Protein 2LLK (pdb70)

InterPro domains:
  IPR001005 SANT/Myb domain [PF00249] (225-265)
  IPR001005 SANT/Myb domain [PF00249] (274-329)
  IPR001005 SANT/Myb domain [PS50090] (268-329)
  IPR001005 SANT/Myb domain [SM00717] (223-270)
  IPR001005 SANT/Myb domain [SM00717] (272-331)
  IPR001005 SANT/Myb domain [SM00717] (335-390)
  IPR001005 SANT/Myb domain [cd00167] (226-268)
  IPR001005 SANT/Myb domain [cd00167] (275-329)
  IPR001005 SANT/Myb domain [cd00167] (338-388)
  IPR009057 Homedomain-like superfamily [SSF46689] (210-272)
  IPR009057 Homedomain-like superfamily [SSF46689] (271-332)
  IPR009057 Homedomain-like superfamily [SSF46689] (309-395)
  IPR017930 Myb domain [PS51294] (268-333)
  IPR046775 Cyclin-D-binding Myb-like transcription factor 1, N-terminal [PF20588] (78-156)
  IPR051651 DMTF1 DNA-binding transcriptional regulators [PTHR46380] (2-474)

CATH classification: 1.10.10.60

Solvent-accessible surface area: 4841 Å² total; per-residue (Å²): 180,210,133,154,97,53,158,42,50,91,137,27,62,122,102,1,92,86,26,78,139,144,78,47,123,69,34,70,66,0,0,82,76,26,59,89,72,34,87,46,0,99,87,75,24,201,92,148,145,87,131,105,116,157,131

Secondary structure (DSSP, 8-state):
------SS-HHHHHHHHHHHHHHSS-HHHHHHHHTS-HHHHHHHHHH-S---S--

Nearest PDB structures (foldseek):
  2llk-assembly1_A  TM=7.486E-01  e=3.250E-07  Homo sapiens
  5eyb-assembly2_B  TM=7.150E-01  e=3.867E-02  Schizosaccharomyces pombe 972h-
  8ro0-assembly1_L  TM=8.677E-01  e=7.070E-01  Caenorhabditis elegans
  7b9v-assembly1_O  TM=7.993E-01  e=5.155E-01  Saccharomyces cerevisiae
  2din-assembly1_A  TM=6.099E-01  e=1.876E-01  Homo sapiens

Structure (mmCIF, N/CA/C/O backbone):
data_2LLK
#
_entry.id   2LLK
#
loop_
_atom_site.group_PDB
_atom_site.id
_atom_site.type_symbol
_atom_site.label_atom_id
_atom_site.label_alt_id
_atom_site.label_comp_id
_atom_site.label_asym_id
_atom_site.label_entity_id
_atom_site.label_seq_id
_atom_site.pdbx_PDB_ins_code
_atom_site.Cartn_x
_atom_site.Cartn_y
_atom_site.Cartn_z
_atom_site.occupancy
_atom_site.B_iso_or_equiv
_atom_site.auth_seq_id
_atom_site.auth_comp_id
_atom_site.auth_asym_id
_atom_site.auth_atom_id
_atom_site.pdbx_PDB_model_num
ATOM 1 N N . ASP A 1 19 ? 4.461 0.404 -0.387 1.00 0.00 220 ASP A N 1
ATOM 2 C CA . ASP A 1 19 ? 4.114 -0.662 -1.364 1.00 0.00 220 ASP A CA 1
ATOM 3 C C . ASP A 1 19 ? 4.296 -2.059 -0.734 1.00 0.00 220 ASP A C 1
ATOM 4 O O . ASP A 1 19 ? 5.364 -2.367 -0.197 1.00 0.00 220 ASP A O 1
ATOM 13 N N . ARG A 1 20 ? 3.234 -2.893 -0.801 1.00 0.00 221 ARG A N 1
ATOM 14 C CA . ARG A 1 20 ? 3.241 -4.294 -0.318 1.00 0.00 221 ARG A CA 1
ATOM 15 C C . ARG A 1 20 ? 2.655 -5.237 -1.392 1.00 0.00 221 ARG A C 1
ATOM 16 O O . ARG A 1 20 ? 2.276 -6.377 -1.079 1.00 0.00 221 ARG A O 1
ATOM 37 N N . ASN A 1 21 ? 2.631 -4.769 -2.652 1.00 0.00 222 ASN A N 1
ATOM 38 C CA . ASN A 1 21 ? 2.017 -5.502 -3.771 1.00 0.00 222 ASN A CA 1
ATOM 39 C C . ASN A 1 21 ? 2.882 -6.728 -4.169 1.00 0.00 222 ASN A C 1
ATOM 40 O O . ASN A 1 21 ? 3.859 -6.591 -4.912 1.00 0.00 222 ASN A O 1
ATOM 51 N N . HIS A 1 22 ? 2.535 -7.905 -3.602 1.00 0.00 223 HIS A N 1
ATOM 52 C CA . HIS A 1 22 ? 3.195 -9.207 -3.889 1.00 0.00 223 HIS A CA 1
ATOM 53 C C . HIS A 1 22 ? 2.382 -10.356 -3.240 1.00 0.00 223 HIS A C 1
ATOM 54 O O . HIS A 1 22 ? 2.943 -11.267 -2.610 1.00 0.00 223 HIS A O 1
ATOM 69 N N . VAL A 1 23 ? 1.045 -10.304 -3.433 1.00 0.00 224 VAL A N 1
ATOM 70 C CA . VAL A 1 23 ? 0.087 -11.252 -2.813 1.00 0.00 224 VAL A CA 1
ATOM 71 C C . VAL A 1 23 ? 0.338 -12.722 -3.250 1.00 0.00 224 VAL A C 1
ATOM 72 O O . VAL A 1 23 ? 0.571 -13.002 -4.434 1.00 0.00 224 VAL A O 1
ATOM 85 N N . GLY A 1 24 ? 0.316 -13.635 -2.265 1.00 0.00 225 GLY A N 1
ATOM 86 C CA . GLY A 1 24 ? 0.384 -15.078 -2.501 1.00 0.00 225 GLY A CA 1
ATOM 87 C C . GLY A 1 24 ? -0.959 -15.735 -2.200 1.00 0.00 225 GLY A C 1
ATOM 88 O O . GLY A 1 24 ? -1.980 -15.356 -2.777 1.00 0.00 225 GLY A O 1
ATOM 92 N N . LYS A 1 25 ? -0.965 -16.706 -1.281 1.00 0.00 226 LYS A N 1
ATOM 93 C CA . LYS A 1 25 ? -2.202 -17.356 -0.808 1.00 0.00 226 LYS A CA 1
ATOM 94 C C . LYS A 1 25 ? -2.893 -16.454 0.220 1.00 0.00 226 LYS A C 1
ATOM 95 O O . LYS A 1 25 ? -4.120 -16.434 0.316 1.00 0.00 226 LYS A O 1
ATOM 114 N N . TYR A 1 26 ? -2.073 -15.711 0.980 1.00 0.00 227 TYR A N 1
ATOM 115 C CA . TYR A 1 26 ? -2.533 -14.772 2.004 1.00 0.00 227 TYR A CA 1
ATOM 116 C C . TYR A 1 26 ? -2.615 -13.356 1.407 1.00 0.00 227 TYR A C 1
ATOM 117 O O . TYR A 1 26 ? -1.602 -12.799 0.965 1.00 0.00 227 TYR A O 1
ATOM 135 N N . THR A 1 27 ? -3.840 -12.808 1.354 1.00 0.00 228 THR A N 1
ATOM 136 C CA . THR A 1 27 ? -4.090 -11.421 0.938 1.00 0.00 228 THR A CA 1
ATOM 137 C C . THR A 1 27 ? -3.804 -10.466 2.121 1.00 0.00 228 THR A C 1
ATOM 138 O O . THR A 1 27 ? -3.894 -10.899 3.273 1.00 0.00 228 THR A O 1
ATOM 149 N N . PRO A 1 28 ? -3.445 -9.152 1.872 1.00 0.00 229 PRO A N 1
ATOM 150 C CA . PRO A 1 28 ? -3.227 -8.155 2.959 1.00 0.00 229 PRO A CA 1
ATOM 151 C C . PRO A 1 28 ? -4.452 -8.013 3.900 1.00 0.00 229 PRO A C 1
ATOM 152 O O . PRO A 1 28 ? -4.295 -7.639 5.063 1.00 0.00 229 PRO A O 1
ATOM 163 N N . GLU A 1 29 ? -5.663 -8.328 3.376 1.00 0.00 230 GLU A N 1
ATOM 164 C CA . GLU A 1 29 ? -6.901 -8.383 4.180 1.00 0.00 230 GLU A CA 1
ATOM 165 C C . GLU A 1 29 ? -6.868 -9.577 5.154 1.00 0.00 230 GLU A C 1
ATOM 166 O O . GLU A 1 29 ? -7.204 -9.420 6.321 1.00 0.00 230 GLU A O 1
ATOM 178 N N . GLU A 1 30 ? -6.472 -10.768 4.649 1.00 0.00 231 GLU A N 1
ATOM 179 C CA . GLU A 1 30 ? -6.355 -12.008 5.463 1.00 0.00 231 GLU A CA 1
ATOM 180 C C . GLU A 1 30 ? -5.313 -11.876 6.579 1.00 0.00 231 GLU A C 1
ATOM 181 O O . GLU A 1 30 ? -5.502 -12.398 7.680 1.00 0.00 231 GLU A O 1
ATOM 193 N N . ILE A 1 31 ? -4.201 -11.207 6.263 1.00 0.00 232 ILE A N 1
ATOM 194 C CA . ILE A 1 31 ? -3.096 -11.009 7.207 1.00 0.00 232 ILE A CA 1
ATOM 195 C C . ILE A 1 31 ? -3.499 -9.998 8.293 1.00 0.00 232 ILE A C 1
ATOM 196 O O . ILE A 1 31 ? -3.280 -10.234 9.486 1.00 0.00 232 ILE A O 1
ATOM 212 N N . GLU A 1 32 ? -4.135 -8.892 7.864 1.00 0.00 233 GLU A N 1
ATOM 213 C CA . GLU A 1 32 ? -4.700 -7.890 8.790 1.00 0.00 233 GLU A CA 1
ATOM 214 C C . GLU A 1 32 ? -5.793 -8.528 9.674 1.00 0.00 233 GLU A C 1
ATOM 215 O O . GLU A 1 32 ? -5.932 -8.182 10.845 1.00 0.00 233 GLU A O 1
ATOM 227 N N . LYS A 1 33 ? -6.548 -9.471 9.074 1.00 0.00 234 LYS A N 1
ATOM 228 C CA . LYS A 1 33 ? -7.665 -10.165 9.731 1.00 0.00 234 LYS A CA 1
ATOM 229 C C . LYS A 1 33 ? -7.150 -11.160 10.780 1.00 0.00 234 LYS A C 1
ATOM 230 O O . LYS A 1 33 ? -7.770 -11.326 11.822 1.00 0.00 234 LYS A O 1
ATOM 249 N N . LEU A 1 34 ? -6.012 -11.827 10.486 1.00 0.00 235 LEU A N 1
ATOM 250 C CA . LEU A 1 34 ? -5.410 -12.800 11.417 1.00 0.00 235 LEU A CA 1
ATOM 251 C C . LEU A 1 34 ? -4.855 -12.050 12.633 1.00 0.00 235 LEU A C 1
ATOM 252 O O . LEU A 1 34 ? -4.944 -12.536 13.754 1.00 0.00 235 LEU A O 1
ATOM 268 N N . LYS A 1 35 ? -4.295 -10.857 12.373 1.00 0.00 236 LYS A N 1
ATOM 269 C CA . LYS A 1 35 ? -3.759 -9.940 13.400 1.00 0.00 236 LYS A CA 1
ATOM 270 C C . LYS A 1 35 ? -4.885 -9.271 14.226 1.00 0.00 236 LYS A C 1
ATOM 271 O O . LYS A 1 35 ? -4.706 -8.974 15.416 1.00 0.00 236 LYS A O 1
ATOM 290 N N . GLU A 1 36 ? -6.035 -9.041 13.566 1.00 0.00 237 GLU A N 1
ATOM 291 C CA . GLU A 1 36 ? -7.266 -8.503 14.191 1.00 0.00 237 GLU A CA 1
ATOM 292 C C . GLU A 1 36 ? -7.821 -9.528 15.198 1.00 0.00 237 GLU A C 1
ATOM 293 O O . GLU A 1 36 ? -8.015 -9.229 16.376 1.00 0.00 237 GLU A O 1
ATOM 305 N N . LEU A 1 37 ? -8.028 -10.748 14.688 1.00 0.00 238 LEU A N 1
ATOM 306 C CA . LEU A 1 37 ? -8.521 -11.901 15.456 1.00 0.00 238 LEU A CA 1
ATOM 307 C C . LEU A 1 37 ? -7.505 -12.350 16.515 1.00 0.00 238 LEU A C 1
ATOM 308 O O . LEU A 1 37 ? -7.884 -12.964 17.508 1.00 0.00 238 LEU A O 1
ATOM 324 N N . ARG A 1 38 ? -6.216 -12.075 16.265 1.00 0.00 239 ARG A N 1
ATOM 325 C CA . ARG A 1 38 ? -5.111 -12.417 17.183 1.00 0.00 239 ARG A CA 1
ATOM 326 C C . ARG A 1 38 ? -5.286 -11.726 18.542 1.00 0.00 239 ARG A C 1
ATOM 327 O O . ARG A 1 38 ? -5.152 -12.352 19.587 1.00 0.00 239 ARG A O 1
ATOM 348 N N . ILE A 1 39 ? -5.572 -10.421 18.493 1.00 0.00 240 ILE A N 1
ATOM 349 C CA . ILE A 1 39 ? -5.768 -9.601 19.701 1.00 0.00 240 ILE A CA 1
ATOM 350 C C . ILE A 1 39 ? -7.169 -9.870 20.301 1.00 0.00 240 ILE A C 1
ATOM 351 O O . ILE A 1 39 ? -7.333 -9.977 21.523 1.00 0.00 240 ILE A O 1
ATOM 367 N N . LYS A 1 40 ? -8.163 -10.008 19.400 1.00 0.00 241 LYS A N 1
ATOM 368 C CA . LYS A 1 40 ? -9.590 -10.161 19.755 1.00 0.00 241 LYS A CA 1
ATOM 369 C C . LYS A 1 40 ? -9.874 -11.506 20.473 1.00 0.00 241 LYS A C 1
ATOM 370 O O . LYS A 1 40 ? -10.727 -11.577 21.367 1.00 0.00 241 LYS A O 1
ATOM 389 N N . HIS A 1 41 ? -9.150 -12.562 20.072 1.00 0.00 242 HIS A N 1
ATOM 390 C CA . HIS A 1 41 ? -9.265 -13.913 20.671 1.00 0.00 242 HIS A CA 1
ATOM 391 C C . HIS A 1 41 ? -8.168 -14.124 21.723 1.00 0.00 242 HIS A C 1
ATOM 392 O O . HIS A 1 41 ? -8.441 -14.569 22.837 1.00 0.00 242 HIS A O 1
ATOM 407 N N . GLY A 1 42 ? -6.916 -13.806 21.346 1.00 0.00 243 GLY A N 1
ATOM 408 C CA . GLY A 1 42 ? -5.756 -13.941 22.237 1.00 0.00 243 GLY A CA 1
ATOM 409 C C . GLY A 1 42 ? -4.789 -15.016 21.761 1.00 0.00 243 GLY A C 1
ATOM 410 O O . GLY A 1 42 ? -3.681 -14.707 21.308 1.00 0.00 243 GLY A O 1
ATOM 414 N N . ASN A 1 43 ? -5.226 -16.288 21.838 1.00 0.00 244 ASN A N 1
ATOM 415 C CA . ASN A 1 43 ? -4.367 -17.470 21.568 1.00 0.00 244 ASN A CA 1
ATOM 416 C C . ASN A 1 43 ? -5.100 -18.509 20.680 1.00 0.00 244 ASN A C 1
ATOM 417 O O . ASN A 1 43 ? -4.555 -19.579 20.375 1.00 0.00 244 ASN A O 1
ATOM 428 N N . ASP A 1 44 ? -6.322 -18.172 20.223 1.00 0.00 245 ASP A N 1
ATOM 429 C CA . ASP A 1 44 ? -7.190 -19.092 19.447 1.00 0.00 245 ASP A CA 1
ATOM 430 C C . ASP A 1 44 ? -6.829 -19.059 17.944 1.00 0.00 245 ASP A C 1
ATOM 431 O O . ASP A 1 44 ? -7.650 -18.670 17.103 1.00 0.00 245 ASP A O 1
ATOM 440 N N . TRP A 1 45 ? -5.593 -19.487 17.626 1.00 0.00 246 TRP A N 1
ATOM 441 C CA . TRP A 1 45 ? -5.067 -19.540 16.249 1.00 0.00 246 TRP A CA 1
ATOM 442 C C . TRP A 1 45 ? -5.847 -20.537 15.380 1.00 0.00 246 TRP A C 1
ATOM 443 O O . TRP A 1 45 ? -5.910 -20.384 14.159 1.00 0.00 246 TRP A O 1
ATOM 464 N N . ALA A 1 46 ? -6.394 -21.569 16.039 1.00 0.00 247 ALA A N 1
ATOM 465 C CA . ALA A 1 46 ? -7.247 -22.588 15.409 1.00 0.00 247 ALA A CA 1
ATOM 466 C C . ALA A 1 46 ? -8.510 -21.957 14.816 1.00 0.00 247 ALA A C 1
ATOM 467 O O . ALA A 1 46 ? -8.879 -22.248 13.679 1.00 0.00 247 ALA A O 1
ATOM 474 N N . THR A 1 47 ? -9.121 -21.056 15.597 1.00 0.00 248 THR A N 1
ATOM 475 C CA . THR A 1 47 ? -10.345 -20.335 15.211 1.00 0.00 248 THR A CA 1
ATOM 476 C C . THR A 1 47 ? -10.039 -19.260 14.139 1.00 0.00 248 THR A C 1
ATOM 477 O O . THR A 1 47 ? -10.850 -19.031 13.224 1.00 0.00 248 THR A O 1
ATOM 488 N N . ILE A 1 48 ? -8.854 -18.616 14.265 1.00 0.00 249 ILE A N 1
ATOM 489 C CA . ILE A 1 48 ? -8.357 -17.612 13.297 1.00 0.00 249 ILE A CA 1
ATOM 490 C C . ILE A 1 48 ? -8.217 -18.255 11.893 1.00 0.00 249 ILE A C 1
ATOM 491 O O . ILE A 1 48 ? -8.833 -17.794 10.924 1.00 0.00 249 ILE A O 1
ATOM 507 N N . GLY A 1 49 ? -7.437 -19.354 11.827 1.00 0.00 250 GLY A N 1
ATOM 508 C CA . GLY A 1 49 ? -7.212 -20.101 10.587 1.00 0.00 250 GLY A CA 1
ATOM 509 C C . GLY A 1 49 ? -8.496 -20.713 10.031 1.00 0.00 250 GLY A C 1
ATOM 510 O O . GLY A 1 49 ? -8.695 -20.731 8.814 1.00 0.00 250 GLY A O 1
ATOM 514 N N . ALA A 1 50 ? -9.379 -21.184 10.937 1.00 0.00 251 ALA A N 1
ATOM 515 C CA . ALA A 1 50 ? -10.687 -21.784 10.575 1.00 0.00 251 ALA A CA 1
ATOM 516 C C . ALA A 1 50 ? -11.600 -20.770 9.866 1.00 0.00 251 ALA A C 1
ATOM 517 O O . ALA A 1 50 ? -12.375 -21.140 8.978 1.00 0.00 251 ALA A O 1
ATOM 524 N N . ALA A 1 51 ? -11.507 -19.497 10.284 1.00 0.00 252 ALA A N 1
ATOM 525 C CA . ALA A 1 51 ? -12.241 -18.384 9.650 1.00 0.00 252 ALA A CA 1
ATOM 526 C C . ALA A 1 51 ? -11.635 -18.043 8.270 1.00 0.00 252 ALA A C 1
ATOM 527 O O . ALA A 1 51 ? -12.360 -17.837 7.291 1.00 0.00 252 ALA A O 1
ATOM 534 N N . LEU A 1 52 ? -10.291 -18.015 8.214 1.00 0.00 253 LEU A N 1
ATOM 535 C CA . LEU A 1 52 ? -9.527 -17.614 7.011 1.00 0.00 253 LEU A CA 1
ATOM 536 C C . LEU A 1 52 ? -9.490 -18.707 5.922 1.00 0.00 253 LEU A C 1
ATOM 537 O O . LEU A 1 52 ? -9.161 -18.406 4.769 1.00 0.00 253 LEU A O 1
ATOM 553 N N . GLY A 1 53 ? -9.799 -19.966 6.294 1.00 0.00 254 GLY A N 1
ATOM 554 C CA . GLY A 1 53 ? -9.638 -21.111 5.379 1.00 0.00 254 GLY A CA 1
ATOM 555 C C . GLY A 1 53 ? -8.170 -21.464 5.155 1.00 0.00 254 GLY A C 1
ATOM 556 O O . GLY A 1 53 ? -7.769 -21.849 4.054 1.00 0.00 254 GLY A O 1
ATOM 560 N N . ARG A 1 54 ? -7.378 -21.300 6.219 1.00 0.00 255 ARG A N 1
ATOM 561 C CA . ARG A 1 54 ? -5.919 -21.528 6.245 1.00 0.00 255 ARG A CA 1
ATOM 562 C C . ARG A 1 54 ? -5.574 -22.476 7.399 1.00 0.00 255 ARG A C 1
ATOM 563 O O . ARG A 1 54 ? -6.431 -22.769 8.247 1.00 0.00 255 ARG A O 1
ATOM 584 N N . SER A 1 55 ? -4.321 -22.953 7.420 1.00 0.00 256 SER A N 1
ATOM 585 C CA . SER A 1 55 ? -3.797 -23.756 8.528 1.00 0.00 256 SER A CA 1
ATOM 586 C C . SER A 1 55 ? -3.532 -22.850 9.750 1.00 0.00 256 SER A C 1
ATOM 587 O O . SER A 1 55 ? -2.919 -21.780 9.610 1.00 0.00 256 SER A O 1
ATOM 595 N N . ALA A 1 56 ? -4.024 -23.282 10.924 1.00 0.00 257 ALA A N 1
ATOM 596 C CA . ALA A 1 56 ? -3.817 -22.592 12.210 1.00 0.00 257 ALA A CA 1
ATOM 597 C C . ALA A 1 56 ? -2.318 -22.413 12.506 1.00 0.00 257 ALA A C 1
ATOM 598 O O . ALA A 1 56 ? -1.873 -21.344 12.947 1.00 0.00 257 ALA A O 1
ATOM 605 N N . SER A 1 57 ? -1.563 -23.486 12.227 1.00 0.00 258 SER A N 1
ATOM 606 C CA . SER A 1 57 ? -0.105 -23.535 12.394 1.00 0.00 258 SER A CA 1
ATOM 607 C C . SER A 1 57 ? 0.599 -22.490 11.504 1.00 0.00 258 SER A C 1
ATOM 608 O O . SER A 1 57 ? 1.572 -21.861 11.923 1.00 0.00 258 SER A O 1
ATOM 616 N N . SER A 1 58 ? 0.069 -22.307 10.275 1.00 0.00 259 SER A N 1
ATOM 617 C CA . SER A 1 58 ? 0.685 -21.451 9.249 1.00 0.00 259 SER A CA 1
ATOM 618 C C . SER A 1 58 ? 0.414 -19.954 9.517 1.00 0.00 259 SER A C 1
ATOM 619 O O . SER A 1 58 ? 1.299 -19.134 9.297 1.00 0.00 259 SER A O 1
ATOM 627 N N . VAL A 1 59 ? -0.812 -19.597 9.981 1.00 0.00 260 VAL A N 1
ATOM 628 C CA . VAL A 1 59 ? -1.140 -18.190 10.354 1.00 0.00 260 VAL A CA 1
ATOM 629 C C . VAL A 1 59 ? -0.355 -17.778 11.615 1.00 0.00 260 VAL A C 1
ATOM 630 O O . VAL A 1 59 ? 0.091 -16.622 11.743 1.00 0.00 260 VAL A O 1
ATOM 643 N N . LYS A 1 60 ? -0.164 -18.758 12.522 1.00 0.00 261 LYS A N 1
ATOM 644 C CA . LYS A 1 60 ? 0.605 -18.583 13.758 1.00 0.00 261 LYS A CA 1
ATOM 645 C C . LYS A 1 60 ? 2.097 -18.354 13.452 1.00 0.00 261 LYS A C 1
ATOM 646 O O . LYS A 1 60 ? 2.721 -17.456 14.022 1.00 0.00 261 LYS A O 1
ATOM 665 N N . ASP A 1 61 ? 2.636 -19.171 12.533 1.00 0.00 262 ASP A N 1
ATOM 666 C CA . ASP A 1 61 ? 4.057 -19.124 12.117 1.00 0.00 262 ASP A CA 1
ATOM 667 C C . ASP A 1 61 ? 4.358 -17.855 11.302 1.00 0.00 262 ASP A C 1
ATOM 668 O O . ASP A 1 61 ? 5.433 -17.272 11.427 1.00 0.00 262 ASP A O 1
ATOM 677 N N . ARG A 1 62 ? 3.388 -17.449 10.463 1.00 0.00 263 ARG A N 1
ATOM 678 C CA . ARG A 1 62 ? 3.491 -16.250 9.596 1.00 0.00 263 ARG A CA 1
ATOM 679 C C . ARG A 1 62 ? 3.575 -14.976 10.452 1.00 0.00 263 ARG A C 1
ATOM 680 O O . ARG A 1 62 ? 4.412 -14.092 10.204 1.00 0.00 263 ARG A O 1
ATOM 701 N N . CYS A 1 63 ? 2.700 -14.917 11.475 1.00 0.00 264 CYS A N 1
ATOM 702 C CA . CYS A 1 63 ? 2.636 -13.793 12.429 1.00 0.00 264 CYS A CA 1
ATOM 703 C C . CYS A 1 63 ? 3.842 -13.784 13.387 1.00 0.00 264 CYS A C 1
ATOM 704 O O . CYS A 1 63 ? 4.329 -12.709 13.776 1.00 0.00 264 CYS A O 1
ATOM 712 N N . ARG A 1 64 ? 4.298 -14.995 13.779 1.00 0.00 265 ARG A N 1
ATOM 713 C CA . ARG A 1 64 ? 5.454 -15.165 14.682 1.00 0.00 265 ARG A CA 1
ATOM 714 C C . ARG A 1 64 ? 6.735 -14.666 13.999 1.00 0.00 265 ARG A C 1
ATOM 715 O O . ARG A 1 64 ? 7.537 -13.966 14.620 1.00 0.00 265 ARG A O 1
ATOM 736 N N . LEU A 1 65 ? 6.902 -15.038 12.712 1.00 0.00 266 LEU A N 1
ATOM 737 C CA . LEU A 1 65 ? 8.042 -14.611 11.890 1.00 0.00 266 LEU A CA 1
ATOM 738 C C . LEU A 1 65 ? 7.997 -13.075 11.767 1.00 0.00 266 LEU A C 1
ATOM 739 O O . LEU A 1 65 ? 9.019 -12.411 11.976 1.00 0.00 266 LEU A O 1
ATOM 755 N N . MET A 1 66 ? 6.764 -12.554 11.463 1.00 0.00 267 MET A N 1
ATOM 756 C CA . MET A 1 66 ? 6.438 -11.104 11.373 1.00 0.00 267 MET A CA 1
ATOM 757 C C . MET A 1 66 ? 7.054 -10.468 10.104 1.00 0.00 267 MET A C 1
ATOM 758 O O . MET A 1 66 ? 6.338 -9.936 9.246 1.00 0.00 267 MET A O 1
ATOM 772 N N . LYS A 1 67 ? 8.392 -10.497 10.034 1.00 0.00 268 LYS A N 1
ATOM 773 C CA . LYS A 1 67 ? 9.166 -10.147 8.834 1.00 0.00 268 LYS A CA 1
ATOM 774 C C . LYS A 1 67 ? 9.163 -11.326 7.839 1.00 0.00 268 LYS A C 1
ATOM 775 O O . LYS A 1 67 ? 8.535 -12.367 8.090 1.00 0.00 268 LYS A O 1
ATOM 794 N N . ASP A 1 68 ? 9.879 -11.158 6.717 1.00 0.00 269 ASP A N 1
ATOM 795 C CA . ASP A 1 68 ? 10.075 -12.228 5.725 1.00 0.00 269 ASP A CA 1
ATOM 796 C C . ASP A 1 68 ? 11.383 -11.969 4.958 1.00 0.00 269 ASP A C 1
ATOM 797 O O . ASP A 1 68 ? 11.494 -10.971 4.232 1.00 0.00 269 ASP A O 1
ATOM 806 N N . THR A 1 69 ? 12.381 -12.853 5.149 1.00 0.00 270 THR A N 1
ATOM 807 C CA . THR A 1 69 ? 13.648 -12.800 4.402 1.00 0.00 270 THR A CA 1
ATOM 808 C C . THR A 1 69 ? 13.428 -13.383 2.989 1.00 0.00 270 THR A C 1
ATOM 809 O O . THR A 1 69 ? 13.621 -14.581 2.745 1.00 0.00 270 THR A O 1
ATOM 820 N N . CYS A 1 70 ? 12.933 -12.517 2.089 1.00 0.00 271 CYS A N 1
ATOM 821 C CA . CYS A 1 70 ? 12.626 -12.864 0.692 1.00 0.00 271 CYS A CA 1
ATOM 822 C C . CYS A 1 70 ? 13.920 -13.033 -0.132 1.00 0.00 271 CYS A C 1
ATOM 823 O O . CYS A 1 70 ? 13.973 -13.845 -1.059 1.00 0.00 271 CYS A O 1
ATOM 831 N N . ASN A 1 71 ? 14.955 -12.244 0.220 1.00 0.00 272 ASN A N 1
ATOM 832 C CA . ASN A 1 71 ? 16.277 -12.286 -0.436 1.00 0.00 272 ASN A CA 1
ATOM 833 C C . ASN A 1 71 ? 17.191 -13.284 0.281 1.00 0.00 272 ASN A C 1
ATOM 834 O O . ASN A 1 71 ? 17.116 -13.443 1.508 1.00 0.00 272 ASN A O 1
ATOM 845 N N . THR A 1 72 ? 18.040 -13.952 -0.506 1.00 0.00 273 THR A N 1
ATOM 846 C CA . THR A 1 72 ? 19.079 -14.858 0.006 1.00 0.00 273 THR A CA 1
ATOM 847 C C . THR A 1 72 ? 20.227 -14.036 0.648 1.00 0.00 273 THR A C 1
ATOM 848 O O . THR A 1 72 ? 20.729 -14.374 1.727 1.00 0.00 273 THR A O 1
ATOM 859 N N . GLY A 1 73 ? 20.619 -12.949 -0.043 1.00 0.00 274 GLY A N 1
ATOM 860 C CA . GLY A 1 73 ? 21.659 -12.030 0.433 1.00 0.00 274 GLY A CA 1
ATOM 861 C C . GLY A 1 73 ? 22.480 -11.477 -0.732 1.00 0.00 274 GLY A C 1
ATOM 862 O O . GLY A 1 73 ? 23.518 -12.076 -1.081 1.00 0.00 274 GLY A O 1
ATOM 867 N N . ASP A 1 19 ? -15.150 -18.471 -13.990 1.00 0.00 220 ASP A N 2
ATOM 868 C CA . ASP A 1 19 ? -13.752 -18.948 -14.005 1.00 0.00 220 ASP A CA 2
ATOM 869 C C . ASP A 1 19 ? -12.910 -18.185 -12.959 1.00 0.00 220 ASP A C 2
ATOM 870 O O . ASP A 1 19 ? -12.728 -16.963 -13.043 1.00 0.00 220 ASP A O 2
ATOM 879 N N . ARG A 1 20 ? -12.440 -18.928 -11.941 1.00 0.00 221 ARG A N 2
ATOM 880 C CA . ARG A 1 20 ? -11.567 -18.418 -10.864 1.00 0.00 221 ARG A CA 2
ATOM 881 C C . ARG A 1 20 ? -10.431 -19.432 -10.641 1.00 0.00 221 ARG A C 2
ATOM 882 O O . ARG A 1 20 ? -10.529 -20.330 -9.793 1.00 0.00 221 ARG A O 2
ATOM 903 N N . ASN A 1 21 ? -9.381 -19.314 -11.463 1.00 0.00 222 ASN A N 2
ATOM 904 C CA . ASN A 1 21 ? -8.196 -20.180 -11.401 1.00 0.00 222 ASN A CA 2
ATOM 905 C C . ASN A 1 21 ? -6.975 -19.358 -10.953 1.00 0.00 222 ASN A C 2
ATOM 906 O O . ASN A 1 21 ? -6.261 -18.788 -11.788 1.00 0.00 222 ASN A O 2
ATOM 917 N N . HIS A 1 22 ? -6.795 -19.239 -9.625 1.00 0.00 223 HIS A N 2
ATOM 918 C CA . HIS A 1 22 ? -5.586 -18.656 -9.019 1.00 0.00 223 HIS A CA 2
ATOM 919 C C . HIS A 1 22 ? -5.608 -18.912 -7.501 1.00 0.00 223 HIS A C 2
ATOM 920 O O . HIS A 1 22 ? -6.162 -18.117 -6.730 1.00 0.00 223 HIS A O 2
ATOM 935 N N . VAL A 1 23 ? -5.042 -20.053 -7.096 1.00 0.00 224 VAL A N 2
ATOM 936 C CA . VAL A 1 23 ? -4.898 -20.445 -5.688 1.00 0.00 224 VAL A CA 2
ATOM 937 C C . VAL A 1 23 ? -3.398 -20.583 -5.373 1.00 0.00 224 VAL A C 2
ATOM 938 O O . VAL A 1 23 ? -2.738 -21.532 -5.820 1.00 0.00 224 VAL A O 2
ATOM 951 N N . GLY A 1 24 ? -2.862 -19.587 -4.655 1.00 0.00 225 GLY A N 2
ATOM 952 C CA . GLY A 1 24 ? -1.464 -19.575 -4.243 1.00 0.00 225 GLY A CA 2
ATOM 953 C C . GLY A 1 24 ? -1.290 -18.784 -2.959 1.00 0.00 225 GLY A C 2
ATOM 954 O O . GLY A 1 24 ? -1.556 -19.304 -1.872 1.00 0.00 225 GLY A O 2
ATOM 958 N N . LYS A 1 25 ? -0.893 -17.512 -3.085 1.00 0.00 226 LYS A N 2
ATOM 959 C CA . LYS A 1 25 ? -0.605 -16.632 -1.932 1.00 0.00 226 LYS A CA 2
ATOM 960 C C . LYS A 1 25 ? -1.900 -16.026 -1.353 1.00 0.00 226 LYS A C 2
ATOM 961 O O . LYS A 1 25 ? -2.989 -16.174 -1.930 1.00 0.00 226 LYS A O 2
ATOM 980 N N . TYR A 1 26 ? -1.759 -15.322 -0.219 1.00 0.00 227 TYR A N 2
ATOM 981 C CA . TYR A 1 26 ? -2.889 -14.719 0.514 1.00 0.00 227 TYR A CA 2
ATOM 982 C C . TYR A 1 26 ? -3.237 -13.338 -0.062 1.00 0.00 227 TYR A C 2
ATOM 983 O O . TYR A 1 26 ? -2.410 -12.703 -0.731 1.00 0.00 227 TYR A O 2
ATOM 1001 N N . THR A 1 27 ? -4.467 -12.883 0.210 1.00 0.00 228 THR A N 2
ATOM 1002 C CA . THR A 1 27 ? -4.844 -11.477 0.029 1.00 0.00 228 THR A CA 2
ATOM 1003 C C . THR A 1 27 ? -4.369 -10.698 1.278 1.00 0.00 228 THR A C 2
ATOM 1004 O O . THR A 1 27 ? -4.486 -11.233 2.393 1.00 0.00 228 THR A O 2
ATOM 1015 N N . PRO A 1 28 ? -3.786 -9.456 1.121 1.00 0.00 229 PRO A N 2
ATOM 1016 C CA . PRO A 1 28 ? -3.227 -8.664 2.257 1.00 0.00 229 PRO A CA 2
ATOM 1017 C C . PRO A 1 28 ? -4.200 -8.497 3.456 1.00 0.00 229 PRO A C 2
ATOM 1018 O O . PRO A 1 28 ? -3.752 -8.427 4.613 1.00 0.00 229 PRO A O 2
ATOM 1029 N N . GLU A 1 29 ? -5.524 -8.484 3.179 1.00 0.00 230 GLU A N 2
ATOM 1030 C CA . GLU A 1 29 ? -6.553 -8.279 4.220 1.00 0.00 230 GLU A CA 2
ATOM 1031 C C . GLU A 1 29 ? -6.593 -9.461 5.221 1.00 0.00 230 GLU A C 2
ATOM 1032 O O . GLU A 1 29 ? -6.921 -9.263 6.384 1.00 0.00 230 GLU A O 2
ATOM 1044 N N . GLU A 1 30 ? -6.239 -10.688 4.749 1.00 0.00 231 GLU A N 2
ATOM 1045 C CA . GLU A 1 30 ? -6.237 -11.917 5.592 1.00 0.00 231 GLU A CA 2
ATOM 1046 C C . GLU A 1 30 ? -5.176 -11.852 6.700 1.00 0.00 231 GLU A C 2
ATOM 1047 O O . GLU A 1 30 ? -5.361 -12.433 7.777 1.00 0.00 231 GLU A O 2
ATOM 1059 N N . ILE A 1 31 ? -4.066 -11.148 6.426 1.00 0.00 232 ILE A N 2
ATOM 1060 C CA . ILE A 1 31 ? -2.982 -10.969 7.405 1.00 0.00 232 ILE A CA 2
ATOM 1061 C C . ILE A 1 31 ? -3.458 -9.990 8.494 1.00 0.00 232 ILE A C 2
ATOM 1062 O O . ILE A 1 31 ? -3.400 -10.293 9.691 1.00 0.00 232 ILE A O 2
ATOM 1078 N N . GLU A 1 32 ? -4.001 -8.841 8.052 1.00 0.00 233 GLU A N 2
ATOM 1079 C CA . GLU A 1 32 ? -4.603 -7.836 8.943 1.00 0.00 233 GLU A CA 2
ATOM 1080 C C . GLU A 1 32 ? -5.737 -8.468 9.770 1.00 0.00 233 GLU A C 2
ATOM 1081 O O . GLU A 1 32 ? -5.877 -8.189 10.963 1.00 0.00 233 GLU A O 2
ATOM 1093 N N . LYS A 1 33 ? -6.473 -9.386 9.122 1.00 0.00 234 LYS A N 2
ATOM 1094 C CA . LYS A 1 33 ? -7.626 -10.073 9.713 1.00 0.00 234 LYS A CA 2
ATOM 1095 C C . LYS A 1 33 ? -7.174 -11.001 10.844 1.00 0.00 234 LYS A C 2
ATOM 1096 O O . LYS A 1 33 ? -7.754 -10.989 11.928 1.00 0.00 234 LYS A O 2
ATOM 1115 N N . LEU A 1 34 ? -6.106 -11.792 10.574 1.00 0.00 235 LEU A N 2
ATOM 1116 C CA . LEU A 1 34 ? -5.558 -12.765 11.540 1.00 0.00 235 LEU A CA 2
ATOM 1117 C C . LEU A 1 34 ? -5.090 -12.029 12.805 1.00 0.00 235 LEU A C 2
ATOM 1118 O O . LEU A 1 34 ? -5.247 -12.531 13.918 1.00 0.00 235 LEU A O 2
ATOM 1134 N N . LYS A 1 35 ? -4.519 -10.834 12.585 1.00 0.00 236 LYS A N 2
ATOM 1135 C CA . LYS A 1 35 ? -4.060 -9.929 13.643 1.00 0.00 236 LYS A CA 2
ATOM 1136 C C . LYS A 1 35 ? -5.232 -9.430 14.516 1.00 0.00 236 LYS A C 2
ATOM 1137 O O . LYS A 1 35 ? -5.115 -9.377 15.746 1.00 0.00 236 LYS A O 2
ATOM 1156 N N . GLU A 1 36 ? -6.350 -9.054 13.862 1.00 0.00 237 GLU A N 2
ATOM 1157 C CA . GLU A 1 36 ? -7.568 -8.575 14.554 1.00 0.00 237 GLU A CA 2
ATOM 1158 C C . GLU A 1 36 ? -8.160 -9.693 15.431 1.00 0.00 237 GLU A C 2
ATOM 1159 O O . GLU A 1 36 ? -8.450 -9.482 16.615 1.00 0.00 237 GLU A O 2
ATOM 1171 N N . LEU A 1 37 ? -8.300 -10.890 14.834 1.00 0.00 238 LEU A N 2
ATOM 1172 C CA . LEU A 1 37 ? -8.781 -12.098 15.532 1.00 0.00 238 LEU A CA 2
ATOM 1173 C C . LEU A 1 37 ? -7.805 -12.523 16.651 1.00 0.00 238 LEU A C 2
ATOM 1174 O O . LEU A 1 37 ? -8.231 -13.095 17.651 1.00 0.00 238 LEU A O 2
ATOM 1190 N N . ARG A 1 38 ? -6.503 -12.242 16.476 1.00 0.00 239 ARG A N 2
ATOM 1191 C CA . ARG A 1 38 ? -5.470 -12.594 17.470 1.00 0.00 239 ARG A CA 2
ATOM 1192 C C . ARG A 1 38 ? -5.638 -11.767 18.751 1.00 0.00 239 ARG A C 2
ATOM 1193 O O . ARG A 1 38 ? -5.624 -12.308 19.846 1.00 0.00 239 ARG A O 2
ATOM 1214 N N . ILE A 1 39 ? -5.798 -10.446 18.589 1.00 0.00 240 ILE A N 2
ATOM 1215 C CA . ILE A 1 39 ? -5.933 -9.515 19.729 1.00 0.00 240 ILE A CA 2
ATOM 1216 C C . ILE A 1 39 ? -7.310 -9.685 20.415 1.00 0.00 240 ILE A C 2
ATOM 1217 O O . ILE A 1 39 ? -7.430 -9.569 21.645 1.00 0.00 240 ILE A O 2
ATOM 1233 N N . LYS A 1 40 ? -8.330 -10.005 19.606 1.00 0.00 241 LYS A N 2
ATOM 1234 C CA . LYS A 1 40 ? -9.723 -10.140 20.072 1.00 0.00 241 LYS A CA 2
ATOM 1235 C C . LYS A 1 40 ? -9.950 -11.468 20.826 1.00 0.00 241 LYS A C 2
ATOM 1236 O O . LYS A 1 40 ? -10.704 -11.512 21.808 1.00 0.00 241 LYS A O 2
ATOM 1255 N N . HIS A 1 41 ? -9.283 -12.545 20.371 1.00 0.00 242 HIS A N 2
ATOM 1256 C CA . HIS A 1 41 ? -9.437 -13.894 20.967 1.00 0.00 242 HIS A CA 2
ATOM 1257 C C . HIS A 1 41 ? -8.314 -14.179 21.985 1.00 0.00 242 HIS A C 2
ATOM 1258 O O . HIS A 1 41 ? -8.589 -14.588 23.119 1.00 0.00 242 HIS A O 2
ATOM 1273 N N . GLY A 1 42 ? -7.060 -13.969 21.564 1.00 0.00 243 GLY A N 2
ATOM 1274 C CA . GLY A 1 42 ? -5.885 -14.182 22.419 1.00 0.00 243 GLY A CA 2
ATOM 1275 C C . GLY A 1 42 ? -4.752 -14.857 21.659 1.00 0.00 243 GLY A C 2
ATOM 1276 O O . GLY A 1 42 ? -3.768 -14.210 21.288 1.00 0.00 243 GLY A O 2
ATOM 1280 N N . ASN A 1 43 ? -4.920 -16.164 21.400 1.00 0.00 244 ASN A N 2
ATOM 1281 C CA . ASN A 1 43 ? -3.909 -17.000 20.705 1.00 0.00 244 ASN A CA 2
ATOM 1282 C C . ASN A 1 43 ? -4.602 -18.203 20.037 1.00 0.00 244 ASN A C 2
ATOM 1283 O O . ASN A 1 43 ? -4.008 -19.269 19.853 1.00 0.00 244 ASN A O 2
ATOM 1294 N N . ASP A 1 44 ? -5.866 -17.993 19.650 1.00 0.00 245 ASP A N 2
ATOM 1295 C CA . ASP A 1 44 ? -6.752 -19.046 19.123 1.00 0.00 245 ASP A CA 2
ATOM 1296 C C . ASP A 1 44 ? -6.503 -19.249 17.623 1.00 0.00 245 ASP A C 2
ATOM 1297 O O . ASP A 1 44 ? -7.372 -18.953 16.801 1.00 0.00 245 ASP A O 2
ATOM 1306 N N . TRP A 1 45 ? -5.305 -19.766 17.287 1.00 0.00 246 TRP A N 2
ATOM 1307 C CA . TRP A 1 45 ? -4.851 -19.951 15.888 1.00 0.00 246 TRP A CA 2
ATOM 1308 C C . TRP A 1 45 ? -5.772 -20.922 15.131 1.00 0.00 246 TRP A C 2
ATOM 1309 O O . TRP A 1 45 ? -5.906 -20.832 13.906 1.00 0.00 246 TRP A O 2
ATOM 1330 N N . ALA A 1 46 ? -6.391 -21.851 15.892 1.00 0.00 247 ALA A N 2
ATOM 1331 C CA . ALA A 1 46 ? -7.397 -22.787 15.376 1.00 0.00 247 ALA A CA 2
ATOM 1332 C C . ALA A 1 46 ? -8.597 -22.029 14.793 1.00 0.00 247 ALA A C 2
ATOM 1333 O O . ALA A 1 46 ? -8.996 -22.270 13.653 1.00 0.00 247 ALA A O 2
ATOM 1340 N N . THR A 1 47 ? -9.116 -21.068 15.582 1.00 0.00 248 THR A N 2
ATOM 1341 C CA . THR A 1 47 ? -10.284 -20.245 15.217 1.00 0.00 248 THR A CA 2
ATOM 1342 C C . THR A 1 47 ? -9.946 -19.284 14.066 1.00 0.00 248 THR A C 2
ATOM 1343 O O . THR A 1 47 ? -10.737 -19.109 13.132 1.00 0.00 248 THR A O 2
ATOM 1354 N N . ILE A 1 48 ? -8.746 -18.689 14.156 1.00 0.00 249 ILE A N 2
ATOM 1355 C CA . ILE A 1 48 ? -8.252 -17.691 13.200 1.00 0.00 249 ILE A CA 2
ATOM 1356 C C . ILE A 1 48 ? -8.119 -18.312 11.795 1.00 0.00 249 ILE A C 2
ATOM 1357 O O . ILE A 1 48 ? -8.748 -17.844 10.835 1.00 0.00 249 ILE A O 2
ATOM 1373 N N . GLY A 1 49 ? -7.333 -19.400 11.718 1.00 0.00 250 GLY A N 2
ATOM 1374 C CA . GLY A 1 49 ? -7.111 -20.125 10.472 1.00 0.00 250 GLY A CA 2
ATOM 1375 C C . GLY A 1 49 ? -8.392 -20.719 9.888 1.00 0.00 250 GLY A C 2
ATOM 1376 O O . GLY A 1 49 ? -8.610 -20.649 8.682 1.00 0.00 250 GLY A O 2
ATOM 1380 N N . ALA A 1 50 ? -9.244 -21.291 10.766 1.00 0.00 251 ALA A N 2
ATOM 1381 C CA . ALA A 1 50 ? -10.531 -21.906 10.359 1.00 0.00 251 ALA A CA 2
ATOM 1382 C C . ALA A 1 50 ? -11.489 -20.878 9.727 1.00 0.00 251 ALA A C 2
ATOM 1383 O O . ALA A 1 50 ? -12.196 -21.186 8.755 1.00 0.00 251 ALA A O 2
ATOM 1390 N N . ALA A 1 51 ? -11.496 -19.659 10.288 1.00 0.00 252 ALA A N 2
ATOM 1391 C CA . ALA A 1 51 ? -12.322 -18.544 9.793 1.00 0.00 252 ALA A CA 2
ATOM 1392 C C . ALA A 1 51 ? -11.838 -18.079 8.411 1.00 0.00 252 ALA A C 2
ATOM 1393 O O . ALA A 1 51 ? -12.634 -17.892 7.486 1.00 0.00 252 ALA A O 2
ATOM 1400 N N . LEU A 1 52 ? -10.514 -17.924 8.289 1.00 0.00 253 LEU A N 2
ATOM 1401 C CA . LEU A 1 52 ? -9.841 -17.461 7.060 1.00 0.00 253 LEU A CA 2
ATOM 1402 C C . LEU A 1 52 ? -9.789 -18.546 5.962 1.00 0.00 253 LEU A C 2
ATOM 1403 O O . LEU A 1 52 ? -9.575 -18.228 4.784 1.00 0.00 253 LEU A O 2
ATOM 1419 N N . GLY A 1 53 ? -9.961 -19.823 6.367 1.00 0.00 254 GLY A N 2
ATOM 1420 C CA . GLY A 1 53 ? -9.768 -20.969 5.468 1.00 0.00 254 GLY A CA 2
ATOM 1421 C C . GLY A 1 53 ? -8.290 -21.305 5.252 1.00 0.00 254 GLY A C 2
ATOM 1422 O O . GLY A 1 53 ? -7.938 -22.020 4.310 1.00 0.00 254 GLY A O 2
ATOM 1426 N N . ARG A 1 54 ? -7.426 -20.751 6.125 1.00 0.00 255 ARG A N 2
ATOM 1427 C CA . ARG A 1 54 ? -5.963 -20.940 6.096 1.00 0.00 255 ARG A CA 2
ATOM 1428 C C . ARG A 1 54 ? -5.555 -21.965 7.177 1.00 0.00 255 ARG A C 2
ATOM 1429 O O . ARG A 1 54 ? -6.422 -22.527 7.871 1.00 0.00 255 ARG A O 2
ATOM 1450 N N . SER A 1 55 ? -4.242 -22.219 7.294 1.00 0.00 256 SER A N 2
ATOM 1451 C CA . SER A 1 55 ? -3.677 -23.088 8.346 1.00 0.00 256 SER A CA 2
ATOM 1452 C C . SER A 1 55 ? -3.448 -22.279 9.633 1.00 0.00 256 SER A C 2
ATOM 1453 O O . SER A 1 55 ? -3.123 -21.083 9.570 1.00 0.00 256 SER A O 2
ATOM 1461 N N . ALA A 1 56 ? -3.607 -22.956 10.784 1.00 0.00 257 ALA A N 2
ATOM 1462 C CA . ALA A 1 56 ? -3.318 -22.385 12.110 1.00 0.00 257 ALA A CA 2
ATOM 1463 C C . ALA A 1 56 ? -1.819 -22.064 12.249 1.00 0.00 257 ALA A C 2
ATOM 1464 O O . ALA A 1 56 ? -1.434 -21.025 12.813 1.00 0.00 257 ALA A O 2
ATOM 1471 N N . SER A 1 57 ? -0.992 -22.958 11.684 1.00 0.00 258 SER A N 2
ATOM 1472 C CA . SER A 1 57 ? 0.471 -22.832 11.696 1.00 0.00 258 SER A CA 2
ATOM 1473 C C . SER A 1 57 ? 0.921 -21.643 10.834 1.00 0.00 258 SER A C 2
ATOM 1474 O O . SER A 1 57 ? 1.843 -20.917 11.210 1.00 0.00 258 SER A O 2
ATOM 1482 N N . SER A 1 58 ? 0.237 -21.447 9.688 1.00 0.00 259 SER A N 2
ATOM 1483 C CA . SER A 1 58 ? 0.552 -20.379 8.729 1.00 0.00 259 SER A CA 2
ATOM 1484 C C . SER A 1 58 ? 0.238 -18.982 9.298 1.00 0.00 259 SER A C 2
ATOM 1485 O O . SER A 1 58 ? 1.058 -18.067 9.175 1.00 0.00 259 SER A O 2
ATOM 1493 N N . VAL A 1 59 ? -0.947 -18.826 9.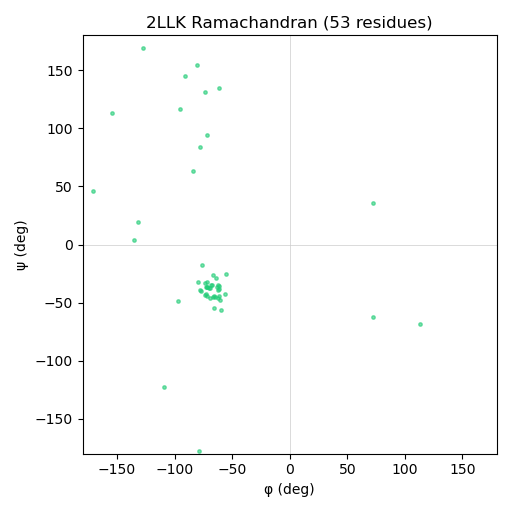929 1.00 0.00 260 VAL A N 2
ATOM 1494 C CA . VAL A 1 59 ? -1.370 -17.528 10.498 1.00 0.00 260 VAL A CA 2
ATOM 1495 C C . VAL A 1 59 ? -0.523 -17.164 11.737 1.00 0.00 260 VAL A C 2
ATOM 1496 O O . VAL A 1 59 ? -0.198 -15.986 11.952 1.00 0.00 260 VAL A O 2
ATOM 1509 N N . LYS A 1 60 ? -0.137 -18.196 12.515 1.00 0.00 261 LYS A N 2
ATOM 1510 C CA . LYS A 1 60 ? 0.752 -18.034 13.682 1.00 0.00 261 LYS A CA 2
ATOM 1511 C C . LYS A 1 60 ? 2.138 -17.540 13.238 1.00 0.00 261 LYS A C 2
ATOM 1512 O O . LYS A 1 60 ? 2.678 -16.575 13.789 1.00 0.00 261 LYS A O 2
ATOM 1531 N N . ASP A 1 61 ? 2.675 -18.215 12.213 1.00 0.00 262 ASP A N 2
ATOM 1532 C CA . ASP A 1 61 ? 3.984 -17.904 11.610 1.00 0.00 262 ASP A CA 2
ATOM 1533 C C . ASP A 1 61 ? 3.993 -16.498 10.991 1.00 0.00 262 ASP A C 2
ATOM 1534 O O . ASP A 1 61 ? 4.988 -15.763 11.096 1.00 0.00 262 ASP A O 2
ATOM 1543 N N . ARG A 1 62 ? 2.855 -16.136 10.365 1.00 0.00 263 ARG A N 2
ATOM 1544 C CA . ARG A 1 62 ? 2.702 -14.866 9.638 1.00 0.00 263 ARG A CA 2
ATOM 1545 C C . ARG A 1 62 ? 2.716 -13.685 10.623 1.00 0.00 263 ARG A C 2
ATOM 1546 O O . ARG A 1 62 ? 3.337 -12.658 10.355 1.00 0.00 263 ARG A O 2
ATOM 1567 N N . CYS A 1 63 ? 2.032 -13.850 11.774 1.00 0.00 264 CYS A N 2
ATOM 1568 C CA . CYS A 1 63 ? 2.020 -12.835 12.844 1.00 0.00 264 CYS A CA 2
ATOM 1569 C C . CYS A 1 63 ? 3.383 -12.758 13.551 1.00 0.00 264 CYS A C 2
ATOM 1570 O O . CYS A 1 63 ? 3.814 -11.681 13.951 1.00 0.00 264 CYS A O 2
ATOM 1578 N N . ARG A 1 64 ? 4.042 -13.922 13.696 1.00 0.00 265 ARG A N 2
ATOM 1579 C CA . ARG A 1 64 ? 5.361 -14.028 14.351 1.00 0.00 265 ARG A CA 2
ATOM 1580 C C . ARG A 1 64 ? 6.460 -13.362 13.482 1.00 0.00 265 ARG A C 2
ATOM 1581 O O . ARG A 1 64 ? 7.472 -12.874 14.004 1.00 0.00 265 ARG A O 2
ATOM 1602 N N . LEU A 1 65 ? 6.228 -13.336 12.154 1.00 0.00 266 LEU A N 2
ATOM 1603 C CA . LEU A 1 65 ? 7.159 -12.724 11.179 1.00 0.00 266 LEU A CA 2
ATOM 1604 C C . LEU A 1 65 ? 6.895 -11.202 11.038 1.00 0.00 266 LEU A C 2
ATOM 1605 O O . LEU A 1 65 ? 7.824 -10.393 11.180 1.00 0.00 266 LEU A O 2
ATOM 1621 N N . MET A 1 66 ? 5.623 -10.829 10.755 1.00 0.00 267 MET A N 2
ATOM 1622 C CA . MET A 1 66 ? 5.184 -9.409 10.640 1.00 0.00 267 MET A CA 2
ATOM 1623 C C . MET A 1 66 ? 5.421 -8.644 11.962 1.00 0.00 267 MET A C 2
ATOM 1624 O O . MET A 1 66 ? 6.127 -7.626 11.997 1.00 0.00 267 MET A O 2
ATOM 1638 N N . LYS A 1 67 ? 4.801 -9.143 13.038 1.00 0.00 268 LYS A N 2
ATOM 1639 C CA . LYS A 1 67 ? 4.947 -8.598 14.392 1.00 0.00 268 LYS A CA 2
ATOM 1640 C C . LYS A 1 67 ? 6.009 -9.424 15.135 1.00 0.00 268 LYS A C 2
ATOM 1641 O O . LYS A 1 67 ? 5.681 -10.379 15.858 1.00 0.00 268 LYS A O 2
ATOM 1660 N N . ASP A 1 68 ? 7.285 -9.102 14.891 1.00 0.00 269 ASP A N 2
ATOM 1661 C CA . ASP A 1 68 ? 8.406 -9.790 15.547 1.00 0.00 269 ASP A CA 2
ATOM 1662 C C . ASP A 1 68 ? 8.590 -9.227 16.968 1.00 0.00 269 ASP A C 2
ATOM 1663 O O . ASP A 1 68 ? 8.548 -8.009 17.178 1.00 0.00 269 ASP A O 2
ATOM 1672 N N . THR A 1 69 ? 8.755 -10.127 17.946 1.00 0.00 270 THR A N 2
ATOM 1673 C CA . THR A 1 69 ? 9.077 -9.764 19.339 1.00 0.00 270 THR A CA 2
ATOM 1674 C C . THR A 1 69 ? 10.607 -9.629 19.515 1.00 0.00 270 THR A C 2
ATOM 1675 O O . THR A 1 69 ? 11.090 -9.205 20.573 1.00 0.00 270 THR A O 2
ATOM 1686 N N . CYS A 1 70 ? 11.357 -9.983 18.447 1.00 0.00 271 CYS A N 2
ATOM 1687 C CA . CYS A 1 70 ? 12.824 -10.003 18.438 1.00 0.00 271 CYS A CA 2
ATOM 1688 C C . CYS A 1 70 ? 13.321 -10.094 16.978 1.00 0.00 271 CYS A C 2
ATOM 1689 O O . CYS A 1 70 ? 13.020 -11.068 16.278 1.00 0.00 271 CYS A O 2
ATOM 1697 N N . ASN A 1 71 ? 14.044 -9.046 16.528 1.00 0.00 272 ASN A N 2
ATOM 1698 C CA . ASN A 1 71 ? 14.615 -8.974 15.166 1.00 0.00 272 ASN A CA 2
ATOM 1699 C C . ASN A 1 71 ? 15.735 -10.011 15.012 1.00 0.00 272 ASN A C 2
ATOM 1700 O O . ASN A 1 71 ? 16.608 -10.115 15.883 1.00 0.00 272 ASN A O 2
ATOM 1711 N N . THR A 1 72 ? 15.705 -10.754 13.892 1.00 0.00 273 THR A N 2
ATOM 1712 C CA . THR A 1 72 ? 16.676 -11.824 13.601 1.00 0.00 273 THR A CA 2
ATOM 1713 C C . THR A 1 72 ? 18.092 -11.249 13.376 1.00 0.00 273 THR A C 2
ATOM 1714 O O . THR A 1 72 ? 19.087 -11.807 13.857 1.00 0.00 273 THR A O 2
ATOM 1725 N N . GLY A 1 73 ? 18.155 -10.112 12.664 1.00 0.00 274 GLY A N 2
ATOM 1726 C CA . GLY A 1 73 ? 19.416 -9.445 12.368 1.00 0.00 274 GLY A CA 2
ATOM 1727 C C . GLY A 1 73 ? 19.182 -8.178 11.553 1.00 0.00 274 GLY A C 2
ATOM 1728 O O . GLY A 1 73 ? 19.015 -7.095 12.149 1.00 0.00 274 GLY A O 2
ATOM 1733 N N . ASP A 1 19 ? 4.500 -8.350 -10.925 1.00 0.00 220 ASP A N 3
ATOM 1734 C CA . ASP A 1 19 ? 3.213 -8.091 -10.229 1.00 0.00 220 ASP A CA 3
ATOM 1735 C C . ASP A 1 19 ? 2.223 -9.247 -10.469 1.00 0.00 220 ASP A C 3
ATOM 1736 O O . ASP A 1 19 ? 1.038 -9.028 -10.744 1.00 0.00 220 ASP A O 3
ATOM 1745 N N . ARG A 1 20 ? 2.723 -10.489 -10.328 1.00 0.00 221 ARG A N 3
ATOM 1746 C CA . ARG A 1 20 ? 1.915 -11.717 -10.485 1.00 0.00 221 ARG A CA 3
ATOM 1747 C C . ARG A 1 20 ? 1.775 -12.453 -9.125 1.00 0.00 221 ARG A C 3
ATOM 1748 O O . ARG A 1 20 ? 1.358 -13.613 -9.073 1.00 0.00 221 ARG A O 3
ATOM 1769 N N . ASN A 1 21 ? 2.066 -11.719 -8.029 1.00 0.00 222 ASN A N 3
ATOM 1770 C CA . ASN A 1 21 ? 2.125 -12.254 -6.647 1.00 0.00 222 ASN A CA 3
ATOM 1771 C C . ASN A 1 21 ? 0.726 -12.482 -6.028 1.00 0.00 222 ASN A C 3
ATOM 1772 O O . ASN A 1 21 ? 0.625 -12.855 -4.860 1.00 0.00 222 ASN A O 3
ATOM 1783 N N . HIS A 1 22 ? -0.345 -12.248 -6.806 1.00 0.00 223 HIS A N 3
ATOM 1784 C CA . HIS A 1 22 ? -1.732 -12.404 -6.326 1.00 0.00 223 HIS A CA 3
ATOM 1785 C C . HIS A 1 22 ? -2.162 -13.887 -6.325 1.00 0.00 223 HIS A C 3
ATOM 1786 O O . HIS A 1 22 ? -3.012 -14.286 -5.518 1.00 0.00 223 HIS A O 3
ATOM 1801 N N . VAL A 1 23 ? -1.563 -14.688 -7.230 1.00 0.00 224 VAL A N 3
ATOM 1802 C CA . VAL A 1 23 ? -1.850 -16.128 -7.358 1.00 0.00 224 VAL A CA 3
ATOM 1803 C C . VAL A 1 23 ? -0.840 -16.934 -6.519 1.00 0.00 224 VAL A C 3
ATOM 1804 O O . VAL A 1 23 ? 0.372 -16.766 -6.686 1.00 0.00 224 VAL A O 3
ATOM 1817 N N . GLY A 1 24 ? -1.350 -17.799 -5.623 1.00 0.00 225 GLY A N 3
ATOM 1818 C CA . GLY A 1 24 ? -0.512 -18.650 -4.764 1.00 0.00 225 GLY A CA 3
ATOM 1819 C C . GLY A 1 24 ? -0.061 -17.966 -3.474 1.00 0.00 225 GLY A C 3
ATOM 1820 O O . GLY A 1 24 ? 0.772 -18.512 -2.751 1.00 0.00 225 GLY A O 3
ATOM 1824 N N . LYS A 1 25 ? -0.616 -16.765 -3.189 1.00 0.00 226 LYS A N 3
ATOM 1825 C CA . LYS A 1 25 ? -0.285 -15.967 -1.983 1.00 0.00 226 LYS A CA 3
ATOM 1826 C C . LYS A 1 25 ? -1.553 -15.364 -1.369 1.00 0.00 226 LYS A C 3
ATOM 1827 O O . LYS A 1 25 ? -2.590 -15.238 -2.034 1.00 0.00 226 LYS A O 3
ATOM 1846 N N . TYR A 1 26 ? -1.431 -14.979 -0.091 1.00 0.00 227 TYR A N 3
ATOM 1847 C CA . TYR A 1 26 ? -2.482 -14.277 0.664 1.00 0.00 227 TYR A CA 3
ATOM 1848 C C . TYR A 1 26 ? -2.578 -12.808 0.197 1.00 0.00 227 TYR A C 3
ATOM 1849 O O . TYR A 1 26 ? -1.588 -12.237 -0.290 1.00 0.00 227 TYR A O 3
ATOM 1867 N N . THR A 1 27 ? -3.765 -12.209 0.355 1.00 0.00 228 THR A N 3
ATOM 1868 C CA . THR A 1 27 ? -3.938 -10.751 0.236 1.00 0.00 228 THR A CA 3
ATOM 1869 C C . THR A 1 27 ? -3.579 -10.105 1.596 1.00 0.00 228 THR A C 3
ATOM 1870 O O . THR A 1 27 ? -3.743 -10.765 2.632 1.00 0.00 228 THR A O 3
ATOM 1881 N N . PRO A 1 28 ? -3.062 -8.823 1.628 1.00 0.00 229 PRO A N 3
ATOM 1882 C CA . PRO A 1 28 ? -2.724 -8.120 2.899 1.00 0.00 229 PRO A CA 3
ATOM 1883 C C . PRO A 1 28 ? -3.927 -8.007 3.872 1.00 0.00 229 PRO A C 3
ATOM 1884 O O . PRO A 1 28 ? -3.734 -7.821 5.083 1.00 0.00 229 PRO A O 3
ATOM 1895 N N . GLU A 1 29 ? -5.156 -8.153 3.326 1.00 0.00 230 GLU A N 3
ATOM 1896 C CA . GLU A 1 29 ? -6.402 -8.204 4.110 1.00 0.00 230 GLU A CA 3
ATOM 1897 C C . GLU A 1 29 ? -6.403 -9.412 5.060 1.00 0.00 230 GLU A C 3
ATOM 1898 O O . GLU A 1 29 ? -6.765 -9.265 6.210 1.00 0.00 230 GLU A O 3
ATOM 1910 N N . GLU A 1 30 ? -5.959 -10.582 4.556 1.00 0.00 231 GLU A N 3
ATOM 1911 C CA . GLU A 1 30 ? -6.010 -11.878 5.286 1.00 0.00 231 GLU A CA 3
ATOM 1912 C C . GLU A 1 30 ? -5.098 -11.903 6.521 1.00 0.00 231 GLU A C 3
ATOM 1913 O O . GLU A 1 30 ? -5.466 -12.478 7.555 1.00 0.00 231 GLU A O 3
ATOM 1925 N N . ILE A 1 31 ? -3.911 -11.279 6.408 1.00 0.00 232 ILE A N 3
ATOM 1926 C CA . ILE A 1 31 ? -2.949 -11.197 7.528 1.00 0.00 232 ILE A CA 3
ATOM 1927 C C . ILE A 1 31 ? -3.505 -10.238 8.596 1.00 0.00 232 ILE A C 3
ATOM 1928 O O . ILE A 1 31 ? -3.482 -10.537 9.793 1.00 0.00 232 ILE A O 3
ATOM 1944 N N . GLU A 1 32 ? -4.055 -9.110 8.134 1.00 0.00 233 GLU A N 3
ATOM 1945 C CA . GLU A 1 32 ? -4.618 -8.066 9.014 1.00 0.00 233 GLU A CA 3
ATOM 1946 C C . GLU A 1 32 ? -5.951 -8.533 9.659 1.00 0.00 233 GLU A C 3
ATOM 1947 O O . GLU A 1 32 ? -6.302 -8.103 10.763 1.00 0.00 233 GLU A O 3
ATOM 1959 N N . LYS A 1 33 ? -6.654 -9.440 8.958 1.00 0.00 234 LYS A N 3
ATOM 1960 C CA . LYS A 1 33 ? -7.902 -10.068 9.432 1.00 0.00 234 LYS A CA 3
ATOM 1961 C C . LYS A 1 33 ? -7.563 -11.135 10.489 1.00 0.00 234 LYS A C 3
ATOM 1962 O O . LYS A 1 33 ? -8.271 -11.288 11.478 1.00 0.00 234 LYS A O 3
ATOM 1981 N N . LEU A 1 34 ? -6.442 -11.838 10.263 1.00 0.00 235 LEU A N 3
ATOM 1982 C CA . LEU A 1 34 ? -5.883 -12.822 11.212 1.00 0.00 235 LEU A CA 3
ATOM 1983 C C . LEU A 1 34 ? -5.505 -12.117 12.526 1.00 0.00 235 LEU A C 3
ATOM 1984 O O . LEU A 1 34 ? -5.751 -12.642 13.609 1.00 0.00 235 LEU A O 3
ATOM 2000 N N . LYS A 1 35 ? -4.918 -10.919 12.390 1.00 0.00 236 LYS A N 3
ATOM 2001 C CA . LYS A 1 35 ? -4.488 -10.068 13.514 1.00 0.00 236 LYS A CA 3
ATOM 2002 C C . LYS A 1 35 ? -5.685 -9.413 14.224 1.00 0.00 236 LYS A C 3
ATOM 2003 O O . LYS A 1 35 ? -5.621 -9.161 15.428 1.00 0.00 236 LYS A O 3
ATOM 2022 N N . GLU A 1 36 ? -6.767 -9.152 13.465 1.00 0.00 237 GLU A N 3
ATOM 2023 C CA . GLU A 1 36 ? -8.046 -8.653 14.019 1.00 0.00 237 GLU A CA 3
ATOM 2024 C C . GLU A 1 36 ? -8.649 -9.713 14.967 1.00 0.00 237 GLU A C 3
ATOM 2025 O O . GLU A 1 36 ? -9.062 -9.411 16.098 1.00 0.00 237 GLU A O 3
ATOM 2037 N N . LEU A 1 37 ? -8.653 -10.964 14.485 1.00 0.00 238 LEU A N 3
ATOM 2038 C CA . LEU A 1 37 ? -9.121 -12.139 15.240 1.00 0.00 238 LEU A CA 3
ATOM 2039 C C . LEU A 1 37 ? -8.115 -12.523 16.344 1.00 0.00 238 LEU A C 3
ATOM 2040 O O . LEU A 1 37 ? -8.508 -13.102 17.346 1.00 0.00 238 LEU A O 3
ATOM 2056 N N . ARG A 1 38 ? -6.826 -12.203 16.142 1.00 0.00 239 ARG A N 3
ATOM 2057 C CA . ARG A 1 38 ? -5.756 -12.489 17.122 1.00 0.00 239 ARG A CA 3
ATOM 2058 C C . ARG A 1 38 ? -5.938 -11.641 18.383 1.00 0.00 239 ARG A C 3
ATOM 2059 O O . ARG A 1 38 ? -5.821 -12.144 19.492 1.00 0.00 239 ARG A O 3
ATOM 2080 N N . ILE A 1 39 ? -6.250 -10.356 18.195 1.00 0.00 240 ILE A N 3
ATOM 2081 C CA . ILE A 1 39 ? -6.534 -9.427 19.305 1.00 0.00 240 ILE A CA 3
ATOM 2082 C C . ILE A 1 39 ? -7.806 -9.882 20.071 1.00 0.00 240 ILE A C 3
ATOM 2083 O O . ILE A 1 39 ? -7.884 -9.767 21.301 1.00 0.00 240 ILE A O 3
ATOM 2099 N N . LYS A 1 40 ? -8.766 -10.448 19.327 1.00 0.00 241 LYS A N 3
ATOM 2100 C CA . LYS A 1 40 ? -10.057 -10.896 19.876 1.00 0.00 241 LYS A CA 3
ATOM 2101 C C . LYS A 1 40 ? -9.926 -12.261 20.610 1.00 0.00 241 LYS A C 3
ATOM 2102 O O . LYS A 1 40 ? -10.608 -12.509 21.609 1.00 0.00 241 LYS A O 3
ATOM 2121 N N . HIS A 1 41 ? -9.027 -13.133 20.100 1.00 0.00 242 HIS A N 3
ATOM 2122 C CA . HIS A 1 41 ? -8.889 -14.541 20.565 1.00 0.00 242 HIS A CA 3
ATOM 2123 C C . HIS A 1 41 ? -7.563 -14.777 21.314 1.00 0.00 242 HIS A C 3
ATOM 2124 O O . HIS A 1 41 ? -7.277 -15.910 21.719 1.00 0.00 242 HIS A O 3
ATOM 2139 N N . GLY A 1 42 ? -6.776 -13.705 21.517 1.00 0.00 243 GLY A N 3
ATOM 2140 C CA . GLY A 1 42 ? -5.501 -13.784 22.242 1.00 0.00 243 GLY A CA 3
ATOM 2141 C C . GLY A 1 42 ? -4.429 -14.573 21.484 1.00 0.00 243 GLY A C 3
ATOM 2142 O O . GLY A 1 42 ? -3.730 -14.019 20.627 1.00 0.00 243 GLY A O 3
ATOM 2146 N N . ASN A 1 43 ? -4.328 -15.878 21.790 1.00 0.00 244 ASN A N 3
ATOM 2147 C CA . ASN A 1 43 ? -3.330 -16.793 21.187 1.00 0.00 244 ASN A CA 3
ATOM 2148 C C . ASN A 1 43 ? -4.034 -17.949 20.434 1.00 0.00 244 ASN A C 3
ATOM 2149 O O . ASN A 1 43 ? -3.372 -18.786 19.831 1.00 0.00 244 ASN A O 3
ATOM 2160 N N . ASP A 1 44 ? -5.380 -17.979 20.472 1.00 0.00 245 ASP A N 3
ATOM 2161 C CA . ASP A 1 44 ? -6.192 -19.033 19.822 1.00 0.00 245 ASP A CA 3
ATOM 2162 C C . ASP A 1 44 ? -6.137 -18.894 18.287 1.00 0.00 245 ASP A C 3
ATOM 2163 O O . ASP A 1 44 ? -6.901 -18.135 17.688 1.00 0.00 245 ASP A O 3
ATOM 2172 N N . TRP A 1 45 ? -5.171 -19.609 17.685 1.00 0.00 246 TRP A N 3
ATOM 2173 C CA . TRP A 1 45 ? -4.948 -19.660 16.227 1.00 0.00 246 TRP A CA 3
ATOM 2174 C C . TRP A 1 45 ? -6.004 -20.524 15.521 1.00 0.00 246 TRP A C 3
ATOM 2175 O O . TRP A 1 45 ? -6.197 -20.389 14.310 1.00 0.00 246 TRP A O 3
ATOM 2196 N N . ALA A 1 46 ? -6.652 -21.433 16.280 1.00 0.00 247 ALA A N 3
ATOM 2197 C CA . ALA A 1 46 ? -7.572 -22.449 15.729 1.00 0.00 247 ALA A CA 3
ATOM 2198 C C . ALA A 1 46 ? -8.780 -21.808 15.032 1.00 0.00 247 ALA A C 3
ATOM 2199 O O . ALA A 1 46 ? -9.079 -22.138 13.881 1.00 0.00 247 ALA A O 3
ATOM 2206 N N . THR A 1 47 ? -9.430 -20.857 15.725 1.00 0.00 248 THR A N 3
ATOM 2207 C CA . THR A 1 47 ? -10.632 -20.169 15.210 1.00 0.00 248 THR A CA 3
ATOM 2208 C C . THR A 1 47 ? -10.242 -19.081 14.187 1.00 0.00 248 THR A C 3
ATOM 2209 O O . THR A 1 47 ? -11.027 -18.763 13.285 1.00 0.00 248 THR A O 3
ATOM 2220 N N . ILE A 1 48 ? -9.018 -18.522 14.335 1.00 0.00 249 ILE A N 3
ATOM 2221 C CA . ILE A 1 48 ? -8.454 -17.562 13.363 1.00 0.00 249 ILE A CA 3
ATOM 2222 C C . ILE A 1 48 ? -8.343 -18.238 11.979 1.00 0.00 249 ILE A C 3
ATOM 2223 O O . ILE A 1 48 ? -9.013 -17.829 11.025 1.00 0.00 249 ILE A O 3
ATOM 2239 N N . GLY A 1 49 ? -7.537 -19.317 11.930 1.00 0.00 250 GLY A N 3
ATOM 2240 C CA . GLY A 1 49 ? -7.299 -20.083 10.712 1.00 0.00 250 GLY A CA 3
ATOM 2241 C C . GLY A 1 49 ? -8.570 -20.698 10.153 1.00 0.00 250 GLY A C 3
ATOM 2242 O O . GLY A 1 49 ? -8.761 -20.734 8.944 1.00 0.00 250 GLY A O 3
ATOM 2246 N N . ALA A 1 50 ? -9.463 -21.158 11.052 1.00 0.00 251 ALA A N 3
ATOM 2247 C CA . ALA A 1 50 ? -10.772 -21.732 10.669 1.00 0.00 251 ALA A CA 3
ATOM 2248 C C . ALA A 1 50 ? -11.631 -20.706 9.907 1.00 0.00 251 ALA A C 3
ATOM 2249 O O . ALA A 1 50 ? -12.232 -21.039 8.881 1.00 0.00 251 ALA A O 3
ATOM 2256 N N . ALA A 1 51 ? -11.650 -19.456 10.405 1.00 0.00 252 ALA A N 3
ATOM 2257 C CA . ALA A 1 51 ? -12.460 -18.366 9.821 1.00 0.00 252 ALA A CA 3
ATOM 2258 C C . ALA A 1 51 ? -11.838 -17.822 8.518 1.00 0.00 252 ALA A C 3
ATOM 2259 O O . ALA A 1 51 ? -12.553 -17.294 7.656 1.00 0.00 252 ALA A O 3
ATOM 2266 N N . LEU A 1 52 ? -10.503 -17.929 8.396 1.00 0.00 253 LEU A N 3
ATOM 2267 C CA . LEU A 1 52 ? -9.767 -17.542 7.168 1.00 0.00 253 LEU A CA 3
ATOM 2268 C C . LEU A 1 52 ? -9.830 -18.653 6.104 1.00 0.00 253 LEU A C 3
ATOM 2269 O O . LEU A 1 52 ? -9.605 -18.388 4.922 1.00 0.00 253 LEU A O 3
ATOM 2285 N N . GLY A 1 53 ? -10.114 -19.895 6.539 1.00 0.00 254 GLY A N 3
ATOM 2286 C CA . GLY A 1 53 ? -10.056 -21.074 5.661 1.00 0.00 254 GLY A CA 3
ATOM 2287 C C . GLY A 1 53 ? -8.619 -21.547 5.421 1.00 0.00 254 GLY A C 3
ATOM 2288 O O . GLY A 1 53 ? -8.326 -22.196 4.416 1.00 0.00 254 GLY A O 3
ATOM 2292 N N . ARG A 1 54 ? -7.722 -21.182 6.350 1.00 0.00 255 ARG A N 3
ATOM 2293 C CA . ARG A 1 54 ? -6.276 -21.470 6.292 1.00 0.00 255 ARG A CA 3
ATOM 2294 C C . ARG A 1 54 ? -5.852 -22.365 7.459 1.00 0.00 255 ARG A C 3
ATOM 2295 O O . ARG A 1 54 ? -6.655 -22.683 8.345 1.00 0.00 255 ARG A O 3
ATOM 2316 N N . SER A 1 55 ? -4.575 -22.781 7.444 1.00 0.00 256 SER A N 3
ATOM 2317 C CA . SER A 1 55 ? -3.983 -23.578 8.522 1.00 0.00 256 SER A CA 3
ATOM 2318 C C . SER A 1 55 ? -3.686 -22.688 9.745 1.00 0.00 256 SER A C 3
ATOM 2319 O O . SER A 1 55 ? -3.160 -21.569 9.601 1.00 0.00 256 SER A O 3
ATOM 2327 N N . ALA A 1 56 ? -4.039 -23.194 10.938 1.00 0.00 257 ALA A N 3
ATOM 2328 C CA . ALA A 1 56 ? -3.781 -22.516 12.216 1.00 0.00 257 ALA A CA 3
ATOM 2329 C C . ALA A 1 56 ? -2.266 -22.363 12.458 1.00 0.00 257 ALA A C 3
ATOM 2330 O O . ALA A 1 56 ? -1.822 -21.349 12.993 1.00 0.00 257 ALA A O 3
ATOM 2337 N N . SER A 1 57 ? -1.492 -23.375 12.014 1.00 0.00 258 SER A N 3
ATOM 2338 C CA . SER A 1 57 ? -0.018 -23.402 12.108 1.00 0.00 258 SER A CA 3
ATOM 2339 C C . SER A 1 57 ? 0.629 -22.345 11.181 1.00 0.00 258 SER A C 3
ATOM 2340 O O . SER A 1 57 ? 1.668 -21.761 11.524 1.00 0.00 258 SER A O 3
ATOM 2348 N N . SER A 1 58 ? -0.011 -22.119 10.011 1.00 0.00 259 SER A N 3
ATOM 2349 C CA . SER A 1 58 ? 0.457 -21.144 9.007 1.00 0.00 259 SER A CA 3
ATOM 2350 C C . SER A 1 58 ? 0.378 -19.722 9.581 1.00 0.00 259 SER A C 3
ATOM 2351 O O . SER A 1 58 ? 1.386 -19.024 9.650 1.00 0.00 259 SER A O 3
ATOM 2359 N N . VAL A 1 59 ? -0.825 -19.337 10.048 1.00 0.00 260 VAL A N 3
ATOM 2360 C CA . VAL A 1 59 ? -1.087 -17.990 10.596 1.00 0.00 260 VAL A CA 3
ATOM 2361 C C . VAL A 1 59 ? -0.318 -17.761 11.923 1.00 0.00 260 VAL A C 3
ATOM 2362 O O . VAL A 1 59 ? 0.087 -16.626 12.237 1.00 0.00 260 VAL A O 3
ATOM 2375 N N . LYS A 1 60 ? -0.104 -18.873 12.661 1.00 0.00 261 LYS A N 3
ATOM 2376 C CA . LYS A 1 60 ? 0.698 -18.908 13.896 1.00 0.00 261 LYS A CA 3
ATOM 2377 C C . LYS A 1 60 ? 2.140 -18.457 13.621 1.00 0.00 261 LYS A C 3
ATOM 2378 O O . LYS A 1 60 ? 2.646 -17.539 14.272 1.00 0.00 261 LYS A O 3
ATOM 2397 N N . ASP A 1 61 ? 2.768 -19.106 12.619 1.00 0.00 262 ASP A N 3
ATOM 2398 C CA . ASP A 1 61 ? 4.177 -18.865 12.249 1.00 0.00 262 ASP A CA 3
ATOM 2399 C C . ASP A 1 61 ? 4.344 -17.517 11.512 1.00 0.00 262 ASP A C 3
ATOM 2400 O O . ASP A 1 61 ? 5.400 -16.875 11.611 1.00 0.00 262 ASP A O 3
ATOM 2409 N N . ARG A 1 62 ? 3.291 -17.098 10.779 1.00 0.00 263 ARG A N 3
ATOM 2410 C CA . ARG A 1 62 ? 3.279 -15.816 10.043 1.00 0.00 263 ARG A CA 3
ATOM 2411 C C . ARG A 1 62 ? 3.321 -14.620 11.010 1.00 0.00 263 ARG A C 3
ATOM 2412 O O . ARG A 1 62 ? 4.021 -13.650 10.744 1.00 0.00 263 ARG A O 3
ATOM 2433 N N . CYS A 1 63 ? 2.569 -14.693 12.121 1.00 0.00 264 CYS A N 3
ATOM 2434 C CA . CYS A 1 63 ? 2.604 -13.647 13.174 1.00 0.00 264 CYS A CA 3
ATOM 2435 C C . CYS A 1 63 ? 3.803 -13.820 14.135 1.00 0.00 264 CYS A C 3
ATOM 2436 O O . CYS A 1 63 ? 4.280 -12.834 14.714 1.00 0.00 264 CYS A O 3
ATOM 2444 N N . ARG A 1 64 ? 4.259 -15.082 14.301 1.00 0.00 265 ARG A N 3
ATOM 2445 C CA . ARG A 1 64 ? 5.441 -15.436 15.129 1.00 0.00 265 ARG A CA 3
ATOM 2446 C C . ARG A 1 64 ? 6.696 -14.702 14.625 1.00 0.00 265 ARG A C 3
ATOM 2447 O O . ARG A 1 64 ? 7.367 -13.979 15.381 1.00 0.00 265 ARG A O 3
ATOM 2468 N N . LEU A 1 65 ? 6.996 -14.910 13.335 1.00 0.00 266 LEU A N 3
ATOM 2469 C CA . LEU A 1 65 ? 8.134 -14.285 12.662 1.00 0.00 266 LEU A CA 3
ATOM 2470 C C . LEU A 1 65 ? 7.778 -12.835 12.292 1.00 0.00 266 LEU A C 3
ATOM 2471 O O . LEU A 1 65 ? 8.603 -11.924 12.462 1.00 0.00 266 LEU A O 3
ATOM 2487 N N . MET A 1 66 ? 6.524 -12.649 11.796 1.00 0.00 267 MET A N 3
ATOM 2488 C CA . MET A 1 66 ? 5.984 -11.347 11.312 1.00 0.00 267 MET A CA 3
ATOM 2489 C C . MET A 1 66 ? 6.793 -10.854 10.081 1.00 0.00 267 MET A C 3
ATOM 2490 O O . MET A 1 66 ? 6.756 -9.677 9.703 1.00 0.00 267 MET A O 3
ATOM 2504 N N . LYS A 1 67 ? 7.474 -11.812 9.427 1.00 0.00 268 LYS A N 3
ATOM 2505 C CA . LYS A 1 67 ? 8.432 -11.540 8.348 1.00 0.00 268 LYS A CA 3
ATOM 2506 C C . LYS A 1 67 ? 8.702 -12.820 7.535 1.00 0.00 268 LYS A C 3
ATOM 2507 O O . LYS A 1 67 ? 8.315 -13.931 7.941 1.00 0.00 268 LYS A O 3
ATOM 2526 N N . ASP A 1 68 ? 9.384 -12.623 6.401 1.00 0.00 269 ASP A N 3
ATOM 2527 C CA . ASP A 1 68 ? 9.837 -13.687 5.495 1.00 0.00 269 ASP A CA 3
ATOM 2528 C C . ASP A 1 68 ? 10.835 -13.063 4.495 1.00 0.00 269 ASP A C 3
ATOM 2529 O O . ASP A 1 68 ? 10.637 -11.924 4.041 1.00 0.00 269 ASP A O 3
ATOM 2538 N N . THR A 1 69 ? 11.928 -13.788 4.190 1.00 0.00 270 THR A N 3
ATOM 2539 C CA . THR A 1 69 ? 13.007 -13.271 3.332 1.00 0.00 270 THR A CA 3
ATOM 2540 C C . THR A 1 69 ? 12.548 -13.169 1.859 1.00 0.00 270 THR A C 3
ATOM 2541 O O . THR A 1 69 ? 12.173 -14.164 1.230 1.00 0.00 270 THR A O 3
ATOM 2552 N N . CYS A 1 70 ? 12.538 -11.934 1.337 1.00 0.00 271 CYS A N 3
ATOM 2553 C CA . CYS A 1 70 ? 12.238 -11.650 -0.080 1.00 0.00 271 CYS A CA 3
ATOM 2554 C C . CYS A 1 70 ? 13.505 -11.800 -0.957 1.00 0.00 271 CYS A C 3
ATOM 2555 O O . CYS A 1 70 ? 13.426 -11.708 -2.187 1.00 0.00 271 CYS A O 3
ATOM 2563 N N . ASN A 1 71 ? 14.674 -12.039 -0.303 1.00 0.00 272 ASN A N 3
ATOM 2564 C CA . ASN A 1 71 ? 15.973 -12.263 -0.976 1.00 0.00 272 ASN A CA 3
ATOM 2565 C C . ASN A 1 71 ? 16.075 -13.730 -1.443 1.00 0.00 272 ASN A C 3
ATOM 2566 O O . ASN A 1 71 ? 16.872 -14.522 -0.925 1.00 0.00 272 ASN A O 3
ATOM 2577 N N . THR A 1 72 ? 15.222 -14.075 -2.415 1.00 0.00 273 THR A N 3
ATOM 2578 C CA . THR A 1 72 ? 15.149 -15.421 -3.015 1.00 0.00 273 THR A CA 3
ATOM 2579 C C . THR A 1 72 ? 15.855 -15.434 -4.388 1.00 0.00 273 THR A C 3
ATOM 2580 O O . THR A 1 72 ? 15.551 -16.253 -5.262 1.00 0.00 273 THR A O 3
ATOM 2591 N N . GLY A 1 73 ? 16.833 -14.525 -4.538 1.00 0.00 274 GLY A N 3
ATOM 2592 C CA . GLY A 1 73 ? 17.655 -14.410 -5.741 1.00 0.00 274 GLY A CA 3
ATOM 2593 C C . GLY A 1 73 ? 18.907 -13.566 -5.482 1.00 0.00 274 GLY A C 3
ATOM 2594 O O . GLY A 1 73 ? 19.952 -13.806 -6.121 1.00 0.00 274 GLY A O 3
ATOM 2599 N N . ASP A 1 19 ? -9.299 -23.878 -18.132 1.00 0.00 220 ASP A N 4
ATOM 2600 C CA . ASP A 1 19 ? -9.071 -22.688 -17.278 1.00 0.00 220 ASP A CA 4
ATOM 2601 C C . ASP A 1 19 ? -9.347 -23.042 -15.803 1.00 0.00 220 ASP A C 4
ATOM 2602 O O . ASP A 1 19 ? -10.509 -23.184 -15.403 1.00 0.00 220 ASP A O 4
ATOM 2611 N N . ARG A 1 20 ? -8.267 -23.222 -15.010 1.00 0.00 221 ARG A N 4
ATOM 2612 C CA . ARG A 1 20 ? -8.336 -23.533 -13.564 1.00 0.00 221 ARG A CA 4
ATOM 2613 C C . ARG A 1 20 ? -7.349 -22.624 -12.801 1.00 0.00 221 ARG A C 4
ATOM 2614 O O . ARG A 1 20 ? -6.147 -22.914 -12.731 1.00 0.00 221 ARG A O 4
ATOM 2635 N N . ASN A 1 21 ? -7.866 -21.500 -12.275 1.00 0.00 222 ASN A N 4
ATOM 2636 C CA . ASN A 1 21 ? -7.078 -20.521 -11.505 1.00 0.00 222 ASN A CA 4
ATOM 2637 C C . ASN A 1 21 ? -6.770 -21.076 -10.108 1.00 0.00 222 ASN A C 4
ATOM 2638 O O . ASN A 1 21 ? -7.637 -21.685 -9.471 1.00 0.00 222 ASN A O 4
ATOM 2649 N N . HIS A 1 22 ? -5.528 -20.873 -9.651 1.00 0.00 223 HIS A N 4
ATOM 2650 C CA . HIS A 1 22 ? -5.054 -21.349 -8.345 1.00 0.00 223 HIS A CA 4
ATOM 2651 C C . HIS A 1 22 ? -4.446 -20.184 -7.565 1.00 0.00 223 HIS A C 4
ATOM 2652 O O . HIS A 1 22 ? -3.422 -19.618 -7.981 1.00 0.00 223 HIS A O 4
ATOM 2667 N N . VAL A 1 23 ? -5.090 -19.817 -6.443 1.00 0.00 224 VAL A N 4
ATOM 2668 C CA . VAL A 1 23 ? -4.588 -18.769 -5.547 1.00 0.00 224 VAL A CA 4
ATOM 2669 C C . VAL A 1 23 ? -3.531 -19.397 -4.613 1.00 0.00 224 VAL A C 4
ATOM 2670 O O . VAL A 1 23 ? -3.834 -19.822 -3.487 1.00 0.00 224 VAL A O 4
ATOM 2683 N N . GLY A 1 24 ? -2.297 -19.507 -5.137 1.00 0.00 225 GLY A N 4
ATOM 2684 C CA . GLY A 1 24 ? -1.164 -20.082 -4.406 1.00 0.00 225 GLY A CA 4
ATOM 2685 C C . GLY A 1 24 ? -0.430 -19.053 -3.561 1.00 0.00 225 GLY A C 4
ATOM 2686 O O . GLY A 1 24 ? 0.808 -19.054 -3.501 1.00 0.00 225 GLY A O 4
ATOM 2690 N N . LYS A 1 25 ? -1.204 -18.180 -2.903 1.00 0.00 226 LYS A N 4
ATOM 2691 C CA . LYS A 1 25 ? -0.692 -17.103 -2.058 1.00 0.00 226 LYS A CA 4
ATOM 2692 C C . LYS A 1 25 ? -1.822 -16.544 -1.185 1.00 0.00 226 LYS A C 4
ATOM 2693 O O . LYS A 1 25 ? -3.001 -16.857 -1.394 1.00 0.00 226 LYS A O 4
ATOM 2712 N N . TYR A 1 26 ? -1.437 -15.749 -0.186 1.00 0.00 227 TYR A N 4
ATOM 2713 C CA . TYR A 1 26 ? -2.365 -14.926 0.604 1.00 0.00 227 TYR A CA 4
ATOM 2714 C C . TYR A 1 26 ? -2.502 -13.536 -0.041 1.00 0.00 227 TYR A C 4
ATOM 2715 O O . TYR A 1 26 ? -1.854 -13.226 -1.050 1.00 0.00 227 TYR A O 4
ATOM 2733 N N . THR A 1 27 ? -3.362 -12.718 0.558 1.00 0.00 228 THR A N 4
ATOM 2734 C CA . THR A 1 27 ? -3.454 -11.267 0.304 1.00 0.00 228 THR A CA 4
ATOM 2735 C C . THR A 1 27 ? -3.323 -10.546 1.668 1.00 0.00 228 THR A C 4
ATOM 2736 O O . THR A 1 27 ? -3.509 -11.201 2.710 1.00 0.00 228 THR A O 4
ATOM 2747 N N . PRO A 1 28 ? -2.999 -9.201 1.710 1.00 0.00 229 PRO A N 4
ATOM 2748 C CA . PRO A 1 28 ? -2.905 -8.420 2.991 1.00 0.00 229 PRO A CA 4
ATOM 2749 C C . PRO A 1 28 ? -4.177 -8.522 3.871 1.00 0.00 229 PRO A C 4
ATOM 2750 O O . PRO A 1 28 ? -4.115 -8.274 5.078 1.00 0.00 229 PRO A O 4
ATOM 2761 N N . GLU A 1 29 ? -5.307 -8.906 3.245 1.00 0.00 230 GLU A N 4
ATOM 2762 C CA . GLU A 1 29 ? -6.608 -9.001 3.905 1.00 0.00 230 GLU A CA 4
ATOM 2763 C C . GLU A 1 29 ? -6.615 -10.078 5.010 1.00 0.00 230 GLU A C 4
ATOM 2764 O O . GLU A 1 29 ? -7.000 -9.778 6.137 1.00 0.00 230 GLU A O 4
ATOM 2776 N N . GLU A 1 30 ? -6.178 -11.320 4.674 1.00 0.00 231 GLU A N 4
ATOM 2777 C CA . GLU A 1 30 ? -6.162 -12.462 5.629 1.00 0.00 231 GLU A CA 4
ATOM 2778 C C . GLU A 1 30 ? -5.246 -12.183 6.827 1.00 0.00 231 GLU A C 4
ATOM 2779 O O . GLU A 1 30 ? -5.576 -12.547 7.951 1.00 0.00 231 GLU A O 4
ATOM 2791 N N . ILE A 1 31 ? -4.094 -11.538 6.566 1.00 0.00 232 ILE A N 4
ATOM 2792 C CA . ILE A 1 31 ? -3.068 -11.302 7.598 1.00 0.00 232 ILE A CA 4
ATOM 2793 C C . ILE A 1 31 ? -3.542 -10.220 8.582 1.00 0.00 232 ILE A C 4
ATOM 2794 O O . ILE A 1 31 ? -3.452 -10.395 9.798 1.00 0.00 232 ILE A O 4
ATOM 2810 N N . GLU A 1 32 ? -4.079 -9.116 8.047 1.00 0.00 233 GLU A N 4
ATOM 2811 C CA . GLU A 1 32 ? -4.597 -8.002 8.864 1.00 0.00 233 GLU A CA 4
ATOM 2812 C C . GLU A 1 32 ? -5.840 -8.457 9.664 1.00 0.00 233 GLU A C 4
ATOM 2813 O O . GLU A 1 32 ? -6.051 -8.045 10.812 1.00 0.00 233 GLU A O 4
ATOM 2825 N N . LYS A 1 33 ? -6.632 -9.344 9.038 1.00 0.00 234 LYS A N 4
ATOM 2826 C CA . LYS A 1 33 ? -7.837 -9.926 9.637 1.00 0.00 234 LYS A CA 4
ATOM 2827 C C . LYS A 1 33 ? -7.471 -10.927 10.745 1.00 0.00 234 LYS A C 4
ATOM 2828 O O . LYS A 1 33 ? -8.188 -11.023 11.733 1.00 0.00 234 LYS A O 4
ATOM 2847 N N . LEU A 1 34 ? -6.350 -11.665 10.575 1.00 0.00 235 LEU A N 4
ATOM 2848 C CA . LEU A 1 34 ? -5.893 -12.662 11.573 1.00 0.00 235 LEU A CA 4
ATOM 2849 C C . LEU A 1 34 ? -5.404 -11.933 12.818 1.00 0.00 235 LEU A C 4
ATOM 2850 O O . LEU A 1 34 ? -5.617 -12.386 13.941 1.00 0.00 235 LEU A O 4
ATOM 2866 N N . LYS A 1 35 ? -4.713 -10.807 12.583 1.00 0.00 236 LYS A N 4
ATOM 2867 C CA . LYS A 1 35 ? -4.210 -9.926 13.637 1.00 0.00 236 LYS A CA 4
ATOM 2868 C C . LYS A 1 35 ? -5.375 -9.270 14.392 1.00 0.00 236 LYS A C 4
ATOM 2869 O O . LYS A 1 35 ? -5.292 -9.075 15.601 1.00 0.00 236 LYS A O 4
ATOM 2888 N N . GLU A 1 36 ? -6.465 -8.975 13.658 1.00 0.00 237 GLU A N 4
ATOM 2889 C CA . GLU A 1 36 ? -7.719 -8.464 14.237 1.00 0.00 237 GLU A CA 4
ATOM 2890 C C . GLU A 1 36 ? -8.361 -9.539 15.147 1.00 0.00 237 GLU A C 4
ATOM 2891 O O . GLU A 1 36 ? -8.755 -9.259 16.276 1.00 0.00 237 GLU A O 4
ATOM 2903 N N . LEU A 1 37 ? -8.413 -10.776 14.621 1.00 0.00 238 LEU A N 4
ATOM 2904 C CA . LEU A 1 37 ? -8.911 -11.970 15.333 1.00 0.00 238 LEU A CA 4
ATOM 2905 C C . LEU A 1 37 ? -8.016 -12.320 16.537 1.00 0.00 238 LEU A C 4
ATOM 2906 O O . LEU A 1 37 ? -8.468 -12.979 17.474 1.00 0.00 238 LEU A O 4
ATOM 2922 N N . ARG A 1 38 ? -6.736 -11.918 16.461 1.00 0.00 239 ARG A N 4
ATOM 2923 C CA . ARG A 1 38 ? -5.744 -12.119 17.535 1.00 0.00 239 ARG A CA 4
ATOM 2924 C C . ARG A 1 38 ? -5.943 -11.077 18.661 1.00 0.00 239 ARG A C 4
ATOM 2925 O O . ARG A 1 38 ? -5.627 -11.343 19.822 1.00 0.00 239 ARG A O 4
ATOM 2946 N N . ILE A 1 39 ? -6.470 -9.888 18.312 1.00 0.00 240 ILE A N 4
ATOM 2947 C CA . ILE A 1 39 ? -6.892 -8.887 19.323 1.00 0.00 240 ILE A CA 4
ATOM 2948 C C . ILE A 1 39 ? -8.125 -9.427 20.091 1.00 0.00 240 ILE A C 4
ATOM 2949 O O . ILE A 1 39 ? -8.258 -9.232 21.304 1.00 0.00 240 ILE A O 4
ATOM 2965 N N . LYS A 1 40 ? -8.998 -10.147 19.360 1.00 0.00 241 LYS A N 4
ATOM 2966 C CA . LYS A 1 40 ? -10.249 -10.713 19.901 1.00 0.00 241 LYS A CA 4
ATOM 2967 C C . LYS A 1 40 ? -9.989 -11.972 20.760 1.00 0.00 241 LYS A C 4
ATOM 2968 O O . LYS A 1 40 ? -10.476 -12.074 21.891 1.00 0.00 241 LYS A O 4
ATOM 2987 N N . HIS A 1 41 ? -9.206 -12.918 20.211 1.00 0.00 242 HIS A N 4
ATOM 2988 C CA . HIS A 1 41 ? -9.000 -14.265 20.802 1.00 0.00 242 HIS A CA 4
ATOM 2989 C C . HIS A 1 41 ? -7.552 -14.456 21.288 1.00 0.00 242 HIS A C 4
ATOM 2990 O O . HIS A 1 41 ? -7.332 -14.866 22.429 1.00 0.00 242 HIS A O 4
ATOM 3005 N N . GLY A 1 42 ? -6.577 -14.162 20.409 1.00 0.00 243 GLY A N 4
ATOM 3006 C CA . GLY A 1 42 ? -5.150 -14.239 20.757 1.00 0.00 243 GLY A CA 4
ATOM 3007 C C . GLY A 1 42 ? -4.516 -15.574 20.409 1.00 0.00 243 GLY A C 4
ATOM 3008 O O . GLY A 1 42 ? -4.158 -15.809 19.251 1.00 0.00 243 GLY A O 4
ATOM 3012 N N . ASN A 1 43 ? -4.427 -16.465 21.414 1.00 0.00 244 ASN A N 4
ATOM 3013 C CA . ASN A 1 43 ? -3.734 -17.774 21.300 1.00 0.00 244 ASN A CA 4
ATOM 3014 C C . ASN A 1 43 ? -4.564 -18.827 20.534 1.00 0.00 244 ASN A C 4
ATOM 3015 O O . ASN A 1 43 ? -4.107 -19.964 20.343 1.00 0.00 244 ASN A O 4
ATOM 3026 N N . ASP A 1 44 ? -5.777 -18.445 20.111 1.00 0.00 245 ASP A N 4
ATOM 3027 C CA . ASP A 1 44 ? -6.713 -19.322 19.390 1.00 0.00 245 ASP A CA 4
ATOM 3028 C C . ASP A 1 44 ? -6.439 -19.300 17.876 1.00 0.00 245 ASP A C 4
ATOM 3029 O O . ASP A 1 44 ? -7.341 -19.032 17.084 1.00 0.00 245 ASP A O 4
ATOM 3038 N N . TRP A 1 45 ? -5.191 -19.632 17.489 1.00 0.00 246 TRP A N 4
ATOM 3039 C CA . TRP A 1 45 ? -4.737 -19.619 16.080 1.00 0.00 246 TRP A CA 4
ATOM 3040 C C . TRP A 1 45 ? -5.508 -20.644 15.219 1.00 0.00 246 TRP A C 4
ATOM 3041 O O . TRP A 1 45 ? -5.573 -20.497 13.997 1.00 0.00 246 TRP A O 4
ATOM 3062 N N . ALA A 1 46 ? -6.060 -21.680 15.878 1.00 0.00 247 ALA A N 4
ATOM 3063 C CA . ALA A 1 46 ? -6.922 -22.690 15.239 1.00 0.00 247 ALA A CA 4
ATOM 3064 C C . ALA A 1 46 ? -8.249 -22.059 14.784 1.00 0.00 247 ALA A C 4
ATOM 3065 O O . ALA A 1 46 ? -8.698 -22.269 13.648 1.00 0.00 247 ALA A O 4
ATOM 3072 N N . THR A 1 47 ? -8.841 -21.257 15.687 1.00 0.00 248 THR A N 4
ATOM 3073 C CA . THR A 1 47 ? -10.092 -20.520 15.430 1.00 0.00 248 THR A CA 4
ATOM 3074 C C . THR A 1 47 ? -9.861 -19.423 14.372 1.00 0.00 248 THR A C 4
ATOM 3075 O O . THR A 1 47 ? -10.680 -19.231 13.466 1.00 0.00 248 THR A O 4
ATOM 3086 N N . ILE A 1 48 ? -8.720 -18.727 14.508 1.00 0.00 249 ILE A N 4
ATOM 3087 C CA . ILE A 1 48 ? -8.300 -17.638 13.613 1.00 0.00 249 ILE A CA 4
ATOM 3088 C C . ILE A 1 48 ? -8.115 -18.163 12.171 1.00 0.00 249 ILE A C 4
ATOM 3089 O O . ILE A 1 48 ? -8.765 -17.673 11.241 1.00 0.00 249 ILE A O 4
ATOM 3105 N N . GLY A 1 49 ? -7.250 -19.192 12.031 1.00 0.00 250 GLY A N 4
ATOM 3106 C CA . GLY A 1 49 ? -6.920 -19.802 10.738 1.00 0.00 250 GLY A CA 4
ATOM 3107 C C . GLY A 1 49 ? -8.149 -20.358 10.027 1.00 0.00 250 GLY A C 4
ATOM 3108 O O . GLY A 1 49 ? -8.327 -20.137 8.824 1.00 0.00 250 GLY A O 4
ATOM 3112 N N . ALA A 1 50 ? -9.015 -21.046 10.796 1.00 0.00 251 ALA A N 4
ATOM 3113 C CA . ALA A 1 50 ? -10.277 -21.611 10.280 1.00 0.00 251 ALA A CA 4
ATOM 3114 C C . ALA A 1 50 ? -11.247 -20.499 9.824 1.00 0.00 251 ALA A C 4
ATOM 3115 O O . ALA A 1 50 ? -11.963 -20.670 8.835 1.00 0.00 251 ALA A O 4
ATOM 3122 N N . ALA A 1 51 ? -11.242 -19.351 10.536 1.00 0.00 252 ALA A N 4
ATOM 3123 C CA . ALA A 1 51 ? -12.107 -18.188 10.206 1.00 0.00 252 ALA A CA 4
ATOM 3124 C C . ALA A 1 51 ? -11.603 -17.459 8.943 1.00 0.00 252 ALA A C 4
ATOM 3125 O O . ALA A 1 51 ? -12.368 -16.759 8.275 1.00 0.00 252 ALA A O 4
ATOM 3132 N N . LEU A 1 52 ? -10.300 -17.614 8.645 1.00 0.00 253 LEU A N 4
ATOM 3133 C CA . LEU A 1 52 ? -9.685 -17.100 7.399 1.00 0.00 253 LEU A CA 4
ATOM 3134 C C . LEU A 1 52 ? -9.944 -18.051 6.216 1.00 0.00 253 LEU A C 4
ATOM 3135 O O . LEU A 1 52 ? -9.871 -17.642 5.052 1.00 0.00 253 LEU A O 4
ATOM 3151 N N . GLY A 1 53 ? -10.225 -19.328 6.532 1.00 0.00 254 GLY A N 4
ATOM 3152 C CA . GLY A 1 53 ? -10.283 -20.394 5.524 1.00 0.00 254 GLY A CA 4
ATOM 3153 C C . GLY A 1 53 ? -8.895 -20.904 5.151 1.00 0.00 254 GLY A C 4
ATOM 3154 O O . GLY A 1 53 ? -8.722 -21.566 4.129 1.00 0.00 254 GLY A O 4
ATOM 3158 N N . ARG A 1 54 ? -7.908 -20.574 5.996 1.00 0.00 255 ARG A N 4
ATOM 3159 C CA . ARG A 1 54 ? -6.497 -20.955 5.827 1.00 0.00 255 ARG A CA 4
ATOM 3160 C C . ARG A 1 54 ? -6.124 -22.046 6.846 1.00 0.00 255 ARG A C 4
ATOM 3161 O O . ARG A 1 54 ? -6.983 -22.526 7.600 1.00 0.00 255 ARG A O 4
ATOM 3182 N N . SER A 1 55 ? -4.844 -22.446 6.834 1.00 0.00 256 SER A N 4
ATOM 3183 C CA . SER A 1 55 ? -4.279 -23.386 7.816 1.00 0.00 256 SER A CA 4
ATOM 3184 C C . SER A 1 55 ? -3.748 -22.604 9.032 1.00 0.00 256 SER A C 4
ATOM 3185 O O . SER A 1 55 ? -3.007 -21.626 8.870 1.00 0.00 256 SER A O 4
ATOM 3193 N N . ALA A 1 56 ? -4.157 -23.043 10.239 1.00 0.00 257 ALA A N 4
ATOM 3194 C CA . ALA A 1 56 ? -3.756 -22.449 11.530 1.00 0.00 257 ALA A CA 4
ATOM 3195 C C . ALA A 1 56 ? -2.229 -22.399 11.689 1.00 0.00 257 ALA A C 4
ATOM 3196 O O . ALA A 1 56 ? -1.673 -21.381 12.112 1.00 0.00 257 ALA A O 4
ATOM 3203 N N . SER A 1 57 ? -1.579 -23.519 11.321 1.00 0.00 258 SER A N 4
ATOM 3204 C CA . SER A 1 57 ? -0.119 -23.672 11.371 1.00 0.00 258 SER A CA 4
ATOM 3205 C C . SER A 1 57 ? 0.589 -22.619 10.495 1.00 0.00 258 SER A C 4
ATOM 3206 O O . SER A 1 57 ? 1.579 -22.030 10.915 1.00 0.00 258 SER A O 4
ATOM 3214 N N . SER A 1 58 ? 0.030 -22.373 9.296 1.00 0.00 259 SER A N 4
ATOM 3215 C CA . SER A 1 58 ? 0.642 -21.514 8.267 1.00 0.00 259 SER A CA 4
ATOM 3216 C C . SER A 1 58 ? 0.520 -20.017 8.603 1.00 0.00 259 SER A C 4
ATOM 3217 O O . SER A 1 58 ? 1.464 -19.252 8.373 1.00 0.00 259 SER A O 4
ATOM 3225 N N . VAL A 1 59 ? -0.650 -19.603 9.133 1.00 0.00 260 VAL A N 4
ATOM 3226 C CA . VAL A 1 59 ? -0.903 -18.191 9.502 1.00 0.00 260 VAL A CA 4
ATOM 3227 C C . VAL A 1 59 ? -0.145 -17.811 10.796 1.00 0.00 260 VAL A C 4
ATOM 3228 O O . VAL A 1 59 ? 0.349 -16.675 10.938 1.00 0.00 260 VAL A O 4
ATOM 3241 N N . LYS A 1 60 ? -0.039 -18.791 11.712 1.00 0.00 261 LYS A N 4
ATOM 3242 C CA . LYS A 1 60 ? 0.738 -18.662 12.952 1.00 0.00 261 LYS A CA 4
ATOM 3243 C C . LYS A 1 60 ? 2.233 -18.569 12.627 1.00 0.00 261 LYS A C 4
ATOM 3244 O O . LYS A 1 60 ? 2.953 -17.768 13.218 1.00 0.00 261 LYS A O 4
ATOM 3263 N N . ASP A 1 61 ? 2.665 -19.388 11.646 1.00 0.00 262 ASP A N 4
ATOM 3264 C CA . ASP A 1 61 ? 4.058 -19.437 11.165 1.00 0.00 262 ASP A CA 4
ATOM 3265 C C . ASP A 1 61 ? 4.451 -18.099 10.512 1.00 0.00 262 ASP A C 4
ATOM 3266 O O . ASP A 1 61 ? 5.573 -17.599 10.722 1.00 0.00 262 ASP A O 4
ATOM 3275 N N . ARG A 1 62 ? 3.507 -17.543 9.727 1.00 0.00 263 ARG A N 4
ATOM 3276 C CA . ARG A 1 62 ? 3.691 -16.277 9.002 1.00 0.00 263 ARG A CA 4
ATOM 3277 C C . ARG A 1 62 ? 3.935 -15.139 10.004 1.00 0.00 263 ARG A C 4
ATOM 3278 O O . ARG A 1 62 ? 4.924 -14.413 9.898 1.00 0.00 263 ARG A O 4
ATOM 3299 N N . CYS A 1 63 ? 3.023 -15.019 10.978 1.00 0.00 264 CYS A N 4
ATOM 3300 C CA . CYS A 1 63 ? 3.052 -13.938 11.973 1.00 0.00 264 CYS A CA 4
ATOM 3301 C C . CYS A 1 63 ? 4.173 -14.122 12.995 1.00 0.00 264 CYS A C 4
ATOM 3302 O O . CYS A 1 63 ? 4.603 -13.148 13.586 1.00 0.00 264 CYS A O 4
ATOM 3310 N N . ARG A 1 64 ? 4.619 -15.373 13.203 1.00 0.00 265 ARG A N 4
ATOM 3311 C CA . ARG A 1 64 ? 5.760 -15.678 14.092 1.00 0.00 265 ARG A CA 4
ATOM 3312 C C . ARG A 1 64 ? 7.062 -15.133 13.480 1.00 0.00 265 ARG A C 4
ATOM 3313 O O . ARG A 1 64 ? 7.848 -14.447 14.148 1.00 0.00 265 ARG A O 4
ATOM 3334 N N . LEU A 1 65 ? 7.253 -15.434 12.189 1.00 0.00 266 LEU A N 4
ATOM 3335 C CA . LEU A 1 65 ? 8.449 -15.027 11.430 1.00 0.00 266 LEU A CA 4
ATOM 3336 C C . LEU A 1 65 ? 8.428 -13.507 11.151 1.00 0.00 266 LEU A C 4
ATOM 3337 O O . LEU A 1 65 ? 9.481 -12.863 11.067 1.00 0.00 266 LEU A O 4
ATOM 3353 N N . MET A 1 66 ? 7.211 -12.947 11.023 1.00 0.00 267 MET A N 4
ATOM 3354 C CA . MET A 1 66 ? 6.997 -11.504 10.798 1.00 0.00 267 MET A CA 4
ATOM 3355 C C . MET A 1 66 ? 7.202 -10.725 12.119 1.00 0.00 267 MET A C 4
ATOM 3356 O O . MET A 1 66 ? 7.689 -9.595 12.100 1.00 0.00 267 MET A O 4
ATOM 3370 N N . LYS A 1 67 ? 6.846 -11.364 13.263 1.00 0.00 268 LYS A N 4
ATOM 3371 C CA . LYS A 1 67 ? 6.985 -10.758 14.611 1.00 0.00 268 LYS A CA 4
ATOM 3372 C C . LYS A 1 67 ? 8.482 -10.550 14.907 1.00 0.00 268 LYS A C 4
ATOM 3373 O O . LYS A 1 67 ? 8.927 -9.433 15.180 1.00 0.00 268 LYS A O 4
ATOM 3392 N N . ASP A 1 68 ? 9.234 -11.658 14.838 1.00 0.00 269 ASP A N 4
ATOM 3393 C CA . ASP A 1 68 ? 10.705 -11.668 14.879 1.00 0.00 269 ASP A CA 4
ATOM 3394 C C . ASP A 1 68 ? 11.203 -12.842 14.032 1.00 0.00 269 ASP A C 4
ATOM 3395 O O . ASP A 1 68 ? 10.892 -14.003 14.335 1.00 0.00 269 ASP A O 4
ATOM 3404 N N . THR A 1 69 ? 11.947 -12.535 12.960 1.00 0.00 270 THR A N 4
ATOM 3405 C CA . THR A 1 69 ? 12.624 -13.550 12.140 1.00 0.00 270 THR A CA 4
ATOM 3406 C C . THR A 1 69 ? 13.953 -13.950 12.826 1.00 0.00 270 THR A C 4
ATOM 3407 O O . THR A 1 69 ? 15.029 -13.422 12.529 1.00 0.00 270 THR A O 4
ATOM 3418 N N . CYS A 1 70 ? 13.827 -14.848 13.821 1.00 0.00 271 CYS A N 4
ATOM 3419 C CA . CYS A 1 70 ? 14.946 -15.305 14.659 1.00 0.00 271 CYS A CA 4
ATOM 3420 C C . CYS A 1 70 ? 15.704 -16.464 13.983 1.00 0.00 271 CYS A C 4
ATOM 3421 O O . CYS A 1 70 ? 15.120 -17.523 13.730 1.00 0.00 271 CYS A O 4
ATOM 3429 N N . ASN A 1 71 ? 16.999 -16.245 13.691 1.00 0.00 272 ASN A N 4
ATOM 3430 C CA . ASN A 1 71 ? 17.899 -17.267 13.123 1.00 0.00 272 ASN A CA 4
ATOM 3431 C C . ASN A 1 71 ? 18.423 -18.173 14.256 1.00 0.00 272 ASN A C 4
ATOM 3432 O O . ASN A 1 71 ? 18.840 -17.677 15.312 1.00 0.00 272 ASN A O 4
ATOM 3443 N N . THR A 1 72 ? 18.381 -19.498 14.041 1.00 0.00 273 THR A N 4
ATOM 3444 C CA . THR A 1 72 ? 18.892 -20.508 14.997 1.00 0.00 273 THR A CA 4
ATOM 3445 C C . THR A 1 72 ? 20.071 -21.278 14.366 1.00 0.00 273 THR A C 4
ATOM 3446 O O . THR A 1 72 ? 20.319 -22.443 14.697 1.00 0.00 273 THR A O 4
ATOM 3457 N N . GLY A 1 73 ? 20.816 -20.587 13.491 1.00 0.00 274 GLY A N 4
ATOM 3458 C CA . GLY A 1 73 ? 21.916 -21.175 12.733 1.00 0.00 274 GLY A CA 4
ATOM 3459 C C . GLY A 1 73 ? 21.422 -21.677 11.381 1.00 0.00 274 GLY A C 4
ATOM 3460 O O . GLY A 1 73 ? 21.380 -20.882 10.416 1.00 0.00 274 GLY A O 4
ATOM 3465 N N . ASP A 1 19 ? -10.118 -9.801 -9.141 1.00 0.00 220 ASP A N 5
ATOM 3466 C CA . ASP A 1 19 ? -9.316 -10.833 -8.430 1.00 0.00 220 ASP A CA 5
ATOM 3467 C C . ASP A 1 19 ? -7.908 -10.945 -9.056 1.00 0.00 220 ASP A C 5
ATOM 3468 O O . ASP A 1 19 ? -7.775 -11.038 -10.281 1.00 0.00 220 ASP A O 5
ATOM 3477 N N . ARG A 1 20 ? -6.861 -10.916 -8.199 1.00 0.00 221 ARG A N 5
ATOM 3478 C CA . ARG A 1 20 ? -5.454 -11.141 -8.612 1.00 0.00 221 ARG A CA 5
ATOM 3479 C C . ARG A 1 20 ? -4.885 -12.373 -7.864 1.00 0.00 221 ARG A C 5
ATOM 3480 O O . ARG A 1 20 ? -3.667 -12.563 -7.788 1.00 0.00 221 ARG A O 5
ATOM 3501 N N . ASN A 1 21 ? -5.790 -13.225 -7.341 1.00 0.00 222 ASN A N 5
ATOM 3502 C CA . ASN A 1 21 ? -5.429 -14.381 -6.486 1.00 0.00 222 ASN A CA 5
ATOM 3503 C C . ASN A 1 21 ? -5.430 -15.687 -7.292 1.00 0.00 222 ASN A C 5
ATOM 3504 O O . ASN A 1 21 ? -5.548 -16.779 -6.727 1.00 0.00 222 ASN A O 5
ATOM 3515 N N . HIS A 1 22 ? -5.256 -15.561 -8.619 1.00 0.00 223 HIS A N 5
ATOM 3516 C CA . HIS A 1 22 ? -5.056 -16.717 -9.515 1.00 0.00 223 HIS A CA 5
ATOM 3517 C C . HIS A 1 22 ? -3.623 -17.269 -9.341 1.00 0.00 223 HIS A C 5
ATOM 3518 O O . HIS A 1 22 ? -3.350 -18.430 -9.661 1.00 0.00 223 HIS A O 5
ATOM 3533 N N . VAL A 1 23 ? -2.725 -16.394 -8.834 1.00 0.00 224 VAL A N 5
ATOM 3534 C CA . VAL A 1 23 ? -1.386 -16.776 -8.344 1.00 0.00 224 VAL A CA 5
ATOM 3535 C C . VAL A 1 23 ? -1.525 -17.576 -7.023 1.00 0.00 224 VAL A C 5
ATOM 3536 O O . VAL A 1 23 ? -0.751 -18.507 -6.754 1.00 0.00 224 VAL A O 5
ATOM 3549 N N . GLY A 1 24 ? -2.540 -17.199 -6.222 1.00 0.00 225 GLY A N 5
ATOM 3550 C CA . GLY A 1 24 ? -2.875 -17.900 -4.981 1.00 0.00 225 GLY A CA 5
ATOM 3551 C C . GLY A 1 24 ? -1.953 -17.533 -3.833 1.00 0.00 225 GLY A C 5
ATOM 3552 O O . GLY A 1 24 ? -1.217 -18.376 -3.317 1.00 0.00 225 GLY A O 5
ATOM 3556 N N . LYS A 1 25 ? -1.989 -16.258 -3.433 1.00 0.00 226 LYS A N 5
ATOM 3557 C CA . LYS A 1 25 ? -1.111 -15.723 -2.381 1.00 0.00 226 LYS A CA 5
ATOM 3558 C C . LYS A 1 25 ? -1.937 -15.042 -1.273 1.00 0.00 226 LYS A C 5
ATOM 3559 O O . LYS A 1 25 ? -3.086 -14.631 -1.503 1.00 0.00 226 LYS A O 5
ATOM 3578 N N . TYR A 1 26 ? -1.335 -14.957 -0.069 1.00 0.00 227 TYR A N 5
ATOM 3579 C CA . TYR A 1 26 ? -1.863 -14.164 1.051 1.00 0.00 227 TYR A CA 5
ATOM 3580 C C . TYR A 1 26 ? -2.072 -12.686 0.632 1.00 0.00 227 TYR A C 5
ATOM 3581 O O . TYR A 1 26 ? -1.110 -11.990 0.288 1.00 0.00 227 TYR A O 5
ATOM 3599 N N . THR A 1 27 ? -3.341 -12.252 0.636 1.00 0.00 228 THR A N 5
ATOM 3600 C CA . THR A 1 27 ? -3.728 -10.848 0.421 1.00 0.00 228 THR A CA 5
ATOM 3601 C C . THR A 1 27 ? -3.525 -10.029 1.723 1.00 0.00 228 THR A C 5
ATOM 3602 O O . THR A 1 27 ? -3.343 -10.625 2.794 1.00 0.00 228 THR A O 5
ATOM 3613 N N . PRO A 1 28 ? -3.559 -8.651 1.666 1.00 0.00 229 PRO A N 5
ATOM 3614 C CA . PRO A 1 28 ? -3.584 -7.800 2.886 1.00 0.00 229 PRO A CA 5
ATOM 3615 C C . PRO A 1 28 ? -4.761 -8.145 3.833 1.00 0.00 229 PRO A C 5
ATOM 3616 O O . PRO A 1 28 ? -4.683 -7.876 5.030 1.00 0.00 229 PRO A O 5
ATOM 3627 N N . GLU A 1 29 ? -5.822 -8.760 3.269 1.00 0.00 230 GLU A N 5
ATOM 3628 C CA . GLU A 1 29 ? -7.021 -9.181 4.014 1.00 0.00 230 GLU A CA 5
ATOM 3629 C C . GLU A 1 29 ? -6.684 -10.312 4.999 1.00 0.00 230 GLU A C 5
ATOM 3630 O O . GLU A 1 29 ? -7.170 -10.322 6.130 1.00 0.00 230 GLU A O 5
ATOM 3642 N N . GLU A 1 30 ? -5.836 -11.251 4.536 1.00 0.00 231 GLU A N 5
ATOM 3643 C CA . GLU A 1 30 ? -5.471 -12.465 5.284 1.00 0.00 231 GLU A CA 5
ATOM 3644 C C . GLU A 1 30 ? -4.766 -12.114 6.601 1.00 0.00 231 GLU A C 5
ATOM 3645 O O . GLU A 1 30 ? -5.227 -12.481 7.688 1.00 0.00 231 GLU A O 5
ATOM 3657 N N . ILE A 1 31 ? -3.671 -11.352 6.476 1.00 0.00 232 ILE A N 5
ATOM 3658 C CA . ILE A 1 31 ? -2.791 -11.014 7.604 1.00 0.00 232 ILE A CA 5
ATOM 3659 C C . ILE A 1 31 ? -3.500 -10.044 8.585 1.00 0.00 232 ILE A C 5
ATOM 3660 O O . ILE A 1 31 ? -3.315 -10.132 9.806 1.00 0.00 232 ILE A O 5
ATOM 3676 N N . GLU A 1 32 ? -4.332 -9.151 8.035 1.00 0.00 233 GLU A N 5
ATOM 3677 C CA . GLU A 1 32 ? -5.089 -8.155 8.816 1.00 0.00 233 GLU A CA 5
ATOM 3678 C C . GLU A 1 32 ? -6.153 -8.835 9.700 1.00 0.00 233 GLU A C 5
ATOM 3679 O O . GLU A 1 32 ? -6.201 -8.584 10.899 1.00 0.00 233 GLU A O 5
ATOM 3691 N N . LYS A 1 33 ? -6.988 -9.698 9.085 1.00 0.00 234 LYS A N 5
ATOM 3692 C CA . LYS A 1 33 ? -8.048 -10.474 9.786 1.00 0.00 234 LYS A CA 5
ATOM 3693 C C . LYS A 1 33 ? -7.423 -11.440 10.820 1.00 0.00 234 LYS A C 5
ATOM 3694 O O . LYS A 1 33 ? -7.997 -11.685 11.888 1.00 0.00 234 LYS A O 5
ATOM 3713 N N . LEU A 1 34 ? -6.231 -11.955 10.476 1.00 0.00 235 LEU A N 5
ATOM 3714 C CA . LEU A 1 34 ? -5.402 -12.800 11.360 1.00 0.00 235 LEU A CA 5
ATOM 3715 C C . LEU A 1 34 ? -5.050 -12.053 12.661 1.00 0.00 235 LEU A C 5
ATOM 3716 O O . LEU A 1 34 ? -5.335 -12.533 13.766 1.00 0.00 235 LEU A O 5
ATOM 3732 N N . LYS A 1 35 ? -4.476 -10.865 12.503 1.00 0.00 236 LYS A N 5
ATOM 3733 C CA . LYS A 1 35 ? -3.980 -10.035 13.611 1.00 0.00 236 LYS A CA 5
ATOM 3734 C C . LYS A 1 35 ? -5.128 -9.306 14.342 1.00 0.00 236 LYS A C 5
ATOM 3735 O O . LYS A 1 35 ? -4.985 -8.917 15.503 1.00 0.00 236 LYS A O 5
ATOM 3754 N N . GLU A 1 36 ? -6.260 -9.152 13.651 1.00 0.00 237 GLU A N 5
ATOM 3755 C CA . GLU A 1 36 ? -7.496 -8.569 14.212 1.00 0.00 237 GLU A CA 5
ATOM 3756 C C . GLU A 1 36 ? -8.109 -9.535 15.236 1.00 0.00 237 GLU A C 5
ATOM 3757 O O . GLU A 1 36 ? -8.428 -9.154 16.370 1.00 0.00 237 GLU A O 5
ATOM 3769 N N . LEU A 1 37 ? -8.239 -10.802 14.815 1.00 0.00 238 LEU A N 5
ATOM 3770 C CA . LEU A 1 37 ? -8.721 -11.901 15.670 1.00 0.00 238 LEU A CA 5
ATOM 3771 C C . LEU A 1 37 ? -7.675 -12.284 16.725 1.00 0.00 238 LEU A C 5
ATOM 3772 O O . LEU A 1 37 ? -8.033 -12.802 17.771 1.00 0.00 238 LEU A O 5
ATOM 3788 N N . ARG A 1 38 ? -6.383 -12.042 16.435 1.00 0.00 239 ARG A N 5
ATOM 3789 C CA . ARG A 1 38 ? -5.292 -12.338 17.382 1.00 0.00 239 ARG A CA 5
ATOM 3790 C C . ARG A 1 38 ? -5.396 -11.449 18.642 1.00 0.00 239 ARG A C 5
ATOM 3791 O O . ARG A 1 38 ? -5.061 -11.887 19.741 1.00 0.00 239 ARG A O 5
ATOM 3812 N N . ILE A 1 39 ? -5.861 -10.198 18.472 1.00 0.00 240 ILE A N 5
ATOM 3813 C CA . ILE A 1 39 ? -6.149 -9.301 19.612 1.00 0.00 240 ILE A CA 5
ATOM 3814 C C . ILE A 1 39 ? -7.450 -9.756 20.310 1.00 0.00 240 ILE A C 5
ATOM 3815 O O . ILE A 1 39 ? -7.488 -9.969 21.527 1.00 0.00 240 ILE A O 5
ATOM 3831 N N . LYS A 1 40 ? -8.490 -9.935 19.488 1.00 0.00 241 LYS A N 5
ATOM 3832 C CA . LYS A 1 40 ? -9.876 -10.169 19.933 1.00 0.00 241 LYS A CA 5
ATOM 3833 C C . LYS A 1 40 ? -10.090 -11.591 20.520 1.00 0.00 241 LYS A C 5
ATOM 3834 O O . LYS A 1 40 ? -11.081 -11.840 21.213 1.00 0.00 241 LYS A O 5
ATOM 3853 N N . HIS A 1 41 ? -9.148 -12.511 20.265 1.00 0.00 242 HIS A N 5
ATOM 3854 C CA . HIS A 1 41 ? -9.198 -13.892 20.810 1.00 0.00 242 HIS A CA 5
ATOM 3855 C C . HIS A 1 41 ? -7.964 -14.161 21.689 1.00 0.00 242 HIS A C 5
ATOM 3856 O O . HIS A 1 41 ? -8.102 -14.568 22.844 1.00 0.00 242 HIS A O 5
ATOM 3871 N N . GLY A 1 42 ? -6.766 -13.899 21.137 1.00 0.00 243 GLY A N 5
ATOM 3872 C CA . GLY A 1 42 ? -5.500 -14.166 21.832 1.00 0.00 243 GLY A CA 5
ATOM 3873 C C . GLY A 1 42 ? -4.753 -15.366 21.255 1.00 0.00 243 GLY A C 5
ATOM 3874 O O . GLY A 1 42 ? -4.044 -15.243 20.249 1.00 0.00 243 GLY A O 5
ATOM 3878 N N . ASN A 1 43 ? -4.959 -16.543 21.874 1.00 0.00 244 ASN A N 5
ATOM 3879 C CA . ASN A 1 43 ? -4.190 -17.782 21.580 1.00 0.00 244 ASN A CA 5
ATOM 3880 C C . ASN A 1 43 ? -4.908 -18.671 20.549 1.00 0.00 244 ASN A C 5
ATOM 3881 O O . ASN A 1 43 ? -4.440 -19.775 20.239 1.00 0.00 244 ASN A O 5
ATOM 3892 N N . ASP A 1 44 ? -6.017 -18.169 20.001 1.00 0.00 245 ASP A N 5
ATOM 3893 C CA . ASP A 1 44 ? -6.919 -18.941 19.130 1.00 0.00 245 ASP A CA 5
ATOM 3894 C C . ASP A 1 44 ? -6.442 -18.898 17.662 1.00 0.00 245 ASP A C 5
ATOM 3895 O O . ASP A 1 44 ? -7.176 -18.446 16.780 1.00 0.00 245 ASP A O 5
ATOM 3904 N N . TRP A 1 45 ? -5.210 -19.390 17.414 1.00 0.00 246 TRP A N 5
ATOM 3905 C CA . TRP A 1 45 ? -4.637 -19.498 16.051 1.00 0.00 246 TRP A CA 5
ATOM 3906 C C . TRP A 1 45 ? -5.475 -20.449 15.184 1.00 0.00 246 TRP A C 5
ATOM 3907 O O . TRP A 1 45 ? -5.549 -20.291 13.962 1.00 0.00 246 TRP A O 5
ATOM 3928 N N . ALA A 1 46 ? -6.081 -21.451 15.848 1.00 0.00 247 ALA A N 5
ATOM 3929 C CA . ALA A 1 46 ? -6.990 -22.418 15.216 1.00 0.00 247 ALA A CA 5
ATOM 3930 C C . ALA A 1 46 ? -8.256 -21.721 14.691 1.00 0.00 247 ALA A C 5
ATOM 3931 O O . ALA A 1 46 ? -8.722 -22.011 13.589 1.00 0.00 247 ALA A O 5
ATOM 3938 N N . THR A 1 47 ? -8.783 -20.781 15.492 1.00 0.00 248 THR A N 5
ATOM 3939 C CA . THR A 1 47 ? -10.009 -20.033 15.167 1.00 0.00 248 THR A CA 5
ATOM 3940 C C . THR A 1 47 ? -9.725 -18.952 14.096 1.00 0.00 248 THR A C 5
ATOM 3941 O O . THR A 1 47 ? -10.601 -18.616 13.285 1.00 0.00 248 THR A O 5
ATOM 3952 N N . ILE A 1 48 ? -8.484 -18.429 14.102 1.00 0.00 249 ILE A N 5
ATOM 3953 C CA . ILE A 1 48 ? -7.994 -17.484 13.082 1.00 0.00 249 ILE A CA 5
ATOM 3954 C C . ILE A 1 48 ? -7.925 -18.193 11.710 1.00 0.00 249 ILE A C 5
ATOM 3955 O O . ILE A 1 48 ? -8.486 -17.711 10.714 1.00 0.00 249 ILE A O 5
ATOM 3971 N N . GLY A 1 49 ? -7.251 -19.360 11.698 1.00 0.00 250 GLY A N 5
ATOM 3972 C CA . GLY A 1 49 ? -7.125 -20.195 10.500 1.00 0.00 250 GLY A CA 5
ATOM 3973 C C . GLY A 1 49 ? -8.474 -20.687 9.991 1.00 0.00 250 GLY A C 5
ATOM 3974 O O . GLY A 1 49 ? -8.677 -20.829 8.789 1.00 0.00 250 GLY A O 5
ATOM 3978 N N . ALA A 1 50 ? -9.400 -20.932 10.934 1.00 0.00 251 ALA A N 5
ATOM 3979 C CA . ALA A 1 50 ? -10.784 -21.349 10.632 1.00 0.00 251 ALA A CA 5
ATOM 3980 C C . ALA A 1 50 ? -11.549 -20.236 9.889 1.00 0.00 251 ALA A C 5
ATOM 3981 O O . ALA A 1 50 ? -12.242 -20.497 8.898 1.00 0.00 251 ALA A O 5
ATOM 3988 N N . ALA A 1 51 ? -11.390 -18.993 10.375 1.00 0.00 252 ALA A N 5
ATOM 3989 C CA . ALA A 1 51 ? -12.071 -17.802 9.825 1.00 0.00 252 ALA A CA 5
ATOM 3990 C C . ALA A 1 51 ? -11.550 -17.441 8.419 1.00 0.00 252 ALA A C 5
ATOM 3991 O O . ALA A 1 51 ? -12.311 -16.990 7.554 1.00 0.00 252 ALA A O 5
ATOM 3998 N N . LEU A 1 52 ? -10.241 -17.641 8.214 1.00 0.00 253 LEU A N 5
ATOM 3999 C CA . LEU A 1 52 ? -9.554 -17.330 6.944 1.00 0.00 253 LEU A CA 5
ATOM 4000 C C . LEU A 1 52 ? -9.671 -18.478 5.927 1.00 0.00 253 LEU A C 5
ATOM 4001 O O . LEU A 1 52 ? -9.626 -18.238 4.713 1.00 0.00 253 LEU A O 5
ATOM 4017 N N . GLY A 1 53 ? -9.852 -19.712 6.427 1.00 0.00 254 GLY A N 5
ATOM 4018 C CA . GLY A 1 53 ? -9.863 -20.906 5.575 1.00 0.00 254 GLY A CA 5
ATOM 4019 C C . GLY A 1 53 ? -8.456 -21.402 5.249 1.00 0.00 254 GLY A C 5
ATOM 4020 O O . GLY A 1 53 ? -8.221 -21.981 4.185 1.00 0.00 254 GLY A O 5
ATOM 4024 N N . ARG A 1 54 ? -7.513 -21.126 6.169 1.00 0.00 255 ARG A N 5
ATOM 4025 C CA . ARG A 1 54 ? -6.110 -21.599 6.109 1.00 0.00 255 ARG A CA 5
ATOM 4026 C C . ARG A 1 54 ? -5.876 -22.563 7.295 1.00 0.00 255 ARG A C 5
ATOM 4027 O O . ARG A 1 54 ? -6.817 -22.888 8.032 1.00 0.00 255 ARG A O 5
ATOM 4048 N N . SER A 1 55 ? -4.634 -23.041 7.467 1.00 0.00 256 SER A N 5
ATOM 4049 C CA . SER A 1 55 ? -4.246 -23.829 8.655 1.00 0.00 256 SER A CA 5
ATOM 4050 C C . SER A 1 55 ? -3.896 -22.889 9.830 1.00 0.00 256 SER A C 5
ATOM 4051 O O . SER A 1 55 ? -3.548 -21.712 9.615 1.00 0.00 256 SER A O 5
ATOM 4059 N N . ALA A 1 56 ? -3.984 -23.427 11.062 1.00 0.00 257 ALA A N 5
ATOM 4060 C CA . ALA A 1 56 ? -3.608 -22.701 12.286 1.00 0.00 257 ALA A CA 5
ATOM 4061 C C . ALA A 1 56 ? -2.118 -22.355 12.252 1.00 0.00 257 ALA A C 5
ATOM 4062 O O . ALA A 1 56 ? -1.736 -21.230 12.553 1.00 0.00 257 ALA A O 5
ATOM 4069 N N . SER A 1 57 ? -1.297 -23.340 11.844 1.00 0.00 258 SER A N 5
ATOM 4070 C CA . SER A 1 57 ? 0.159 -23.177 11.727 1.00 0.00 258 SER A CA 5
ATOM 4071 C C . SER A 1 57 ? 0.527 -22.179 10.605 1.00 0.00 258 SER A C 5
ATOM 4072 O O . SER A 1 57 ? 1.501 -21.446 10.731 1.00 0.00 258 SER A O 5
ATOM 4080 N N . SER A 1 58 ? -0.271 -22.164 9.517 1.00 0.00 259 SER A N 5
ATOM 4081 C CA . SER A 1 58 ? -0.041 -21.269 8.363 1.00 0.00 259 SER A CA 5
ATOM 4082 C C . SER A 1 58 ? -0.108 -19.783 8.787 1.00 0.00 259 SER A C 5
ATOM 4083 O O . SER A 1 58 ? 0.824 -19.009 8.539 1.00 0.00 259 SER A O 5
ATOM 4091 N N . VAL A 1 59 ? -1.208 -19.417 9.470 1.00 0.00 260 VAL A N 5
ATOM 4092 C CA . VAL A 1 59 ? -1.447 -18.039 9.944 1.00 0.00 260 VAL A CA 5
ATOM 4093 C C . VAL A 1 59 ? -0.580 -17.701 11.178 1.00 0.00 260 VAL A C 5
ATOM 4094 O O . VAL A 1 59 ? -0.216 -16.533 11.389 1.00 0.00 260 VAL A O 5
ATOM 4107 N N . LYS A 1 60 ? -0.239 -18.735 11.973 1.00 0.00 261 LYS A N 5
ATOM 4108 C CA . LYS A 1 60 ? 0.599 -18.580 13.177 1.00 0.00 261 LYS A CA 5
ATOM 4109 C C . LYS A 1 60 ? 2.013 -18.142 12.784 1.00 0.00 261 LYS A C 5
ATOM 4110 O O . LYS A 1 60 ? 2.514 -17.125 13.265 1.00 0.00 261 LYS A O 5
ATOM 4129 N N . ASP A 1 61 ? 2.620 -18.913 11.874 1.00 0.00 262 ASP A N 5
ATOM 4130 C CA . ASP A 1 61 ? 3.969 -18.653 11.345 1.00 0.00 262 ASP A CA 5
ATOM 4131 C C . ASP A 1 61 ? 3.973 -17.428 10.416 1.00 0.00 262 ASP A C 5
ATOM 4132 O O . ASP A 1 61 ? 5.012 -16.791 10.252 1.00 0.00 262 ASP A O 5
ATOM 4141 N N . ARG A 1 62 ? 2.814 -17.115 9.798 1.00 0.00 263 ARG A N 5
ATOM 4142 C CA . ARG A 1 62 ? 2.637 -15.869 9.008 1.00 0.00 263 ARG A CA 5
ATOM 4143 C C . ARG A 1 62 ? 2.828 -14.627 9.910 1.00 0.00 263 ARG A C 5
ATOM 4144 O O . ARG A 1 62 ? 3.529 -13.684 9.537 1.00 0.00 263 ARG A O 5
ATOM 4165 N N . CYS A 1 63 ? 2.214 -14.662 11.107 1.00 0.00 264 CYS A N 5
ATOM 4166 C CA . CYS A 1 63 ? 2.287 -13.557 12.090 1.00 0.00 264 CYS A CA 5
ATOM 4167 C C . CYS A 1 63 ? 3.615 -13.571 12.882 1.00 0.00 264 CYS A C 5
ATOM 4168 O O . CYS A 1 63 ? 4.116 -12.511 13.281 1.00 0.00 264 CYS A O 5
ATOM 4176 N N . ARG A 1 64 ? 4.165 -14.779 13.115 1.00 0.00 265 ARG A N 5
ATOM 4177 C CA . ARG A 1 64 ? 5.397 -14.975 13.915 1.00 0.00 265 ARG A CA 5
ATOM 4178 C C . ARG A 1 64 ? 6.638 -14.523 13.132 1.00 0.00 265 ARG A C 5
ATOM 4179 O O . ARG A 1 64 ? 7.512 -13.835 13.678 1.00 0.00 265 ARG A O 5
ATOM 4200 N N . LEU A 1 65 ? 6.707 -14.942 11.857 1.00 0.00 266 LEU A N 5
ATOM 4201 C CA . LEU A 1 65 ? 7.765 -14.519 10.927 1.00 0.00 266 LEU A CA 5
ATOM 4202 C C . LEU A 1 65 ? 7.523 -13.050 10.537 1.00 0.00 266 LEU A C 5
ATOM 4203 O O . LEU A 1 65 ? 8.380 -12.185 10.779 1.00 0.00 266 LEU A O 5
ATOM 4219 N N . MET A 1 66 ? 6.324 -12.800 9.949 1.00 0.00 267 MET A N 5
ATOM 4220 C CA . MET A 1 66 ? 5.846 -11.455 9.549 1.00 0.00 267 MET A CA 5
ATOM 4221 C C . MET A 1 66 ? 6.872 -10.744 8.624 1.00 0.00 267 MET A C 5
ATOM 4222 O O . MET A 1 66 ? 7.009 -9.515 8.625 1.00 0.00 267 MET A O 5
ATOM 4236 N N . LYS A 1 67 ? 7.557 -11.553 7.801 1.00 0.00 268 LYS A N 5
ATOM 4237 C CA . LYS A 1 67 ? 8.659 -11.093 6.947 1.00 0.00 268 LYS A CA 5
ATOM 4238 C C . LYS A 1 67 ? 8.442 -11.612 5.516 1.00 0.00 268 LYS A C 5
ATOM 4239 O O . LYS A 1 67 ? 8.808 -12.747 5.188 1.00 0.00 268 LYS A O 5
ATOM 4258 N N . ASP A 1 68 ? 7.745 -10.803 4.698 1.00 0.00 269 ASP A N 5
ATOM 4259 C CA . ASP A 1 68 ? 7.550 -11.079 3.260 1.00 0.00 269 ASP A CA 5
ATOM 4260 C C . ASP A 1 68 ? 8.736 -10.537 2.455 1.00 0.00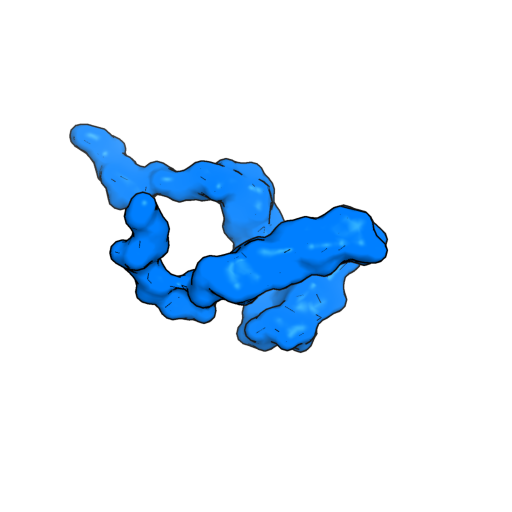 269 ASP A C 5
ATOM 4261 O O . ASP A 1 68 ? 9.454 -9.633 2.910 1.00 0.00 269 ASP A O 5
ATOM 4270 N N . THR A 1 69 ? 8.927 -11.097 1.256 1.00 0.00 270 THR A N 5
ATOM 4271 C CA . THR A 1 69 ? 9.993 -10.691 0.332 1.00 0.00 270 THR A CA 5
ATOM 4272 C C . THR A 1 69 ? 9.465 -10.750 -1.115 1.00 0.00 270 THR A C 5
ATOM 4273 O O . THR A 1 69 ? 8.657 -11.626 -1.457 1.00 0.00 270 THR A O 5
ATOM 4284 N N . CYS A 1 70 ? 9.917 -9.782 -1.943 1.00 0.00 271 CYS A N 5
ATOM 4285 C CA . CYS A 1 70 ? 9.437 -9.584 -3.331 1.00 0.00 271 CYS A CA 5
ATOM 4286 C C . CYS A 1 70 ? 9.722 -10.815 -4.218 1.00 0.00 271 CYS A C 5
ATOM 4287 O O . CYS A 1 70 ? 8.899 -11.200 -5.059 1.00 0.00 271 CYS A O 5
ATOM 4295 N N . ASN A 1 71 ? 10.904 -11.408 -4.014 1.00 0.00 272 ASN A N 5
ATOM 4296 C CA . ASN A 1 71 ? 11.331 -12.647 -4.677 1.00 0.00 272 ASN A CA 5
ATOM 4297 C C . ASN A 1 71 ? 11.596 -13.697 -3.588 1.00 0.00 272 ASN A C 5
ATOM 4298 O O . ASN A 1 71 ? 12.432 -13.489 -2.709 1.00 0.00 272 ASN A O 5
ATOM 4309 N N . THR A 1 72 ? 10.866 -14.812 -3.664 1.00 0.00 273 THR A N 5
ATOM 4310 C CA . THR A 1 72 ? 10.999 -15.952 -2.738 1.00 0.00 273 THR A CA 5
ATOM 4311 C C . THR A 1 72 ? 11.054 -17.283 -3.532 1.00 0.00 273 THR A C 5
ATOM 4312 O O . THR A 1 72 ? 11.039 -18.373 -2.942 1.00 0.00 273 THR A O 5
ATOM 4323 N N . GLY A 1 73 ? 11.160 -17.169 -4.873 1.00 0.00 274 GLY A N 5
ATOM 4324 C CA . GLY A 1 73 ? 11.090 -18.316 -5.778 1.00 0.00 274 GLY A CA 5
ATOM 4325 C C . GLY A 1 73 ? 9.638 -18.700 -6.069 1.00 0.00 274 GLY A C 5
ATOM 4326 O O . GLY A 1 73 ? 9.041 -18.141 -7.016 1.00 0.00 274 GLY A O 5
ATOM 4331 N N . ASP A 1 19 ? 3.225 -4.948 -1.052 1.00 0.00 220 ASP A N 6
ATOM 4332 C CA . ASP A 1 19 ? 2.131 -4.799 -2.054 1.00 0.00 220 ASP A CA 6
ATOM 4333 C C . ASP A 1 19 ? 2.249 -5.860 -3.169 1.00 0.00 220 ASP A C 6
ATOM 4334 O O . ASP A 1 19 ? 1.246 -6.202 -3.809 1.00 0.00 220 ASP A O 6
ATOM 4343 N N . ARG A 1 20 ? 3.486 -6.338 -3.412 1.00 0.00 221 ARG A N 6
ATOM 4344 C CA . ARG A 1 20 ? 3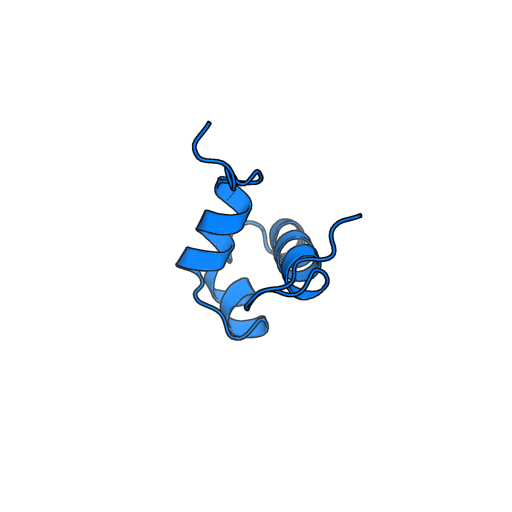.777 -7.341 -4.452 1.00 0.00 221 ARG A CA 6
ATOM 4345 C C . ARG A 1 20 ? 3.191 -8.710 -4.045 1.00 0.00 221 ARG A C 6
ATOM 4346 O O . ARG A 1 20 ? 3.777 -9.424 -3.218 1.00 0.00 221 ARG A O 6
ATOM 4367 N N . ASN A 1 21 ? 2.018 -9.053 -4.596 1.00 0.00 222 ASN A N 6
ATOM 4368 C CA . ASN A 1 21 ? 1.337 -10.325 -4.309 1.00 0.00 222 ASN A CA 6
ATOM 4369 C C . ASN A 1 21 ? 1.954 -11.440 -5.184 1.00 0.00 222 ASN A C 6
ATOM 4370 O O . ASN A 1 21 ? 1.423 -11.781 -6.252 1.00 0.00 222 ASN A O 6
ATOM 4381 N N . HIS A 1 22 ? 3.143 -11.911 -4.768 1.00 0.00 223 HIS A N 6
ATOM 4382 C CA . HIS A 1 22 ? 3.877 -13.023 -5.405 1.00 0.00 223 HIS A CA 6
ATOM 4383 C C . HIS A 1 22 ? 4.338 -13.994 -4.309 1.00 0.00 223 HIS A C 6
ATOM 4384 O O . HIS A 1 22 ? 3.872 -15.137 -4.264 1.00 0.00 223 HIS A O 6
ATOM 4399 N N . VAL A 1 23 ? 5.231 -13.516 -3.403 1.00 0.00 224 VAL A N 6
ATOM 4400 C CA . VAL A 1 23 ? 5.712 -14.318 -2.240 1.00 0.00 224 VAL A CA 6
ATOM 4401 C C . VAL A 1 23 ? 4.542 -14.676 -1.301 1.00 0.00 224 VAL A C 6
ATOM 4402 O O . VAL A 1 23 ? 4.444 -15.803 -0.808 1.00 0.00 224 VAL A O 6
ATOM 4415 N N . GLY A 1 24 ? 3.663 -13.691 -1.075 1.00 0.00 225 GLY A N 6
ATOM 4416 C CA . GLY A 1 24 ? 2.444 -13.874 -0.317 1.00 0.00 225 GLY A CA 6
ATOM 4417 C C . GLY A 1 24 ? 1.278 -14.010 -1.264 1.00 0.00 225 GLY A C 6
ATOM 4418 O O . GLY A 1 24 ? 0.830 -13.013 -1.842 1.00 0.00 225 GLY A O 6
ATOM 4422 N N . LYS A 1 25 ? 0.829 -15.261 -1.480 1.00 0.00 226 LYS A N 6
ATOM 4423 C CA . LYS A 1 25 ? -0.384 -15.564 -2.276 1.00 0.00 226 LYS A CA 6
ATOM 4424 C C . LYS A 1 25 ? -1.630 -14.950 -1.601 1.00 0.00 226 LYS A C 6
ATOM 4425 O O . LYS A 1 25 ? -2.629 -14.626 -2.257 1.00 0.00 226 LYS A O 6
ATOM 4444 N N . TYR A 1 26 ? -1.522 -14.800 -0.269 1.00 0.00 227 TYR A N 6
ATOM 4445 C CA . TYR A 1 26 ? -2.523 -14.154 0.589 1.00 0.00 227 TYR A CA 6
ATOM 4446 C C . TYR A 1 26 ? -2.636 -12.654 0.238 1.00 0.00 227 TYR A C 6
ATOM 4447 O O . TYR A 1 26 ? -1.615 -12.000 -0.028 1.00 0.00 227 TYR A O 6
ATOM 4465 N N . THR A 1 27 ? -3.863 -12.117 0.257 1.00 0.00 228 THR A N 6
ATOM 4466 C CA . THR A 1 27 ? -4.091 -10.663 0.187 1.00 0.00 228 THR A CA 6
ATOM 4467 C C . THR A 1 27 ? -3.635 -10.010 1.517 1.00 0.00 228 THR A C 6
ATOM 4468 O O . THR A 1 27 ? -3.687 -10.676 2.558 1.00 0.00 228 THR A O 6
ATOM 4479 N N . PRO A 1 28 ? -3.203 -8.698 1.528 1.00 0.00 229 PRO A N 6
ATOM 4480 C CA . PRO A 1 28 ? -2.836 -7.974 2.785 1.00 0.00 229 PRO A CA 6
ATOM 4481 C C . PRO A 1 28 ? -3.977 -7.999 3.828 1.00 0.00 229 PRO A C 6
ATOM 4482 O O . PRO A 1 28 ? -3.729 -7.872 5.030 1.00 0.00 229 PRO A O 6
ATOM 4493 N N . GLU A 1 29 ? -5.220 -8.176 3.331 1.00 0.00 230 GLU A N 6
ATOM 4494 C CA . GLU A 1 29 ? -6.416 -8.294 4.160 1.00 0.00 230 GLU A CA 6
ATOM 4495 C C . GLU A 1 29 ? -6.349 -9.552 5.048 1.00 0.00 230 GLU A C 6
ATOM 4496 O O . 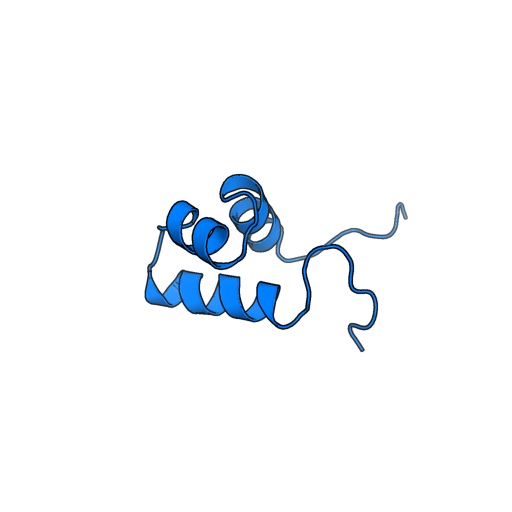GLU A 1 29 ? -6.617 -9.456 6.230 1.00 0.00 230 GLU A O 6
ATOM 4508 N N . GLU A 1 30 ? -5.963 -10.713 4.458 1.00 0.00 231 GLU A N 6
ATOM 4509 C CA . GLU A 1 30 ? -5.850 -12.017 5.177 1.00 0.00 231 GLU A CA 6
ATOM 4510 C C . GLU A 1 30 ? -4.972 -11.907 6.438 1.00 0.00 231 GLU A C 6
ATOM 4511 O O . GLU A 1 30 ? -5.305 -12.462 7.493 1.00 0.00 231 GLU A O 6
ATOM 4523 N N . ILE A 1 31 ? -3.861 -11.165 6.312 1.00 0.00 232 ILE A N 6
ATOM 4524 C CA . ILE A 1 31 ? -2.875 -11.022 7.385 1.00 0.00 232 ILE A CA 6
ATOM 4525 C C . ILE A 1 31 ? -3.378 -10.041 8.460 1.00 0.00 232 ILE A C 6
ATOM 4526 O O . ILE A 1 31 ? -3.375 -10.360 9.653 1.00 0.00 232 ILE A O 6
ATOM 4542 N N . GLU A 1 32 ? -3.847 -8.858 8.033 1.00 0.00 233 GLU A N 6
ATOM 4543 C CA . GLU A 1 32 ? -4.375 -7.832 8.959 1.00 0.00 233 GLU A CA 6
ATOM 4544 C C . GLU A 1 32 ? -5.636 -8.357 9.686 1.00 0.00 233 GLU A C 6
ATOM 4545 O O . GLU A 1 32 ? -5.911 -7.975 10.827 1.00 0.00 233 GLU A O 6
ATOM 4557 N N . LYS A 1 33 ? -6.368 -9.262 9.014 1.00 0.00 234 LYS A N 6
ATOM 4558 C CA . LYS A 1 33 ? -7.587 -9.872 9.551 1.00 0.00 234 LYS A CA 6
ATOM 4559 C C . LYS A 1 33 ? -7.245 -10.967 10.570 1.00 0.00 234 LYS A C 6
ATOM 4560 O O . LYS A 1 33 ? -7.921 -11.077 11.581 1.00 0.00 234 LYS A O 6
ATOM 4579 N N . LEU A 1 34 ? -6.194 -11.778 10.296 1.00 0.00 235 LEU A N 6
ATOM 4580 C CA . LEU A 1 34 ? -5.741 -12.828 11.244 1.00 0.00 235 LEU A CA 6
ATOM 4581 C C . LEU A 1 34 ? -5.239 -12.167 12.541 1.00 0.00 235 LEU A C 6
ATOM 4582 O O . LEU A 1 34 ? -5.404 -12.705 13.640 1.00 0.00 235 LEU A O 6
ATOM 4598 N N . LYS A 1 35 ? -4.628 -10.990 12.372 1.00 0.00 236 LYS A N 6
ATOM 4599 C CA . LYS A 1 35 ? -4.119 -10.161 13.468 1.00 0.00 236 LYS A CA 6
ATOM 4600 C C . LYS A 1 35 ? -5.265 -9.480 14.242 1.00 0.00 236 LYS A C 6
ATOM 4601 O O . LYS A 1 35 ? -5.176 -9.329 15.456 1.00 0.00 236 LYS A O 6
ATOM 4620 N N . GLU A 1 36 ? -6.334 -9.073 13.524 1.00 0.00 237 GLU A N 6
ATOM 4621 C CA . GLU A 1 36 ? -7.569 -8.527 14.134 1.00 0.00 237 GLU A CA 6
ATOM 4622 C C . GLU A 1 36 ? -8.210 -9.612 15.014 1.00 0.00 237 GLU A C 6
ATOM 4623 O O . GLU A 1 36 ? -8.559 -9.373 16.180 1.00 0.00 237 GLU A O 6
ATOM 4635 N N . LEU A 1 37 ? -8.326 -10.814 14.428 1.00 0.00 238 LEU A N 6
ATOM 4636 C CA . LEU A 1 37 ? -8.838 -12.007 15.106 1.00 0.00 238 LEU A CA 6
ATOM 4637 C C . LEU A 1 37 ? -7.930 -12.383 16.297 1.00 0.00 238 LEU A C 6
ATOM 4638 O O . LEU A 1 37 ? -8.410 -12.915 17.285 1.00 0.00 238 LEU A O 6
ATOM 4654 N N . ARG A 1 38 ? -6.617 -12.096 16.189 1.00 0.00 239 ARG A N 6
ATOM 4655 C CA . ARG A 1 38 ? -5.658 -12.312 17.300 1.00 0.00 239 ARG A CA 6
ATOM 4656 C C . ARG A 1 38 ? -5.966 -11.372 18.480 1.00 0.00 239 ARG A C 6
ATOM 4657 O O . ARG A 1 38 ? -5.906 -11.791 19.633 1.00 0.00 239 ARG A O 6
ATOM 4678 N N . ILE A 1 39 ? -6.305 -10.105 18.176 1.00 0.00 240 ILE A N 6
ATOM 4679 C CA . ILE A 1 39 ? -6.608 -9.080 19.206 1.00 0.00 240 ILE A CA 6
ATOM 4680 C C . ILE A 1 39 ? -7.791 -9.530 20.105 1.00 0.00 240 ILE A C 6
ATOM 4681 O O . ILE A 1 39 ? -7.799 -9.291 21.319 1.00 0.00 240 ILE A O 6
ATOM 4697 N N . LYS A 1 40 ? -8.763 -10.221 19.489 1.00 0.00 241 LYS A N 6
ATOM 4698 C CA . LYS A 1 40 ? -9.987 -10.668 20.169 1.00 0.00 241 LYS A CA 6
ATOM 4699 C C . LYS A 1 40 ? -9.792 -12.087 20.770 1.00 0.00 241 LYS A C 6
ATOM 4700 O O . LYS A 1 40 ? -9.933 -12.270 21.981 1.00 0.00 241 LYS A O 6
ATOM 4719 N N . HIS A 1 41 ? -9.473 -13.081 19.909 1.00 0.00 242 HIS A N 6
ATOM 4720 C CA . HIS A 1 41 ? -9.280 -14.506 20.320 1.00 0.00 242 HIS A CA 6
ATOM 4721 C C . HIS A 1 41 ? -8.075 -14.668 21.266 1.00 0.00 242 HIS A C 6
ATOM 4722 O O . HIS A 1 41 ? -8.182 -15.290 22.327 1.00 0.00 242 HIS A O 6
ATOM 4737 N N . GLY A 1 42 ? -6.937 -14.100 20.858 1.00 0.00 243 GLY A N 6
ATOM 4738 C CA . GLY A 1 42 ? -5.675 -14.235 21.586 1.00 0.00 243 GLY A CA 6
ATOM 4739 C C . GLY A 1 42 ? -4.732 -15.220 20.906 1.00 0.00 243 GLY A C 6
ATOM 4740 O O . GLY A 1 42 ? -4.519 -15.137 19.688 1.00 0.00 243 GLY A O 6
ATOM 4744 N N . ASN A 1 43 ? -4.185 -16.162 21.695 1.00 0.00 244 ASN A N 6
ATOM 4745 C CA . ASN A 1 43 ? -3.256 -17.210 21.209 1.00 0.00 244 ASN A CA 6
ATOM 4746 C C . ASN A 1 43 ? -4.014 -18.369 20.518 1.00 0.00 244 ASN A C 6
ATOM 4747 O O . ASN A 1 43 ? -3.397 -19.351 20.090 1.00 0.00 244 ASN A O 6
ATOM 4758 N N . ASP A 1 44 ? -5.352 -18.262 20.452 1.00 0.00 245 ASP A N 6
ATOM 4759 C CA . ASP A 1 44 ? -6.217 -19.221 19.754 1.00 0.00 245 ASP A CA 6
ATOM 4760 C C . ASP A 1 44 ? -6.096 -19.032 18.226 1.00 0.00 245 ASP A C 6
ATOM 4761 O O . ASP A 1 44 ? -6.903 -18.339 17.603 1.00 0.00 245 ASP A O 6
ATOM 4770 N N . TRP A 1 45 ? -5.040 -19.633 17.646 1.00 0.00 246 TRP A N 6
ATOM 4771 C CA . TRP A 1 45 ? -4.790 -19.622 16.190 1.00 0.00 246 TRP A CA 6
ATOM 4772 C C . TRP A 1 45 ? -5.745 -20.577 15.457 1.00 0.00 246 TRP A C 6
ATOM 4773 O O . TRP A 1 45 ? -5.957 -20.441 14.244 1.00 0.00 246 TRP A O 6
ATOM 4794 N N . ALA A 1 46 ? -6.293 -21.550 16.214 1.00 0.00 247 ALA A N 6
ATOM 4795 C CA . ALA A 1 46 ? -7.162 -22.606 15.680 1.00 0.00 247 ALA A CA 6
ATOM 4796 C C . ALA A 1 46 ? -8.430 -22.027 15.022 1.00 0.00 247 ALA A C 6
ATOM 4797 O O . ALA A 1 46 ? -8.741 -22.355 13.874 1.00 0.00 247 ALA A O 6
ATOM 4804 N N . THR A 1 47 ? -9.123 -21.122 15.740 1.00 0.00 248 THR A N 6
ATOM 4805 C CA . THR A 1 47 ? -10.381 -20.523 15.244 1.00 0.00 248 THR A CA 6
ATOM 4806 C C . THR A 1 47 ? -10.099 -19.352 14.278 1.00 0.00 248 THR A C 6
ATOM 4807 O O . THR A 1 47 ? -10.929 -19.047 13.422 1.00 0.00 248 THR A O 6
ATOM 4818 N N . ILE A 1 48 ? -8.923 -18.701 14.428 1.00 0.00 249 ILE A N 6
ATOM 4819 C CA . ILE A 1 48 ? -8.468 -17.639 13.502 1.00 0.00 249 ILE A CA 6
ATOM 4820 C C . ILE A 1 48 ? -8.315 -18.224 12.077 1.00 0.00 249 ILE A C 6
ATOM 4821 O O . ILE A 1 48 ? -8.977 -17.774 11.121 1.00 0.00 249 ILE A O 6
ATOM 4837 N N . GLY A 1 49 ? -7.469 -19.264 11.979 1.00 0.00 250 GLY A N 6
ATOM 4838 C CA . GLY A 1 49 ? -7.204 -19.959 10.725 1.00 0.00 250 GLY A CA 6
ATOM 4839 C C . GLY A 1 49 ? -8.453 -20.610 10.147 1.00 0.00 250 GLY A C 6
ATOM 4840 O O . GLY A 1 49 ? -8.694 -20.524 8.950 1.00 0.00 250 GLY A O 6
ATOM 4844 N N . ALA A 1 50 ? -9.254 -21.251 11.019 1.00 0.00 251 ALA A N 6
ATOM 4845 C CA . ALA A 1 50 ? -10.512 -21.928 10.627 1.00 0.00 251 ALA A CA 6
ATOM 4846 C C . ALA A 1 50 ? -11.542 -20.943 10.034 1.00 0.00 251 ALA A C 6
ATOM 4847 O O . ALA A 1 50 ? -12.244 -21.273 9.065 1.00 0.00 251 ALA A O 6
ATOM 4854 N N . ALA A 1 51 ? -11.614 -19.733 10.621 1.00 0.00 252 ALA A N 6
ATOM 4855 C CA . ALA A 1 51 ? -12.548 -18.669 10.188 1.00 0.00 252 ALA A CA 6
ATOM 4856 C C . ALA A 1 51 ? -12.161 -18.114 8.806 1.00 0.00 252 ALA A C 6
ATOM 4857 O O . ALA A 1 51 ? -13.027 -17.808 7.979 1.00 0.00 252 ALA A O 6
ATOM 4864 N N . LEU A 1 52 ? -10.848 -17.979 8.586 1.00 0.00 253 LEU A N 6
ATOM 4865 C CA . LEU A 1 52 ? -10.281 -17.522 7.300 1.00 0.00 253 LEU A CA 6
ATOM 4866 C C . LEU A 1 52 ? -10.280 -18.646 6.238 1.00 0.00 253 LEU A C 6
ATOM 4867 O O . LEU A 1 52 ? -10.362 -18.374 5.037 1.00 0.00 253 LEU A O 6
ATOM 4883 N N . GLY A 1 53 ? -10.181 -19.900 6.697 1.00 0.00 254 GLY A N 6
ATOM 4884 C CA . GLY A 1 53 ? -9.937 -21.049 5.813 1.00 0.00 254 GLY A CA 6
ATOM 4885 C C . GLY A 1 53 ? -8.444 -21.327 5.612 1.00 0.00 254 GLY A C 6
ATOM 4886 O O . GLY A 1 53 ? -8.061 -22.139 4.768 1.00 0.00 254 GLY A O 6
ATOM 4890 N N . ARG A 1 54 ? -7.601 -20.629 6.395 1.00 0.00 255 ARG A N 6
ATOM 4891 C CA . ARG A 1 54 ? -6.132 -20.781 6.374 1.00 0.00 255 ARG A CA 6
ATOM 4892 C C . ARG A 1 54 ? -5.684 -21.819 7.418 1.00 0.00 255 ARG A C 6
ATOM 4893 O O . ARG A 1 54 ? -6.505 -22.363 8.167 1.00 0.00 255 ARG A O 6
ATOM 4914 N N . SER A 1 55 ? -4.374 -22.095 7.447 1.00 0.00 256 SER A N 6
ATOM 4915 C CA . SER A 1 55 ? -3.775 -23.013 8.423 1.00 0.00 256 SER A CA 6
ATOM 4916 C C . SER A 1 55 ? -3.449 -22.258 9.726 1.00 0.00 256 SER A C 6
ATOM 4917 O O . SER A 1 55 ? -3.031 -21.090 9.682 1.00 0.00 256 SER A O 6
ATOM 4925 N N . ALA A 1 56 ? -3.655 -22.928 10.876 1.00 0.00 257 ALA A N 6
ATOM 4926 C CA . ALA A 1 56 ? -3.343 -22.372 12.206 1.00 0.00 257 ALA A CA 6
ATOM 4927 C C . ALA A 1 56 ? -1.830 -22.078 12.337 1.00 0.00 257 ALA A C 6
ATOM 4928 O O . ALA A 1 56 ? -1.427 -21.095 12.967 1.00 0.00 257 ALA A O 6
ATOM 4935 N N . SER A 1 57 ? -1.020 -22.943 11.701 1.00 0.00 258 SER A N 6
ATOM 4936 C CA . SER A 1 57 ? 0.444 -22.797 11.629 1.00 0.00 258 SER A CA 6
ATOM 4937 C C . SER A 1 57 ? 0.841 -21.564 10.792 1.00 0.00 258 SER A C 6
ATOM 4938 O O . SER A 1 57 ? 1.735 -20.806 11.183 1.00 0.00 258 SER A O 6
ATOM 4946 N N . SER A 1 58 ? 0.152 -21.375 9.644 1.00 0.00 259 SER A N 6
ATOM 4947 C CA . SER A 1 58 ? 0.414 -20.262 8.712 1.00 0.00 259 SER A CA 6
ATOM 4948 C C . SER A 1 58 ? 0.116 -18.898 9.362 1.00 0.00 259 SER A C 6
ATOM 4949 O O . SER A 1 58 ? 0.926 -17.975 9.260 1.00 0.00 259 SER A O 6
ATOM 4957 N N . VAL A 1 59 ? -1.045 -18.789 10.043 1.00 0.00 260 VAL A N 6
ATOM 4958 C CA . VAL A 1 59 ? -1.469 -17.531 10.683 1.00 0.00 260 VAL A CA 6
ATOM 4959 C C . VAL A 1 59 ? -0.590 -17.212 11.914 1.00 0.00 260 VAL A C 6
ATOM 4960 O O . VAL A 1 59 ? -0.243 -16.040 12.151 1.00 0.00 260 VAL A O 6
ATOM 4973 N N . LYS A 1 60 ? -0.193 -18.269 12.662 1.00 0.00 261 LYS A N 6
ATOM 4974 C CA . LYS A 1 60 ? 0.709 -18.131 13.822 1.00 0.00 261 LYS A CA 6
ATOM 4975 C C . LYS A 1 60 ? 2.065 -17.565 13.384 1.00 0.00 261 LYS A C 6
ATOM 4976 O O . LYS A 1 60 ? 2.538 -16.569 13.931 1.00 0.00 261 LYS A O 6
ATOM 4995 N N . ASP A 1 61 ? 2.653 -18.217 12.366 1.00 0.00 262 ASP A N 6
ATOM 4996 C CA . ASP A 1 61 ? 3.976 -17.870 11.818 1.00 0.00 262 ASP A CA 6
ATOM 4997 C C . ASP A 1 61 ? 3.975 -16.445 11.249 1.00 0.00 262 ASP A C 6
ATOM 4998 O O . ASP A 1 61 ? 4.881 -15.657 11.517 1.00 0.00 262 ASP A O 6
ATOM 5007 N N . ARG A 1 62 ? 2.917 -16.127 10.488 1.00 0.00 263 ARG A N 6
ATOM 5008 C CA . ARG A 1 62 ? 2.803 -14.848 9.773 1.00 0.00 263 ARG A CA 6
ATOM 5009 C C . ARG A 1 62 ? 2.690 -13.663 10.755 1.00 0.00 263 ARG A C 6
ATOM 5010 O O . ARG A 1 62 ? 3.230 -12.589 10.489 1.00 0.00 263 ARG A O 6
ATOM 5031 N N . CYS A 1 63 ? 1.975 -13.871 11.880 1.00 0.00 264 CYS A N 6
ATOM 5032 C CA . CYS A 1 63 ? 1.849 -12.852 12.942 1.00 0.00 264 CYS A CA 6
ATOM 5033 C C . CYS A 1 63 ? 3.070 -12.835 13.887 1.00 0.00 264 CYS A C 6
ATOM 5034 O O . CYS A 1 63 ? 3.378 -11.791 14.481 1.00 0.00 264 CYS A O 6
ATOM 5042 N N . ARG A 1 64 ? 3.753 -13.991 14.038 1.00 0.00 265 ARG A N 6
ATOM 5043 C CA . ARG A 1 64 ? 4.903 -14.119 14.966 1.00 0.00 265 ARG A CA 6
ATOM 5044 C C . ARG A 1 64 ? 6.112 -13.367 14.386 1.00 0.00 265 ARG A C 6
ATOM 5045 O O . ARG A 1 64 ? 6.864 -12.715 15.116 1.00 0.00 265 ARG A O 6
ATOM 5066 N N . LEU A 1 65 ? 6.285 -13.489 13.059 1.00 0.00 266 LEU A N 6
ATOM 5067 C CA . LEU A 1 65 ? 7.208 -12.647 12.287 1.00 0.00 266 LEU A CA 6
ATOM 5068 C C . LEU A 1 65 ? 6.619 -11.226 12.191 1.00 0.00 266 LEU A C 6
ATOM 5069 O O . LEU A 1 65 ? 7.193 -10.278 12.724 1.00 0.00 266 LEU A O 6
ATOM 5085 N N . MET A 1 66 ? 5.454 -11.120 11.512 1.00 0.00 267 MET A N 6
ATOM 5086 C CA . MET A 1 66 ? 4.709 -9.848 11.296 1.00 0.00 267 MET A CA 6
ATOM 5087 C C . MET A 1 66 ? 5.485 -8.887 10.354 1.00 0.00 267 MET A C 6
ATOM 5088 O O . MET A 1 66 ? 5.130 -7.715 10.202 1.00 0.00 267 MET A O 6
ATOM 5102 N N . LYS A 1 67 ? 6.516 -9.423 9.671 1.00 0.00 268 LYS A N 6
ATOM 5103 C CA . LYS A 1 67 ? 7.410 -8.634 8.804 1.00 0.00 268 LYS A CA 6
ATOM 5104 C C . LYS A 1 67 ? 6.780 -8.450 7.407 1.00 0.00 268 LYS A C 6
ATOM 5105 O O . LYS A 1 67 ? 6.732 -7.322 6.889 1.00 0.00 268 LYS A O 6
ATOM 5124 N N . ASP A 1 68 ? 6.289 -9.579 6.839 1.00 0.00 269 ASP A N 6
ATOM 5125 C CA . ASP A 1 68 ? 5.583 -9.630 5.531 1.00 0.00 269 ASP A CA 6
ATOM 5126 C C . ASP A 1 68 ? 6.371 -8.917 4.420 1.00 0.00 269 ASP A C 6
ATOM 5127 O O . ASP A 1 68 ? 5.947 -7.879 3.887 1.00 0.00 269 ASP A O 6
ATOM 5136 N N . THR A 1 69 ? 7.545 -9.464 4.117 1.00 0.00 270 THR A N 6
ATOM 5137 C CA . THR A 1 69 ? 8.482 -8.893 3.141 1.00 0.00 270 THR A CA 6
ATOM 5138 C C . THR A 1 69 ? 8.704 -9.892 1.991 1.00 0.00 270 THR A C 6
ATOM 5139 O O . THR A 1 69 ? 8.487 -11.104 2.157 1.00 0.00 270 THR A O 6
ATOM 5150 N N . CYS A 1 70 ? 9.113 -9.380 0.814 1.00 0.00 271 CYS A N 6
ATOM 5151 C CA . CYS A 1 70 ? 9.458 -10.211 -0.343 1.00 0.00 271 CYS A CA 6
ATOM 5152 C C . CYS A 1 70 ? 10.861 -10.839 -0.154 1.00 0.00 271 CYS A C 6
ATOM 5153 O O . CYS A 1 70 ? 11.854 -10.406 -0.759 1.00 0.00 271 CYS A O 6
ATOM 5161 N N . ASN A 1 71 ? 10.922 -11.841 0.748 1.00 0.00 272 ASN A N 6
ATOM 5162 C CA . ASN A 1 71 ? 12.158 -12.575 1.077 1.00 0.00 272 ASN A CA 6
ATOM 5163 C C . ASN A 1 71 ? 12.428 -13.654 0.019 1.00 0.00 272 ASN A C 6
ATOM 5164 O O . ASN A 1 71 ? 11.498 -14.139 -0.642 1.00 0.00 272 ASN A O 6
ATOM 5175 N N . THR A 1 72 ? 13.707 -13.999 -0.159 1.00 0.00 273 THR A N 6
ATOM 5176 C CA . THR A 1 72 ? 14.142 -15.052 -1.095 1.00 0.00 273 THR A CA 6
ATOM 5177 C C . THR A 1 72 ? 15.113 -16.019 -0.382 1.00 0.00 273 THR A C 6
ATOM 5178 O O . THR A 1 72 ? 15.167 -17.214 -0.700 1.00 0.00 273 THR A O 6
ATOM 5189 N N . GLY A 1 73 ? 15.851 -15.494 0.615 1.00 0.00 274 GLY A N 6
ATOM 5190 C CA . GLY A 1 73 ? 16.783 -16.284 1.414 1.00 0.00 274 GLY A CA 6
ATOM 5191 C C . GLY A 1 73 ? 18.211 -16.118 0.912 1.00 0.00 274 GLY A C 6
ATOM 5192 O O . GLY A 1 73 ? 18.663 -16.921 0.065 1.00 0.00 274 GLY A O 6
ATOM 5197 N N . ASP A 1 19 ? 8.382 -27.172 5.747 1.00 0.00 220 ASP A N 7
ATOM 5198 C CA . ASP A 1 19 ? 7.691 -26.016 6.370 1.00 0.00 220 ASP A CA 7
ATOM 5199 C C . ASP A 1 19 ? 7.305 -24.990 5.293 1.00 0.00 220 ASP A C 7
ATOM 5200 O O . ASP A 1 19 ? 8.150 -24.586 4.491 1.00 0.00 220 ASP A O 7
ATOM 5209 N N . ARG A 1 20 ? 6.020 -24.575 5.268 1.00 0.00 221 ARG A N 7
ATOM 5210 C CA . ARG A 1 20 ? 5.557 -23.453 4.424 1.00 0.00 221 ARG A CA 7
ATOM 5211 C C . ARG A 1 20 ? 5.704 -22.136 5.208 1.00 0.00 221 ARG A C 7
ATOM 5212 O O . ARG A 1 20 ? 4.727 -21.447 5.527 1.00 0.00 221 ARG A O 7
ATOM 5233 N N . ASN A 1 21 ? 6.972 -21.834 5.534 1.00 0.00 222 ASN A N 7
ATOM 5234 C CA . ASN A 1 21 ? 7.388 -20.608 6.239 1.00 0.00 222 ASN A CA 7
ATOM 5235 C C . ASN A 1 21 ? 7.436 -19.423 5.254 1.00 0.00 222 ASN A C 7
ATOM 5236 O O . ASN A 1 21 ? 7.289 -18.255 5.639 1.00 0.00 222 ASN A O 7
ATOM 5247 N N . HIS A 1 22 ? 7.672 -19.759 3.980 1.00 0.00 223 HIS A N 7
ATOM 5248 C CA . HIS A 1 22 ? 7.661 -18.819 2.849 1.00 0.00 223 HIS A CA 7
ATOM 5249 C C . HIS A 1 22 ? 6.698 -19.351 1.775 1.00 0.00 223 HIS A C 7
ATOM 5250 O O . HIS A 1 22 ? 6.400 -20.555 1.753 1.00 0.00 223 HIS A O 7
ATOM 5265 N N . VAL A 1 23 ? 6.238 -18.447 0.889 1.00 0.00 224 VAL A N 7
ATOM 5266 C CA . VAL A 1 23 ? 5.168 -18.716 -0.099 1.00 0.00 224 VAL A CA 7
ATOM 5267 C C . VAL A 1 23 ? 3.849 -19.100 0.627 1.00 0.00 224 VAL A C 7
ATOM 5268 O O . VAL A 1 23 ? 3.501 -20.284 0.761 1.00 0.00 224 VAL A O 7
ATOM 5281 N N . GLY A 1 24 ? 3.165 -18.073 1.161 1.00 0.00 225 GLY A N 7
ATOM 5282 C CA . GLY A 1 24 ? 1.864 -18.248 1.817 1.00 0.00 225 GLY A CA 7
ATOM 5283 C C . GLY A 1 24 ? 0.714 -17.964 0.857 1.00 0.00 225 GLY A C 7
ATOM 5284 O O . GLY A 1 24 ? -0.316 -18.651 0.885 1.00 0.00 225 GLY A O 7
ATOM 5288 N N . LYS A 1 25 ? 0.934 -16.946 -0.006 1.00 0.00 226 LYS A N 7
ATOM 5289 C CA . LYS A 1 25 ? -0.034 -16.426 -0.993 1.00 0.00 226 LYS A CA 7
ATOM 5290 C C . LYS A 1 25 ? -1.411 -16.152 -0.366 1.00 0.00 226 LYS A C 7
ATOM 5291 O O . LYS A 1 25 ? -2.344 -16.964 -0.470 1.00 0.00 226 LYS A O 7
ATOM 5310 N N . TYR A 1 26 ? -1.502 -15.015 0.329 1.00 0.00 227 TYR A N 7
ATOM 5311 C CA . TYR A 1 26 ? -2.753 -14.523 0.935 1.00 0.00 227 TYR A CA 7
ATOM 5312 C C . TYR A 1 26 ? -3.075 -13.118 0.398 1.00 0.00 227 TYR A C 7
ATOM 5313 O O . TYR A 1 26 ? -2.217 -12.465 -0.214 1.00 0.00 227 TYR A O 7
ATOM 5331 N N . THR A 1 27 ? -4.319 -12.664 0.627 1.00 0.00 228 THR A N 7
ATOM 5332 C CA . THR A 1 27 ? -4.738 -11.284 0.325 1.00 0.00 228 THR A CA 7
ATOM 5333 C C . THR A 1 27 ? -4.227 -10.357 1.457 1.00 0.00 228 THR A C 7
ATOM 5334 O O . THR A 1 27 ? -4.034 -10.841 2.582 1.00 0.00 228 THR A O 7
ATOM 5345 N N . PRO A 1 28 ? -3.999 -9.020 1.211 1.00 0.00 229 PRO A N 7
ATOM 5346 C CA . PRO A 1 28 ? -3.563 -8.080 2.282 1.00 0.00 229 PRO A CA 7
ATOM 5347 C C . PRO A 1 28 ? -4.564 -8.013 3.463 1.00 0.00 229 PRO A C 7
ATOM 5348 O O . PRO A 1 28 ? -4.195 -7.581 4.564 1.00 0.00 229 PRO A O 7
ATOM 5359 N N . GLU A 1 29 ? -5.825 -8.450 3.224 1.00 0.00 230 GLU A N 7
ATOM 5360 C CA . GLU A 1 29 ? -6.842 -8.535 4.279 1.00 0.00 230 GLU A CA 7
ATOM 5361 C C . GLU A 1 29 ? -6.569 -9.717 5.220 1.00 0.00 230 GLU A C 7
ATOM 5362 O O . GLU A 1 29 ? -6.654 -9.541 6.423 1.00 0.00 230 GLU A O 7
ATOM 5374 N N . GLU A 1 30 ? -6.214 -10.904 4.655 1.00 0.00 231 GLU A N 7
ATOM 5375 C CA . GLU A 1 30 ? -5.991 -12.161 5.437 1.00 0.00 231 GLU A CA 7
ATOM 5376 C C . GLU A 1 30 ? -4.990 -11.962 6.594 1.00 0.00 231 GLU A C 7
ATOM 5377 O O . GLU A 1 30 ? -5.207 -12.464 7.703 1.00 0.00 231 GLU A O 7
ATOM 5389 N N . ILE A 1 31 ? -3.899 -11.224 6.313 1.00 0.00 232 ILE A N 7
ATOM 5390 C CA . ILE A 1 31 ? -2.834 -10.967 7.297 1.00 0.00 232 ILE A CA 7
ATOM 5391 C C . ILE A 1 31 ? -3.341 -10.010 8.401 1.00 0.00 232 ILE A C 7
ATOM 5392 O O . ILE A 1 31 ? -3.228 -10.314 9.595 1.00 0.00 232 ILE A O 7
ATOM 5408 N N . GLU A 1 32 ? -3.945 -8.882 7.991 1.00 0.00 233 GLU A N 7
ATOM 5409 C CA . GLU A 1 32 ? -4.505 -7.879 8.930 1.00 0.00 233 GLU A CA 7
ATOM 5410 C C . GLU A 1 32 ? -5.681 -8.471 9.753 1.00 0.00 233 GLU A C 7
ATOM 5411 O O . GLU A 1 32 ? -5.912 -8.079 10.904 1.00 0.00 233 GLU A O 7
ATOM 5423 N N . LYS A 1 33 ? -6.381 -9.448 9.154 1.00 0.00 234 LYS A N 7
ATOM 5424 C CA . LYS A 1 33 ? -7.552 -10.111 9.752 1.00 0.00 234 LYS A CA 7
ATOM 5425 C C . LYS A 1 33 ? -7.099 -11.108 10.815 1.00 0.00 234 LYS A C 7
ATOM 5426 O O . LYS A 1 33 ? -7.725 -11.224 11.864 1.00 0.00 234 LYS A O 7
ATOM 5445 N N . LEU A 1 34 ? -5.997 -11.826 10.523 1.00 0.00 235 LEU A N 7
ATOM 5446 C CA . LEU A 1 34 ? -5.425 -12.813 11.456 1.00 0.00 235 LEU A CA 7
ATOM 5447 C C . LEU A 1 34 ? -4.887 -12.081 12.703 1.00 0.00 235 LEU A C 7
ATOM 5448 O O . LEU A 1 34 ? -5.005 -12.574 13.826 1.00 0.00 235 LEU A O 7
ATOM 5464 N N . LYS A 1 35 ? -4.320 -10.880 12.464 1.00 0.00 236 LYS A N 7
ATOM 5465 C CA . LYS A 1 35 ? -3.837 -9.964 13.514 1.00 0.00 236 LYS A CA 7
ATOM 5466 C C . LYS A 1 35 ? -5.005 -9.401 14.353 1.00 0.00 236 LYS A C 7
ATOM 5467 O O . LYS A 1 35 ? -4.898 -9.271 15.577 1.00 0.00 236 LYS A O 7
ATOM 5486 N N . GLU A 1 36 ? -6.121 -9.077 13.674 1.00 0.00 237 GLU A N 7
ATOM 5487 C CA . GLU A 1 36 ? -7.350 -8.563 14.328 1.00 0.00 237 GLU A CA 7
ATOM 5488 C C . GLU A 1 36 ? -7.930 -9.623 15.286 1.00 0.00 237 GLU A C 7
ATOM 5489 O O . GLU A 1 36 ? -8.232 -9.333 16.445 1.00 0.00 237 GLU A O 7
ATOM 5501 N N . LEU A 1 37 ? -8.045 -10.855 14.760 1.00 0.00 238 LEU A N 7
ATOM 5502 C CA . LEU A 1 37 ? -8.553 -12.029 15.489 1.00 0.00 238 LEU A CA 7
ATOM 5503 C C . LEU A 1 37 ? -7.575 -12.471 16.595 1.00 0.00 238 LEU A C 7
ATOM 5504 O O . LEU A 1 37 ? -7.985 -13.092 17.579 1.00 0.00 238 LEU A O 7
ATOM 5520 N N . ARG A 1 38 ? -6.280 -12.172 16.399 1.00 0.00 239 ARG A N 7
ATOM 5521 C CA . ARG A 1 38 ? -5.219 -12.462 17.384 1.00 0.00 239 ARG A CA 7
ATOM 5522 C C . ARG A 1 38 ? -5.403 -11.620 18.664 1.00 0.00 239 ARG A C 7
ATOM 5523 O O . ARG A 1 38 ? -5.202 -12.113 19.771 1.00 0.00 239 ARG A O 7
ATOM 5544 N N . ILE A 1 39 ? -5.764 -10.337 18.491 1.00 0.00 240 ILE A N 7
ATOM 5545 C CA . ILE A 1 39 ? -6.098 -9.429 19.614 1.00 0.00 240 ILE A CA 7
ATOM 5546 C C . ILE A 1 39 ? -7.460 -9.825 20.224 1.00 0.00 240 ILE A C 7
ATOM 5547 O O . ILE A 1 39 ? -7.601 -9.914 21.452 1.00 0.00 240 ILE A O 7
ATOM 5563 N N . LYS A 1 40 ? -8.426 -10.098 19.332 1.00 0.00 241 LYS A N 7
ATOM 5564 C CA . LYS A 1 40 ? -9.842 -10.358 19.672 1.00 0.00 241 LYS A CA 7
ATOM 5565 C C . LYS A 1 40 ? -9.993 -11.606 20.572 1.00 0.00 241 LYS A C 7
ATOM 5566 O O . LYS A 1 40 ? -10.679 -11.573 21.598 1.00 0.00 241 LYS A O 7
ATOM 5585 N N . HIS A 1 41 ? -9.302 -12.688 20.181 1.00 0.00 242 HIS A N 7
ATOM 5586 C CA . HIS A 1 41 ? -9.336 -13.982 20.890 1.00 0.00 242 HIS A CA 7
ATOM 5587 C C . HIS A 1 41 ? -8.164 -14.106 21.871 1.00 0.00 242 HIS A C 7
ATOM 5588 O O . HIS A 1 41 ? -8.357 -14.419 23.053 1.00 0.00 242 HIS A O 7
ATOM 5603 N N . GLY A 1 42 ? -6.950 -13.845 21.369 1.00 0.00 243 GLY A N 7
ATOM 5604 C CA . GLY A 1 42 ? -5.724 -14.004 22.150 1.00 0.00 243 GLY A CA 7
ATOM 5605 C C . GLY A 1 42 ? -4.827 -15.089 21.570 1.00 0.00 243 GLY A C 7
ATOM 5606 O O . GLY A 1 42 ? -3.848 -14.790 20.871 1.00 0.00 243 GLY A O 7
ATOM 5610 N N . ASN A 1 43 ? -5.185 -16.363 21.839 1.00 0.00 244 ASN A N 7
ATOM 5611 C CA . ASN A 1 43 ? -4.338 -17.537 21.501 1.00 0.00 244 ASN A CA 7
ATOM 5612 C C . ASN A 1 43 ? -5.095 -18.563 20.624 1.00 0.00 244 ASN A C 7
ATOM 5613 O O . ASN A 1 43 ? -4.582 -19.661 20.389 1.00 0.00 244 ASN A O 7
ATOM 5624 N N . ASP A 1 44 ? -6.313 -18.207 20.145 1.00 0.00 245 ASP A N 7
ATOM 5625 C CA . ASP A 1 44 ? -7.148 -19.109 19.304 1.00 0.00 245 ASP A CA 7
ATOM 5626 C C . ASP A 1 44 ? -6.643 -19.165 17.846 1.00 0.00 245 ASP A C 7
ATOM 5627 O O . ASP A 1 44 ? -7.347 -18.737 16.932 1.00 0.00 245 ASP A O 7
ATOM 5636 N N . TRP A 1 45 ? -5.445 -19.730 17.637 1.00 0.00 246 TRP A N 7
ATOM 5637 C CA . TRP A 1 45 ? -4.840 -19.861 16.291 1.00 0.00 246 TRP A CA 7
ATOM 5638 C C . TRP A 1 45 ? -5.694 -20.774 15.398 1.00 0.00 246 TRP A C 7
ATOM 5639 O O . TRP A 1 45 ? -5.802 -20.548 14.184 1.00 0.00 246 TRP A O 7
ATOM 5660 N N . ALA A 1 46 ? -6.304 -21.792 16.035 1.00 0.00 247 ALA A N 7
ATOM 5661 C CA . ALA A 1 46 ? -7.231 -22.731 15.386 1.00 0.00 247 ALA A CA 7
ATOM 5662 C C . ALA A 1 46 ? -8.451 -21.995 14.796 1.00 0.00 247 ALA A C 7
ATOM 5663 O O . ALA A 1 46 ? -8.820 -22.218 13.637 1.00 0.00 247 ALA A O 7
ATOM 5670 N N . THR A 1 47 ? -9.030 -21.085 15.600 1.00 0.00 248 THR A N 7
ATOM 5671 C CA . THR A 1 47 ? -10.226 -20.310 15.219 1.00 0.00 248 THR A CA 7
ATOM 5672 C C . THR A 1 47 ? -9.887 -19.276 14.125 1.00 0.00 248 THR A C 7
ATOM 5673 O O . THR A 1 47 ? -10.689 -19.043 13.215 1.00 0.00 248 THR A O 7
ATOM 5684 N N . ILE A 1 48 ? -8.681 -18.682 14.236 1.00 0.00 249 ILE A N 7
ATOM 5685 C CA . ILE A 1 48 ? -8.163 -17.684 13.278 1.00 0.00 249 ILE A CA 7
ATOM 5686 C C . ILE A 1 48 ? -8.035 -18.312 11.874 1.00 0.00 249 ILE A C 7
ATOM 5687 O O . ILE A 1 48 ? -8.642 -17.824 10.908 1.00 0.00 249 ILE A O 7
ATOM 5703 N N . GLY A 1 49 ? -7.258 -19.411 11.797 1.00 0.00 250 GLY A N 7
ATOM 5704 C CA . GLY A 1 49 ? -7.017 -20.129 10.544 1.00 0.00 250 GLY A CA 7
ATOM 5705 C C . GLY A 1 49 ? -8.305 -20.656 9.916 1.00 0.00 250 GLY A C 7
ATOM 5706 O O . GLY A 1 49 ? -8.504 -20.532 8.711 1.00 0.00 250 GLY A O 7
ATOM 5710 N N . ALA A 1 50 ? -9.190 -21.212 10.761 1.00 0.00 251 ALA A N 7
ATOM 5711 C CA . ALA A 1 50 ? -10.493 -21.763 10.326 1.00 0.00 251 ALA A CA 7
ATOM 5712 C C . ALA A 1 50 ? -11.411 -20.666 9.745 1.00 0.00 251 ALA A C 7
ATOM 5713 O O . ALA A 1 50 ? -12.135 -20.909 8.777 1.00 0.00 251 ALA A O 7
ATOM 5720 N N . ALA A 1 51 ? -11.347 -19.460 10.342 1.00 0.00 252 ALA A N 7
ATOM 5721 C CA . ALA A 1 51 ? -12.134 -18.283 9.903 1.00 0.00 252 ALA A CA 7
ATOM 5722 C C . ALA A 1 51 ? -11.649 -17.772 8.534 1.00 0.00 252 ALA A C 7
ATOM 5723 O O . ALA A 1 51 ? -12.446 -17.342 7.695 1.00 0.00 252 ALA A O 7
ATOM 5730 N N . LEU A 1 52 ? -10.326 -17.827 8.344 1.00 0.00 253 LEU A N 7
ATOM 5731 C CA . LEU A 1 52 ? -9.659 -17.444 7.086 1.00 0.00 253 LEU A CA 7
ATOM 5732 C C . LEU A 1 52 ? -9.767 -18.561 6.024 1.00 0.00 253 LEU A C 7
ATOM 5733 O O . LEU A 1 52 ? -9.549 -18.320 4.832 1.00 0.00 253 LEU A O 7
ATOM 5749 N N . GLY A 1 53 ? -10.087 -19.789 6.479 1.00 0.00 254 GLY A N 7
ATOM 5750 C CA . GLY A 1 53 ? -10.096 -20.981 5.618 1.00 0.00 254 GLY A CA 7
ATOM 5751 C C . GLY A 1 53 ? -8.689 -21.524 5.349 1.00 0.00 254 GLY A C 7
ATOM 5752 O O . GLY A 1 53 ? -8.506 -22.427 4.523 1.00 0.00 254 GLY A O 7
ATOM 5756 N N . ARG A 1 54 ? -7.692 -20.950 6.052 1.00 0.00 255 ARG A N 7
ATOM 5757 C CA . ARG A 1 54 ? -6.273 -21.318 5.929 1.00 0.00 255 ARG A CA 7
ATOM 5758 C C . ARG A 1 54 ? -5.897 -22.286 7.061 1.00 0.00 255 ARG A C 7
ATOM 5759 O O . ARG A 1 54 ? -6.756 -22.707 7.854 1.00 0.00 255 ARG A O 7
ATOM 5780 N N . SER A 1 55 ? -4.617 -22.666 7.117 1.00 0.00 256 SER A N 7
ATOM 5781 C CA . SER A 1 55 ? -4.089 -23.500 8.194 1.00 0.00 256 SER A CA 7
ATOM 5782 C C . SER A 1 55 ? -3.715 -22.625 9.405 1.00 0.00 256 SER A C 7
ATOM 5783 O O . SER A 1 55 ? -3.126 -21.545 9.244 1.00 0.00 256 SER A O 7
ATOM 5791 N N . ALA A 1 56 ? -4.089 -23.099 10.604 1.00 0.00 257 ALA A N 7
ATOM 5792 C CA . ALA A 1 56 ? -3.769 -22.440 11.884 1.00 0.00 257 ALA A CA 7
ATOM 5793 C C . ALA A 1 56 ? -2.248 -22.269 12.057 1.00 0.00 257 ALA A C 7
ATOM 5794 O O . ALA A 1 56 ? -1.780 -21.229 12.521 1.00 0.00 257 ALA A O 7
ATOM 5801 N N . SER A 1 57 ? -1.507 -23.310 11.638 1.00 0.00 258 SER A N 7
ATOM 5802 C CA . SER A 1 57 ? -0.036 -23.352 11.670 1.00 0.00 258 SER A CA 7
ATOM 5803 C C . SER A 1 57 ? 0.577 -22.242 10.791 1.00 0.00 258 SER A C 7
ATOM 5804 O O . SER A 1 57 ? 1.505 -21.544 11.213 1.00 0.00 258 SER A O 7
ATOM 5812 N N . SER A 1 58 ? 0.009 -22.079 9.583 1.00 0.00 259 SER A N 7
ATOM 5813 C CA . SER A 1 58 ? 0.513 -21.141 8.565 1.00 0.00 259 SER A CA 7
ATOM 5814 C C . SER A 1 58 ? 0.335 -19.671 9.005 1.00 0.00 259 SER A C 7
ATOM 5815 O O . SER A 1 58 ? 1.276 -18.881 8.915 1.00 0.00 259 SER A O 7
ATOM 5823 N N . VAL A 1 59 ? -0.874 -19.327 9.501 1.00 0.00 260 VAL A N 7
ATOM 5824 C CA . VAL A 1 59 ? -1.212 -17.944 9.920 1.00 0.00 260 VAL A CA 7
ATOM 5825 C C . VAL A 1 59 ? -0.478 -17.556 11.224 1.00 0.00 260 VAL A C 7
ATOM 5826 O O . VAL A 1 59 ? -0.039 -16.396 11.391 1.00 0.00 260 VAL A O 7
ATOM 5839 N N . LYS A 1 60 ? -0.322 -18.551 12.122 1.00 0.00 261 LYS A N 7
ATOM 5840 C CA . LYS A 1 60 ? 0.420 -18.394 13.380 1.00 0.00 261 LYS A CA 7
ATOM 5841 C C . LYS A 1 60 ? 1.879 -18.046 13.097 1.00 0.00 261 LYS A C 7
ATOM 5842 O O . LYS A 1 60 ? 2.408 -17.084 13.642 1.00 0.00 261 LYS A O 7
ATOM 5861 N N . ASP A 1 61 ? 2.493 -18.840 12.219 1.00 0.00 262 ASP A N 7
ATOM 5862 C CA . ASP A 1 61 ? 3.909 -18.699 11.851 1.00 0.00 262 ASP A CA 7
ATOM 5863 C C . ASP A 1 61 ? 4.138 -17.418 11.017 1.00 0.00 262 ASP A C 7
ATOM 5864 O O . ASP A 1 61 ? 5.214 -16.799 11.086 1.00 0.00 262 ASP A O 7
ATOM 5873 N N . ARG A 1 62 ? 3.090 -17.025 10.257 1.00 0.00 263 ARG A N 7
ATOM 5874 C CA . ARG A 1 62 ? 3.092 -15.817 9.410 1.00 0.00 263 ARG A CA 7
ATOM 5875 C C . ARG A 1 62 ? 3.261 -14.545 10.264 1.00 0.00 263 ARG A C 7
ATOM 5876 O O . ARG A 1 62 ? 4.090 -13.683 9.942 1.00 0.00 263 ARG A O 7
ATOM 5897 N N . CYS A 1 63 ? 2.471 -14.444 11.351 1.00 0.00 264 CYS A N 7
ATOM 5898 C CA . CYS A 1 63 ? 2.519 -13.280 12.266 1.00 0.00 264 CYS A CA 7
ATOM 5899 C C . CYS A 1 63 ? 3.697 -13.371 13.254 1.00 0.00 264 CYS A C 7
ATOM 5900 O O . CYS A 1 63 ? 4.315 -12.351 13.583 1.00 0.00 264 CYS A O 7
ATOM 5908 N N . ARG A 1 64 ? 3.978 -14.596 13.733 1.00 0.00 265 ARG A N 7
ATOM 5909 C CA . ARG A 1 64 ? 5.074 -14.873 14.690 1.00 0.00 265 ARG A CA 7
ATOM 5910 C C . ARG A 1 64 ? 6.417 -14.372 14.132 1.00 0.00 265 ARG A C 7
ATOM 5911 O O . ARG A 1 64 ? 7.205 -13.725 14.839 1.00 0.00 265 ARG A O 7
ATOM 5932 N N . LEU A 1 65 ? 6.656 -14.695 12.853 1.00 0.00 266 LEU A N 7
ATOM 5933 C CA . LEU A 1 65 ? 7.841 -14.240 12.123 1.00 0.00 266 LEU A CA 7
ATOM 5934 C C . LEU A 1 65 ? 7.649 -12.771 11.682 1.00 0.00 266 LEU A C 7
ATOM 5935 O O . LEU A 1 65 ? 8.361 -11.876 12.150 1.00 0.00 266 LEU A O 7
ATOM 5951 N N . MET A 1 66 ? 6.674 -12.560 10.769 1.00 0.00 267 MET A N 7
ATOM 5952 C CA . MET A 1 66 ? 6.325 -11.240 10.162 1.00 0.00 267 MET A CA 7
ATOM 5953 C C . MET A 1 66 ? 7.486 -10.626 9.310 1.00 0.00 267 MET A C 7
ATOM 5954 O O . MET A 1 66 ? 7.345 -9.536 8.738 1.00 0.00 267 MET A O 7
ATOM 5968 N N . LYS A 1 67 ? 8.597 -11.378 9.146 1.00 0.00 268 LYS A N 7
ATOM 5969 C CA . LYS A 1 67 ? 9.805 -10.903 8.416 1.00 0.00 268 LYS A CA 7
ATOM 5970 C C . LYS A 1 67 ? 9.648 -11.122 6.882 1.00 0.00 268 LYS A C 7
ATOM 5971 O O . LYS A 1 67 ? 10.588 -10.938 6.103 1.00 0.00 268 LYS A O 7
ATOM 5990 N N . ASP A 1 68 ? 8.412 -11.468 6.460 1.00 0.00 269 ASP A N 7
ATOM 5991 C CA . ASP A 1 68 ? 7.980 -11.452 5.041 1.00 0.00 269 ASP A CA 7
ATOM 5992 C C . ASP A 1 68 ? 7.978 -10.016 4.475 1.00 0.00 269 ASP A C 7
ATOM 5993 O O . ASP A 1 68 ? 7.994 -9.830 3.262 1.00 0.00 269 ASP A O 7
ATOM 6002 N N . THR A 1 69 ? 7.931 -9.017 5.377 1.00 0.00 270 THR A N 7
ATOM 6003 C CA . THR A 1 69 ? 8.070 -7.593 5.016 1.00 0.00 270 THR A CA 7
ATOM 6004 C C . THR A 1 69 ? 9.511 -7.282 4.523 1.00 0.00 270 THR A C 7
ATOM 6005 O O . THR A 1 69 ? 9.731 -6.325 3.772 1.00 0.00 270 THR A O 7
ATOM 6016 N N . CYS A 1 70 ? 10.481 -8.114 4.963 1.00 0.00 271 CYS A N 7
ATOM 6017 C CA . CYS A 1 70 ? 11.888 -8.040 4.519 1.00 0.00 271 CYS A CA 7
ATOM 6018 C C . CYS A 1 70 ? 12.072 -8.817 3.201 1.00 0.00 271 CYS A C 7
ATOM 6019 O O . CYS A 1 70 ? 12.849 -8.407 2.325 1.00 0.00 271 CYS A O 7
ATOM 6027 N N . ASN A 1 71 ? 11.349 -9.955 3.086 1.00 0.00 272 ASN A N 7
ATOM 6028 C CA . ASN A 1 71 ? 11.288 -10.760 1.847 1.00 0.00 272 ASN A CA 7
ATOM 6029 C C . ASN A 1 71 ? 10.570 -9.966 0.743 1.00 0.00 272 ASN A C 7
ATOM 6030 O O . ASN A 1 71 ? 9.485 -9.430 0.972 1.00 0.00 272 ASN A O 7
ATOM 6041 N N . THR A 1 72 ? 11.183 -9.891 -0.447 1.00 0.00 273 THR A N 7
ATOM 6042 C CA . THR A 1 72 ? 10.606 -9.186 -1.612 1.00 0.00 273 THR A CA 7
ATOM 6043 C C . THR A 1 72 ? 9.546 -10.052 -2.340 1.00 0.00 273 THR A C 7
ATOM 6044 O O . THR A 1 72 ? 8.922 -9.599 -3.308 1.00 0.00 273 THR A O 7
ATOM 6055 N N . GLY A 1 73 ? 9.370 -11.302 -1.876 1.00 0.00 274 GLY A N 7
ATOM 6056 C CA . GLY A 1 73 ? 8.349 -12.203 -2.391 1.00 0.00 274 GLY A CA 7
ATOM 6057 C C . GLY A 1 73 ? 8.339 -13.508 -1.599 1.00 0.00 274 GLY A C 7
ATOM 6058 O O . GLY A 1 73 ? 9.046 -14.462 -1.988 1.00 0.00 274 GLY A O 7
ATOM 6063 N N . ASP A 1 19 ? -14.510 -17.472 -8.271 1.00 0.00 220 ASP A N 8
ATOM 6064 C CA . ASP A 1 19 ? -13.174 -17.187 -8.833 1.00 0.00 220 ASP A CA 8
ATOM 6065 C C . ASP A 1 19 ? -13.083 -15.706 -9.220 1.00 0.00 220 ASP A C 8
ATOM 6066 O O . ASP A 1 19 ? -13.739 -15.295 -10.166 1.00 0.00 220 ASP A O 8
ATOM 6075 N N . ARG A 1 20 ? -12.316 -14.908 -8.446 1.00 0.00 221 ARG A N 8
ATOM 6076 C CA . ARG A 1 20 ? -11.847 -13.555 -8.825 1.00 0.00 221 ARG A CA 8
ATOM 6077 C C . ARG A 1 20 ? -10.546 -13.259 -8.064 1.00 0.00 221 ARG A C 8
ATOM 6078 O O . ARG A 1 20 ? -10.537 -13.278 -6.831 1.00 0.00 221 ARG A O 8
ATOM 6099 N N . ASN A 1 21 ? -9.463 -12.993 -8.826 1.00 0.00 222 ASN A N 8
ATOM 6100 C CA . ASN A 1 21 ? -8.103 -12.732 -8.307 1.00 0.00 222 ASN A CA 8
ATOM 6101 C C . ASN A 1 21 ? -7.584 -13.910 -7.457 1.00 0.00 222 ASN A C 8
ATOM 6102 O O . ASN A 1 21 ? -7.066 -13.725 -6.344 1.00 0.00 222 ASN A O 8
ATOM 6113 N N . HIS A 1 22 ? -7.735 -15.127 -8.019 1.00 0.00 223 HIS A N 8
ATOM 6114 C CA . HIS A 1 22 ? -7.274 -16.375 -7.379 1.00 0.00 223 HIS A CA 8
ATOM 6115 C C . HIS A 1 22 ? -5.741 -16.345 -7.182 1.00 0.00 223 HIS A C 8
ATOM 6116 O O . HIS A 1 22 ? -4.998 -15.931 -8.079 1.00 0.00 223 HIS A O 8
ATOM 6131 N N . VAL A 1 23 ? -5.294 -16.763 -5.994 1.00 0.00 224 VAL A N 8
ATOM 6132 C CA . VAL A 1 23 ? -3.874 -16.757 -5.618 1.00 0.00 224 VAL A CA 8
ATOM 6133 C C . VAL A 1 23 ? -3.620 -17.815 -4.528 1.00 0.00 224 VAL A C 8
ATOM 6134 O O . VAL A 1 23 ? -4.425 -17.970 -3.597 1.00 0.00 224 VAL A O 8
ATOM 6147 N N . GLY A 1 24 ? -2.502 -18.559 -4.663 1.00 0.00 225 GLY A N 8
ATOM 6148 C CA . GLY A 1 24 ? -2.086 -19.564 -3.674 1.00 0.00 225 GLY A CA 8
ATOM 6149 C C . GLY A 1 24 ? -1.224 -18.957 -2.570 1.00 0.00 225 GLY A C 8
ATOM 6150 O O . GLY A 1 24 ? -0.198 -19.527 -2.177 1.00 0.00 225 GLY A O 8
ATOM 6154 N N . LYS A 1 25 ? -1.675 -17.804 -2.056 1.00 0.00 226 LYS A N 8
ATOM 6155 C CA . LYS A 1 25 ? -0.932 -16.981 -1.091 1.00 0.00 226 LYS A CA 8
ATOM 6156 C C . LYS A 1 25 ? -1.918 -16.057 -0.351 1.00 0.00 226 LYS A C 8
ATOM 6157 O O . LYS A 1 25 ? -3.022 -15.782 -0.846 1.00 0.00 226 LYS A O 8
ATOM 6176 N N . TYR A 1 26 ? -1.510 -15.604 0.842 1.00 0.00 227 TYR A N 8
ATOM 6177 C CA . TYR A 1 26 ? -2.265 -14.637 1.646 1.00 0.00 227 TYR A CA 8
ATOM 6178 C C . TYR A 1 26 ? -2.283 -13.254 0.956 1.00 0.00 227 TYR A C 8
ATOM 6179 O O . TYR A 1 26 ? -1.221 -12.705 0.644 1.00 0.00 227 TYR A O 8
ATOM 6197 N N . THR A 1 27 ? -3.494 -12.725 0.696 1.00 0.00 228 THR A N 8
ATOM 6198 C CA . THR A 1 27 ? -3.697 -11.313 0.305 1.00 0.00 228 THR A CA 8
ATOM 6199 C C . THR A 1 27 ? -3.462 -10.421 1.552 1.00 0.00 228 THR A C 8
ATOM 6200 O O . THR A 1 27 ? -3.619 -10.919 2.669 1.00 0.00 228 THR A O 8
ATOM 6211 N N . PRO A 1 28 ? -3.087 -9.099 1.414 1.00 0.00 229 PRO A N 8
ATOM 6212 C CA . PRO A 1 28 ? -2.768 -8.226 2.581 1.00 0.00 229 PRO A CA 8
ATOM 6213 C C . PRO A 1 28 ? -3.915 -8.142 3.622 1.00 0.00 229 PRO A C 8
ATOM 6214 O O . PRO A 1 28 ? -3.658 -7.880 4.801 1.00 0.00 229 PRO A O 8
ATOM 6225 N N . GLU A 1 29 ? -5.166 -8.403 3.177 1.00 0.00 230 GLU A N 8
ATOM 6226 C CA . GLU A 1 29 ? -6.341 -8.426 4.059 1.00 0.00 230 GLU A CA 8
ATOM 6227 C C . GLU A 1 29 ? -6.299 -9.642 5.009 1.00 0.00 230 GLU A C 8
ATOM 6228 O O . GLU A 1 29 ? -6.667 -9.512 6.172 1.00 0.00 230 GLU A O 8
ATOM 6240 N N . GLU A 1 30 ? -5.839 -10.810 4.489 1.00 0.00 231 GLU A N 8
ATOM 6241 C CA . GLU A 1 30 ? -5.719 -12.080 5.266 1.00 0.00 231 GLU A CA 8
ATOM 6242 C C . GLU A 1 30 ? -4.889 -11.886 6.547 1.00 0.00 231 GLU A C 8
ATOM 6243 O O . GLU A 1 30 ? -5.212 -12.457 7.593 1.00 0.00 231 GLU A O 8
ATOM 6255 N N . ILE A 1 31 ? -3.814 -11.072 6.443 1.00 0.00 232 ILE A N 8
ATOM 6256 C CA . ILE A 1 31 ? -2.879 -10.846 7.557 1.00 0.00 232 ILE A CA 8
ATOM 6257 C C . ILE A 1 31 ? -3.507 -9.903 8.598 1.00 0.00 232 ILE A C 8
ATOM 6258 O O . ILE A 1 31 ? -3.500 -10.194 9.791 1.00 0.00 232 ILE A O 8
ATOM 6274 N N . GLU A 1 32 ? -4.068 -8.782 8.125 1.00 0.00 233 GLU A N 8
ATOM 6275 C CA . GLU A 1 32 ? -4.787 -7.812 8.992 1.00 0.00 233 GLU A CA 8
ATOM 6276 C C . GLU A 1 32 ? -6.030 -8.460 9.646 1.00 0.00 233 GLU A C 8
ATOM 6277 O O . GLU A 1 32 ? -6.416 -8.075 10.746 1.00 0.00 233 GLU A O 8
ATOM 6289 N N . LYS A 1 33 ? -6.612 -9.464 8.979 1.00 0.00 234 LYS A N 8
ATOM 6290 C CA . LYS A 1 33 ? -7.783 -10.195 9.481 1.00 0.00 234 LYS A CA 8
ATOM 6291 C C . LYS A 1 33 ? -7.354 -11.249 10.522 1.00 0.00 234 LYS A C 8
ATOM 6292 O O . LYS A 1 33 ? -8.062 -11.470 11.512 1.00 0.00 234 LYS A O 8
ATOM 6311 N N . LEU A 1 34 ? -6.173 -11.884 10.305 1.00 0.00 235 LEU A N 8
ATOM 6312 C CA . LEU A 1 34 ? -5.632 -12.876 11.263 1.00 0.00 235 LEU A CA 8
ATOM 6313 C C . LEU A 1 34 ? -5.266 -12.162 12.571 1.00 0.00 235 LEU A C 8
ATOM 6314 O O . LEU A 1 34 ? -5.518 -12.670 13.664 1.00 0.00 235 LEU A O 8
ATOM 6330 N N . LYS A 1 35 ? -4.707 -10.952 12.422 1.00 0.00 236 LYS A N 8
ATOM 6331 C CA . LYS A 1 35 ? -4.292 -10.089 13.535 1.00 0.00 236 LYS A CA 8
ATOM 6332 C C . LYS A 1 35 ? -5.502 -9.429 14.220 1.00 0.00 236 LYS A C 8
ATOM 6333 O O . LYS A 1 35 ? -5.462 -9.180 15.421 1.00 0.00 236 LYS A O 8
ATOM 6352 N N . GLU A 1 36 ? -6.572 -9.167 13.446 1.00 0.00 237 GLU A N 8
ATOM 6353 C CA . GLU A 1 36 ? -7.848 -8.636 13.974 1.00 0.00 237 GLU A CA 8
ATOM 6354 C C . GLU A 1 36 ? -8.469 -9.634 14.970 1.00 0.00 237 GLU A C 8
ATOM 6355 O O . GLU A 1 36 ? -8.772 -9.295 16.120 1.00 0.00 237 GLU A O 8
ATOM 6367 N N . LEU A 1 37 ? -8.618 -10.875 14.503 1.00 0.00 238 LEU A N 8
ATOM 6368 C CA . LEU A 1 37 ? -9.171 -11.989 15.295 1.00 0.00 238 LEU A CA 8
ATOM 6369 C C . LEU A 1 37 ? -8.209 -12.387 16.431 1.00 0.00 238 LEU A C 8
ATOM 6370 O O . LEU A 1 37 ? -8.648 -12.921 17.447 1.00 0.00 238 LEU A O 8
ATOM 6386 N N . ARG A 1 38 ? -6.900 -12.149 16.220 1.00 0.00 239 ARG A N 8
ATOM 6387 C CA . ARG A 1 38 ? -5.841 -12.388 17.230 1.00 0.00 239 ARG A CA 8
ATOM 6388 C C . ARG A 1 38 ? -5.991 -11.430 18.431 1.00 0.00 239 ARG A C 8
ATOM 6389 O O . ARG A 1 38 ? -5.646 -11.781 19.555 1.00 0.00 239 ARG A O 8
ATOM 6410 N N . ILE A 1 39 ? -6.489 -10.207 18.172 1.00 0.00 240 ILE A N 8
ATOM 6411 C CA . ILE A 1 39 ? -6.806 -9.231 19.241 1.00 0.00 240 ILE A CA 8
ATOM 6412 C C . ILE A 1 39 ? -7.996 -9.744 20.095 1.00 0.00 240 ILE A C 8
ATOM 6413 O O . ILE A 1 39 ? -8.021 -9.567 21.316 1.00 0.00 240 ILE A O 8
ATOM 6429 N N . LYS A 1 40 ? -8.959 -10.409 19.431 1.00 0.00 241 LYS A N 8
ATOM 6430 C CA . LYS A 1 40 ? -10.198 -10.907 20.072 1.00 0.00 241 LYS A CA 8
ATOM 6431 C C . LYS A 1 40 ? -10.001 -12.274 20.771 1.00 0.00 241 LYS A C 8
ATOM 6432 O O . LYS A 1 40 ? -10.604 -12.523 21.812 1.00 0.00 241 LYS A O 8
ATOM 6451 N N . HIS A 1 41 ? -9.143 -13.146 20.208 1.00 0.00 242 HIS A N 8
ATOM 6452 C CA . HIS A 1 41 ? -9.004 -14.566 20.659 1.00 0.00 242 HIS A CA 8
ATOM 6453 C C . HIS A 1 41 ? -7.602 -14.878 21.213 1.00 0.00 242 HIS A C 8
ATOM 6454 O O . HIS A 1 41 ? -7.344 -16.014 21.638 1.00 0.00 242 HIS A O 8
ATOM 6469 N N . GLY A 1 42 ? -6.712 -13.870 21.201 1.00 0.00 243 GLY A N 8
ATOM 6470 C CA . GLY A 1 42 ? -5.350 -14.000 21.720 1.00 0.00 243 GLY A CA 8
ATOM 6471 C C . GLY A 1 42 ? -4.525 -15.042 20.965 1.00 0.00 243 GLY A C 8
ATOM 6472 O O . GLY A 1 42 ? -4.117 -14.814 19.826 1.00 0.00 243 GLY A O 8
ATOM 6476 N N . ASN A 1 43 ? -4.345 -16.209 21.599 1.00 0.00 244 ASN A N 8
ATOM 6477 C CA . ASN A 1 43 ? -3.446 -17.283 21.125 1.00 0.00 244 ASN A CA 8
ATOM 6478 C C . ASN A 1 43 ? -4.219 -18.436 20.441 1.00 0.00 244 ASN A C 8
ATOM 6479 O O . ASN A 1 43 ? -3.617 -19.456 20.112 1.00 0.00 244 ASN A O 8
ATOM 6490 N N . ASP A 1 44 ? -5.544 -18.274 20.237 1.00 0.00 245 ASP A N 8
ATOM 6491 C CA . ASP A 1 44 ? -6.385 -19.297 19.567 1.00 0.00 245 ASP A CA 8
ATOM 6492 C C . ASP A 1 44 ? -6.228 -19.227 18.037 1.00 0.00 245 ASP A C 8
ATOM 6493 O O . ASP A 1 44 ? -7.144 -18.819 17.316 1.00 0.00 245 ASP A O 8
ATOM 6502 N N . TRP A 1 45 ? -5.049 -19.661 17.558 1.00 0.00 246 TRP A N 8
ATOM 6503 C CA . TRP A 1 45 ? -4.687 -19.661 16.129 1.00 0.00 246 TRP A CA 8
ATOM 6504 C C . TRP A 1 45 ? -5.592 -20.593 15.310 1.00 0.00 246 TRP A C 8
ATOM 6505 O O . TRP A 1 45 ? -5.744 -20.401 14.103 1.00 0.00 246 TRP A O 8
ATOM 6526 N N . ALA A 1 46 ? -6.161 -21.610 15.987 1.00 0.00 247 ALA A N 8
ATOM 6527 C CA . ALA A 1 46 ? -7.130 -22.541 15.386 1.00 0.00 247 ALA A CA 8
ATOM 6528 C C . ALA A 1 46 ? -8.405 -21.792 14.960 1.00 0.00 247 ALA A C 8
ATOM 6529 O O . ALA A 1 46 ? -8.950 -22.060 13.894 1.00 0.00 247 ALA A O 8
ATOM 6536 N N . THR A 1 47 ? -8.837 -20.829 15.800 1.00 0.00 248 THR A N 8
ATOM 6537 C CA . THR A 1 47 ? -10.023 -19.980 15.520 1.00 0.00 248 THR A CA 8
ATOM 6538 C C . THR A 1 47 ? -9.741 -19.011 14.349 1.00 0.00 248 THR A C 8
ATOM 6539 O O . THR A 1 47 ? -10.563 -18.880 13.427 1.00 0.00 248 THR A O 8
ATOM 6550 N N . ILE A 1 48 ? -8.562 -18.345 14.410 1.00 0.00 249 ILE A N 8
ATOM 6551 C CA . ILE A 1 48 ? -8.091 -17.410 13.366 1.00 0.00 249 ILE A CA 8
ATOM 6552 C C . ILE A 1 48 ? -8.079 -18.123 11.983 1.00 0.00 249 ILE A C 8
ATOM 6553 O O . ILE A 1 48 ? -8.753 -17.685 11.034 1.00 0.00 249 ILE A O 8
ATOM 6569 N N . GLY A 1 49 ? -7.351 -19.259 11.923 1.00 0.00 250 GLY A N 8
ATOM 6570 C CA . GLY A 1 49 ? -7.183 -20.046 10.700 1.00 0.00 250 GLY A CA 8
ATOM 6571 C C . GLY A 1 49 ? -8.498 -20.610 10.172 1.00 0.00 250 GLY A C 8
ATOM 6572 O O . GLY A 1 49 ? -8.727 -20.610 8.964 1.00 0.00 250 GLY A O 8
ATOM 6576 N N . ALA A 1 50 ? -9.371 -21.058 11.091 1.00 0.00 251 ALA A N 8
ATOM 6577 C CA . ALA A 1 50 ? -10.694 -21.624 10.753 1.00 0.00 251 ALA A CA 8
ATOM 6578 C C . ALA A 1 50 ? -11.586 -20.589 10.043 1.00 0.00 251 ALA A C 8
ATOM 6579 O O . ALA A 1 50 ? -12.211 -20.890 9.021 1.00 0.00 251 ALA A O 8
ATOM 6586 N N . ALA A 1 51 ? -11.601 -19.359 10.583 1.00 0.00 252 ALA A N 8
ATOM 6587 C CA . ALA A 1 51 ? -12.455 -18.267 10.077 1.00 0.00 252 ALA A CA 8
ATOM 6588 C C . ALA A 1 51 ? -11.910 -17.692 8.756 1.00 0.00 252 ALA A C 8
ATOM 6589 O O . ALA A 1 51 ? -12.664 -17.133 7.956 1.00 0.00 252 ALA A O 8
ATOM 6596 N N . LEU A 1 52 ? -10.590 -17.818 8.552 1.00 0.00 253 LEU A N 8
ATOM 6597 C CA . LEU A 1 52 ? -9.923 -17.459 7.281 1.00 0.00 253 LEU A CA 8
ATOM 6598 C C . LEU A 1 52 ? -10.042 -18.587 6.231 1.00 0.00 253 LEU A C 8
ATOM 6599 O O . LEU A 1 52 ? -9.913 -18.334 5.029 1.00 0.00 253 LEU A O 8
ATOM 6615 N N . GLY A 1 53 ? -10.257 -19.830 6.700 1.00 0.00 254 GLY A N 8
ATOM 6616 C CA . GLY A 1 53 ? -10.189 -21.018 5.831 1.00 0.00 254 GLY A CA 8
ATOM 6617 C C . GLY A 1 53 ? -8.742 -21.423 5.524 1.00 0.00 254 GLY A C 8
ATOM 6618 O O . GLY A 1 53 ? -8.479 -22.184 4.586 1.00 0.00 254 GLY A O 8
ATOM 6622 N N . ARG A 1 54 ? -7.807 -20.869 6.321 1.00 0.00 255 ARG A N 8
ATOM 6623 C CA . ARG A 1 54 ? -6.363 -21.138 6.238 1.00 0.00 255 ARG A CA 8
ATOM 6624 C C . ARG A 1 54 ? -5.970 -22.182 7.302 1.00 0.00 255 ARG A C 8
ATOM 6625 O O . ARG A 1 54 ? -6.833 -22.709 8.024 1.00 0.00 255 ARG A O 8
ATOM 6646 N N . 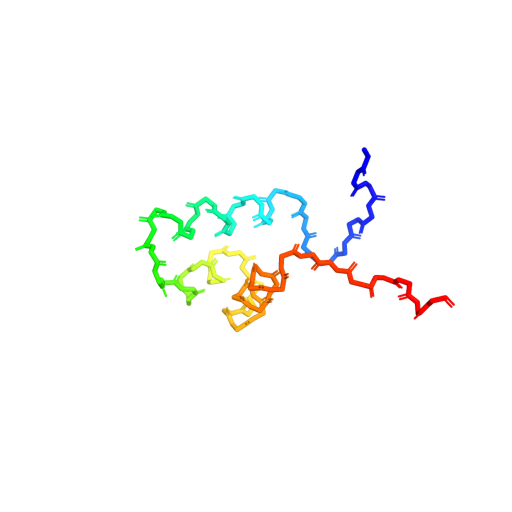SER A 1 55 ? -4.666 -22.489 7.386 1.00 0.00 256 SER A N 8
ATOM 6647 C CA . SER A 1 55 ? -4.115 -23.368 8.430 1.00 0.00 256 SER A CA 8
ATOM 6648 C C . SER A 1 55 ? -3.637 -22.528 9.639 1.00 0.00 256 SER A C 8
ATOM 6649 O O . SER A 1 55 ? -3.068 -21.446 9.461 1.00 0.00 256 SER A O 8
ATOM 6657 N N . ALA A 1 56 ? -3.889 -23.049 10.854 1.00 0.00 257 ALA A N 8
ATOM 6658 C CA . ALA A 1 56 ? -3.576 -22.379 12.135 1.00 0.00 257 ALA A CA 8
ATOM 6659 C C . ALA A 1 56 ? -2.067 -22.107 12.290 1.00 0.00 257 ALA A C 8
ATOM 6660 O O . ALA A 1 56 ? -1.643 -21.015 12.705 1.00 0.00 257 ALA A O 8
ATOM 6667 N N . SER A 1 57 ? -1.268 -23.117 11.936 1.00 0.00 258 SER A N 8
ATOM 6668 C CA . SER A 1 57 ? 0.192 -23.048 12.020 1.00 0.00 258 SER A CA 8
ATOM 6669 C C . SER A 1 57 ? 0.760 -22.116 10.933 1.00 0.00 258 SER A C 8
ATOM 6670 O O . SER A 1 57 ? 1.816 -21.523 11.130 1.00 0.00 258 SER A O 8
ATOM 6678 N N . SER A 1 58 ? 0.043 -21.997 9.792 1.00 0.00 259 SER A N 8
ATOM 6679 C CA . SER A 1 58 ? 0.467 -21.157 8.657 1.00 0.00 259 SER A CA 8
ATOM 6680 C C . SER A 1 58 ? 0.244 -19.660 8.947 1.00 0.00 259 SER A C 8
ATOM 6681 O O . SER A 1 58 ? 1.093 -18.835 8.611 1.00 0.00 259 SER A O 8
ATOM 6689 N N . VAL A 1 59 ? -0.898 -19.320 9.582 1.00 0.00 260 VAL A N 8
ATOM 6690 C CA . VAL A 1 59 ? -1.210 -17.927 9.969 1.00 0.00 260 VAL A CA 8
ATOM 6691 C C . VAL A 1 59 ? -0.317 -17.472 11.139 1.00 0.00 260 VAL A C 8
ATOM 6692 O O . VAL A 1 59 ? 0.047 -16.296 11.224 1.00 0.00 260 VAL A O 8
ATOM 6705 N N . LYS A 1 60 ? 0.040 -18.424 12.031 1.00 0.00 261 LYS A N 8
ATOM 6706 C CA . LYS A 1 60 ? 0.991 -18.172 13.134 1.00 0.00 261 LYS A CA 8
ATOM 6707 C C . LYS A 1 60 ? 2.411 -17.935 12.588 1.00 0.00 261 LYS A C 8
ATOM 6708 O O . LYS A 1 60 ? 3.111 -17.003 13.007 1.00 0.00 261 LYS A O 8
ATOM 6727 N N . ASP A 1 61 ? 2.801 -18.782 11.623 1.00 0.00 262 ASP A N 8
ATOM 6728 C CA . ASP A 1 61 ? 4.123 -18.720 10.959 1.00 0.00 262 ASP A CA 8
ATOM 6729 C C . ASP A 1 61 ? 4.258 -17.440 10.129 1.00 0.00 262 ASP A C 8
ATOM 6730 O O . ASP A 1 61 ? 5.344 -16.870 10.032 1.00 0.00 262 ASP A O 8
ATOM 6739 N N . ARG A 1 62 ? 3.138 -16.993 9.539 1.00 0.00 263 ARG A N 8
ATOM 6740 C CA . ARG A 1 62 ? 3.105 -15.788 8.693 1.00 0.00 263 ARG A CA 8
ATOM 6741 C C . ARG A 1 62 ? 3.106 -14.524 9.560 1.00 0.00 263 ARG A C 8
ATOM 6742 O O . ARG A 1 62 ? 3.704 -13.512 9.183 1.00 0.00 263 ARG A O 8
ATOM 6763 N N . CYS A 1 63 ? 2.455 -14.616 10.735 1.00 0.00 264 CYS A N 8
ATOM 6764 C CA . CYS A 1 63 ? 2.461 -13.547 11.748 1.00 0.00 264 CYS A CA 8
ATOM 6765 C C . CYS A 1 63 ? 3.885 -13.336 12.296 1.00 0.00 264 CYS A C 8
ATOM 6766 O O . CYS A 1 63 ? 4.298 -12.203 12.550 1.00 0.00 264 CYS A O 8
ATOM 6774 N N . ARG A 1 64 ? 4.629 -14.454 12.458 1.00 0.00 265 ARG A N 8
ATOM 6775 C CA . ARG A 1 64 ? 6.032 -14.428 12.913 1.00 0.00 265 ARG A CA 8
ATOM 6776 C C . ARG A 1 64 ? 6.957 -13.910 11.791 1.00 0.00 265 ARG A C 8
ATOM 6777 O O . ARG A 1 64 ? 7.840 -13.104 12.047 1.00 0.00 265 ARG A O 8
ATOM 6798 N N . LEU A 1 65 ? 6.724 -14.369 10.548 1.00 0.00 266 LEU A N 8
ATOM 6799 C CA . LEU A 1 65 ? 7.553 -13.999 9.374 1.00 0.00 266 LEU A CA 8
ATOM 6800 C C . LEU A 1 65 ? 7.472 -12.486 9.099 1.00 0.00 266 LEU A C 8
ATOM 6801 O O . LEU A 1 65 ? 8.472 -11.846 8.757 1.00 0.00 266 LEU A O 8
ATOM 6817 N N . MET A 1 66 ? 6.270 -11.924 9.283 1.00 0.00 267 MET A N 8
ATOM 6818 C CA . MET A 1 66 ? 5.998 -10.485 9.091 1.00 0.00 267 MET A CA 8
ATOM 6819 C C . MET A 1 66 ? 6.190 -9.704 10.412 1.00 0.00 267 MET A C 8
ATOM 6820 O O . MET A 1 66 ? 5.696 -8.581 10.564 1.00 0.00 267 MET A O 8
ATOM 6834 N N . LYS A 1 67 ? 6.936 -10.318 11.359 1.00 0.00 268 LYS A N 8
ATOM 6835 C CA . LYS A 1 67 ? 7.369 -9.693 12.616 1.00 0.00 268 LYS A CA 8
ATOM 6836 C C . LYS A 1 67 ? 8.912 -9.805 12.676 1.00 0.00 268 LYS A C 8
ATOM 6837 O O . LYS A 1 67 ? 9.609 -8.827 12.401 1.00 0.00 268 LYS A O 8
ATOM 6856 N N . ASP A 1 68 ? 9.443 -11.015 12.987 1.00 0.00 269 ASP A N 8
ATOM 6857 C CA . ASP A 1 68 ? 10.895 -11.303 12.927 1.00 0.00 269 ASP A CA 8
ATOM 6858 C C . ASP A 1 68 ? 11.131 -12.819 12.755 1.00 0.00 269 ASP A C 8
ATOM 6859 O O . ASP A 1 68 ? 10.283 -13.638 13.114 1.00 0.00 269 ASP A O 8
ATOM 6868 N N . THR A 1 69 ? 12.286 -13.168 12.202 1.00 0.00 270 THR A N 8
ATOM 6869 C CA . THR A 1 69 ? 12.823 -14.544 12.209 1.00 0.00 270 THR A CA 8
ATOM 6870 C C . THR A 1 69 ? 14.329 -14.447 12.596 1.00 0.00 270 THR A C 8
ATOM 6871 O O . THR A 1 69 ? 15.156 -15.296 12.263 1.00 0.00 270 THR A O 8
ATOM 6882 N N . CYS A 1 70 ? 14.635 -13.399 13.395 1.00 0.00 271 CYS A N 8
ATOM 6883 C CA . CYS A 1 70 ? 16.000 -13.005 13.798 1.00 0.00 271 CYS A CA 8
ATOM 6884 C C . CYS A 1 70 ? 16.424 -13.684 15.120 1.00 0.00 271 CYS A C 8
ATOM 6885 O O . CYS A 1 70 ? 17.430 -13.300 15.731 1.00 0.00 271 CYS A O 8
ATOM 6893 N N . ASN A 1 71 ? 15.656 -14.717 15.536 1.00 0.00 272 ASN A N 8
ATOM 6894 C CA . ASN A 1 71 ? 15.851 -15.426 16.820 1.00 0.00 272 ASN A CA 8
ATOM 6895 C C . ASN A 1 71 ? 17.214 -16.165 16.855 1.00 0.00 272 ASN A C 8
ATOM 6896 O O . ASN A 1 71 ? 17.311 -17.319 16.408 1.00 0.00 272 ASN A O 8
ATOM 6907 N N . THR A 1 72 ? 18.247 -15.449 17.363 1.00 0.00 273 THR A N 8
ATOM 6908 C CA . THR A 1 72 ? 19.651 -15.919 17.472 1.00 0.00 273 THR A CA 8
ATOM 6909 C C . THR A 1 72 ? 20.130 -16.639 16.185 1.00 0.00 273 THR A C 8
ATOM 6910 O O . THR A 1 72 ? 20.405 -17.849 16.182 1.00 0.00 273 THR A O 8
ATOM 6921 N N . GLY A 1 73 ? 20.150 -15.875 15.094 1.00 0.00 274 GLY A N 8
ATOM 6922 C CA . GLY A 1 73 ? 20.511 -16.380 13.767 1.00 0.00 274 GLY A CA 8
ATOM 6923 C C . GLY A 1 73 ? 20.206 -15.367 12.667 1.00 0.00 274 GLY A C 8
ATOM 6924 O O . GLY A 1 73 ? 19.275 -14.555 12.849 1.00 0.00 274 GLY A O 8
ATOM 6929 N N . ASP A 1 19 ? 1.906 -4.121 -3.380 1.00 0.00 220 ASP A N 9
ATOM 6930 C CA . ASP A 1 19 ? 1.321 -5.210 -4.193 1.00 0.00 220 ASP A CA 9
ATOM 6931 C C . ASP A 1 19 ? -0.192 -5.282 -3.938 1.00 0.00 220 ASP A C 9
ATOM 6932 O O . ASP A 1 19 ? -0.668 -4.877 -2.871 1.00 0.00 220 ASP A O 9
ATOM 6941 N N . ARG A 1 20 ? -0.939 -5.806 -4.930 1.00 0.00 221 ARG A N 9
ATOM 6942 C CA . ARG A 1 20 ? -2.404 -5.932 -4.869 1.00 0.00 221 ARG A CA 9
ATOM 6943 C C . ARG A 1 20 ? -2.812 -7.301 -4.288 1.00 0.00 221 ARG A C 9
ATOM 6944 O O . ARG A 1 20 ? -3.484 -7.373 -3.248 1.00 0.00 221 ARG A O 9
ATOM 6965 N N . ASN A 1 21 ? -2.370 -8.376 -4.971 1.00 0.00 222 ASN A N 9
ATOM 6966 C CA . ASN A 1 21 ? -2.877 -9.748 -4.754 1.00 0.00 222 ASN A CA 9
ATOM 6967 C C . ASN A 1 21 ? -2.043 -10.744 -5.593 1.00 0.00 222 ASN A C 9
ATOM 6968 O O . ASN A 1 21 ? -1.465 -10.371 -6.623 1.00 0.00 222 ASN A O 9
ATOM 6979 N N . HIS A 1 22 ? -1.975 -12.004 -5.132 1.00 0.00 223 HIS A N 9
ATOM 6980 C CA . HIS A 1 22 ? -1.418 -13.133 -5.906 1.00 0.00 223 HIS A CA 9
ATOM 6981 C C . HIS A 1 22 ? -2.284 -14.376 -5.657 1.00 0.00 223 HIS A C 9
ATOM 6982 O O . HIS A 1 22 ? -2.544 -14.733 -4.502 1.00 0.00 223 HIS A O 9
ATOM 6997 N N . VAL A 1 23 ? -2.740 -15.019 -6.750 1.00 0.00 224 VAL A N 9
ATOM 6998 C CA . VAL A 1 23 ? -3.500 -16.279 -6.685 1.00 0.00 224 VAL A CA 9
ATOM 6999 C C . VAL A 1 23 ? -2.542 -17.414 -6.272 1.00 0.00 224 VAL A C 9
ATOM 7000 O O . VAL A 1 23 ? -1.495 -17.608 -6.897 1.00 0.00 224 VAL A O 9
ATOM 7013 N N . GLY A 1 24 ? -2.908 -18.143 -5.212 1.00 0.00 225 GLY A N 9
ATOM 7014 C CA . GLY A 1 24 ? -2.028 -19.131 -4.588 1.00 0.00 225 GLY A CA 9
ATOM 7015 C C . GLY A 1 24 ? -1.191 -18.534 -3.463 1.00 0.00 225 GLY A C 9
ATOM 7016 O O . GLY A 1 24 ? -0.257 -19.179 -2.978 1.00 0.00 225 GLY A O 9
ATOM 7020 N N . LYS A 1 25 ? -1.523 -17.285 -3.067 1.00 0.00 226 LYS A N 9
ATOM 7021 C CA . LYS A 1 25 ? -0.955 -16.587 -1.895 1.00 0.00 226 LYS A CA 9
ATOM 7022 C C . LYS A 1 25 ? -2.096 -15.967 -1.078 1.00 0.00 226 LYS A C 9
ATOM 7023 O O . LYS A 1 25 ? -3.272 -16.077 -1.449 1.00 0.00 226 LYS A O 9
ATOM 7042 N N . TYR A 1 26 ? -1.723 -15.324 0.036 1.00 0.00 227 TYR A N 9
ATOM 7043 C CA . TYR A 1 26 ? -2.645 -14.544 0.869 1.00 0.00 227 TYR A CA 9
ATOM 7044 C C . TYR A 1 26 ? -2.916 -13.166 0.229 1.00 0.00 227 TYR A C 9
ATOM 7045 O O . TYR A 1 26 ? -2.079 -12.630 -0.508 1.00 0.00 227 TYR A O 9
ATOM 7063 N N . THR A 1 27 ? -4.099 -12.617 0.535 1.00 0.00 228 THR A N 9
ATOM 7064 C CA . THR A 1 27 ? -4.437 -11.208 0.296 1.00 0.00 228 THR A CA 9
ATOM 7065 C C . THR A 1 27 ? -4.023 -10.412 1.558 1.00 0.00 228 THR A C 9
ATOM 7066 O O . THR A 1 27 ? -4.077 -10.984 2.658 1.00 0.00 228 THR A O 9
ATOM 7077 N N . PRO A 1 28 ? -3.584 -9.109 1.441 1.00 0.00 229 PRO A N 9
ATOM 7078 C CA . PRO A 1 28 ? -3.233 -8.262 2.620 1.00 0.00 229 PRO A CA 9
ATOM 7079 C C . PRO A 1 28 ? -4.360 -8.200 3.684 1.00 0.00 229 PRO A C 9
ATOM 7080 O O . PRO A 1 28 ? -4.078 -7.999 4.871 1.00 0.00 229 PRO A O 9
ATOM 7091 N N . GLU A 1 29 ? -5.624 -8.390 3.229 1.00 0.00 230 GLU A N 9
ATOM 7092 C CA . GLU A 1 29 ? -6.810 -8.473 4.103 1.00 0.00 230 GLU A CA 9
ATOM 7093 C C . GLU A 1 29 ? -6.672 -9.617 5.131 1.00 0.00 230 GLU A C 9
ATOM 7094 O O . GLU A 1 29 ? -7.014 -9.432 6.293 1.00 0.00 230 GLU A O 9
ATOM 7106 N N . GLU A 1 30 ? -6.174 -10.789 4.676 1.00 0.00 231 GLU A N 9
ATOM 7107 C CA . GLU A 1 30 ? -6.061 -12.019 5.503 1.00 0.00 231 GLU A CA 9
ATOM 7108 C C . GLU A 1 30 ? -4.982 -11.907 6.593 1.00 0.00 231 GLU A C 9
ATOM 7109 O O . GLU A 1 30 ? -5.143 -12.489 7.672 1.00 0.00 231 GLU A O 9
ATOM 7121 N N . ILE A 1 31 ? -3.880 -11.177 6.300 1.00 0.00 232 ILE A N 9
ATOM 7122 C CA . ILE A 1 31 ? -2.818 -10.925 7.298 1.00 0.00 232 ILE A CA 9
ATOM 7123 C C . ILE A 1 31 ? -3.373 -9.989 8.384 1.00 0.00 232 ILE A C 9
ATOM 7124 O O . ILE A 1 31 ? -3.305 -10.293 9.578 1.00 0.00 232 ILE A O 9
ATOM 7140 N N . GLU A 1 32 ? -3.965 -8.879 7.933 1.00 0.00 233 GLU A N 9
ATOM 7141 C CA . GLU A 1 32 ? -4.612 -7.890 8.799 1.00 0.00 233 GLU A CA 9
ATOM 7142 C C . GLU A 1 32 ? -5.695 -8.557 9.673 1.00 0.00 233 GLU A C 9
ATOM 7143 O O . GLU A 1 32 ? -5.766 -8.301 10.872 1.00 0.00 233 GLU A O 9
ATOM 7155 N N . LYS A 1 33 ? -6.479 -9.455 9.046 1.00 0.00 234 LYS A N 9
ATOM 7156 C CA . LYS A 1 33 ? -7.597 -10.160 9.692 1.00 0.00 234 LYS A CA 9
ATOM 7157 C C . LYS A 1 33 ? -7.077 -11.103 10.784 1.00 0.00 234 LYS A C 9
ATOM 7158 O O . LYS A 1 33 ? -7.629 -11.121 11.870 1.00 0.00 234 LYS A O 9
ATOM 7177 N N . LEU A 1 34 ? -5.996 -11.868 10.487 1.00 0.00 235 LEU A N 9
ATOM 7178 C CA . LEU A 1 34 ? -5.415 -12.852 11.439 1.00 0.00 235 LEU A CA 9
ATOM 7179 C C . LEU A 1 34 ? -4.914 -12.126 12.703 1.00 0.00 235 LEU A C 9
ATOM 7180 O O . LEU A 1 34 ? -5.080 -12.616 13.832 1.00 0.00 235 LEU A O 9
ATOM 7196 N N . LYS A 1 35 ? -4.322 -10.943 12.478 1.00 0.00 236 LYS A N 9
ATOM 7197 C CA . LYS A 1 35 ? -3.816 -10.058 13.533 1.00 0.00 236 LYS A CA 9
ATOM 7198 C C . LYS A 1 35 ? -4.974 -9.488 14.388 1.00 0.00 236 LYS A C 9
ATOM 7199 O O . LYS A 1 35 ? -4.870 -9.427 15.614 1.00 0.00 236 LYS A O 9
ATOM 7218 N N . GLU A 1 36 ? -6.091 -9.120 13.729 1.00 0.00 237 GLU A N 9
ATOM 7219 C CA . GLU A 1 36 ? -7.297 -8.600 14.415 1.00 0.00 237 GLU A CA 9
ATOM 7220 C C . GLU A 1 36 ? -7.991 -9.699 15.248 1.00 0.00 237 GLU A C 9
ATOM 7221 O O . GLU A 1 36 ? -8.507 -9.433 16.337 1.00 0.00 237 GLU A O 9
ATOM 7233 N N . LEU A 1 37 ? -7.998 -10.928 14.706 1.00 0.00 238 LEU A N 9
ATOM 7234 C CA . LEU A 1 37 ? -8.568 -12.113 15.370 1.00 0.00 238 LEU A CA 9
ATOM 7235 C C . LEU A 1 37 ? -7.692 -12.545 16.555 1.00 0.00 238 LEU A C 9
ATOM 7236 O O . LEU A 1 37 ? -8.172 -13.185 17.486 1.00 0.00 238 LEU A O 9
ATOM 7252 N N . ARG A 1 38 ? -6.389 -12.226 16.478 1.00 0.00 239 ARG A N 9
ATOM 7253 C CA . ARG A 1 38 ? -5.447 -12.445 17.588 1.00 0.00 239 ARG A CA 9
ATOM 7254 C C . ARG A 1 38 ? -5.666 -11.412 18.714 1.00 0.00 239 ARG A C 9
ATOM 7255 O O . ARG A 1 38 ? -5.507 -11.735 19.894 1.00 0.00 239 ARG A O 9
ATOM 7276 N N . ILE A 1 39 ? -6.032 -10.166 18.345 1.00 0.00 240 ILE A N 9
ATOM 7277 C CA . ILE A 1 39 ? -6.399 -9.123 19.334 1.00 0.00 240 ILE A CA 9
ATOM 7278 C C . ILE A 1 39 ? -7.703 -9.531 20.068 1.00 0.00 240 ILE A C 9
ATOM 7279 O O . ILE A 1 39 ? -7.820 -9.386 21.289 1.00 0.00 240 ILE A O 9
ATOM 7295 N N . LYS A 1 40 ? -8.649 -10.091 19.300 1.00 0.00 241 LYS A N 9
ATOM 7296 C CA . LYS A 1 40 ? -9.999 -10.422 19.781 1.00 0.00 241 LYS A CA 9
ATOM 7297 C C . LYS A 1 40 ? -10.013 -11.716 20.627 1.00 0.00 241 LYS A C 9
ATOM 7298 O O . LYS A 1 40 ? -10.548 -11.734 21.739 1.00 0.00 241 LYS A O 9
ATOM 7317 N N . HIS A 1 41 ? -9.414 -12.796 20.088 1.00 0.00 242 HIS A N 9
ATOM 7318 C CA . HIS A 1 41 ? -9.449 -14.145 20.708 1.00 0.00 242 HIS A CA 9
ATOM 7319 C C . HIS A 1 41 ? -8.193 -14.376 21.564 1.00 0.00 242 HIS A C 9
ATOM 7320 O O . HIS A 1 41 ? -8.293 -14.741 22.740 1.00 0.00 242 HIS A O 9
ATOM 7335 N N . GLY A 1 42 ? -7.016 -14.129 20.963 1.00 0.00 243 GLY A N 9
ATOM 7336 C CA . GLY A 1 42 ? -5.728 -14.315 21.642 1.00 0.00 243 GLY A CA 9
ATOM 7337 C C . GLY A 1 42 ? -4.887 -15.410 21.010 1.00 0.00 243 GLY A C 9
ATOM 7338 O O . GLY A 1 42 ? -4.474 -15.289 19.849 1.00 0.00 243 GLY A O 9
ATOM 7342 N N . ASN A 1 43 ? -4.674 -16.500 21.767 1.00 0.00 244 ASN A N 9
ATOM 7343 C CA . ASN A 1 43 ? -3.798 -17.627 21.372 1.00 0.00 244 ASN A CA 9
ATOM 7344 C C . ASN A 1 43 ? -4.523 -18.628 20.447 1.00 0.00 244 ASN A C 9
ATOM 7345 O O . ASN A 1 43 ? -3.945 -19.649 20.076 1.00 0.00 244 ASN A O 9
ATOM 7356 N N . ASP A 1 44 ? -5.787 -18.329 20.088 1.00 0.00 245 ASP A N 9
ATOM 7357 C CA . ASP A 1 44 ? -6.675 -19.244 19.343 1.00 0.00 245 ASP A CA 9
ATOM 7358 C C . ASP A 1 44 ? -6.356 -19.230 17.839 1.00 0.00 245 ASP A C 9
ATOM 7359 O O . ASP A 1 44 ? -7.162 -18.771 17.028 1.00 0.00 245 ASP A O 9
ATOM 7368 N N . TRP A 1 45 ? -5.172 -19.752 17.481 1.00 0.00 246 TRP A N 9
ATOM 7369 C CA . TRP A 1 45 ? -4.683 -19.791 16.091 1.00 0.00 246 TRP A CA 9
ATOM 7370 C C . TRP A 1 45 ? -5.520 -20.736 15.222 1.00 0.00 246 TRP A C 9
ATOM 7371 O O . TRP A 1 45 ? -5.631 -20.522 14.014 1.00 0.00 246 TRP A O 9
ATOM 7392 N N . ALA A 1 46 ? -6.085 -21.783 15.851 1.00 0.00 247 ALA A N 9
ATOM 7393 C CA . ALA A 1 46 ? -6.993 -22.733 15.182 1.00 0.00 247 ALA A CA 9
ATOM 7394 C C . ALA A 1 46 ? -8.302 -22.038 14.770 1.00 0.00 247 ALA A C 9
ATOM 7395 O O . ALA A 1 46 ? -8.838 -22.305 13.691 1.00 0.00 247 ALA A O 9
ATOM 7402 N N . THR A 1 47 ? -8.771 -21.114 15.632 1.00 0.00 248 THR A N 9
ATOM 7403 C CA . THR A 1 47 ? -9.981 -20.302 15.386 1.00 0.00 248 THR A CA 9
ATOM 7404 C C . THR A 1 47 ? -9.714 -19.256 14.282 1.00 0.00 248 THR A C 9
ATOM 7405 O O . THR A 1 47 ? -10.574 -19.001 13.432 1.00 0.00 248 THR A O 9
ATOM 7416 N N . ILE A 1 48 ? -8.502 -18.668 14.326 1.00 0.00 249 ILE A N 9
ATOM 7417 C CA . ILE A 1 48 ? -8.034 -17.666 13.345 1.00 0.00 249 ILE A CA 9
ATOM 7418 C C . ILE A 1 48 ? -7.965 -18.294 11.929 1.00 0.00 249 ILE A C 9
ATOM 7419 O O . ILE A 1 48 ? -8.580 -17.781 10.980 1.00 0.00 249 ILE A O 9
ATOM 7435 N N . GLY A 1 49 ? -7.248 -19.433 11.835 1.00 0.00 250 GLY A N 9
ATOM 7436 C CA . GLY A 1 49 ? -7.074 -20.177 10.584 1.00 0.00 250 GLY A CA 9
ATOM 7437 C C . GLY A 1 49 ? -8.393 -20.714 10.040 1.00 0.00 250 GLY A C 9
ATOM 7438 O O . GLY A 1 49 ? -8.598 -20.741 8.826 1.00 0.00 250 GLY A O 9
ATOM 7442 N N . ALA A 1 50 ? -9.291 -21.125 10.960 1.00 0.00 251 ALA A N 9
ATOM 7443 C CA . ALA A 1 50 ? -10.650 -21.602 10.616 1.00 0.00 251 ALA A CA 9
ATOM 7444 C C . ALA A 1 50 ? -11.472 -20.482 9.961 1.00 0.00 251 ALA A C 9
ATOM 7445 O O . ALA A 1 50 ? -12.114 -20.697 8.931 1.00 0.00 251 ALA A O 9
ATOM 7452 N N . ALA A 1 51 ? -11.391 -19.273 10.548 1.00 0.00 252 ALA A N 9
ATOM 7453 C CA . ALA A 1 51 ? -12.151 -18.087 10.099 1.00 0.00 252 ALA A CA 9
ATOM 7454 C C . ALA A 1 51 ? -11.615 -17.545 8.755 1.00 0.00 252 ALA A C 9
ATOM 7455 O O . ALA A 1 51 ? -12.348 -16.897 8.003 1.00 0.00 252 ALA A O 9
ATOM 7462 N N . LEU A 1 52 ? -10.326 -17.803 8.485 1.00 0.00 253 LEU A N 9
ATOM 7463 C CA . LEU A 1 52 ? -9.678 -17.461 7.199 1.00 0.00 253 LEU A CA 9
ATOM 7464 C C . LEU A 1 52 ? -9.883 -18.567 6.143 1.00 0.00 253 LEU A C 9
ATOM 7465 O O . LEU A 1 52 ? -9.853 -18.297 4.943 1.00 0.00 253 LEU A O 9
ATOM 7481 N N . GLY A 1 53 ? -10.078 -19.813 6.613 1.00 0.00 254 GLY A N 9
ATOM 7482 C CA . GLY A 1 53 ? -10.095 -21.001 5.739 1.00 0.00 254 GLY A CA 9
ATOM 7483 C C . GLY A 1 53 ? -8.687 -21.514 5.411 1.00 0.00 254 GLY A C 9
ATOM 7484 O O . GLY A 1 53 ? -8.529 -22.429 4.600 1.00 0.00 254 GLY A O 9
ATOM 7488 N N . ARG A 1 54 ? -7.678 -20.906 6.059 1.00 0.00 255 ARG A N 9
ATOM 7489 C CA . ARG A 1 54 ? -6.244 -21.210 5.887 1.00 0.00 255 ARG A CA 9
ATOM 7490 C C . ARG A 1 54 ? -5.766 -22.177 6.985 1.00 0.00 255 ARG A C 9
ATOM 7491 O O . ARG A 1 54 ? -6.500 -22.461 7.935 1.00 0.00 255 ARG A O 9
ATOM 7512 N N . SER A 1 55 ? -4.537 -22.689 6.835 1.00 0.00 256 SER A N 9
ATOM 7513 C CA . SER A 1 55 ? -3.869 -23.463 7.884 1.00 0.00 256 SER A CA 9
ATOM 7514 C C . SER A 1 55 ? -3.566 -22.547 9.082 1.00 0.00 256 SER A C 9
ATOM 7515 O O . SER A 1 55 ? -2.992 -21.459 8.919 1.00 0.00 256 SER A O 9
ATOM 7523 N N . ALA A 1 56 ? -3.981 -22.997 10.273 1.00 0.00 257 ALA A N 9
ATOM 7524 C CA . ALA A 1 56 ? -3.699 -22.325 11.544 1.00 0.00 257 ALA A CA 9
ATOM 7525 C C . ALA A 1 56 ? -2.188 -22.182 11.771 1.00 0.00 257 ALA A C 9
ATOM 7526 O O . ALA A 1 56 ? -1.729 -21.169 12.303 1.00 0.00 257 ALA A O 9
ATOM 7533 N N . SER A 1 57 ? -1.426 -23.199 11.306 1.00 0.00 258 SER A N 9
ATOM 7534 C CA . SER A 1 57 ? 0.033 -23.231 11.425 1.00 0.00 258 SER A CA 9
ATOM 7535 C C . SER A 1 57 ? 0.653 -22.166 10.514 1.00 0.00 258 SER A C 9
ATOM 7536 O O . SER A 1 57 ? 1.541 -21.441 10.936 1.00 0.00 258 SER A O 9
ATOM 7544 N N . SER A 1 58 ? 0.142 -22.068 9.268 1.00 0.00 259 SER A N 9
ATOM 7545 C CA . SER A 1 58 ? 0.690 -21.153 8.255 1.00 0.00 259 SER A CA 9
ATOM 7546 C C . SER A 1 58 ? 0.514 -19.681 8.672 1.00 0.00 259 SER A C 9
ATOM 7547 O O . SER A 1 58 ? 1.452 -18.901 8.546 1.00 0.00 259 SER A O 9
ATOM 7555 N N . VAL A 1 59 ? -0.682 -19.321 9.189 1.00 0.00 260 VAL A N 9
ATOM 7556 C CA . VAL A 1 59 ? -0.977 -17.937 9.646 1.00 0.00 260 VAL A CA 9
ATOM 7557 C C . VAL A 1 59 ? -0.193 -17.602 10.936 1.00 0.00 260 VAL A C 9
ATOM 7558 O O . VAL A 1 59 ? 0.280 -16.466 11.115 1.00 0.00 260 VAL A O 9
ATOM 7571 N N . LYS A 1 60 ? -0.034 -18.622 11.805 1.00 0.00 261 LYS A N 9
ATOM 7572 C CA . LYS A 1 60 ? 0.715 -18.510 13.069 1.00 0.00 261 LYS A CA 9
ATOM 7573 C C . LYS A 1 60 ? 2.197 -18.219 12.809 1.00 0.00 261 LYS A C 9
ATOM 7574 O O . LYS A 1 60 ? 2.756 -17.294 13.387 1.00 0.00 261 LYS A O 9
ATOM 7593 N N . ASP A 1 61 ? 2.800 -19.023 11.916 1.00 0.00 262 ASP A N 9
ATOM 7594 C CA . ASP A 1 61 ? 4.234 -18.950 11.567 1.00 0.00 262 ASP A CA 9
ATOM 7595 C C . ASP A 1 61 ? 4.527 -17.752 10.667 1.00 0.00 262 ASP A C 9
ATOM 7596 O O . ASP A 1 61 ? 5.649 -17.261 10.662 1.00 0.00 262 ASP A O 9
ATOM 7605 N N . ARG A 1 62 ? 3.516 -17.305 9.900 1.00 0.00 263 ARG A N 9
ATOM 7606 C CA . ARG A 1 62 ? 3.623 -16.087 9.059 1.00 0.00 263 ARG A CA 9
ATOM 7607 C C . ARG A 1 62 ? 3.760 -14.856 9.985 1.00 0.00 263 ARG A C 9
ATOM 7608 O O . ARG A 1 62 ? 4.582 -13.968 9.737 1.00 0.00 263 ARG A O 9
ATOM 7629 N N . CYS A 1 63 ? 2.948 -14.837 11.063 1.00 0.00 264 CYS A N 9
ATOM 7630 C CA . CYS A 1 63 ? 2.956 -13.752 12.063 1.00 0.00 264 CYS A CA 9
ATOM 7631 C C . CYS A 1 63 ? 4.171 -13.857 13.022 1.00 0.00 264 CYS A C 9
ATOM 7632 O O . CYS A 1 63 ? 4.762 -12.833 13.402 1.00 0.00 264 CYS A O 9
ATOM 7640 N N . ARG A 1 64 ? 4.545 -15.102 13.384 1.00 0.00 265 ARG A N 9
ATOM 7641 C CA . ARG A 1 64 ? 5.629 -15.387 14.354 1.00 0.00 265 ARG A CA 9
ATOM 7642 C C . ARG A 1 64 ? 6.992 -15.029 13.752 1.00 0.00 265 ARG A C 9
ATOM 7643 O O . ARG A 1 64 ? 7.810 -14.358 14.389 1.00 0.00 265 ARG A O 9
ATOM 7664 N N . LEU A 1 65 ? 7.223 -15.510 12.518 1.00 0.00 266 LEU A N 9
ATOM 7665 C CA . LEU A 1 65 ? 8.457 -15.253 11.761 1.00 0.00 266 LEU A CA 9
ATOM 7666 C C . LEU A 1 65 ? 8.453 -13.783 11.304 1.00 0.00 266 LEU A C 9
ATOM 7667 O O . LEU A 1 65 ? 9.438 -13.068 11.528 1.00 0.00 266 LEU A O 9
ATOM 7683 N N . MET A 1 66 ? 7.326 -13.364 10.665 1.00 0.00 267 MET A N 9
ATOM 7684 C CA . MET A 1 66 ? 7.015 -11.955 10.275 1.00 0.00 267 MET A CA 9
ATOM 7685 C C . MET A 1 66 ? 7.832 -11.436 9.067 1.00 0.00 267 MET A C 9
ATOM 7686 O O . MET A 1 66 ? 7.280 -10.706 8.234 1.00 0.00 267 MET A O 9
ATOM 7700 N N . LYS A 1 67 ? 9.128 -11.808 8.988 1.00 0.00 268 LYS A N 9
ATOM 7701 C CA . LYS A 1 67 ? 10.062 -11.362 7.939 1.00 0.00 268 LYS A CA 9
ATOM 7702 C C . LYS A 1 67 ? 9.496 -11.692 6.545 1.00 0.00 268 LYS A C 9
ATOM 7703 O O . LYS A 1 67 ? 9.477 -10.834 5.658 1.00 0.00 268 LYS A O 9
ATOM 7722 N N . ASP A 1 68 ? 9.052 -12.965 6.381 1.00 0.00 269 ASP A N 9
ATOM 7723 C CA . ASP A 1 68 ? 8.236 -13.450 5.229 1.00 0.00 269 ASP A CA 9
ATOM 7724 C C . ASP A 1 68 ? 9.019 -13.451 3.882 1.00 0.00 269 ASP A C 9
ATOM 7725 O O . ASP A 1 68 ? 8.527 -13.980 2.881 1.00 0.00 269 ASP A O 9
ATOM 7734 N N . THR A 1 69 ? 10.267 -12.928 3.887 1.00 0.00 270 THR A N 9
ATOM 7735 C CA . THR A 1 69 ? 11.087 -12.729 2.670 1.00 0.00 270 THR A CA 9
ATOM 7736 C C . THR A 1 69 ? 11.397 -14.065 1.954 1.00 0.00 270 THR A C 9
ATOM 7737 O O . THR A 1 69 ? 11.612 -14.091 0.733 1.00 0.00 270 THR A O 9
ATOM 7748 N N . CYS A 1 70 ? 11.407 -15.160 2.732 1.00 0.00 271 CYS A N 9
ATOM 7749 C CA . CYS A 1 70 ? 11.530 -16.532 2.226 1.00 0.00 271 CYS A CA 9
ATOM 7750 C C . CYS A 1 70 ? 10.583 -17.434 3.032 1.00 0.00 271 CYS A C 9
ATOM 7751 O O . CYS A 1 70 ? 11.012 -18.329 3.773 1.00 0.00 271 CYS A O 9
ATOM 7759 N N . ASN A 1 71 ? 9.278 -17.140 2.925 1.00 0.00 272 ASN A N 9
ATOM 7760 C CA . ASN A 1 71 ? 8.211 -17.952 3.543 1.00 0.00 272 ASN A CA 9
ATOM 7761 C C . ASN A 1 71 ? 7.478 -18.728 2.438 1.00 0.00 272 ASN A C 9
ATOM 7762 O O . ASN A 1 71 ? 6.471 -18.266 1.886 1.00 0.00 272 ASN A O 9
ATOM 7773 N N . THR A 1 72 ? 8.046 -19.886 2.075 1.00 0.00 273 THR A N 9
ATOM 7774 C CA . THR A 1 72 ? 7.520 -20.768 1.016 1.00 0.00 273 THR A CA 9
ATOM 7775 C C . THR A 1 72 ? 6.844 -22.003 1.647 1.00 0.00 273 THR A C 9
ATOM 7776 O O . THR A 1 72 ? 5.830 -22.497 1.139 1.00 0.00 273 THR A O 9
ATOM 7787 N N . GLY A 1 73 ? 7.413 -22.474 2.781 1.00 0.00 274 GLY A N 9
ATOM 7788 C CA . GLY A 1 73 ? 6.917 -23.652 3.502 1.00 0.00 274 GLY A CA 9
ATOM 7789 C C . GLY A 1 73 ? 7.659 -24.923 3.075 1.00 0.00 274 GLY A C 9
ATOM 7790 O O . GLY A 1 73 ? 7.235 -25.582 2.100 1.00 0.00 274 GLY A O 9
ATOM 7795 N N . ASP A 1 19 ? 1.020 1.647 -0.304 1.00 0.00 220 ASP A N 10
ATOM 7796 C CA . ASP A 1 19 ? 0.666 0.218 -0.426 1.00 0.00 220 ASP A CA 10
ATOM 7797 C C . ASP A 1 19 ? 1.734 -0.507 -1.266 1.00 0.00 220 ASP A C 10
ATOM 7798 O O . ASP A 1 19 ? 1.662 -0.532 -2.499 1.00 0.00 220 ASP A O 10
ATOM 7807 N N . ARG A 1 20 ? 2.759 -1.052 -0.580 1.00 0.00 221 ARG A N 10
ATOM 7808 C CA . ARG A 1 20 ? 3.872 -1.793 -1.223 1.00 0.00 221 ARG A CA 10
ATOM 7809 C C . ARG A 1 20 ? 3.671 -3.322 -1.069 1.00 0.00 221 ARG A C 10
ATOM 7810 O O . ARG A 1 20 ? 4.517 -4.113 -1.503 1.00 0.00 221 ARG A O 10
ATOM 7831 N N . ASN A 1 21 ? 2.545 -3.709 -0.435 1.00 0.00 222 ASN A N 10
ATOM 7832 C CA . ASN A 1 21 ? 2.224 -5.112 -0.089 1.00 0.00 222 ASN A CA 10
ATOM 7833 C C . ASN A 1 21 ? 2.126 -6.022 -1.337 1.00 0.00 222 ASN A C 10
ATOM 7834 O O . ASN A 1 21 ? 1.390 -5.729 -2.287 1.00 0.00 222 ASN A O 10
ATOM 7845 N N . HIS A 1 22 ? 2.906 -7.116 -1.323 1.00 0.00 223 HIS A N 10
ATOM 7846 C CA . HIS A 1 22 ? 2.879 -8.146 -2.379 1.00 0.00 223 HIS A CA 10
ATOM 7847 C C . HIS A 1 22 ? 1.784 -9.179 -2.063 1.00 0.00 223 HIS A C 10
ATOM 7848 O O . HIS A 1 22 ? 1.698 -9.668 -0.934 1.00 0.00 223 HIS A O 10
ATOM 7863 N N . VAL A 1 23 ? 0.949 -9.495 -3.067 1.00 0.00 224 VAL A N 10
ATOM 7864 C CA . VAL A 1 23 ? -0.189 -10.430 -2.927 1.00 0.00 224 VAL A CA 10
ATOM 7865 C C . VAL A 1 23 ? 0.057 -11.721 -3.727 1.00 0.00 224 VAL A C 10
ATOM 7866 O O . VAL A 1 23 ? 0.953 -11.777 -4.577 1.00 0.00 224 VAL A O 10
ATOM 7879 N N . GLY A 1 24 ? -0.759 -12.745 -3.439 1.00 0.00 225 GLY A N 10
ATOM 7880 C CA . GLY A 1 24 ? -0.695 -14.024 -4.137 1.00 0.00 225 GLY A CA 10
ATOM 7881 C C . GLY A 1 24 ? -1.842 -14.912 -3.702 1.00 0.00 225 GLY A C 10
ATOM 7882 O O . GLY A 1 24 ? -2.995 -14.651 -4.060 1.00 0.00 225 GLY A O 10
ATOM 7886 N N . LYS A 1 25 ? -1.532 -15.947 -2.905 1.00 0.00 226 LYS A N 10
ATOM 7887 C CA . LYS A 1 25 ? -2.545 -16.784 -2.235 1.00 0.00 226 LYS A CA 10
ATOM 7888 C C . LYS A 1 25 ? -3.191 -15.985 -1.081 1.00 0.00 226 LYS A C 10
ATOM 7889 O O . LYS A 1 25 ? -4.376 -16.150 -0.772 1.00 0.00 226 LYS A O 10
ATOM 7908 N N . TYR A 1 26 ? -2.384 -15.117 -0.450 1.00 0.00 227 TYR A N 10
ATOM 7909 C CA . TYR A 1 26 ? -2.828 -14.223 0.632 1.00 0.00 227 TYR A CA 10
ATOM 7910 C C . TYR A 1 26 ? -2.923 -12.766 0.122 1.00 0.00 227 TYR A C 10
ATOM 7911 O O . TYR A 1 26 ? -2.035 -12.288 -0.594 1.00 0.00 227 TYR A O 10
ATOM 7929 N N . THR A 1 27 ? -4.031 -12.095 0.476 1.00 0.00 228 THR A N 10
ATOM 7930 C CA . THR A 1 27 ? -4.219 -10.641 0.306 1.00 0.00 228 THR A CA 10
ATOM 7931 C C . THR A 1 27 ? -3.770 -9.924 1.609 1.00 0.00 228 THR A C 10
ATOM 7932 O O . THR A 1 27 ? -3.646 -10.596 2.641 1.00 0.00 228 THR A O 10
ATOM 7943 N N . PRO A 1 28 ? -3.527 -8.560 1.619 1.00 0.00 229 PRO A N 10
ATOM 7944 C CA . PRO A 1 28 ? -3.188 -7.826 2.868 1.00 0.00 229 PRO A CA 10
ATOM 7945 C C . PRO A 1 28 ? -4.320 -7.931 3.912 1.00 0.00 229 PRO A C 10
ATOM 7946 O O . PRO A 1 28 ? -4.063 -7.853 5.116 1.00 0.00 229 PRO A O 10
ATOM 7957 N N . GLU A 1 29 ? -5.566 -8.136 3.414 1.00 0.00 230 GLU A N 10
ATOM 7958 C CA . GLU A 1 29 ? -6.746 -8.377 4.249 1.00 0.00 230 GLU A CA 10
ATOM 7959 C C . GLU A 1 29 ? -6.585 -9.667 5.071 1.00 0.00 230 GLU A C 10
ATOM 7960 O O . GLU A 1 29 ? -6.911 -9.665 6.240 1.00 0.00 230 GLU A O 10
ATOM 7972 N N . GLU A 1 30 ? -6.068 -10.754 4.442 1.00 0.00 231 GLU A N 10
ATOM 7973 C CA . GLU A 1 30 ? -5.876 -12.067 5.116 1.00 0.00 231 GLU A CA 10
ATOM 7974 C C . GLU A 1 30 ? -5.002 -11.932 6.380 1.00 0.00 231 GLU A C 10
ATOM 7975 O O . GLU A 1 30 ? -5.350 -12.443 7.457 1.00 0.00 231 GLU A O 10
ATOM 7987 N N . ILE A 1 31 ? -3.870 -11.226 6.233 1.00 0.00 232 ILE A N 10
ATOM 7988 C CA . ILE A 1 31 ? -2.903 -11.054 7.322 1.00 0.00 232 ILE A CA 10
ATOM 7989 C C . ILE A 1 31 ? -3.473 -10.081 8.382 1.00 0.00 232 ILE A C 10
ATOM 7990 O O . ILE A 1 31 ? -3.442 -10.367 9.577 1.00 0.00 232 ILE A O 10
ATOM 8006 N N . GLU A 1 32 ? -4.056 -8.962 7.932 1.00 0.00 233 GLU A N 10
ATOM 8007 C CA . GLU A 1 32 ? -4.623 -7.946 8.844 1.00 0.00 233 GLU A CA 10
ATOM 8008 C C . GLU A 1 32 ? -5.882 -8.491 9.568 1.00 0.00 233 GLU A C 10
ATOM 8009 O O . GLU A 1 32 ? -6.223 -8.034 10.667 1.00 0.00 233 GLU A O 10
ATOM 8021 N N . LYS A 1 33 ? -6.534 -9.499 8.956 1.00 0.00 234 LYS A N 10
ATOM 8022 C CA . LYS A 1 33 ? -7.718 -10.163 9.524 1.00 0.00 234 LYS A CA 10
ATOM 8023 C C . LYS A 1 33 ? -7.284 -11.125 10.631 1.00 0.00 234 LYS A C 10
ATOM 8024 O O . LYS A 1 33 ? -7.916 -11.190 11.682 1.00 0.00 234 LYS A O 10
ATOM 8043 N N . LEU A 1 34 ? -6.192 -11.881 10.377 1.00 0.00 235 LEU A N 10
ATOM 8044 C CA . LEU A 1 34 ? -5.665 -12.834 11.365 1.00 0.00 235 LEU A CA 10
ATOM 8045 C C . LEU A 1 34 ? -5.162 -12.078 12.603 1.00 0.00 235 LEU A C 10
ATOM 8046 O O . LEU A 1 34 ? -5.276 -12.572 13.715 1.00 0.00 235 LEU A O 10
ATOM 8062 N N . LYS A 1 35 ? -4.603 -10.880 12.369 1.00 0.00 236 LYS A N 10
ATOM 8063 C CA . LYS A 1 35 ? -4.112 -9.978 13.424 1.00 0.00 236 LYS A CA 10
ATOM 8064 C C . LYS A 1 35 ? -5.282 -9.359 14.214 1.00 0.00 236 LYS A C 10
ATOM 8065 O O . LYS A 1 35 ? -5.193 -9.201 15.438 1.00 0.00 236 LYS A O 10
ATOM 8084 N N . GLU A 1 36 ? -6.371 -9.023 13.501 1.00 0.00 237 GLU A N 10
ATOM 8085 C CA . GLU A 1 36 ? -7.627 -8.534 14.108 1.00 0.00 237 GLU A CA 10
ATOM 8086 C C . GLU A 1 36 ? -8.176 -9.593 15.091 1.00 0.00 237 GLU A C 10
ATOM 8087 O O . GLU A 1 36 ? -8.485 -9.303 16.246 1.00 0.00 237 GLU A O 10
ATOM 8099 N N . LEU A 1 37 ? -8.219 -10.840 14.597 1.00 0.00 238 LEU A N 10
ATOM 8100 C CA . LEU A 1 37 ? -8.712 -12.023 15.330 1.00 0.00 238 LEU A CA 10
ATOM 8101 C C . LEU A 1 37 ? -7.705 -12.481 16.410 1.00 0.00 238 LEU A C 10
ATOM 8102 O O . LEU A 1 37 ? -8.102 -13.102 17.404 1.00 0.00 238 LEU A O 10
ATOM 8118 N N . ARG A 1 38 ? -6.406 -12.180 16.194 1.00 0.00 239 ARG A N 10
ATOM 8119 C CA . ARG A 1 38 ? -5.308 -12.553 17.114 1.00 0.00 239 ARG A CA 10
ATOM 8120 C C . ARG A 1 38 ? -5.480 -11.856 18.468 1.00 0.00 239 ARG A C 10
ATOM 8121 O O . ARG A 1 38 ? -5.425 -12.490 19.523 1.00 0.00 239 ARG A O 10
ATOM 8142 N N . ILE A 1 39 ? -5.706 -10.539 18.398 1.00 0.00 240 ILE A N 10
ATOM 8143 C CA . ILE A 1 39 ? -5.899 -9.689 19.580 1.00 0.00 240 ILE A CA 10
ATOM 8144 C C . ILE A 1 39 ? -7.294 -9.950 20.190 1.00 0.00 240 ILE A C 10
ATOM 8145 O O . ILE A 1 39 ? -7.443 -10.046 21.414 1.00 0.00 240 ILE A O 10
ATOM 8161 N N . LYS A 1 40 ? -8.295 -10.089 19.302 1.00 0.00 241 LYS A N 10
ATOM 8162 C CA . LYS A 1 40 ? -9.717 -10.242 19.673 1.00 0.00 241 LYS A CA 10
ATOM 8163 C C . LYS A 1 40 ? -9.963 -11.515 20.515 1.00 0.00 241 LYS A C 10
ATOM 8164 O O . LYS A 1 40 ? -10.650 -11.472 21.542 1.00 0.00 241 LYS A O 10
ATOM 8183 N N . HIS A 1 41 ? -9.391 -12.639 20.058 1.00 0.00 242 HIS A N 10
ATOM 8184 C CA . HIS A 1 41 ? -9.583 -13.965 20.686 1.00 0.00 242 HIS A CA 10
ATOM 8185 C C . HIS A 1 41 ? -8.473 -14.259 21.707 1.00 0.00 242 HIS A C 10
ATOM 8186 O O . HIS A 1 41 ? -8.752 -14.728 22.819 1.00 0.00 242 HIS A O 10
ATOM 8201 N N . GLY A 1 42 ? -7.220 -13.965 21.322 1.00 0.00 243 GLY A N 10
ATOM 8202 C CA . GLY A 1 42 ? -6.065 -14.193 22.191 1.00 0.00 243 GLY A CA 10
ATOM 8203 C C . GLY A 1 42 ? -5.531 -15.620 22.100 1.00 0.00 243 GLY A C 10
ATOM 8204 O O . GLY A 1 42 ? -6.019 -16.507 22.806 1.00 0.00 243 GLY A O 10
ATOM 8208 N N . ASN A 1 43 ? -4.551 -15.827 21.190 1.00 0.00 244 ASN A N 10
ATOM 8209 C CA . ASN A 1 43 ? -3.795 -17.105 21.019 1.00 0.00 244 ASN A CA 10
ATOM 8210 C C . ASN A 1 43 ? -4.657 -18.255 20.440 1.00 0.00 244 ASN A C 10
ATOM 8211 O O . ASN A 1 43 ? -4.198 -19.402 20.372 1.00 0.00 244 ASN A O 10
ATOM 8222 N N . ASP A 1 44 ? -5.889 -17.937 19.995 1.00 0.00 245 ASP A N 10
ATOM 8223 C CA . ASP A 1 44 ? -6.827 -18.919 19.394 1.00 0.00 245 ASP A CA 10
ATOM 8224 C C . ASP A 1 44 ? -6.526 -19.135 17.897 1.00 0.00 245 ASP A C 10
ATOM 8225 O O . ASP A 1 44 ? -7.406 -18.958 17.056 1.00 0.00 245 ASP A O 10
ATOM 8234 N N . TRP A 1 45 ? -5.289 -19.568 17.586 1.00 0.00 246 TRP A N 10
ATOM 8235 C CA . TRP A 1 45 ? -4.802 -19.712 16.196 1.00 0.00 246 TRP A CA 10
ATOM 8236 C C . TRP A 1 45 ? -5.616 -20.726 15.375 1.00 0.00 246 TRP A C 10
ATOM 8237 O O . TRP A 1 45 ? -5.718 -20.577 14.153 1.00 0.00 246 TRP A O 10
ATOM 8258 N N . ALA A 1 46 ? -6.189 -21.742 16.045 1.00 0.00 247 ALA A N 10
ATOM 8259 C CA . ALA A 1 46 ? -7.058 -22.735 15.386 1.00 0.00 247 ALA A CA 10
ATOM 8260 C C . ALA A 1 46 ? -8.352 -22.070 14.886 1.00 0.00 247 ALA A C 10
ATOM 8261 O O . ALA A 1 46 ? -8.786 -22.311 13.755 1.00 0.00 247 ALA A O 10
ATOM 8268 N N . THR A 1 47 ? -8.919 -21.190 15.731 1.00 0.00 248 THR A N 10
ATOM 8269 C CA . THR A 1 47 ? -10.131 -20.419 15.405 1.00 0.00 248 THR A CA 10
ATOM 8270 C C . THR A 1 47 ? -9.833 -19.378 14.299 1.00 0.00 248 THR A C 10
ATOM 8271 O O . THR A 1 47 ? -10.654 -19.153 13.403 1.00 0.00 248 THR A O 10
ATOM 8282 N N . ILE A 1 48 ? -8.635 -18.757 14.383 1.00 0.00 249 ILE A N 10
ATOM 8283 C CA . ILE A 1 48 ? -8.179 -17.711 13.438 1.00 0.00 249 ILE A CA 10
ATOM 8284 C C . ILE A 1 48 ? -8.046 -18.293 12.020 1.00 0.00 249 ILE A C 10
ATOM 8285 O O . ILE A 1 48 ? -8.693 -17.813 11.078 1.00 0.00 249 ILE A O 10
ATOM 8301 N N . GLY A 1 49 ? -7.222 -19.353 11.901 1.00 0.00 250 GLY A N 10
ATOM 8302 C CA . GLY A 1 49 ? -6.979 -20.027 10.629 1.00 0.00 250 GLY A CA 10
ATOM 8303 C C . GLY A 1 49 ? -8.254 -20.588 10.016 1.00 0.00 250 GLY A C 10
ATOM 8304 O O . GLY A 1 49 ? -8.491 -20.427 8.819 1.00 0.00 250 GLY A O 10
ATOM 8308 N N . ALA A 1 50 ? -9.091 -21.224 10.862 1.00 0.00 251 ALA A N 10
ATOM 8309 C CA . ALA A 1 50 ? -10.381 -21.804 10.436 1.00 0.00 251 ALA A CA 10
ATOM 8310 C C . ALA A 1 50 ? -11.357 -20.724 9.924 1.00 0.00 251 ALA A C 10
ATOM 8311 O O . ALA A 1 50 ? -12.133 -20.976 8.994 1.00 0.00 251 ALA A O 10
ATOM 8318 N N . ALA A 1 51 ? -11.298 -19.522 10.530 1.00 0.00 252 ALA A N 10
ATOM 8319 C CA . ALA A 1 51 ? -12.129 -18.372 10.114 1.00 0.00 252 ALA A CA 10
ATOM 8320 C C . ALA A 1 51 ? -11.677 -17.835 8.743 1.00 0.00 252 ALA A C 10
ATOM 8321 O O . ALA A 1 51 ? -12.493 -17.368 7.949 1.00 0.00 252 ALA A O 10
ATOM 8328 N N . LEU A 1 52 ? -10.360 -17.909 8.489 1.00 0.00 253 LEU A N 10
ATOM 8329 C CA . LEU A 1 52 ? -9.754 -17.538 7.189 1.00 0.00 253 LEU A CA 10
ATOM 8330 C C . LEU A 1 52 ? -9.969 -18.645 6.132 1.00 0.00 253 LEU A C 10
ATOM 8331 O O . LEU A 1 52 ? -9.834 -18.399 4.926 1.00 0.00 253 LEU A O 10
ATOM 8347 N N . GLY A 1 53 ? -10.267 -19.869 6.604 1.00 0.00 254 GLY A N 10
ATOM 8348 C CA . GLY A 1 53 ? -10.354 -21.052 5.735 1.00 0.00 254 GLY A CA 10
ATOM 8349 C C . GLY A 1 53 ? -8.999 -21.719 5.520 1.00 0.00 254 GLY A C 10
ATOM 8350 O O . GLY A 1 53 ? -8.910 -22.744 4.834 1.00 0.00 254 GLY A O 10
ATOM 8354 N N . ARG A 1 54 ? -7.942 -21.124 6.104 1.00 0.00 255 ARG A N 10
ATOM 8355 C CA . ARG A 1 54 ? -6.564 -21.636 6.035 1.00 0.00 255 ARG A CA 10
ATOM 8356 C C . ARG A 1 54 ? -6.294 -22.584 7.217 1.00 0.00 255 ARG A C 10
ATOM 8357 O O . ARG A 1 54 ? -7.201 -22.910 7.999 1.00 0.00 255 ARG A O 10
ATOM 8378 N N . SER A 1 55 ? -5.043 -23.038 7.325 1.00 0.00 256 SER A N 10
ATOM 8379 C CA . SER A 1 55 ? -4.570 -23.802 8.478 1.00 0.00 256 SER A CA 10
ATOM 8380 C C . SER A 1 55 ? -4.200 -22.833 9.619 1.00 0.00 256 SER A C 10
ATOM 8381 O O . SER A 1 55 ? -3.841 -21.673 9.365 1.00 0.00 256 SER A O 10
ATOM 8389 N N . ALA A 1 56 ? -4.311 -23.310 10.864 1.00 0.00 257 ALA A N 10
ATOM 8390 C CA . ALA A 1 56 ? -3.808 -22.587 12.041 1.00 0.00 257 ALA A CA 10
ATOM 8391 C C . ALA A 1 56 ? -2.294 -22.439 11.935 1.00 0.00 257 ALA A C 10
ATOM 8392 O O . ALA A 1 56 ? -1.748 -21.352 12.083 1.00 0.00 257 ALA A O 10
ATOM 8399 N N . SER A 1 57 ? -1.665 -23.574 11.612 1.00 0.00 258 SER A N 10
ATOM 8400 C CA . SER A 1 57 ? -0.218 -23.718 11.496 1.00 0.00 258 SER A CA 10
ATOM 8401 C C . SER A 1 57 ? 0.375 -22.797 10.413 1.00 0.00 258 SER A C 10
ATOM 8402 O O . SER A 1 57 ? 1.449 -22.233 10.614 1.00 0.00 258 SER A O 10
ATOM 8410 N N . SER A 1 58 ? -0.346 -22.638 9.283 1.00 0.00 259 SER A N 10
ATOM 8411 C CA . SER A 1 58 ? 0.134 -21.861 8.128 1.00 0.00 259 SER A CA 10
ATOM 8412 C C . SER A 1 58 ? 0.241 -20.364 8.478 1.00 0.00 259 SER A C 10
ATOM 8413 O O . SER A 1 58 ? 1.315 -19.773 8.350 1.00 0.00 259 SER A O 10
ATOM 8421 N N . VAL A 1 59 ? -0.877 -19.785 8.956 1.00 0.00 260 VAL A N 10
ATOM 8422 C CA . VAL A 1 59 ? -0.968 -18.341 9.270 1.00 0.00 260 VAL A CA 10
ATOM 8423 C C . VAL A 1 59 ? -0.133 -17.974 10.516 1.00 0.00 260 VAL A C 10
ATOM 8424 O O . VAL A 1 59 ? 0.454 -16.880 10.591 1.00 0.00 260 VAL A O 10
ATOM 8437 N N . LYS A 1 60 ? -0.063 -18.916 11.475 1.00 0.00 261 LYS A N 10
ATOM 8438 C CA . LYS A 1 60 ? 0.714 -18.769 12.718 1.00 0.00 261 LYS A CA 10
ATOM 8439 C C . LYS A 1 60 ? 2.214 -18.718 12.407 1.00 0.00 261 LYS A C 10
ATOM 8440 O O . LYS A 1 60 ? 2.923 -17.847 12.903 1.00 0.00 261 LYS A O 10
ATOM 8459 N N . ASP A 1 61 ? 2.663 -19.643 11.544 1.00 0.00 262 ASP A N 10
ATOM 8460 C CA . ASP A 1 61 ? 4.086 -19.787 11.172 1.00 0.00 262 ASP A CA 10
ATOM 8461 C C . ASP A 1 61 ? 4.523 -18.659 10.224 1.00 0.00 262 ASP A C 10
ATOM 8462 O O . ASP A 1 61 ? 5.677 -18.222 10.258 1.00 0.00 262 ASP A O 10
ATOM 8471 N N . ARG A 1 62 ? 3.574 -18.199 9.384 1.00 0.00 263 ARG A N 10
ATOM 8472 C CA . ARG A 1 62 ? 3.807 -17.125 8.396 1.00 0.00 263 ARG A CA 10
ATOM 8473 C C . ARG A 1 62 ? 4.056 -15.794 9.141 1.00 0.00 263 ARG A C 10
ATOM 8474 O O . ARG A 1 62 ? 4.928 -15.014 8.756 1.00 0.00 263 ARG A O 10
ATOM 8495 N N . CYS A 1 63 ? 3.275 -15.560 10.216 1.00 0.00 264 CYS A N 10
ATOM 8496 C CA . CYS A 1 63 ? 3.440 -14.379 11.088 1.00 0.00 264 CYS A CA 10
ATOM 8497 C C . CYS A 1 63 ? 4.635 -14.538 12.052 1.00 0.00 264 CYS A C 10
ATOM 8498 O O . CYS A 1 63 ? 5.299 -13.547 12.391 1.00 0.00 264 CYS A O 10
ATOM 8506 N N . ARG A 1 64 ? 4.885 -15.788 12.495 1.00 0.00 265 ARG A N 10
ATOM 8507 C CA . ARG A 1 64 ? 5.987 -16.125 13.426 1.00 0.00 265 ARG A CA 10
ATOM 8508 C C . ARG A 1 64 ? 7.350 -15.811 12.778 1.00 0.00 265 ARG A C 10
ATOM 8509 O O . ARG A 1 64 ? 8.252 -15.252 13.416 1.00 0.00 265 ARG A O 10
ATOM 8530 N N . LEU A 1 65 ? 7.466 -16.190 11.500 1.00 0.00 266 LEU A N 10
ATOM 8531 C CA . LEU A 1 65 ? 8.615 -15.858 10.652 1.00 0.00 266 LEU A CA 10
ATOM 8532 C C . LEU A 1 65 ? 8.563 -14.362 10.288 1.00 0.00 266 LEU A C 10
ATOM 8533 O O . LEU A 1 65 ? 9.558 -13.645 10.449 1.00 0.00 266 LEU A O 10
ATOM 8549 N N . MET A 1 66 ? 7.364 -13.927 9.826 1.00 0.00 267 MET A N 10
ATOM 8550 C CA . MET A 1 66 ? 7.044 -12.537 9.406 1.00 0.00 267 MET A CA 10
ATOM 8551 C C . MET A 1 66 ? 7.845 -12.120 8.152 1.00 0.00 267 MET A C 10
ATOM 8552 O O . MET A 1 66 ? 7.270 -11.974 7.064 1.00 0.00 267 MET A O 10
ATOM 8566 N N . LYS A 1 67 ? 9.160 -11.916 8.334 1.00 0.00 268 LYS A N 10
ATOM 8567 C CA . LYS A 1 67 ? 10.093 -11.537 7.271 1.00 0.00 268 LYS A CA 10
ATOM 8568 C C . LYS A 1 67 ? 10.164 -12.654 6.218 1.00 0.00 268 LYS A C 10
ATOM 8569 O O . LYS A 1 67 ? 10.438 -13.814 6.547 1.00 0.00 268 LYS A O 10
ATOM 8588 N N . ASP A 1 68 ? 9.919 -12.277 4.969 1.00 0.00 269 ASP A N 10
ATOM 8589 C CA . ASP A 1 68 ? 10.094 -13.144 3.806 1.00 0.00 269 ASP A CA 10
ATOM 8590 C C . ASP A 1 68 ? 10.690 -12.297 2.675 1.00 0.00 269 ASP A C 10
ATOM 8591 O O . ASP A 1 68 ? 10.440 -11.083 2.600 1.00 0.00 269 ASP A O 10
ATOM 8600 N N . THR A 1 69 ? 11.489 -12.928 1.812 1.00 0.00 270 THR A N 10
ATOM 8601 C CA . THR A 1 69 ? 12.100 -12.256 0.660 1.00 0.00 270 THR A CA 10
ATOM 8602 C C . THR A 1 69 ? 11.122 -12.250 -0.538 1.00 0.00 270 THR A C 10
ATOM 8603 O O . THR A 1 69 ? 11.286 -12.984 -1.520 1.00 0.00 270 THR A O 10
ATOM 8614 N N . CYS A 1 70 ? 10.057 -11.427 -0.407 1.00 0.00 271 CYS A N 10
ATOM 8615 C CA . CYS A 1 70 ? 9.064 -11.208 -1.470 1.00 0.00 271 CYS A CA 10
ATOM 8616 C C . CYS A 1 70 ? 9.682 -10.359 -2.599 1.00 0.00 271 CYS A C 10
ATOM 8617 O O . CYS A 1 70 ? 9.502 -9.134 -2.661 1.00 0.00 271 CYS A O 10
ATOM 8625 N N . ASN A 1 71 ? 10.454 -11.029 -3.466 1.00 0.00 272 ASN A N 10
ATOM 8626 C CA . ASN A 1 71 ? 11.205 -10.388 -4.553 1.00 0.00 272 ASN A CA 10
ATOM 8627 C C . ASN A 1 71 ? 10.930 -11.126 -5.873 1.00 0.00 272 ASN A C 10
ATOM 8628 O O . ASN A 1 71 ? 11.098 -12.347 -5.959 1.00 0.00 272 ASN A O 10
ATOM 8639 N N . THR A 1 72 ? 10.488 -10.368 -6.878 1.00 0.00 273 THR A N 10
ATOM 8640 C CA . THR A 1 72 ? 10.253 -10.864 -8.251 1.00 0.00 273 THR A CA 10
ATOM 8641 C C . THR A 1 72 ? 11.149 -10.097 -9.257 1.00 0.00 273 THR A C 10
ATOM 8642 O O . THR A 1 72 ? 11.259 -10.483 -10.428 1.00 0.00 273 THR A O 10
ATOM 8653 N N . GLY A 1 73 ? 11.812 -9.027 -8.767 1.00 0.00 274 GLY A N 10
ATOM 8654 C CA . GLY A 1 73 ? 12.700 -8.196 -9.586 1.00 0.00 274 GLY A CA 10
ATOM 8655 C C . GLY A 1 73 ? 13.183 -6.946 -8.847 1.00 0.00 274 GLY A C 10
ATOM 8656 O O . GLY A 1 73 ? 13.286 -6.983 -7.603 1.00 0.00 274 GLY A O 10
ATOM 8661 N N . ASP A 1 19 ? 12.715 -7.513 -3.508 1.00 0.00 220 ASP A N 11
ATOM 8662 C CA . ASP A 1 19 ? 12.421 -7.402 -2.056 1.00 0.00 220 ASP A CA 11
ATOM 8663 C C . ASP A 1 19 ? 13.276 -8.394 -1.258 1.00 0.00 220 ASP A C 11
ATOM 8664 O O . ASP A 1 19 ? 14.103 -7.993 -0.436 1.00 0.00 220 ASP A O 11
ATOM 8673 N N . ARG A 1 20 ? 13.031 -9.697 -1.515 1.00 0.00 221 ARG A N 11
ATOM 8674 C CA . ARG A 1 20 ? 13.614 -10.838 -0.773 1.00 0.00 221 ARG A CA 11
ATOM 8675 C C . ARG A 1 20 ? 13.198 -10.796 0.721 1.00 0.00 221 ARG A C 11
ATOM 8676 O O . ARG A 1 20 ? 13.845 -11.403 1.577 1.00 0.00 221 ARG A O 11
ATOM 8697 N N . ASN A 1 21 ? 12.062 -10.120 1.000 1.00 0.00 222 ASN A N 11
ATOM 8698 C CA . ASN A 1 21 ? 11.564 -9.871 2.372 1.00 0.00 222 ASN A CA 11
ATOM 8699 C C . ASN A 1 21 ? 10.036 -9.979 2.406 1.00 0.00 222 ASN A C 11
ATOM 8700 O O . ASN A 1 21 ? 9.474 -10.668 3.267 1.00 0.00 222 ASN A O 11
ATOM 8711 N N . HIS A 1 22 ? 9.367 -9.304 1.455 1.00 0.00 223 HIS A N 11
ATOM 8712 C CA . HIS A 1 22 ? 7.892 -9.264 1.394 1.00 0.00 223 HIS A CA 11
ATOM 8713 C C . HIS A 1 22 ? 7.396 -10.042 0.164 1.00 0.00 223 HIS A C 11
ATOM 8714 O O . HIS A 1 22 ? 7.498 -9.558 -0.973 1.00 0.00 223 HIS A O 11
ATOM 8729 N N . VAL A 1 23 ? 6.896 -11.260 0.400 1.00 0.00 224 VAL A N 11
ATOM 8730 C CA . VAL A 1 23 ? 6.281 -12.094 -0.644 1.00 0.00 224 VAL A CA 11
ATOM 8731 C C . VAL A 1 23 ? 5.303 -13.095 0.005 1.00 0.00 224 VAL A C 11
ATOM 8732 O O . VAL A 1 23 ? 5.548 -13.600 1.111 1.00 0.00 224 VAL A O 11
ATOM 8745 N N . GLY A 1 24 ? 4.181 -13.343 -0.680 1.00 0.00 225 GLY A N 11
ATOM 8746 C CA . GLY A 1 24 ? 3.163 -14.265 -0.211 1.00 0.00 225 GLY A CA 11
ATOM 8747 C C . GLY A 1 24 ? 1.991 -14.312 -1.169 1.00 0.00 225 GLY A C 11
ATOM 8748 O O . GLY A 1 24 ? 1.555 -13.267 -1.662 1.00 0.00 225 GLY A O 11
ATOM 8752 N N . LYS A 1 25 ? 1.481 -15.525 -1.438 1.00 0.00 226 LYS A N 11
ATOM 8753 C CA . LYS A 1 25 ? 0.278 -15.740 -2.280 1.00 0.00 226 LYS A CA 11
ATOM 8754 C C . LYS A 1 25 ? -1.023 -15.295 -1.578 1.00 0.00 226 LYS A C 11
ATOM 8755 O O . LYS A 1 25 ? -2.095 -15.337 -2.187 1.00 0.00 226 LYS A O 11
ATOM 8774 N N . TYR A 1 26 ? -0.917 -14.899 -0.298 1.00 0.00 227 TYR A N 11
ATOM 8775 C CA . TYR A 1 26 ? -2.022 -14.293 0.463 1.00 0.00 227 TYR A CA 11
ATOM 8776 C C . TYR A 1 26 ? -2.316 -12.863 -0.031 1.00 0.00 227 TYR A C 11
ATOM 8777 O O . TYR A 1 26 ? -1.475 -12.217 -0.669 1.00 0.00 227 TYR A O 11
ATOM 8795 N N . THR A 1 27 ? -3.523 -12.391 0.286 1.00 0.00 228 THR A N 11
ATOM 8796 C CA . THR A 1 27 ? -3.908 -10.978 0.154 1.00 0.00 228 THR A CA 11
ATOM 8797 C C . THR A 1 27 ? -3.698 -10.287 1.518 1.00 0.00 228 THR A C 11
ATOM 8798 O O . THR A 1 27 ? -3.932 -10.932 2.552 1.00 0.00 228 THR A O 11
ATOM 8809 N N . PRO A 1 28 ? -3.286 -8.965 1.553 1.00 0.00 229 PRO A N 11
ATOM 8810 C CA . PRO A 1 28 ? -2.955 -8.244 2.824 1.00 0.00 229 PRO A CA 11
ATOM 8811 C C . PRO A 1 28 ? -4.143 -8.200 3.824 1.00 0.00 229 PRO A C 11
ATOM 8812 O O . PRO A 1 28 ? -3.941 -8.044 5.036 1.00 0.00 229 PRO A O 11
ATOM 8823 N N . GLU A 1 29 ? -5.360 -8.364 3.276 1.00 0.00 230 GLU A N 11
ATOM 8824 C CA . GLU A 1 29 ? -6.621 -8.402 4.026 1.00 0.00 230 GLU A CA 11
ATOM 8825 C C . GLU A 1 29 ? -6.597 -9.511 5.102 1.00 0.00 230 GLU A C 11
ATOM 8826 O O . GLU A 1 29 ? -6.949 -9.272 6.257 1.00 0.00 230 GLU A O 11
ATOM 8838 N N . GLU A 1 30 ? -6.118 -10.700 4.695 1.00 0.00 231 GLU A N 11
ATOM 8839 C CA . GLU A 1 30 ? -6.150 -11.930 5.513 1.00 0.00 231 GLU A CA 11
ATOM 8840 C C . GLU A 1 30 ? -5.134 -11.890 6.669 1.00 0.00 231 GLU A C 11
ATOM 8841 O O . GLU A 1 30 ? -5.397 -12.442 7.742 1.00 0.00 231 GLU A O 11
ATOM 8853 N N . ILE A 1 31 ? -3.975 -11.235 6.438 1.00 0.00 232 ILE A N 11
ATOM 8854 C CA . ILE A 1 31 ? -2.926 -11.099 7.471 1.00 0.00 232 ILE A CA 11
ATOM 8855 C C . ILE A 1 31 ? -3.430 -10.140 8.561 1.00 0.00 232 ILE A C 11
ATOM 8856 O O . ILE A 1 31 ? -3.410 -10.464 9.750 1.00 0.00 232 ILE A O 11
ATOM 8872 N N . GLU A 1 32 ? -3.934 -8.981 8.126 1.00 0.00 233 GLU A N 11
ATOM 8873 C CA . GLU A 1 32 ? -4.481 -7.947 9.021 1.00 0.00 233 GLU A CA 11
ATOM 8874 C C . GLU A 1 32 ? -5.712 -8.481 9.806 1.00 0.00 233 GLU A C 11
ATOM 8875 O O . GLU A 1 32 ? -5.919 -8.134 10.977 1.00 0.00 233 GLU A O 11
ATOM 8887 N N . LYS A 1 33 ? -6.501 -9.349 9.132 1.00 0.00 234 LYS A N 11
ATOM 8888 C CA . LYS A 1 33 ? -7.712 -9.976 9.696 1.00 0.00 234 LYS A CA 11
ATOM 8889 C C . LYS A 1 33 ? -7.356 -11.004 10.774 1.00 0.00 234 LYS A C 11
ATOM 8890 O O . LYS A 1 33 ? -8.012 -11.061 11.815 1.00 0.00 234 LYS A O 11
ATOM 8909 N N . LEU A 1 34 ? -6.323 -11.821 10.510 1.00 0.00 235 LEU A N 11
ATOM 8910 C CA . LEU A 1 34 ? -5.889 -12.865 11.455 1.00 0.00 235 LEU A CA 11
ATOM 8911 C C . LEU A 1 34 ? -5.347 -12.202 12.733 1.00 0.00 235 LEU A C 11
ATOM 8912 O O . LEU A 1 34 ? -5.580 -12.683 13.840 1.00 0.00 235 LEU A O 11
ATOM 8928 N N . LYS A 1 35 ? -4.630 -11.083 12.540 1.00 0.00 236 LYS A N 11
ATOM 8929 C CA . LYS A 1 35 ? -4.034 -10.284 13.623 1.00 0.00 236 LYS A CA 11
ATOM 8930 C C . LYS A 1 35 ? -5.111 -9.553 14.443 1.00 0.00 236 LYS A C 11
ATOM 8931 O O . LYS A 1 35 ? -4.945 -9.338 15.649 1.00 0.00 236 LYS A O 11
ATOM 8950 N N . GLU A 1 36 ? -6.204 -9.177 13.761 1.00 0.00 237 GLU A N 11
ATOM 8951 C CA . GLU A 1 36 ? -7.404 -8.609 14.395 1.00 0.00 237 GLU A CA 11
ATOM 8952 C C . GLU A 1 36 ? -8.033 -9.648 15.347 1.00 0.00 237 GLU A C 11
ATOM 8953 O O . GLU A 1 36 ? -8.274 -9.367 16.524 1.00 0.00 237 GLU A O 11
ATOM 8965 N N . LEU A 1 37 ? -8.242 -10.862 14.814 1.00 0.00 238 LEU A N 11
ATOM 8966 C CA . LEU A 1 37 ? -8.787 -12.017 15.558 1.00 0.00 238 LEU A CA 11
ATOM 8967 C C . LEU A 1 37 ? -7.818 -12.494 16.667 1.00 0.00 238 LEU A C 11
ATOM 8968 O O . LEU A 1 37 ? -8.253 -13.069 17.664 1.00 0.00 238 LEU A O 11
ATOM 8984 N N . ARG A 1 38 ? -6.513 -12.252 16.469 1.00 0.00 239 ARG A N 11
ATOM 8985 C CA . ARG A 1 38 ? -5.453 -12.672 17.410 1.00 0.00 239 ARG A CA 11
ATOM 8986 C C . ARG A 1 38 ? -5.493 -11.836 18.700 1.00 0.00 239 ARG A C 11
ATOM 8987 O O . ARG A 1 38 ? -5.339 -12.362 19.804 1.00 0.00 239 ARG A O 11
ATOM 9008 N N . ILE A 1 39 ? -5.682 -10.520 18.541 1.00 0.00 240 ILE A N 11
ATOM 9009 C CA . ILE A 1 39 ? -5.763 -9.584 19.679 1.00 0.00 240 ILE A CA 11
ATOM 9010 C C . ILE A 1 39 ? -7.163 -9.656 20.344 1.00 0.00 240 ILE A C 11
ATOM 9011 O O . ILE A 1 39 ? -7.286 -9.532 21.570 1.00 0.00 240 ILE A O 11
ATOM 9027 N N . LYS A 1 40 ? -8.201 -9.892 19.521 1.00 0.00 241 LYS A N 11
ATOM 9028 C CA . LYS A 1 40 ? -9.612 -9.864 19.962 1.00 0.00 241 LYS A CA 11
ATOM 9029 C C . LYS A 1 40 ? -9.990 -11.150 20.729 1.00 0.00 241 LYS A C 11
ATOM 9030 O O . LYS A 1 40 ? -10.528 -11.082 21.835 1.00 0.00 241 LYS A O 11
ATOM 9049 N N . HIS A 1 41 ? -9.702 -12.314 20.127 1.00 0.00 242 HIS A N 11
ATOM 9050 C CA . HIS A 1 41 ? -10.087 -13.631 20.681 1.00 0.00 242 HIS A CA 11
ATOM 9051 C C . HIS A 1 41 ? -8.942 -14.211 21.524 1.00 0.00 242 HIS A C 11
ATOM 9052 O O . HIS A 1 41 ? -9.132 -14.562 22.695 1.00 0.00 242 HIS A O 11
ATOM 9067 N N . GLY A 1 42 ? -7.747 -14.251 20.919 1.00 0.00 243 GLY A N 11
ATOM 9068 C CA . GLY A 1 42 ? -6.568 -14.885 21.516 1.00 0.00 243 GLY A CA 11
ATOM 9069 C C . GLY A 1 42 ? -5.640 -15.436 20.444 1.00 0.00 243 GLY A C 11
ATOM 9070 O O . GLY A 1 42 ? -5.974 -15.375 19.258 1.00 0.00 243 GLY A O 11
ATOM 9074 N N . ASN A 1 43 ? -4.481 -15.992 20.844 1.00 0.00 244 ASN A N 11
ATOM 9075 C CA . ASN A 1 43 ? -3.479 -16.551 19.897 1.00 0.00 244 ASN A CA 11
ATOM 9076 C C . ASN A 1 43 ? -3.838 -18.007 19.498 1.00 0.00 244 ASN A C 11
ATOM 9077 O O . ASN A 1 43 ? -2.959 -18.873 19.378 1.00 0.00 244 ASN A O 11
ATOM 9088 N N . ASP A 1 44 ? -5.138 -18.247 19.245 1.00 0.00 245 ASP A N 11
ATOM 9089 C CA . ASP A 1 44 ? -5.672 -19.561 18.871 1.00 0.00 245 ASP A CA 11
ATOM 9090 C C . ASP A 1 44 ? -5.625 -19.700 17.348 1.00 0.00 245 ASP A C 11
ATOM 9091 O O . ASP A 1 44 ? -6.627 -19.474 16.670 1.00 0.00 245 ASP A O 11
ATOM 9100 N N . TRP A 1 45 ? -4.440 -20.052 16.822 1.00 0.00 246 TRP A N 11
ATOM 9101 C CA . TRP A 1 45 ? -4.179 -20.129 15.365 1.00 0.00 246 TRP A CA 11
ATOM 9102 C C . TRP A 1 45 ? -5.094 -21.154 14.677 1.00 0.00 246 TRP A C 11
ATOM 9103 O O . TRP A 1 45 ? -5.370 -21.037 13.485 1.00 0.00 246 TRP A O 11
ATOM 9124 N N . ALA A 1 46 ? -5.527 -22.170 15.450 1.00 0.00 247 ALA A N 11
ATOM 9125 C CA . ALA A 1 46 ? -6.488 -23.194 15.000 1.00 0.00 247 ALA A CA 11
ATOM 9126 C C . ALA A 1 46 ? -7.836 -22.553 14.631 1.00 0.00 247 ALA A C 11
ATOM 9127 O O . ALA A 1 46 ? -8.371 -22.785 13.542 1.00 0.00 247 ALA A O 11
ATOM 9134 N N . THR A 1 47 ? -8.323 -21.703 15.547 1.00 0.00 248 THR A N 11
ATOM 9135 C CA . THR A 1 47 ? -9.628 -21.029 15.444 1.00 0.00 248 THR A CA 11
ATOM 9136 C C . THR A 1 47 ? -9.598 -19.906 14.388 1.00 0.00 248 THR A C 11
ATOM 9137 O O . THR A 1 47 ? -10.532 -19.754 13.589 1.00 0.00 248 THR A O 11
ATOM 9148 N N . ILE A 1 48 ? -8.497 -19.135 14.413 1.00 0.00 249 ILE A N 11
ATOM 9149 C CA . ILE A 1 48 ? -8.282 -17.973 13.532 1.00 0.00 249 ILE A CA 11
ATOM 9150 C C . ILE A 1 48 ? -8.074 -18.434 12.078 1.00 0.00 249 ILE A C 11
ATOM 9151 O O . ILE A 1 48 ? -8.729 -17.931 11.159 1.00 0.00 249 ILE A O 11
ATOM 9167 N N . GLY A 1 49 ? -7.138 -19.390 11.899 1.00 0.00 250 GLY A N 11
ATOM 9168 C CA . GLY A 1 49 ? -6.844 -19.984 10.593 1.00 0.00 250 GLY A CA 11
ATOM 9169 C C . GLY A 1 49 ? -8.077 -20.621 9.973 1.00 0.00 250 GLY A C 11
ATOM 9170 O O . GLY A 1 49 ? -8.352 -20.422 8.787 1.00 0.00 250 GLY A O 11
ATOM 9174 N N . ALA A 1 50 ? -8.831 -21.368 10.805 1.00 0.00 251 ALA A N 11
ATOM 9175 C CA . ALA A 1 50 ? -10.106 -21.995 10.399 1.00 0.00 251 ALA A CA 11
ATOM 9176 C C . ALA A 1 50 ? -11.142 -20.940 9.966 1.00 0.00 251 ALA A C 11
ATOM 9177 O O . ALA A 1 50 ? -11.857 -21.145 8.983 1.00 0.00 251 ALA A O 11
ATOM 9184 N N . ALA A 1 51 ? -11.182 -19.809 10.700 1.00 0.00 252 ALA A N 11
ATOM 9185 C CA . ALA A 1 51 ? -12.130 -18.701 10.441 1.00 0.00 252 ALA A CA 11
ATOM 9186 C C . ALA A 1 51 ? -11.856 -18.056 9.074 1.00 0.00 252 ALA A C 11
ATOM 9187 O O . ALA A 1 51 ? -12.785 -17.690 8.359 1.00 0.00 252 ALA A O 11
ATOM 9194 N N . LEU A 1 52 ? -10.561 -17.938 8.729 1.00 0.00 253 LEU A N 11
ATOM 9195 C CA . LEU A 1 52 ? -10.109 -17.424 7.416 1.00 0.00 253 LEU A CA 11
ATOM 9196 C C . LEU A 1 52 ? -10.399 -18.441 6.298 1.00 0.00 253 LEU A C 11
ATOM 9197 O O . LEU A 1 52 ? -10.697 -18.061 5.163 1.00 0.00 253 LEU A O 11
ATOM 9213 N N . GLY A 1 53 ? -10.303 -19.735 6.655 1.00 0.00 254 GLY A N 11
ATOM 9214 C CA . GLY A 1 53 ? -10.320 -20.838 5.687 1.00 0.00 254 GLY A CA 11
ATOM 9215 C C . GLY A 1 53 ? -8.910 -21.281 5.304 1.00 0.00 254 GLY A C 11
ATOM 9216 O O . GLY A 1 53 ? -8.742 -22.089 4.395 1.00 0.00 254 GLY A O 11
ATOM 9220 N N . ARG A 1 54 ? -7.900 -20.732 6.009 1.00 0.00 255 ARG A N 11
ATOM 9221 C CA . ARG A 1 54 ? -6.473 -21.058 5.817 1.00 0.00 255 ARG A CA 11
ATOM 9222 C C . ARG A 1 54 ? -6.035 -22.167 6.791 1.00 0.00 255 ARG A C 11
ATOM 9223 O O . ARG A 1 54 ? -6.821 -22.619 7.627 1.00 0.00 255 ARG A O 11
ATOM 9244 N N . SER A 1 55 ? -4.778 -22.623 6.646 1.00 0.00 256 SER A N 11
ATOM 9245 C CA . SER A 1 55 ? -4.160 -23.574 7.581 1.00 0.00 256 SER A CA 11
ATOM 9246 C C . SER A 1 55 ? -3.616 -22.828 8.819 1.00 0.00 256 SER A C 11
ATOM 9247 O O . SER A 1 55 ? -3.049 -21.730 8.697 1.00 0.00 256 SER A O 11
ATOM 9255 N N . ALA A 1 56 ? -3.819 -23.435 9.994 1.00 0.00 257 ALA A N 11
ATOM 9256 C CA . ALA A 1 56 ? -3.430 -22.865 11.291 1.00 0.00 257 ALA A CA 11
ATOM 9257 C C . ALA A 1 56 ? -1.903 -22.708 11.412 1.00 0.00 257 ALA A C 11
ATOM 9258 O O . ALA A 1 56 ? -1.405 -21.683 11.905 1.00 0.00 257 ALA A O 11
ATOM 9265 N N . SER A 1 57 ? -1.184 -23.742 10.949 1.00 0.00 258 SER A N 11
ATOM 9266 C CA . SER A 1 57 ? 0.285 -23.773 10.944 1.00 0.00 258 SER A CA 11
ATOM 9267 C C . SER A 1 57 ? 0.849 -22.674 10.019 1.00 0.00 258 SER A C 11
ATOM 9268 O O . SER A 1 57 ? 1.870 -22.064 10.335 1.00 0.00 258 SER A O 11
ATOM 9276 N N . SER A 1 58 ? 0.160 -22.427 8.887 1.00 0.00 259 SER A N 11
ATOM 9277 C CA . SER A 1 58 ? 0.569 -21.408 7.905 1.00 0.00 259 SER A CA 11
ATOM 9278 C C . SER A 1 58 ? 0.499 -19.985 8.498 1.00 0.00 259 SER A C 11
ATOM 9279 O O . SER A 1 58 ? 1.477 -19.244 8.421 1.00 0.00 259 SER A O 11
ATOM 9287 N N . VAL A 1 59 ? -0.648 -19.627 9.118 1.00 0.00 260 VAL A N 11
ATOM 9288 C CA . VAL A 1 59 ? -0.859 -18.278 9.693 1.00 0.00 260 VAL A CA 11
ATOM 9289 C C . VAL A 1 59 ? 0.074 -18.036 10.909 1.00 0.00 260 VAL A C 11
ATOM 9290 O O . VAL A 1 59 ? 0.537 -16.905 11.139 1.00 0.00 260 VAL A O 11
ATOM 9303 N N . LYS A 1 60 ? 0.363 -19.129 11.650 1.00 0.00 261 LYS A N 11
ATOM 9304 C CA . LYS A 1 60 ? 1.357 -19.135 12.746 1.00 0.00 261 LYS A CA 11
ATOM 9305 C C . LYS A 1 60 ? 2.753 -18.725 12.219 1.00 0.00 261 LYS A C 11
ATOM 9306 O O . LYS A 1 60 ? 3.379 -17.796 12.748 1.00 0.00 261 LYS A O 11
ATOM 9325 N N . ASP A 1 61 ? 3.207 -19.423 11.159 1.00 0.00 262 ASP A N 11
ATOM 9326 C CA . ASP A 1 61 ? 4.518 -19.178 10.508 1.00 0.00 262 ASP A CA 11
ATOM 9327 C C . ASP A 1 61 ? 4.580 -17.790 9.835 1.00 0.00 262 ASP A C 11
ATOM 9328 O O . ASP A 1 61 ? 5.654 -17.186 9.775 1.00 0.00 262 ASP A O 11
ATOM 9337 N N . ARG A 1 62 ? 3.427 -17.305 9.333 1.00 0.00 263 ARG A N 11
ATOM 9338 C CA . ARG A 1 62 ? 3.323 -15.996 8.651 1.00 0.00 263 ARG A CA 11
ATOM 9339 C C . ARG A 1 62 ? 3.578 -14.839 9.635 1.00 0.00 263 ARG A C 11
ATOM 9340 O O . ARG A 1 62 ? 4.316 -13.899 9.313 1.00 0.00 263 ARG A O 11
ATOM 9361 N N . CYS A 1 63 ? 2.974 -14.926 10.830 1.00 0.00 264 CYS A N 11
ATOM 9362 C CA . CYS A 1 63 ? 3.147 -13.912 11.890 1.00 0.00 264 CYS A CA 11
ATOM 9363 C C . CYS A 1 63 ? 4.521 -14.024 12.563 1.00 0.00 264 CYS A C 11
ATOM 9364 O O . CYS A 1 63 ? 5.090 -13.014 13.009 1.00 0.00 264 CYS A O 11
ATOM 9372 N N . ARG A 1 64 ? 5.041 -15.258 12.639 1.00 0.00 265 ARG A N 11
ATOM 9373 C CA . ARG A 1 64 ? 6.380 -15.523 13.178 1.00 0.00 265 ARG A CA 11
ATOM 9374 C C . ARG A 1 64 ? 7.458 -14.927 12.244 1.00 0.00 265 ARG A C 11
ATOM 9375 O O . ARG A 1 64 ? 8.470 -14.412 12.710 1.00 0.00 265 ARG A O 11
ATOM 9396 N N . LEU A 1 65 ? 7.198 -14.979 10.922 1.00 0.00 266 LEU A N 11
ATOM 9397 C CA . LEU A 1 65 ? 8.093 -14.417 9.887 1.00 0.00 266 LEU A CA 11
ATOM 9398 C C . LEU A 1 65 ? 7.855 -12.893 9.728 1.00 0.00 266 LEU A C 11
ATOM 9399 O O . LEU A 1 65 ? 8.739 -12.162 9.263 1.00 0.00 266 LEU A O 11
ATOM 9415 N N . MET A 1 66 ? 6.645 -12.430 10.113 1.00 0.00 267 MET A N 11
ATOM 9416 C CA . MET A 1 66 ? 6.298 -10.989 10.147 1.00 0.00 267 MET A CA 11
ATOM 9417 C C . MET A 1 66 ? 7.179 -10.254 11.182 1.00 0.00 267 MET A C 11
ATOM 9418 O O . MET A 1 66 ? 7.629 -9.127 10.944 1.00 0.00 267 MET A O 11
ATOM 9432 N N . LYS A 1 67 ? 7.407 -10.920 12.329 1.00 0.00 268 LYS A N 11
ATOM 9433 C CA . LYS A 1 67 ? 8.276 -10.411 13.401 1.00 0.00 268 LYS A CA 11
ATOM 9434 C C . LYS A 1 67 ? 9.738 -10.858 13.175 1.00 0.00 268 LYS A C 11
ATOM 9435 O O . LYS A 1 67 ? 10.029 -12.059 13.163 1.00 0.00 268 LYS A O 11
ATOM 9454 N N . ASP A 1 68 ? 10.637 -9.883 12.975 1.00 0.00 269 ASP A N 11
ATOM 9455 C CA . ASP A 1 68 ? 12.093 -10.123 12.976 1.00 0.00 269 ASP A CA 11
ATOM 9456 C C . ASP A 1 68 ? 12.576 -10.171 14.434 1.00 0.00 269 ASP A C 11
ATOM 9457 O O . ASP A 1 68 ? 12.257 -9.262 15.214 1.00 0.00 269 ASP A O 11
ATOM 9466 N N . THR A 1 69 ? 13.320 -11.231 14.802 1.00 0.00 270 THR A N 11
ATOM 9467 C CA . THR A 1 69 ? 13.826 -11.418 16.175 1.00 0.00 270 THR A CA 11
ATOM 9468 C C . THR A 1 69 ? 14.956 -10.401 16.480 1.00 0.00 270 THR A C 11
ATOM 9469 O O . THR A 1 69 ? 16.139 -10.661 16.232 1.00 0.00 270 THR A O 11
ATOM 9480 N N . CYS A 1 70 ? 14.552 -9.217 16.968 1.00 0.00 271 CYS A N 11
ATOM 9481 C CA . CYS A 1 70 ? 15.464 -8.103 17.275 1.00 0.00 271 CYS A CA 11
ATOM 9482 C C . CYS A 1 70 ? 15.946 -8.194 18.736 1.00 0.00 271 CYS A C 11
ATOM 9483 O O . CYS A 1 70 ? 15.454 -7.485 19.623 1.00 0.00 271 CYS A O 11
ATOM 9491 N N . ASN A 1 71 ? 16.901 -9.102 18.965 1.00 0.00 272 ASN A N 11
ATOM 9492 C CA . ASN A 1 71 ? 17.469 -9.384 20.292 1.00 0.00 272 ASN A CA 11
ATOM 9493 C C . ASN A 1 71 ? 18.969 -9.696 20.154 1.00 0.00 272 ASN A C 11
ATOM 9494 O O . ASN A 1 71 ? 19.354 -10.820 19.823 1.00 0.00 272 ASN A O 11
ATOM 9505 N N . THR A 1 72 ? 19.798 -8.668 20.374 1.00 0.00 273 THR A N 11
ATOM 9506 C CA . THR A 1 72 ? 21.269 -8.778 20.341 1.00 0.00 273 THR A CA 11
ATOM 9507 C C . THR A 1 72 ? 21.820 -9.274 21.694 1.00 0.00 273 THR A C 11
ATOM 9508 O O . THR A 1 72 ? 22.984 -9.688 21.783 1.00 0.00 273 THR A O 11
ATOM 9519 N N . GLY A 1 73 ? 20.971 -9.225 22.739 1.00 0.00 274 GLY A N 11
ATOM 9520 C CA . GLY A 1 73 ? 21.337 -9.681 24.084 1.00 0.00 274 GLY A CA 11
ATOM 9521 C C . GLY A 1 73 ? 21.851 -8.544 24.975 1.00 0.00 274 GLY A C 11
ATOM 9522 O O . GLY A 1 73 ? 22.470 -7.596 24.451 1.00 0.00 274 GLY A O 11
ATOM 9527 N N . ASP A 1 19 ? -15.338 -17.435 -1.316 1.00 0.00 220 ASP A N 12
ATOM 9528 C CA . ASP A 1 19 ? -14.392 -17.131 -0.212 1.00 0.00 220 ASP A CA 12
ATOM 9529 C C . ASP A 1 19 ? -12.946 -17.292 -0.706 1.00 0.00 220 ASP A C 12
ATOM 9530 O O . ASP A 1 19 ? -12.137 -16.355 -0.633 1.00 0.00 220 ASP A O 12
ATOM 9539 N N . ARG A 1 20 ? -12.652 -18.489 -1.235 1.00 0.00 221 ARG A N 12
ATOM 9540 C CA . ARG A 1 20 ? -11.327 -18.852 -1.763 1.00 0.00 221 ARG A CA 12
ATOM 9541 C C . ARG A 1 20 ? -11.155 -18.300 -3.197 1.00 0.00 221 ARG A C 12
ATOM 9542 O O . ARG A 1 20 ? -11.374 -19.018 -4.187 1.00 0.00 221 ARG A O 12
ATOM 9563 N N . ASN A 1 21 ? -10.820 -17.000 -3.285 1.00 0.00 222 ASN A N 12
ATOM 9564 C CA . ASN A 1 21 ? -10.563 -16.311 -4.567 1.00 0.00 222 ASN A CA 12
ATOM 9565 C C . ASN A 1 21 ? -9.295 -16.890 -5.230 1.00 0.00 222 ASN A C 12
ATOM 9566 O O . ASN A 1 21 ? -9.316 -17.298 -6.400 1.00 0.00 222 ASN A O 12
ATOM 9577 N N . HIS A 1 22 ? -8.200 -16.937 -4.449 1.00 0.00 223 HIS A N 12
ATOM 9578 C CA . HIS A 1 22 ? -6.942 -17.588 -4.853 1.00 0.00 223 HIS A CA 12
ATOM 9579 C C . HIS A 1 22 ? -6.301 -18.266 -3.626 1.00 0.00 223 HIS A C 12
ATOM 9580 O O . HIS A 1 22 ? -5.922 -17.601 -2.657 1.00 0.00 223 HIS A O 12
ATOM 9595 N N . VAL A 1 23 ? -6.235 -19.606 -3.663 1.00 0.00 224 VAL A N 12
ATOM 9596 C CA . VAL A 1 23 ? -5.645 -20.423 -2.586 1.00 0.00 224 VAL A CA 12
ATOM 9597 C C . VAL A 1 23 ? -4.108 -20.436 -2.699 1.00 0.00 224 VAL A C 12
ATOM 9598 O O . VAL A 1 23 ? -3.553 -20.119 -3.761 1.00 0.00 224 VAL A O 12
ATOM 9611 N N . GLY A 1 24 ? -3.424 -20.787 -1.596 1.00 0.00 225 GLY A N 12
ATOM 9612 C CA . GLY A 1 24 ? -1.955 -20.827 -1.564 1.00 0.00 225 GLY A CA 12
ATOM 9613 C C . GLY A 1 24 ? -1.352 -19.463 -1.253 1.00 0.00 225 GLY A C 12
ATOM 9614 O O . GLY A 1 24 ? -0.632 -19.300 -0.260 1.00 0.00 225 GLY A O 12
ATOM 9618 N N . LYS A 1 25 ? -1.672 -18.470 -2.099 1.00 0.00 226 LYS A N 12
ATOM 9619 C CA . LYS A 1 25 ? -1.228 -17.087 -1.914 1.00 0.00 226 LYS A CA 12
ATOM 9620 C C . LYS A 1 25 ? -2.195 -16.346 -0.976 1.00 0.00 226 LYS A C 12
ATOM 9621 O O . LYS A 1 25 ? -3.417 -16.539 -1.045 1.00 0.00 226 LYS A O 12
ATOM 9640 N N . TYR A 1 26 ? -1.626 -15.526 -0.089 1.00 0.00 227 TYR A N 12
ATOM 9641 C CA . TYR A 1 26 ? -2.371 -14.751 0.919 1.00 0.00 227 TYR A CA 12
ATOM 9642 C C . TYR A 1 26 ? -2.638 -13.320 0.425 1.00 0.00 227 TYR A C 12
ATOM 9643 O O . TYR A 1 26 ? -1.785 -12.714 -0.236 1.00 0.00 227 TYR A O 12
ATOM 9661 N N . THR A 1 27 ? -3.821 -12.789 0.763 1.00 0.00 228 THR A N 12
ATOM 9662 C CA . THR A 1 27 ? -4.157 -11.370 0.586 1.00 0.00 228 THR A CA 12
ATOM 9663 C C . THR A 1 27 ? -3.719 -10.602 1.849 1.00 0.00 228 THR A C 12
ATOM 9664 O O . THR A 1 27 ? -3.734 -11.191 2.940 1.00 0.00 228 THR A O 12
ATOM 9675 N N . PRO A 1 28 ? -3.350 -9.278 1.749 1.00 0.00 229 PRO A N 12
ATOM 9676 C CA . PRO A 1 28 ? -3.044 -8.439 2.945 1.00 0.00 229 PRO A CA 12
ATOM 9677 C C . PRO A 1 28 ? -4.242 -8.386 3.926 1.00 0.00 229 PRO A C 12
ATOM 9678 O O . PRO A 1 28 ? -4.058 -8.216 5.133 1.00 0.00 229 PRO A O 12
ATOM 9689 N N . GLU A 1 29 ? -5.457 -8.579 3.364 1.00 0.00 230 GLU A N 12
ATOM 9690 C CA . GLU A 1 29 ? -6.727 -8.637 4.106 1.00 0.00 230 GLU A CA 12
ATOM 9691 C C . GLU A 1 29 ? -6.710 -9.773 5.148 1.00 0.00 230 GLU A C 12
ATOM 9692 O O . GLU A 1 29 ? -7.039 -9.545 6.306 1.00 0.00 230 GLU A O 12
ATOM 9704 N N . GLU A 1 30 ? -6.280 -10.982 4.715 1.00 0.00 231 GLU A N 12
ATOM 9705 C CA . GLU A 1 30 ? -6.247 -12.195 5.571 1.00 0.00 231 GLU A CA 12
ATOM 9706 C C . GLU A 1 30 ? -5.243 -12.062 6.737 1.00 0.00 231 GLU A C 12
ATOM 9707 O O . GLU A 1 30 ? -5.469 -12.626 7.814 1.00 0.00 231 GLU A O 12
ATOM 9719 N N . ILE A 1 31 ? -4.140 -11.314 6.523 1.00 0.00 232 ILE A N 12
ATOM 9720 C CA . ILE A 1 31 ? -3.107 -11.104 7.568 1.00 0.00 232 ILE A CA 12
ATOM 9721 C C . ILE A 1 31 ? -3.603 -10.065 8.597 1.00 0.00 232 ILE A C 12
ATOM 9722 O O . ILE A 1 31 ? -3.542 -10.297 9.801 1.00 0.00 232 ILE A O 12
ATOM 9738 N N . GLU A 1 32 ? -4.141 -8.939 8.114 1.00 0.00 233 GLU A N 12
ATOM 9739 C CA . GLU A 1 32 ? -4.711 -7.886 8.986 1.00 0.00 233 GLU A CA 12
ATOM 9740 C C . GLU A 1 32 ? -5.956 -8.408 9.733 1.00 0.00 233 GLU A C 12
ATOM 9741 O O . GLU A 1 32 ? -6.272 -7.946 10.839 1.00 0.00 233 GLU A O 12
ATOM 9753 N N . LYS A 1 33 ? -6.629 -9.400 9.119 1.00 0.00 234 LYS A N 12
ATOM 9754 C CA . LYS A 1 33 ? -7.780 -10.088 9.716 1.00 0.00 234 LYS A CA 12
ATOM 9755 C C . LYS A 1 33 ? -7.316 -11.094 10.783 1.00 0.00 234 LYS A C 12
ATOM 9756 O O . LYS A 1 33 ? -7.967 -11.216 11.817 1.00 0.00 234 LYS A O 12
ATOM 9775 N N . LEU A 1 34 ? -6.188 -11.811 10.533 1.00 0.00 235 LEU A N 12
ATOM 9776 C CA . LEU A 1 34 ? -5.640 -12.789 11.507 1.00 0.00 235 LEU A CA 12
ATOM 9777 C C . LEU A 1 34 ? -5.201 -12.045 12.774 1.00 0.00 235 LEU A C 12
ATOM 9778 O O . LEU A 1 34 ? -5.341 -12.555 13.885 1.00 0.00 235 LEU A O 12
ATOM 9794 N N . LYS A 1 35 ? -4.662 -10.833 12.563 1.00 0.00 236 LYS A N 12
ATOM 9795 C CA . LYS A 1 35 ? -4.212 -9.932 13.630 1.00 0.00 236 LYS A CA 12
ATOM 9796 C C . LYS A 1 35 ? -5.408 -9.393 14.425 1.00 0.00 236 LYS A C 12
ATOM 9797 O O . LYS A 1 35 ? -5.345 -9.322 15.644 1.00 0.00 236 LYS A O 12
ATOM 9816 N N . GLU A 1 36 ? -6.489 -9.025 13.713 1.00 0.00 237 GLU A N 12
ATOM 9817 C CA . GLU A 1 36 ? -7.778 -8.628 14.328 1.00 0.00 237 GLU A CA 12
ATOM 9818 C C . GLU A 1 36 ? -8.316 -9.762 15.235 1.00 0.00 237 GLU A C 12
ATOM 9819 O O . GLU A 1 36 ? -8.727 -9.527 16.379 1.00 0.00 237 GLU A O 12
ATOM 9831 N N . LEU A 1 37 ? -8.256 -10.995 14.710 1.00 0.00 238 LEU A N 12
ATOM 9832 C CA . LEU A 1 37 ? -8.693 -12.215 15.415 1.00 0.00 238 LEU A CA 12
ATOM 9833 C C . LEU A 1 37 ? -7.735 -12.567 16.569 1.00 0.00 238 LEU A C 12
ATOM 9834 O O . LEU A 1 37 ? -8.149 -13.175 17.544 1.00 0.00 238 LEU A O 12
ATOM 9850 N N . ARG A 1 38 ? -6.455 -12.178 16.443 1.00 0.00 239 ARG A N 12
ATOM 9851 C CA . ARG A 1 38 ? -5.422 -12.462 17.463 1.00 0.00 239 ARG A CA 12
ATOM 9852 C C . ARG A 1 38 ? -5.554 -11.487 18.651 1.00 0.00 239 ARG A C 12
ATOM 9853 O O . ARG A 1 38 ? -5.324 -11.860 19.800 1.00 0.00 239 ARG A O 12
ATOM 9874 N N . ILE A 1 39 ? -5.932 -10.231 18.354 1.00 0.00 240 ILE A N 12
ATOM 9875 C CA . ILE A 1 39 ? -6.140 -9.185 19.380 1.00 0.00 240 ILE A CA 12
ATOM 9876 C C . ILE A 1 39 ? -7.455 -9.441 20.141 1.00 0.00 240 ILE A C 12
ATOM 9877 O O . ILE A 1 39 ? -7.543 -9.216 21.355 1.00 0.00 240 ILE A O 12
ATOM 9893 N N . LYS A 1 40 ? -8.469 -9.923 19.405 1.00 0.00 241 LYS A N 12
ATOM 9894 C CA . LYS A 1 40 ? -9.800 -10.197 19.961 1.00 0.00 241 LYS A CA 12
ATOM 9895 C C . LYS A 1 40 ? -9.788 -11.494 20.792 1.00 0.00 241 LYS A C 12
ATOM 9896 O O . LYS A 1 40 ? -10.101 -11.484 21.988 1.00 0.00 241 LYS A O 12
ATOM 9915 N N . HIS A 1 41 ? -9.394 -12.598 20.140 1.00 0.00 242 HIS A N 12
ATOM 9916 C CA . HIS A 1 41 ? -9.452 -13.953 20.723 1.00 0.00 242 HIS A CA 12
ATOM 9917 C C . HIS A 1 41 ? -8.226 -14.228 21.604 1.00 0.00 242 HIS A C 12
ATOM 9918 O O . HIS A 1 41 ? -8.361 -14.664 22.750 1.00 0.00 242 HIS A O 12
ATOM 9933 N N . GLY A 1 42 ? -7.035 -13.949 21.060 1.00 0.00 243 GLY A N 12
ATOM 9934 C CA . GLY A 1 42 ? -5.765 -14.268 21.718 1.00 0.00 243 GLY A CA 12
ATOM 9935 C C . GLY A 1 42 ? -4.958 -15.256 20.888 1.00 0.00 243 GLY A C 12
ATOM 9936 O O . GLY A 1 42 ? -4.774 -15.050 19.683 1.00 0.00 243 GLY A O 12
ATOM 9940 N N . ASN A 1 43 ? -4.517 -16.358 21.521 1.00 0.00 244 ASN A N 12
ATOM 9941 C CA . ASN A 1 43 ? -3.705 -17.415 20.871 1.00 0.00 244 ASN A CA 12
ATOM 9942 C C . ASN A 1 43 ? -4.607 -18.546 20.321 1.00 0.00 244 ASN A C 12
ATOM 9943 O O . ASN A 1 43 ? -4.171 -19.702 20.198 1.00 0.00 244 ASN A O 12
ATOM 9954 N N . ASP A 1 44 ? -5.857 -18.189 19.956 1.00 0.00 245 ASP A N 12
ATOM 9955 C CA . ASP A 1 44 ? -6.852 -19.124 19.388 1.00 0.00 245 ASP A CA 12
ATOM 9956 C C . ASP A 1 44 ? -6.619 -19.306 17.875 1.00 0.00 245 ASP A C 12
ATOM 9957 O O . ASP A 1 44 ? -7.527 -19.080 17.064 1.00 0.00 245 ASP A O 12
ATOM 9966 N N . TRP A 1 45 ? -5.405 -19.761 17.515 1.00 0.00 246 TRP A N 12
ATOM 9967 C CA . TRP A 1 45 ? -4.951 -19.871 16.116 1.00 0.00 246 TRP A CA 12
ATOM 9968 C C . TRP A 1 45 ? -5.775 -20.875 15.302 1.00 0.00 246 TRP A C 12
ATOM 9969 O O . TRP A 1 45 ? -5.864 -20.736 14.081 1.00 0.00 246 TRP A O 12
ATOM 9990 N N . ALA A 1 46 ? -6.372 -21.868 15.989 1.00 0.00 247 ALA A N 12
ATOM 9991 C CA . ALA A 1 46 ? -7.292 -22.837 15.359 1.00 0.00 247 ALA A CA 12
ATOM 9992 C C . ALA A 1 46 ? -8.511 -22.104 14.766 1.00 0.00 247 ALA A C 12
ATOM 9993 O O . ALA A 1 46 ? -8.879 -22.323 13.611 1.00 0.00 247 ALA A O 12
ATOM 10000 N N . THR A 1 47 ? -9.082 -21.193 15.575 1.00 0.00 248 THR A N 12
ATOM 10001 C CA . THR A 1 47 ? -10.264 -20.386 15.203 1.00 0.00 248 THR A CA 12
ATOM 10002 C C . THR A 1 47 ? -9.900 -19.333 14.138 1.00 0.00 248 THR A C 12
ATOM 10003 O O . THR A 1 47 ? -10.680 -19.071 13.218 1.00 0.00 248 THR A O 12
ATOM 10014 N N . ILE A 1 48 ? -8.696 -18.747 14.287 1.00 0.00 249 ILE A N 12
ATOM 10015 C CA . ILE A 1 48 ? -8.166 -17.720 13.369 1.00 0.00 249 ILE A CA 12
ATOM 10016 C C . ILE A 1 48 ? -8.019 -18.302 11.943 1.00 0.00 249 ILE A C 12
ATOM 10017 O O . ILE A 1 48 ? -8.646 -17.812 10.994 1.00 0.00 249 ILE A O 12
ATOM 10033 N N . GLY A 1 49 ? -7.242 -19.399 11.841 1.00 0.00 250 GLY A N 12
ATOM 10034 C CA . GLY A 1 49 ? -7.010 -20.096 10.575 1.00 0.00 250 GLY A CA 12
ATOM 10035 C C . GLY A 1 49 ? -8.292 -20.637 9.949 1.00 0.00 250 GLY A C 12
ATOM 10036 O O . GLY A 1 49 ? -8.472 -20.558 8.735 1.00 0.00 250 GLY A O 12
ATOM 10040 N N . ALA A 1 50 ? -9.201 -21.154 10.805 1.00 0.00 251 ALA A N 12
ATOM 10041 C CA . ALA A 1 50 ? -10.511 -21.688 10.369 1.00 0.00 251 ALA A CA 12
ATOM 10042 C C . ALA A 1 50 ? -11.404 -20.590 9.755 1.00 0.00 251 ALA A C 12
ATOM 10043 O O . ALA A 1 50 ? -12.092 -20.827 8.754 1.00 0.00 251 ALA A O 12
ATOM 10050 N N . ALA A 1 51 ? -11.364 -19.386 10.358 1.00 0.00 252 ALA A N 12
ATOM 10051 C CA . ALA A 1 51 ? -12.161 -18.223 9.904 1.00 0.00 252 ALA A CA 12
ATOM 10052 C C . ALA A 1 51 ? -11.637 -17.679 8.561 1.00 0.00 252 ALA A C 12
ATOM 10053 O O . ALA A 1 51 ? -12.408 -17.163 7.741 1.00 0.00 252 ALA A O 12
ATOM 10060 N N . LEU A 1 52 ? -10.313 -17.789 8.366 1.00 0.00 253 LEU A N 12
ATOM 10061 C CA . LEU A 1 52 ? -9.626 -17.406 7.112 1.00 0.00 253 LEU A CA 12
ATOM 10062 C C . LEU A 1 52 ? -9.758 -18.497 6.024 1.00 0.00 253 LEU A C 12
ATOM 10063 O O . LEU A 1 52 ? -9.592 -18.213 4.832 1.00 0.00 253 LEU A O 12
ATOM 10079 N N . GLY A 1 53 ? -10.028 -19.748 6.458 1.00 0.00 254 GLY A N 12
ATOM 10080 C CA . GLY A 1 53 ? -10.061 -20.910 5.556 1.00 0.00 254 GLY A CA 12
ATOM 10081 C C . GLY A 1 53 ? -8.660 -21.416 5.206 1.00 0.00 254 GLY A C 12
ATOM 10082 O O . GLY A 1 53 ? -8.481 -22.152 4.232 1.00 0.00 254 GLY A O 12
ATOM 10086 N N . ARG A 1 54 ? -7.667 -21.003 6.015 1.00 0.00 255 ARG A N 12
ATOM 10087 C CA . ARG A 1 54 ? -6.243 -21.354 5.840 1.00 0.00 255 ARG A CA 12
ATOM 10088 C C . ARG A 1 54 ? -5.814 -22.317 6.969 1.00 0.00 255 ARG A C 12
ATOM 10089 O O . ARG A 1 54 ? -6.644 -22.724 7.799 1.00 0.00 255 ARG A O 12
ATOM 10110 N N . SER A 1 55 ? -4.523 -22.681 6.985 1.00 0.00 256 SER A N 12
ATOM 10111 C CA . SER A 1 55 ? -3.929 -23.490 8.061 1.00 0.00 256 SER A CA 12
ATOM 10112 C C . SER A 1 55 ? -3.620 -22.592 9.266 1.00 0.00 256 SER A C 12
ATOM 10113 O O . SER A 1 55 ? -3.073 -21.491 9.103 1.00 0.00 256 SER A O 12
ATOM 10121 N N . ALA A 1 56 ? -3.979 -23.086 10.460 1.00 0.00 257 ALA A N 12
ATOM 10122 C CA . ALA A 1 56 ? -3.666 -22.446 11.748 1.00 0.00 257 ALA A CA 12
ATOM 10123 C C . ALA A 1 56 ? -2.139 -22.325 11.952 1.00 0.00 257 ALA A C 12
ATOM 10124 O O . ALA A 1 56 ? -1.643 -21.306 12.458 1.00 0.00 257 ALA A O 12
ATOM 10131 N N . SER A 1 57 ? -1.414 -23.367 11.493 1.00 0.00 258 SER A N 12
ATOM 10132 C CA . SER A 1 57 ? 0.050 -23.467 11.616 1.00 0.00 258 SER A CA 12
ATOM 10133 C C . SER A 1 57 ? 0.737 -22.408 10.746 1.00 0.00 258 SER A C 12
ATOM 10134 O O . SER A 1 57 ? 1.697 -21.761 11.177 1.00 0.00 258 SER A O 12
ATOM 10142 N N . SER A 1 58 ? 0.202 -22.243 9.522 1.00 0.00 259 SER A N 12
ATOM 10143 C CA . SER A 1 58 ? 0.754 -21.334 8.515 1.00 0.00 259 SER A CA 12
ATOM 10144 C C . SER A 1 58 ? 0.563 -19.858 8.919 1.00 0.00 259 SER A C 12
ATOM 10145 O O . SER A 1 58 ? 1.508 -19.081 8.843 1.00 0.00 259 SER A O 12
ATOM 10153 N N . VAL A 1 59 ? -0.663 -19.489 9.364 1.00 0.00 260 VAL A N 12
ATOM 10154 C CA . VAL A 1 59 ? -0.992 -18.090 9.735 1.00 0.00 260 VAL A CA 12
ATOM 10155 C C . VAL A 1 59 ? -0.275 -17.667 11.037 1.00 0.00 260 VAL A C 12
ATOM 10156 O O . VAL A 1 59 ? 0.101 -16.497 11.193 1.00 0.00 260 VAL A O 12
ATOM 10169 N N . LYS A 1 60 ? -0.071 -18.647 11.951 1.00 0.00 261 LYS A N 12
ATOM 10170 C CA . LYS A 1 60 ? 0.674 -18.434 13.209 1.00 0.00 261 LYS A CA 12
ATOM 10171 C C . LYS A 1 60 ? 2.149 -18.132 12.907 1.00 0.00 261 LYS A C 12
ATOM 10172 O O . LYS A 1 60 ? 2.695 -17.109 13.347 1.00 0.00 261 LYS A O 12
ATOM 10191 N N . ASP A 1 61 ? 2.763 -19.033 12.117 1.00 0.00 262 ASP A N 12
ATOM 10192 C CA . ASP A 1 61 ? 4.184 -18.950 11.732 1.00 0.00 262 ASP A CA 12
ATOM 10193 C C . ASP A 1 61 ? 4.463 -17.697 10.878 1.00 0.00 262 ASP A C 12
ATOM 10194 O O . ASP A 1 61 ? 5.504 -17.066 11.029 1.00 0.00 262 ASP A O 12
ATOM 10203 N N . ARG A 1 62 ? 3.500 -17.339 10.009 1.00 0.00 263 ARG A N 12
ATOM 10204 C CA . ARG A 1 62 ? 3.613 -16.173 9.096 1.00 0.00 263 ARG A CA 12
ATOM 10205 C C . ARG A 1 62 ? 3.637 -14.873 9.927 1.00 0.00 263 ARG A C 12
ATOM 10206 O O . ARG A 1 62 ? 4.529 -14.039 9.769 1.00 0.00 263 ARG A O 12
ATOM 10227 N N . CYS A 1 63 ? 2.649 -14.748 10.836 1.00 0.00 264 CYS A N 12
ATOM 10228 C CA . CYS A 1 63 ? 2.490 -13.572 11.716 1.00 0.00 264 CYS A CA 12
ATOM 10229 C C . CYS A 1 63 ? 3.700 -13.398 12.655 1.00 0.00 264 CYS A C 12
ATOM 10230 O O . CYS A 1 63 ? 4.091 -12.271 12.987 1.00 0.00 264 CYS A O 12
ATOM 10238 N N . ARG A 1 64 ? 4.271 -14.537 13.074 1.00 0.00 265 ARG A N 12
ATOM 10239 C CA . ARG A 1 64 ? 5.449 -14.577 13.954 1.00 0.00 265 ARG A CA 12
ATOM 10240 C C . ARG A 1 64 ? 6.715 -14.148 13.175 1.00 0.00 265 ARG A C 12
ATOM 10241 O O . ARG A 1 64 ? 7.543 -13.412 13.696 1.00 0.00 265 ARG A O 12
ATOM 10262 N N . LEU A 1 65 ? 6.851 -14.609 11.918 1.00 0.00 266 LEU A N 12
ATOM 10263 C CA . LEU A 1 65 ? 8.019 -14.273 11.060 1.00 0.00 266 LEU A CA 12
ATOM 10264 C C . LEU A 1 65 ? 7.854 -12.897 10.398 1.00 0.00 266 LEU A C 12
ATOM 10265 O O . LEU A 1 65 ? 8.799 -12.388 9.781 1.00 0.00 266 LEU A O 12
ATOM 10281 N N . MET A 1 66 ? 6.641 -12.320 10.508 1.00 0.00 267 MET A N 12
ATOM 10282 C CA . MET A 1 66 ? 6.383 -10.920 10.155 1.00 0.00 267 MET A CA 12
ATOM 10283 C C . MET A 1 66 ? 7.152 -10.034 11.144 1.00 0.00 267 MET A C 12
ATOM 10284 O O . MET A 1 66 ? 8.044 -9.284 10.747 1.00 0.00 267 MET A O 12
ATOM 10298 N N . LYS A 1 67 ? 6.821 -10.189 12.446 1.00 0.00 268 LYS A N 12
ATOM 10299 C CA . LYS A 1 67 ? 7.550 -9.563 13.570 1.00 0.00 268 LYS A CA 12
ATOM 10300 C C . LYS A 1 67 ? 7.393 -10.440 14.826 1.00 0.00 268 LYS A C 12
ATOM 10301 O O . LYS A 1 67 ? 6.319 -10.468 15.442 1.00 0.00 268 LYS A O 12
ATOM 10320 N N . ASP A 1 68 ? 8.464 -11.187 15.156 1.00 0.00 269 ASP A N 12
ATOM 10321 C CA . ASP A 1 68 ? 8.586 -11.959 16.409 1.00 0.00 269 ASP A CA 12
ATOM 10322 C C . ASP A 1 68 ? 8.661 -11.000 17.610 1.00 0.00 269 ASP A C 12
ATOM 10323 O O . ASP A 1 68 ? 9.179 -9.880 17.478 1.00 0.00 269 ASP A O 12
ATOM 10332 N N . THR A 1 69 ? 8.126 -11.449 18.760 1.00 0.00 270 THR A N 12
ATOM 10333 C CA . THR A 1 69 ? 8.018 -10.643 19.989 1.00 0.00 270 THR A CA 12
ATOM 10334 C C . THR A 1 69 ? 9.395 -10.064 20.416 1.00 0.00 270 THR A C 12
ATOM 10335 O O . THR A 1 69 ? 10.332 -10.806 20.715 1.00 0.00 270 THR A O 12
ATOM 10346 N N . CYS A 1 70 ? 9.512 -8.720 20.377 1.00 0.00 271 CYS A N 12
ATOM 10347 C CA . CYS A 1 70 ? 10.761 -8.008 20.704 1.00 0.00 271 CYS A CA 12
ATOM 10348 C C . CYS A 1 70 ? 11.055 -8.086 22.218 1.00 0.00 271 CYS A C 12
ATOM 10349 O O . CYS A 1 70 ? 10.614 -7.226 22.991 1.00 0.00 271 CYS A O 12
ATOM 10357 N N . ASN A 1 71 ? 11.753 -9.162 22.623 1.00 0.00 272 ASN A N 12
ATOM 10358 C CA . ASN A 1 71 ? 12.105 -9.422 24.024 1.00 0.00 272 ASN A CA 12
ATOM 10359 C C . ASN A 1 71 ? 13.289 -10.413 24.058 1.00 0.00 272 ASN A C 12
ATOM 10360 O O . ASN A 1 71 ? 13.170 -11.561 24.506 1.00 0.00 272 ASN A O 12
ATOM 10371 N N . THR A 1 72 ? 14.433 -9.954 23.522 1.00 0.00 273 THR A N 12
ATOM 10372 C CA . THR A 1 72 ? 15.662 -10.769 23.367 1.00 0.00 273 THR A CA 12
ATOM 10373 C C . THR A 1 72 ? 16.816 -10.229 24.244 1.00 0.00 273 THR A C 12
ATOM 10374 O O . THR A 1 72 ? 17.971 -10.643 24.078 1.00 0.00 273 THR A O 12
ATOM 10385 N N . GLY A 1 73 ? 16.483 -9.338 25.198 1.00 0.00 274 GLY A N 12
ATOM 10386 C CA . GLY A 1 73 ? 17.472 -8.731 26.095 1.00 0.00 274 GLY A CA 12
ATOM 10387 C C . GLY A 1 73 ? 18.049 -7.454 25.490 1.00 0.00 274 GLY A C 12
ATOM 10388 O O . GLY A 1 73 ? 19.091 -7.526 24.807 1.00 0.00 274 GLY A O 12
ATOM 10393 N N . ASP A 1 19 ? -13.026 -10.148 -10.942 1.00 0.00 220 ASP A N 13
ATOM 10394 C CA . ASP A 1 19 ? -12.632 -11.529 -10.594 1.00 0.00 220 ASP A CA 13
ATOM 10395 C C . ASP A 1 19 ? -11.417 -11.496 -9.658 1.00 0.00 220 ASP A C 13
ATOM 10396 O O . ASP A 1 19 ? -10.359 -10.968 -10.031 1.00 0.00 220 ASP A O 13
ATOM 10405 N N . ARG A 1 20 ? -11.584 -12.049 -8.439 1.00 0.00 221 ARG A N 13
ATOM 10406 C CA . ARG A 1 20 ? -10.501 -12.186 -7.447 1.00 0.00 221 ARG A CA 13
ATOM 10407 C C . ARG A 1 20 ? -10.690 -13.492 -6.641 1.00 0.00 221 ARG A C 13
ATOM 10408 O O . ARG A 1 20 ? -11.651 -13.637 -5.876 1.00 0.00 221 ARG A O 13
ATOM 10429 N N . ASN A 1 21 ? -9.780 -14.451 -6.852 1.00 0.00 222 ASN A N 13
ATOM 10430 C CA . ASN A 1 21 ? -9.747 -15.723 -6.124 1.00 0.00 222 ASN A CA 13
ATOM 10431 C C . ASN A 1 21 ? -8.292 -15.979 -5.708 1.00 0.00 222 ASN A C 13
ATOM 10432 O O . ASN A 1 21 ? -7.432 -16.221 -6.559 1.00 0.00 222 ASN A O 13
ATOM 10443 N N . HIS A 1 22 ? -8.013 -15.842 -4.404 1.00 0.00 223 HIS A N 13
ATOM 10444 C CA . HIS A 1 22 ? -6.687 -16.105 -3.824 1.00 0.00 223 HIS A CA 13
ATOM 10445 C C . HIS A 1 22 ? -6.792 -17.295 -2.873 1.00 0.00 223 HIS A C 13
ATOM 10446 O O . HIS A 1 22 ? -6.934 -17.134 -1.658 1.00 0.00 223 HIS A O 13
ATOM 10461 N N . VAL A 1 23 ? -6.809 -18.495 -3.459 1.00 0.00 224 VAL A N 13
ATOM 10462 C CA . VAL A 1 23 ? -6.823 -19.764 -2.714 1.00 0.00 224 VAL A CA 13
ATOM 10463 C C . VAL A 1 23 ? -5.378 -20.239 -2.443 1.00 0.00 224 VAL A C 13
ATOM 10464 O O . VAL A 1 23 ? -5.093 -20.791 -1.372 1.00 0.00 224 VAL A O 13
ATOM 10477 N N . GLY A 1 24 ? -4.470 -19.978 -3.410 1.00 0.00 225 GLY A N 13
ATOM 10478 C CA . GLY A 1 24 ? -3.074 -20.422 -3.326 1.00 0.00 225 GLY A CA 13
ATOM 10479 C C . GLY A 1 24 ? -2.281 -19.697 -2.245 1.00 0.00 225 GLY A C 13
ATOM 10480 O O . GLY A 1 24 ? -1.486 -20.312 -1.520 1.00 0.00 225 GLY A O 13
ATOM 10484 N N . LYS A 1 25 ? -2.507 -18.381 -2.139 1.00 0.00 226 LYS A N 13
ATOM 10485 C CA . LYS A 1 25 ? -1.854 -17.519 -1.134 1.00 0.00 226 LYS A CA 13
ATOM 10486 C C . LYS A 1 25 ? -2.876 -16.563 -0.507 1.00 0.00 226 LYS A C 13
ATOM 10487 O O . LYS A 1 25 ? -3.989 -16.409 -1.027 1.00 0.00 226 LYS A O 13
ATOM 10506 N N . TYR A 1 26 ? -2.476 -15.929 0.613 1.00 0.00 227 TYR A N 13
ATOM 10507 C CA . TYR A 1 26 ? -3.333 -14.999 1.380 1.00 0.00 227 TYR A CA 13
ATOM 10508 C C . TYR A 1 26 ? -3.701 -13.747 0.558 1.00 0.00 227 TYR A C 13
ATOM 10509 O O . TYR A 1 26 ? -2.922 -13.301 -0.294 1.00 0.00 227 TYR A O 13
ATOM 10527 N N . THR A 1 27 ? -4.891 -13.197 0.828 1.00 0.00 228 THR A N 13
ATOM 10528 C CA . THR A 1 27 ? -5.249 -11.833 0.430 1.00 0.00 228 THR A CA 13
ATOM 10529 C C . THR A 1 27 ? -4.580 -10.857 1.421 1.00 0.00 228 THR A C 13
ATOM 10530 O O . THR A 1 27 ? -4.343 -11.239 2.578 1.00 0.00 228 THR A O 13
ATOM 10541 N N . PRO A 1 28 ? -4.255 -9.593 1.005 1.00 0.00 229 PRO A N 13
ATOM 10542 C CA . PRO A 1 28 ? -3.686 -8.565 1.925 1.00 0.00 229 PRO A CA 13
ATOM 10543 C C . PRO A 1 28 ? -4.568 -8.283 3.168 1.00 0.00 229 PRO A C 13
ATOM 10544 O O . PRO A 1 28 ? -4.077 -7.706 4.139 1.00 0.00 229 PRO A O 13
ATOM 10555 N N . GLU A 1 29 ? -5.860 -8.694 3.122 1.00 0.00 230 GLU A N 13
ATOM 10556 C CA . GLU A 1 29 ? -6.751 -8.651 4.286 1.00 0.00 230 GLU A CA 13
ATOM 10557 C C . GLU A 1 29 ? -6.265 -9.621 5.370 1.00 0.00 230 GLU A C 13
ATOM 10558 O O . GLU A 1 29 ? -5.977 -9.204 6.484 1.00 0.00 230 GLU A O 13
ATOM 10570 N N . GLU A 1 30 ? -6.110 -10.905 4.968 1.00 0.00 231 GLU A N 13
ATOM 10571 C CA . GLU A 1 30 ? -6.002 -12.068 5.880 1.00 0.00 231 GLU A CA 13
ATOM 10572 C C . GLU A 1 30 ? -4.857 -11.994 6.904 1.00 0.00 231 GLU A C 13
ATOM 10573 O O . GLU A 1 30 ? -4.975 -12.596 7.960 1.00 0.00 231 GLU A O 13
ATOM 10585 N N . ILE A 1 31 ? -3.756 -11.278 6.589 1.00 0.00 232 ILE A N 13
ATOM 10586 C CA . ILE A 1 31 ? -2.646 -11.101 7.556 1.00 0.00 232 ILE A CA 13
ATOM 10587 C C . ILE A 1 31 ? -3.098 -10.132 8.675 1.00 0.00 232 ILE A C 13
ATOM 10588 O O . ILE A 1 31 ? -3.041 -10.469 9.861 1.00 0.00 232 ILE A O 13
ATOM 10604 N N . GLU A 1 32 ? -3.598 -8.949 8.275 1.00 0.00 233 GLU A N 13
ATOM 10605 C CA . GLU A 1 32 ? -4.168 -7.953 9.217 1.00 0.00 233 GLU A CA 13
ATOM 10606 C C . GLU A 1 32 ? -5.398 -8.528 9.956 1.00 0.00 233 GLU A C 13
ATOM 10607 O O . GLU A 1 32 ? -5.647 -8.210 11.118 1.00 0.00 233 GLU A O 13
ATOM 10619 N N . LYS A 1 33 ? -6.130 -9.405 9.252 1.00 0.00 234 LYS A N 13
ATOM 10620 C CA . LYS A 1 33 ? -7.386 -9.999 9.724 1.00 0.00 234 LYS A CA 13
ATOM 10621 C C . LYS A 1 33 ? -7.096 -11.075 10.786 1.00 0.00 234 LYS A C 13
ATOM 10622 O O . LYS A 1 33 ? -7.830 -11.198 11.761 1.00 0.00 234 LYS A O 13
ATOM 10641 N N . LEU A 1 34 ? -6.007 -11.854 10.580 1.00 0.00 235 LEU A N 13
ATOM 10642 C CA . LEU A 1 34 ? -5.590 -12.901 11.535 1.00 0.00 235 LEU A CA 13
ATOM 10643 C C . LEU A 1 34 ? -5.083 -12.238 12.831 1.00 0.00 235 LEU A C 13
ATOM 10644 O O . LEU A 1 34 ? -5.321 -12.738 13.938 1.00 0.00 235 LEU A O 13
ATOM 10660 N N . LYS A 1 35 ? -4.373 -11.104 12.654 1.00 0.00 236 LYS A N 13
ATOM 10661 C CA . LYS A 1 35 ? -3.893 -10.251 13.753 1.00 0.00 236 LYS A CA 13
ATOM 10662 C C . LYS A 1 35 ? -5.075 -9.611 14.512 1.00 0.00 236 LYS A C 13
ATOM 10663 O O . LYS A 1 35 ? -5.038 -9.507 15.736 1.00 0.00 236 LYS A O 13
ATOM 10682 N N . GLU A 1 36 ? -6.130 -9.217 13.768 1.00 0.00 237 GLU A N 13
ATOM 10683 C CA . GLU A 1 36 ? -7.373 -8.647 14.339 1.00 0.00 237 GLU A CA 13
ATOM 10684 C C . GLU A 1 36 ? -8.075 -9.687 15.234 1.00 0.00 237 GLU A C 13
ATOM 10685 O O . GLU A 1 36 ? -8.492 -9.388 16.357 1.00 0.00 237 GLU A O 13
ATOM 10697 N N . LEU A 1 37 ? -8.183 -10.914 14.702 1.00 0.00 238 LEU A N 13
ATOM 10698 C CA . LEU A 1 37 ? -8.766 -12.075 15.405 1.00 0.00 238 LEU A CA 13
ATOM 10699 C C . LEU A 1 37 ? -7.896 -12.496 16.609 1.00 0.00 238 LEU A C 13
ATOM 10700 O O . LEU A 1 37 ? -8.420 -13.032 17.591 1.00 0.00 238 LEU A O 13
ATOM 10716 N N . ARG A 1 38 ? -6.577 -12.244 16.519 1.00 0.00 239 ARG A N 13
ATOM 10717 C CA . ARG A 1 38 ? -5.626 -12.512 17.621 1.00 0.00 239 ARG A CA 13
ATOM 10718 C C . ARG A 1 38 ? -5.834 -11.510 18.775 1.00 0.00 239 ARG A C 13
ATOM 10719 O O . ARG A 1 38 ? -5.633 -11.842 19.942 1.00 0.00 239 ARG A O 13
ATOM 10740 N N . ILE A 1 39 ? -6.241 -10.278 18.431 1.00 0.00 240 ILE A N 13
ATOM 10741 C CA . ILE A 1 39 ? -6.579 -9.238 19.423 1.00 0.00 240 ILE A CA 13
ATOM 10742 C C . ILE A 1 39 ? -7.906 -9.601 20.143 1.00 0.00 240 ILE A C 13
ATOM 10743 O O . ILE A 1 39 ? -8.019 -9.464 21.367 1.00 0.00 240 ILE A O 13
ATOM 10759 N N . LYS A 1 40 ? -8.885 -10.106 19.366 1.00 0.00 241 LYS A N 13
ATOM 10760 C CA . LYS A 1 40 ? -10.233 -10.464 19.874 1.00 0.00 241 LYS A CA 13
ATOM 10761 C C . LYS A 1 40 ? -10.205 -11.711 20.781 1.00 0.00 241 LYS A C 13
ATOM 10762 O O . LYS A 1 40 ? -10.869 -11.751 21.826 1.00 0.00 241 LYS A O 13
ATOM 10781 N N . HIS A 1 41 ? -9.438 -12.729 20.360 1.00 0.00 242 HIS A N 13
ATOM 10782 C CA . HIS A 1 41 ? -9.417 -14.058 21.016 1.00 0.00 242 HIS A CA 13
ATOM 10783 C C . HIS A 1 41 ? -8.156 -14.246 21.875 1.00 0.00 242 HIS A C 13
ATOM 10784 O O . HIS A 1 41 ? -8.237 -14.616 23.054 1.00 0.00 242 HIS A O 13
ATOM 10799 N N . GLY A 1 42 ? -7.002 -13.963 21.270 1.00 0.00 243 GLY A N 13
ATOM 10800 C CA . GLY A 1 42 ? -5.696 -14.354 21.814 1.00 0.00 243 GLY A CA 13
ATOM 10801 C C . GLY A 1 42 ? -4.964 -15.226 20.803 1.00 0.00 243 GLY A C 13
ATOM 10802 O O . GLY A 1 42 ? -5.252 -15.141 19.599 1.00 0.00 243 GLY A O 13
ATOM 10806 N N . ASN A 1 43 ? -4.017 -16.065 21.261 1.00 0.00 244 ASN A N 13
ATOM 10807 C CA . ASN A 1 43 ? -3.371 -17.068 20.394 1.00 0.00 244 ASN A CA 13
ATOM 10808 C C . ASN A 1 43 ? -4.305 -18.281 20.232 1.00 0.00 244 ASN A C 13
ATOM 10809 O O . ASN A 1 43 ? -4.103 -19.347 20.827 1.00 0.00 244 ASN A O 13
ATOM 10820 N N . ASP A 1 44 ? -5.366 -18.058 19.448 1.00 0.00 245 ASP A N 13
ATOM 10821 C CA . ASP A 1 44 ? -6.377 -19.066 19.114 1.00 0.00 245 ASP A CA 13
ATOM 10822 C C . ASP A 1 44 ? -6.261 -19.365 17.626 1.00 0.00 245 ASP A C 13
ATOM 10823 O O . ASP A 1 44 ? -7.249 -19.322 16.888 1.00 0.00 245 ASP A O 13
ATOM 10832 N N . TRP A 1 45 ? -5.026 -19.699 17.211 1.00 0.00 246 TRP A N 13
ATOM 10833 C CA . TRP A 1 45 ? -4.631 -19.822 15.795 1.00 0.00 246 TRP A CA 13
ATOM 10834 C C . TRP A 1 45 ? -5.516 -20.808 15.003 1.00 0.00 246 TRP A C 13
ATOM 10835 O O . TRP A 1 45 ? -5.647 -20.674 13.789 1.00 0.00 246 TRP A O 13
ATOM 10856 N N . ALA A 1 46 ? -6.091 -21.799 15.708 1.00 0.00 247 ALA A N 13
ATOM 10857 C CA . ALA A 1 46 ? -7.014 -22.788 15.116 1.00 0.00 247 ALA A CA 13
ATOM 10858 C C . ALA A 1 46 ? -8.330 -22.124 14.666 1.00 0.00 247 ALA A C 13
ATOM 10859 O O . ALA A 1 46 ? -8.788 -22.338 13.542 1.00 0.00 247 ALA A O 13
ATOM 10866 N N . THR A 1 47 ? -8.905 -21.304 15.565 1.00 0.00 248 THR A N 13
ATOM 10867 C CA . THR A 1 47 ? -10.148 -20.542 15.315 1.00 0.00 248 THR A CA 13
ATOM 10868 C C . THR A 1 47 ? -9.918 -19.469 14.236 1.00 0.00 248 THR A C 13
ATOM 10869 O O . THR A 1 47 ? -10.751 -19.268 13.335 1.00 0.00 248 THR A O 13
ATOM 10880 N N . ILE A 1 48 ? -8.764 -18.796 14.356 1.00 0.00 249 ILE A N 13
ATOM 10881 C CA . ILE A 1 48 ? -8.325 -17.737 13.437 1.00 0.00 249 ILE A CA 13
ATOM 10882 C C . ILE A 1 48 ? -8.184 -18.295 11.998 1.00 0.00 249 ILE A C 13
ATOM 10883 O O . ILE A 1 48 ? -8.844 -17.811 11.064 1.00 0.00 249 ILE A O 13
ATOM 10899 N N . GLY A 1 49 ? -7.345 -19.344 11.866 1.00 0.00 250 GLY A N 13
ATOM 10900 C CA . GLY A 1 49 ? -7.088 -20.020 10.593 1.00 0.00 250 GLY A CA 13
ATOM 10901 C C . GLY A 1 49 ? -8.356 -20.579 9.960 1.00 0.00 250 GLY A C 13
ATOM 10902 O O . GLY A 1 49 ? -8.541 -20.478 8.751 1.00 0.00 250 GLY A O 13
ATOM 10906 N N . ALA A 1 50 ? -9.246 -21.133 10.803 1.00 0.00 251 ALA A N 13
ATOM 10907 C CA . ALA A 1 50 ? -10.546 -21.682 10.366 1.00 0.00 251 ALA A CA 13
ATOM 10908 C C . ALA A 1 50 ? -11.442 -20.594 9.743 1.00 0.00 251 ALA A C 13
ATOM 10909 O O . ALA A 1 50 ? -12.084 -20.825 8.709 1.00 0.00 251 ALA A O 13
ATOM 10916 N N . ALA A 1 51 ? -11.445 -19.403 10.373 1.00 0.00 252 ALA A N 13
ATOM 10917 C CA . ALA A 1 51 ? -12.275 -18.254 9.943 1.00 0.00 252 ALA A CA 13
ATOM 10918 C C . ALA A 1 51 ? -11.732 -17.617 8.647 1.00 0.00 252 ALA A C 13
ATOM 10919 O O . ALA A 1 51 ? -12.480 -16.973 7.906 1.00 0.00 252 ALA A O 13
ATOM 10926 N N . LEU A 1 52 ? -10.422 -17.792 8.400 1.00 0.00 253 LEU A N 13
ATOM 10927 C CA . LEU A 1 52 ? -9.764 -17.352 7.147 1.00 0.00 253 LEU A CA 13
ATOM 10928 C C . LEU A 1 52 ? -9.930 -18.398 6.025 1.00 0.00 253 LEU A C 13
ATOM 10929 O O . LEU A 1 52 ? -9.986 -18.045 4.848 1.00 0.00 253 LEU A O 13
ATOM 10945 N N . GLY A 1 53 ? -10.013 -19.684 6.415 1.00 0.00 254 GLY A N 13
ATOM 10946 C CA . GLY A 1 53 ? -9.986 -20.806 5.458 1.00 0.00 254 GLY A CA 13
ATOM 10947 C C . GLY A 1 53 ? -8.563 -21.248 5.132 1.00 0.00 254 GLY A C 13
ATOM 10948 O O . GLY A 1 53 ? -8.284 -21.750 4.038 1.00 0.00 254 GLY A O 13
ATOM 10952 N N . ARG A 1 54 ? -7.669 -21.021 6.100 1.00 0.00 255 ARG A N 13
ATOM 10953 C CA . ARG A 1 54 ? -6.238 -21.361 6.042 1.00 0.00 255 ARG A CA 13
ATOM 10954 C C . ARG A 1 54 ? -5.902 -22.401 7.125 1.00 0.00 255 ARG A C 13
ATOM 10955 O O . ARG A 1 54 ? -6.787 -22.863 7.860 1.00 0.00 255 ARG A O 13
ATOM 10976 N N . SER A 1 55 ? -4.610 -22.762 7.207 1.00 0.00 256 SER A N 13
ATOM 10977 C CA . SER A 1 55 ? -4.072 -23.605 8.286 1.00 0.00 256 SER A CA 13
ATOM 10978 C C . SER A 1 55 ? -3.666 -22.717 9.476 1.00 0.00 256 SER A C 13
ATOM 10979 O O . SER A 1 55 ? -3.201 -21.581 9.290 1.00 0.00 256 SER A O 13
ATOM 10987 N N . ALA A 1 56 ? -3.834 -23.263 10.691 1.00 0.00 257 ALA A N 13
ATOM 10988 C CA . ALA A 1 56 ? -3.466 -22.590 11.947 1.00 0.00 257 ALA A CA 13
ATOM 10989 C C . ALA A 1 56 ? -1.950 -22.388 12.026 1.00 0.00 257 ALA A C 13
ATOM 10990 O O . ALA A 1 56 ? -1.463 -21.342 12.485 1.00 0.00 257 ALA A O 13
ATOM 10997 N N . SER A 1 57 ? -1.227 -23.416 11.556 1.00 0.00 258 SER A N 13
ATOM 10998 C CA . SER A 1 57 ? 0.234 -23.446 11.566 1.00 0.00 258 SER A CA 13
ATOM 10999 C C . SER A 1 57 ? 0.796 -22.391 10.611 1.00 0.00 258 SER A C 13
ATOM 11000 O O . SER A 1 57 ? 1.773 -21.725 10.936 1.00 0.00 258 SER A O 13
ATOM 11008 N N . SER A 1 58 ? 0.131 -22.232 9.452 1.00 0.00 259 SER A N 13
ATOM 11009 C CA . SER A 1 58 ? 0.548 -21.298 8.395 1.00 0.00 259 SER A CA 13
ATOM 11010 C C . SER A 1 58 ? 0.392 -19.823 8.830 1.00 0.00 259 SER A C 13
ATOM 11011 O O . SER A 1 58 ? 1.259 -18.996 8.530 1.00 0.00 259 SER A O 13
ATOM 11019 N N . VAL A 1 59 ? -0.724 -19.495 9.523 1.00 0.00 260 VAL A N 13
ATOM 11020 C CA . VAL A 1 59 ? -0.994 -18.114 9.987 1.00 0.00 260 VAL A CA 13
ATOM 11021 C C . VAL A 1 59 ? -0.065 -17.729 11.165 1.00 0.00 260 VAL A C 13
ATOM 11022 O O . VAL A 1 59 ? 0.437 -16.587 11.242 1.00 0.00 260 VAL A O 13
ATOM 11035 N N . LYS A 1 60 ? 0.196 -18.710 12.052 1.00 0.00 261 LYS A N 13
ATOM 11036 C CA . LYS A 1 60 ? 1.125 -18.542 13.183 1.00 0.00 261 LYS A CA 13
ATOM 11037 C C . LYS A 1 60 ? 2.569 -18.366 12.671 1.00 0.00 261 LYS A C 13
ATOM 11038 O O . LYS A 1 60 ? 3.327 -17.542 13.187 1.00 0.00 261 LYS A O 13
ATOM 11057 N N . ASP A 1 61 ? 2.912 -19.147 11.633 1.00 0.00 262 ASP A N 13
ATOM 11058 C CA . ASP A 1 61 ? 4.243 -19.123 10.987 1.00 0.00 262 ASP A CA 13
ATOM 11059 C C . ASP A 1 61 ? 4.451 -17.815 10.210 1.00 0.00 262 ASP A C 13
ATOM 11060 O O . ASP A 1 61 ? 5.576 -17.299 10.129 1.00 0.00 262 ASP A O 13
ATOM 11069 N N . ARG A 1 62 ? 3.352 -17.274 9.636 1.00 0.00 263 ARG A N 13
ATOM 11070 C CA . ARG A 1 62 ? 3.397 -16.001 8.893 1.00 0.00 263 ARG A CA 13
ATOM 11071 C C . ARG A 1 62 ? 3.693 -14.843 9.867 1.00 0.00 263 ARG A C 13
ATOM 11072 O O . ARG A 1 62 ? 4.400 -13.894 9.517 1.00 0.00 263 ARG A O 13
ATOM 11093 N N . CYS A 1 63 ? 3.136 -14.948 11.093 1.00 0.00 264 CYS A N 13
ATOM 11094 C CA . CYS A 1 63 ? 3.429 -13.996 12.190 1.00 0.00 264 CYS A CA 13
ATOM 11095 C C . CYS A 1 63 ? 4.798 -14.261 12.842 1.00 0.00 264 CYS A C 13
ATOM 11096 O O . CYS A 1 63 ? 5.387 -13.353 13.436 1.00 0.00 264 CYS A O 13
ATOM 11104 N N . ARG A 1 64 ? 5.288 -15.509 12.754 1.00 0.00 265 ARG A N 13
ATOM 11105 C CA . ARG A 1 64 ? 6.624 -15.868 13.257 1.00 0.00 265 ARG A CA 13
ATOM 11106 C C . ARG A 1 64 ? 7.707 -15.212 12.383 1.00 0.00 265 ARG A C 13
ATOM 11107 O O . ARG A 1 64 ? 8.758 -14.797 12.887 1.00 0.00 265 ARG A O 13
ATOM 11128 N N . LEU A 1 65 ? 7.427 -15.121 11.073 1.00 0.00 266 LEU A N 13
ATOM 11129 C CA . LEU A 1 65 ? 8.321 -14.484 10.106 1.00 0.00 266 LEU A CA 13
ATOM 11130 C C . LEU A 1 65 ? 8.158 -12.945 10.170 1.00 0.00 266 LEU A C 13
ATOM 11131 O O . LEU A 1 65 ? 9.038 -12.262 10.706 1.00 0.00 266 LEU A O 13
ATOM 11147 N N . MET A 1 66 ? 6.997 -12.424 9.667 1.00 0.00 267 MET A N 13
ATOM 11148 C CA . MET A 1 66 ? 6.718 -10.956 9.518 1.00 0.00 267 MET A CA 13
ATOM 11149 C C . MET A 1 66 ? 7.876 -10.226 8.802 1.00 0.00 267 MET A C 13
ATOM 11150 O O . MET A 1 66 ? 8.125 -9.034 9.031 1.00 0.00 267 MET A O 13
ATOM 11164 N N . LYS A 1 67 ? 8.540 -10.952 7.901 1.00 0.00 268 LYS A N 13
ATOM 11165 C CA . LYS A 1 67 ? 9.789 -10.518 7.283 1.00 0.00 268 LYS A CA 13
ATOM 11166 C C . LYS A 1 67 ? 9.848 -11.055 5.847 1.00 0.00 268 LYS A C 13
ATOM 11167 O O . LYS A 1 67 ? 10.482 -12.079 5.567 1.00 0.00 268 LYS A O 13
ATOM 11186 N N . ASP A 1 68 ? 9.095 -10.391 4.952 1.00 0.00 269 ASP A N 13
ATOM 11187 C CA . ASP A 1 68 ? 9.138 -10.664 3.505 1.00 0.00 269 ASP A CA 13
ATOM 11188 C C . ASP A 1 68 ? 10.418 -10.071 2.906 1.00 0.00 269 ASP A C 13
ATOM 11189 O O . ASP A 1 68 ? 10.421 -8.942 2.408 1.00 0.00 269 ASP A O 13
ATOM 11198 N N . THR A 1 69 ? 11.522 -10.814 3.039 1.00 0.00 270 THR A N 13
ATOM 11199 C CA . THR A 1 69 ? 12.791 -10.457 2.413 1.00 0.00 270 THR A CA 13
ATOM 11200 C C . THR A 1 69 ? 12.838 -11.086 1.008 1.00 0.00 270 THR A C 13
ATOM 11201 O O . THR A 1 69 ? 13.135 -12.279 0.854 1.00 0.00 270 THR A O 13
ATOM 11212 N N . CYS A 1 70 ? 12.465 -10.279 0.000 1.00 0.00 271 CYS A N 13
ATOM 11213 C CA . CYS A 1 70 ? 12.433 -10.701 -1.412 1.00 0.00 271 CYS A CA 13
ATOM 11214 C C . CYS A 1 70 ? 13.867 -10.909 -1.959 1.00 0.00 271 CYS A C 13
ATOM 11215 O O . CYS A 1 70 ? 14.069 -11.577 -2.982 1.00 0.00 271 CYS A O 13
ATOM 11223 N N . ASN A 1 71 ? 14.843 -10.299 -1.256 1.00 0.00 272 ASN A N 13
ATOM 11224 C CA . ASN A 1 71 ? 16.275 -10.555 -1.449 1.00 0.00 272 ASN A CA 13
ATOM 11225 C C . ASN A 1 71 ? 16.607 -11.991 -0.991 1.00 0.00 272 ASN A C 13
ATOM 11226 O O . ASN A 1 71 ? 16.805 -12.247 0.205 1.00 0.00 272 ASN A O 13
ATOM 11237 N N . THR A 1 72 ? 16.595 -12.928 -1.948 1.00 0.00 273 THR A N 13
ATOM 11238 C CA . THR A 1 72 ? 16.959 -14.339 -1.704 1.00 0.00 273 THR A CA 13
ATOM 11239 C C . THR A 1 72 ? 18.499 -14.508 -1.672 1.00 0.00 273 THR A C 13
ATOM 11240 O O . THR A 1 72 ? 18.999 -15.532 -1.193 1.00 0.00 273 THR A O 13
ATOM 11251 N N . GLY A 1 73 ? 19.227 -13.497 -2.184 1.00 0.00 274 GLY A N 13
ATOM 11252 C CA . GLY A 1 73 ? 20.684 -13.498 -2.187 1.00 0.00 274 GLY A CA 13
ATOM 11253 C C . GLY A 1 73 ? 21.224 -12.217 -2.823 1.00 0.00 274 GLY A C 13
ATOM 11254 O O . GLY A 1 73 ? 21.420 -12.183 -4.059 1.00 0.00 274 GLY A O 13
ATOM 11259 N N . ASP A 1 19 ? -7.977 -11.271 -7.040 1.00 0.00 220 ASP A N 14
ATOM 11260 C CA . ASP A 1 19 ? -6.568 -11.082 -6.614 1.00 0.00 220 ASP A CA 14
ATOM 11261 C C . ASP A 1 19 ? -6.481 -10.122 -5.410 1.00 0.00 220 ASP A C 14
ATOM 11262 O O . ASP A 1 19 ? -5.627 -10.313 -4.534 1.00 0.00 220 ASP A O 14
ATOM 11271 N N . ARG A 1 20 ? -7.394 -9.108 -5.381 1.00 0.00 221 ARG A N 14
ATOM 11272 C CA . ARG A 1 20 ? -7.393 -7.981 -4.413 1.00 0.00 221 ARG A CA 14
ATOM 11273 C C . ARG A 1 20 ? -6.088 -7.163 -4.564 1.00 0.00 221 ARG A C 14
ATOM 11274 O O . ARG A 1 20 ? -6.046 -6.178 -5.310 1.00 0.00 221 ARG A O 14
ATOM 11295 N N . ASN A 1 21 ? -5.025 -7.626 -3.883 1.00 0.00 222 ASN A N 14
ATOM 11296 C CA . ASN A 1 21 ? -3.656 -7.100 -3.980 1.00 0.00 222 ASN A CA 14
ATOM 11297 C C . ASN A 1 21 ? -2.723 -8.313 -3.847 1.00 0.00 222 ASN A C 14
ATOM 11298 O O . ASN A 1 21 ? -2.622 -8.901 -2.762 1.00 0.00 222 ASN A O 14
ATOM 11309 N N . HIS A 1 22 ? -2.112 -8.730 -4.965 1.00 0.00 223 HIS A N 14
ATOM 11310 C CA . HIS A 1 22 ? -1.252 -9.924 -5.021 1.00 0.00 223 HIS A CA 14
ATOM 11311 C C . HIS A 1 22 ? 0.057 -9.727 -4.224 1.00 0.00 223 HIS A C 14
ATOM 11312 O O . HIS A 1 22 ? 0.928 -8.946 -4.623 1.00 0.00 223 HIS A O 14
ATOM 11327 N N . VAL A 1 23 ? 0.165 -10.420 -3.081 1.00 0.00 224 VAL A N 14
ATOM 11328 C CA . VAL A 1 23 ? 1.413 -10.490 -2.289 1.00 0.00 224 VAL A CA 14
ATOM 11329 C C . VAL A 1 23 ? 2.189 -11.758 -2.684 1.00 0.00 224 VAL A C 14
ATOM 11330 O O . VAL A 1 23 ? 3.413 -11.721 -2.874 1.00 0.00 224 VAL A O 14
ATOM 11343 N N . GLY A 1 24 ? 1.450 -12.876 -2.819 1.00 0.00 225 GLY A N 14
ATOM 11344 C CA . GLY A 1 24 ? 2.028 -14.157 -3.213 1.00 0.00 225 GLY A CA 14
ATOM 11345 C C . GLY A 1 24 ? 0.997 -15.274 -3.170 1.00 0.00 225 GLY A C 14
ATOM 11346 O O . GLY A 1 24 ? 0.354 -15.581 -4.181 1.00 0.00 225 GLY A O 14
ATOM 11350 N N . LYS A 1 25 ? 0.838 -15.873 -1.983 1.00 0.00 226 LYS A N 14
ATOM 11351 C CA . LYS A 1 25 ? -0.144 -16.943 -1.727 1.00 0.00 226 LYS A CA 14
ATOM 11352 C C . LYS A 1 25 ? -1.390 -16.329 -1.066 1.00 0.00 226 LYS A C 14
ATOM 11353 O O . LYS A 1 25 ? -2.522 -16.693 -1.384 1.00 0.00 226 LYS A O 14
ATOM 11372 N N . TYR A 1 26 ? -1.139 -15.402 -0.123 1.00 0.00 227 TYR A N 14
ATOM 11373 C CA . TYR A 1 26 ? -2.181 -14.709 0.664 1.00 0.00 227 TYR A CA 14
ATOM 11374 C C . TYR A 1 26 ? -2.306 -13.237 0.201 1.00 0.00 227 TYR A C 14
ATOM 11375 O O . TYR A 1 26 ? -1.409 -12.706 -0.470 1.00 0.00 227 TYR A O 14
ATOM 11393 N N . THR A 1 27 ? -3.433 -12.602 0.565 1.00 0.00 228 THR A N 14
ATOM 11394 C CA . THR A 1 27 ? -3.682 -11.159 0.348 1.00 0.00 228 THR A CA 14
ATOM 11395 C C . THR A 1 27 ? -3.294 -10.375 1.630 1.00 0.00 228 THR A C 14
ATOM 11396 O O . THR A 1 27 ? -3.308 -10.961 2.713 1.00 0.00 228 THR A O 14
ATOM 11407 N N . PRO A 1 28 ? -2.986 -9.029 1.549 1.00 0.00 229 PRO A N 14
ATOM 11408 C CA . PRO A 1 28 ? -2.568 -8.235 2.742 1.00 0.00 229 PRO A CA 14
ATOM 11409 C C . PRO A 1 28 ? -3.711 -8.129 3.772 1.00 0.00 229 PRO A C 14
ATOM 11410 O O . PRO A 1 28 ? -3.467 -8.039 4.977 1.00 0.00 229 PRO A O 14
ATOM 11421 N N . GLU A 1 29 ? -4.952 -8.178 3.251 1.00 0.00 230 GLU A N 14
ATOM 11422 C CA . GLU A 1 29 ? -6.183 -8.123 4.039 1.00 0.00 230 GLU A CA 14
ATOM 11423 C C . GLU A 1 29 ? -6.362 -9.397 4.877 1.00 0.00 230 GLU A C 14
ATOM 11424 O O . GLU A 1 29 ? -6.891 -9.326 5.986 1.00 0.00 230 GLU A O 14
ATOM 11436 N N . GLU A 1 30 ? -5.923 -10.550 4.324 1.00 0.00 231 GLU A N 14
ATOM 11437 C CA . GLU A 1 30 ? -6.025 -11.860 4.995 1.00 0.00 231 GLU A CA 14
ATOM 11438 C C . GLU A 1 30 ? -5.208 -11.850 6.296 1.00 0.00 231 GLU A C 14
ATOM 11439 O O . GLU A 1 30 ? -5.665 -12.327 7.346 1.00 0.00 231 GLU A O 14
ATOM 11451 N N . ILE A 1 31 ? -3.997 -11.266 6.202 1.00 0.00 232 ILE A N 14
ATOM 11452 C CA . ILE A 1 31 ? -3.084 -11.141 7.336 1.00 0.00 232 ILE A CA 14
ATOM 11453 C C . ILE A 1 31 ? -3.614 -10.084 8.320 1.00 0.00 232 ILE A C 14
ATOM 11454 O O . ILE A 1 31 ? -3.628 -10.314 9.524 1.00 0.00 232 ILE A O 14
ATOM 11470 N N . GLU A 1 32 ? -4.090 -8.947 7.795 1.00 0.00 233 GLU A N 14
ATOM 11471 C CA . GLU A 1 32 ? -4.663 -7.863 8.623 1.00 0.00 233 GLU A CA 14
ATOM 11472 C C . GLU A 1 32 ? -5.906 -8.361 9.409 1.00 0.00 233 GLU A C 14
ATOM 11473 O O . GLU A 1 32 ? -6.174 -7.909 10.531 1.00 0.00 233 GLU A O 14
ATOM 11485 N N . LYS A 1 33 ? -6.627 -9.323 8.804 1.00 0.00 234 LYS A N 14
ATOM 11486 C CA . LYS A 1 33 ? -7.804 -9.958 9.411 1.00 0.00 234 LYS A CA 14
ATOM 11487 C C . LYS A 1 33 ? -7.385 -10.963 10.497 1.00 0.00 234 LYS A C 14
ATOM 11488 O O . LYS A 1 33 ? -8.038 -11.050 11.529 1.00 0.00 234 LYS A O 14
ATOM 11507 N N . LEU A 1 34 ? -6.299 -11.734 10.265 1.00 0.00 235 LEU A N 14
ATOM 11508 C CA . LEU A 1 34 ? -5.798 -12.691 11.283 1.00 0.00 235 LEU A CA 14
ATOM 11509 C C . LEU A 1 34 ? -5.308 -11.916 12.521 1.00 0.00 235 LEU A C 14
ATOM 11510 O O . LEU A 1 34 ? -5.458 -12.386 13.644 1.00 0.00 235 LEU A O 14
ATOM 11526 N N . LYS A 1 35 ? -4.768 -10.706 12.283 1.00 0.00 236 LYS A N 14
ATOM 11527 C CA . LYS A 1 35 ? -4.287 -9.783 13.327 1.00 0.00 236 LYS A CA 14
ATOM 11528 C C . LYS A 1 35 ? -5.452 -9.119 14.081 1.00 0.00 236 LYS A C 14
ATOM 11529 O O . LYS A 1 35 ? -5.340 -8.828 15.281 1.00 0.00 236 LYS A O 14
ATOM 11548 N N . GLU A 1 36 ? -6.555 -8.871 13.353 1.00 0.00 237 GLU A N 14
ATOM 11549 C CA . GLU A 1 36 ? -7.843 -8.438 13.937 1.00 0.00 237 GLU A CA 14
ATOM 11550 C C . GLU A 1 36 ? -8.338 -9.509 14.933 1.00 0.00 237 GLU A C 14
ATOM 11551 O O . GLU A 1 36 ? -8.709 -9.219 16.072 1.00 0.00 237 GLU A O 14
ATOM 11563 N N . LEU A 1 37 ? -8.286 -10.758 14.455 1.00 0.00 238 LEU A N 14
ATOM 11564 C CA . LEU A 1 37 ? -8.711 -11.948 15.193 1.00 0.00 238 LEU A CA 14
ATOM 11565 C C . LEU A 1 37 ? -7.731 -12.285 16.338 1.00 0.00 238 LEU A C 14
ATOM 11566 O O . LEU A 1 37 ? -8.141 -12.902 17.301 1.00 0.00 238 LEU A O 14
ATOM 11582 N N . ARG A 1 38 ? -6.444 -11.895 16.204 1.00 0.00 239 ARG A N 14
ATOM 11583 C CA . ARG A 1 38 ? -5.403 -12.130 17.246 1.00 0.00 239 ARG A CA 14
ATOM 11584 C C . ARG A 1 38 ? -5.802 -11.521 18.596 1.00 0.00 239 ARG A C 14
ATOM 11585 O O . ARG A 1 38 ? -5.702 -12.175 19.637 1.00 0.00 239 ARG A O 14
ATOM 11606 N N . ILE A 1 39 ? -6.268 -10.269 18.544 1.00 0.00 240 ILE A N 14
ATOM 11607 C CA . ILE A 1 39 ? -6.627 -9.497 19.748 1.00 0.00 240 ILE A CA 14
ATOM 11608 C C . ILE A 1 39 ? -7.918 -10.068 20.382 1.00 0.00 240 ILE A C 14
ATOM 11609 O O . ILE A 1 39 ? -8.103 -10.022 21.600 1.00 0.00 240 ILE A O 14
ATOM 11625 N N . LYS A 1 40 ? -8.785 -10.628 19.523 1.00 0.00 241 LYS A N 14
ATOM 11626 C CA . LYS A 1 40 ? -10.105 -11.158 19.917 1.00 0.00 241 LYS A CA 14
ATOM 11627 C C . LYS A 1 40 ? -10.012 -12.633 20.398 1.00 0.00 241 LYS A C 14
ATOM 11628 O O . LYS A 1 40 ? -10.803 -13.070 21.232 1.00 0.00 241 LYS A O 14
ATOM 11647 N N . HIS A 1 41 ? -9.033 -13.387 19.866 1.00 0.00 242 HIS A N 14
ATOM 11648 C CA . HIS A 1 41 ? -8.841 -14.834 20.159 1.00 0.00 242 HIS A CA 14
ATOM 11649 C C . HIS A 1 41 ? -7.668 -15.039 21.136 1.00 0.00 242 HIS A C 14
ATOM 11650 O O . HIS A 1 41 ? -7.363 -16.177 21.521 1.00 0.00 242 HIS A O 14
ATOM 11665 N N . GLY A 1 42 ? -7.015 -13.922 21.526 1.00 0.00 243 GLY A N 14
ATOM 11666 C CA . GLY A 1 42 ? -5.918 -13.935 22.484 1.00 0.00 243 GLY A CA 14
ATOM 11667 C C . GLY A 1 42 ? -4.630 -14.532 21.911 1.00 0.00 243 GLY A C 14
ATOM 11668 O O . GLY A 1 42 ? -3.816 -13.816 21.314 1.00 0.00 243 GLY A O 14
ATOM 11672 N N . ASN A 1 43 ? -4.458 -15.855 22.090 1.00 0.00 244 ASN A N 14
ATOM 11673 C CA . ASN A 1 43 ? -3.261 -16.601 21.634 1.00 0.00 244 ASN A CA 14
ATOM 11674 C C . ASN A 1 43 ? -3.622 -17.718 20.637 1.00 0.00 244 ASN A C 14
ATOM 11675 O O . ASN A 1 43 ? -2.721 -18.274 19.992 1.00 0.00 244 ASN A O 14
ATOM 11686 N N . ASP A 1 44 ? -4.936 -17.999 20.501 1.00 0.00 245 ASP A N 14
ATOM 11687 C CA . ASP A 1 44 ? -5.473 -19.035 19.593 1.00 0.00 245 ASP A CA 14
ATOM 11688 C C . ASP A 1 44 ? -5.041 -18.774 18.134 1.00 0.00 245 ASP A C 14
ATOM 11689 O O . ASP A 1 44 ? -5.300 -17.706 17.601 1.00 0.00 245 ASP A O 14
ATOM 11698 N N . TRP A 1 45 ? -4.294 -19.714 17.555 1.00 0.00 246 TRP A N 14
ATOM 11699 C CA . TRP A 1 45 ? -4.014 -19.767 16.107 1.00 0.00 246 TRP A CA 14
ATOM 11700 C C . TRP A 1 45 ? -5.170 -20.410 15.307 1.00 0.00 246 TRP A C 14
ATOM 11701 O O . TRP A 1 45 ? -5.473 -20.001 14.172 1.00 0.00 246 TRP A O 14
ATOM 11722 N N . ALA A 1 46 ? -5.816 -21.412 15.932 1.00 0.00 247 ALA A N 14
ATOM 11723 C CA . ALA A 1 46 ? -6.620 -22.432 15.230 1.00 0.00 247 ALA A CA 14
ATOM 11724 C C . ALA A 1 46 ? -7.954 -21.894 14.688 1.00 0.00 247 ALA A C 14
ATOM 11725 O O . ALA A 1 46 ? -8.258 -22.072 13.504 1.00 0.00 247 ALA A O 14
ATOM 11732 N N . THR A 1 47 ? -8.717 -21.201 15.548 1.00 0.00 248 THR A N 14
ATOM 11733 C CA . THR A 1 47 ? -10.078 -20.714 15.210 1.00 0.00 248 THR A CA 14
ATOM 11734 C C . THR A 1 47 ? -9.969 -19.498 14.271 1.00 0.00 248 THR A C 14
ATOM 11735 O O . THR A 1 47 ? -10.891 -19.206 13.501 1.00 0.00 248 THR A O 14
ATOM 11746 N N . ILE A 1 48 ? -8.816 -18.797 14.361 1.00 0.00 249 ILE A N 14
ATOM 11747 C CA . ILE A 1 48 ? -8.441 -17.746 13.405 1.00 0.00 249 ILE A CA 14
ATOM 11748 C C . ILE A 1 48 ? -8.318 -18.349 11.988 1.00 0.00 249 ILE A C 14
ATOM 11749 O O . ILE A 1 48 ? -9.022 -17.929 11.067 1.00 0.00 249 ILE A O 14
ATOM 11765 N N . GLY A 1 49 ? -7.439 -19.374 11.866 1.00 0.00 250 GLY A N 14
ATOM 11766 C CA . GLY A 1 49 ? -7.217 -20.091 10.602 1.00 0.00 250 GLY A CA 14
ATOM 11767 C C . GLY A 1 49 ? -8.495 -20.737 10.057 1.00 0.00 250 GLY A C 14
ATOM 11768 O O . GLY A 1 49 ? -8.677 -20.835 8.845 1.00 0.00 250 GLY A O 14
ATOM 11772 N N . ALA A 1 50 ? -9.397 -21.137 10.976 1.00 0.00 251 ALA A N 14
ATOM 11773 C CA . ALA A 1 50 ? -10.701 -21.741 10.637 1.00 0.00 251 ALA A CA 14
ATOM 11774 C C . ALA A 1 50 ? -11.643 -20.700 10.011 1.00 0.00 251 ALA A C 14
ATOM 11775 O O . ALA A 1 50 ? -12.336 -20.994 9.033 1.00 0.00 251 ALA A O 14
ATOM 11782 N N . ALA A 1 51 ? -11.640 -19.476 10.580 1.00 0.00 252 ALA A N 14
ATOM 11783 C CA . ALA A 1 51 ? -12.500 -18.361 10.119 1.00 0.00 252 ALA A CA 14
ATOM 11784 C C . ALA A 1 51 ? -12.034 -17.827 8.752 1.00 0.00 252 ALA A C 14
ATOM 11785 O O . ALA A 1 51 ? -12.847 -17.366 7.948 1.00 0.00 252 ALA A O 14
ATOM 11792 N N . LEU A 1 52 ? -10.715 -17.893 8.517 1.00 0.00 253 LEU A N 14
ATOM 11793 C CA . LEU A 1 52 ? -10.085 -17.447 7.255 1.00 0.00 253 LEU A CA 14
ATOM 11794 C C . LEU A 1 52 ? -10.127 -18.546 6.178 1.00 0.00 253 LEU A C 14
ATOM 11795 O O . LEU A 1 52 ? -10.011 -18.254 4.982 1.00 0.00 253 LEU A O 14
ATOM 11811 N N . GLY A 1 53 ? -10.240 -19.814 6.624 1.00 0.00 254 GLY A N 14
ATOM 11812 C CA . GLY A 1 53 ? -10.125 -20.978 5.735 1.00 0.00 254 GLY A CA 14
ATOM 11813 C C . GLY A 1 53 ? -8.675 -21.293 5.367 1.00 0.00 254 GLY A C 14
ATOM 11814 O O . GLY A 1 53 ? -8.420 -22.029 4.416 1.00 0.00 254 GLY A O 14
ATOM 11818 N N . ARG A 1 54 ? -7.726 -20.722 6.136 1.00 0.00 255 ARG A N 14
ATOM 11819 C CA . ARG A 1 54 ? -6.270 -20.840 5.901 1.00 0.00 255 ARG A CA 14
ATOM 11820 C C . ARG A 1 54 ? -5.633 -21.759 6.955 1.00 0.00 255 ARG A C 14
ATOM 11821 O O . ARG A 1 54 ? -6.310 -22.184 7.899 1.00 0.00 255 ARG A O 14
ATOM 11842 N N . SER A 1 55 ? -4.331 -22.060 6.787 1.00 0.00 256 SER A N 14
ATOM 11843 C CA . SER A 1 55 ? -3.578 -22.916 7.723 1.00 0.00 256 SER A CA 14
ATOM 11844 C C . SER A 1 55 ? -3.311 -22.146 9.033 1.00 0.00 256 SER A C 14
ATOM 11845 O O . SER A 1 55 ? -2.906 -20.979 8.997 1.00 0.00 256 SER A O 14
ATOM 11853 N N . ALA A 1 56 ? -3.558 -22.804 10.180 1.00 0.00 257 ALA A N 14
ATOM 11854 C CA . ALA A 1 56 ? -3.305 -22.227 11.515 1.00 0.00 257 ALA A CA 14
ATOM 11855 C C . ALA A 1 56 ? -1.794 -22.002 11.745 1.00 0.00 257 ALA A C 14
ATOM 11856 O O . ALA A 1 56 ? -1.395 -21.076 12.463 1.00 0.00 257 ALA A O 14
ATOM 11863 N N . SER A 1 57 ? -0.973 -22.863 11.110 1.00 0.00 258 SER A N 14
ATOM 11864 C CA . SER A 1 57 ? 0.497 -22.751 11.108 1.00 0.00 258 SER A CA 14
ATOM 11865 C C . SER A 1 57 ? 0.955 -21.507 10.312 1.00 0.00 258 SER A C 14
ATOM 11866 O O . SER A 1 57 ? 1.946 -20.860 10.672 1.00 0.00 258 SER A O 14
ATOM 11874 N N . SER A 1 58 ? 0.211 -21.181 9.230 1.00 0.00 259 SER A N 14
ATOM 11875 C CA . SER A 1 58 ? 0.514 -20.034 8.359 1.00 0.00 259 SER A CA 14
ATOM 11876 C C . SER A 1 58 ? 0.120 -18.718 9.037 1.00 0.00 259 SER A C 14
ATOM 11877 O O . SER A 1 58 ? 0.890 -17.766 8.999 1.00 0.00 259 SER A O 14
ATOM 11885 N N . VAL A 1 59 ? -1.069 -18.677 9.686 1.00 0.00 260 VAL A N 14
ATOM 11886 C CA . VAL A 1 59 ? -1.520 -17.468 10.420 1.00 0.00 260 VAL A CA 14
ATOM 11887 C C . VAL A 1 59 ? -0.601 -17.213 11.628 1.00 0.00 260 VAL A C 14
ATOM 11888 O O . VAL A 1 59 ? -0.358 -16.058 12.011 1.00 0.00 260 VAL A O 14
ATOM 11901 N N . LYS A 1 60 ? -0.074 -18.319 12.187 1.00 0.00 261 LYS A N 14
ATOM 11902 C CA . LYS A 1 60 ? 0.958 -18.284 13.222 1.00 0.00 261 LYS A CA 14
ATOM 11903 C C . LYS A 1 60 ? 2.231 -17.635 12.694 1.00 0.00 261 LYS A C 14
ATOM 11904 O O . LYS A 1 60 ? 2.784 -16.749 13.333 1.00 0.00 261 LYS A O 14
ATOM 11923 N N . ASP A 1 61 ? 2.656 -18.080 11.510 1.00 0.00 262 ASP A N 14
ATOM 11924 C CA . ASP A 1 61 ? 3.886 -17.610 10.845 1.00 0.00 262 ASP A CA 14
ATOM 11925 C C . ASP A 1 61 ? 3.835 -16.104 10.524 1.00 0.00 262 ASP A C 14
ATOM 11926 O O . ASP A 1 61 ? 4.831 -15.397 10.708 1.00 0.00 262 ASP A O 14
ATOM 11935 N N . ARG A 1 62 ? 2.667 -15.633 10.050 1.00 0.00 263 ARG A N 14
ATOM 11936 C CA . ARG A 1 62 ? 2.488 -14.239 9.599 1.00 0.00 263 ARG A CA 14
ATOM 11937 C C . ARG A 1 62 ? 2.414 -13.287 10.805 1.00 0.00 263 ARG A C 14
ATOM 11938 O O . ARG A 1 62 ? 3.044 -12.221 10.799 1.00 0.00 263 ARG A O 14
ATOM 11959 N N . CYS A 1 63 ? 1.641 -13.688 11.842 1.00 0.00 264 CYS A N 14
ATOM 11960 C CA . CYS A 1 63 ? 1.516 -12.910 13.095 1.00 0.00 264 CYS A CA 14
ATOM 11961 C C . CYS A 1 63 ? 2.842 -12.881 13.860 1.00 0.00 264 CYS A C 14
ATOM 11962 O O . CYS A 1 63 ? 3.161 -11.878 14.522 1.00 0.00 264 CYS A O 14
ATOM 11970 N N . ARG A 1 64 ? 3.590 -14.002 13.782 1.00 0.00 265 ARG A N 14
ATOM 11971 C CA . ARG A 1 64 ? 4.904 -14.126 14.425 1.00 0.00 265 ARG A CA 14
ATOM 11972 C C . ARG A 1 64 ? 5.872 -13.140 13.779 1.00 0.00 265 ARG A C 14
ATOM 11973 O O . ARG A 1 64 ? 6.431 -12.309 14.465 1.00 0.00 265 ARG A O 14
ATOM 11994 N N . LEU A 1 65 ? 6.004 -13.219 12.444 1.00 0.00 266 LEU A N 14
ATOM 11995 C CA . LEU A 1 65 ? 6.894 -12.340 11.654 1.00 0.00 266 LEU A CA 14
ATOM 11996 C C . LEU A 1 65 ? 6.553 -10.857 11.927 1.00 0.00 266 LEU A C 14
ATOM 11997 O O . LEU A 1 65 ? 7.453 -10.034 12.094 1.00 0.00 266 LEU A O 14
ATOM 12013 N N . MET A 1 66 ? 5.245 -10.557 12.025 1.00 0.00 267 MET A N 14
ATOM 12014 C CA . MET A 1 66 ? 4.732 -9.192 12.244 1.00 0.00 267 MET A CA 14
ATOM 12015 C C . MET A 1 66 ? 5.158 -8.625 13.622 1.00 0.00 267 MET A C 14
ATOM 12016 O O . MET A 1 66 ? 5.607 -7.477 13.700 1.00 0.00 267 MET A O 14
ATOM 12030 N N . LYS A 1 67 ? 5.034 -9.433 14.699 1.00 0.00 268 LYS A N 14
ATOM 12031 C CA . LYS A 1 67 ? 5.418 -9.005 16.068 1.00 0.00 268 LYS A CA 14
ATOM 12032 C C . LYS A 1 67 ? 6.909 -9.271 16.327 1.00 0.00 268 LYS A C 14
ATOM 12033 O O . LYS A 1 67 ? 7.698 -8.341 16.511 1.00 0.00 268 LYS A O 14
ATOM 12052 N N . ASP A 1 68 ? 7.272 -10.553 16.353 1.00 0.00 269 ASP A N 14
ATOM 12053 C CA . ASP A 1 68 ? 8.635 -11.015 16.655 1.00 0.00 269 ASP A CA 14
ATOM 12054 C C . ASP A 1 68 ? 9.187 -11.806 15.453 1.00 0.00 269 ASP A C 14
ATOM 12055 O O . ASP A 1 68 ? 9.018 -13.028 15.363 1.00 0.00 269 ASP A O 14
ATOM 12064 N N . THR A 1 69 ? 9.780 -11.068 14.493 1.00 0.00 270 THR A N 14
ATOM 12065 C CA . THR A 1 69 ? 10.388 -11.648 13.273 1.00 0.00 270 THR A CA 14
ATOM 12066 C C . THR A 1 69 ? 11.628 -12.500 13.621 1.00 0.00 270 THR A C 14
ATOM 12067 O O . THR A 1 69 ? 11.947 -13.462 12.919 1.00 0.00 270 THR A O 14
ATOM 12078 N N . CYS A 1 70 ? 12.301 -12.134 14.720 1.00 0.00 271 CYS A N 14
ATOM 12079 C CA . CYS A 1 70 ? 13.438 -12.882 15.279 1.00 0.00 271 CYS A CA 14
ATOM 12080 C C . CYS A 1 70 ? 12.915 -13.768 16.440 1.00 0.00 271 CYS A C 14
ATOM 12081 O O . CYS A 1 70 ? 11.784 -14.266 16.377 1.00 0.00 271 CYS A O 14
ATOM 12089 N N . ASN A 1 71 ? 13.742 -14.000 17.481 1.00 0.00 272 ASN A N 14
ATOM 12090 C CA . ASN A 1 71 ? 13.285 -14.582 18.755 1.00 0.00 272 ASN A CA 14
ATOM 12091 C C . ASN A 1 71 ? 13.666 -13.617 19.887 1.00 0.00 272 ASN A C 14
ATOM 12092 O O . ASN A 1 71 ? 14.836 -13.525 20.254 1.00 0.00 272 ASN A O 14
ATOM 12103 N N . THR A 1 72 ? 12.661 -12.892 20.406 1.00 0.00 273 THR A N 14
ATOM 12104 C CA . THR A 1 72 ? 12.832 -11.831 21.416 1.00 0.00 273 THR A CA 14
ATOM 12105 C C . THR A 1 72 ? 13.295 -12.392 22.784 1.00 0.00 273 THR A C 14
ATOM 12106 O O . THR A 1 72 ? 13.857 -11.661 23.608 1.00 0.00 273 THR A O 14
ATOM 12117 N N . GLY A 1 73 ? 13.050 -13.692 23.010 1.00 0.00 274 GLY A N 14
ATOM 12118 C CA . GLY A 1 73 ? 13.468 -14.368 24.241 1.00 0.00 274 GLY A CA 14
ATOM 12119 C C . GLY A 1 73 ? 12.567 -15.555 24.575 1.00 0.00 274 GLY A C 14
ATOM 12120 O O . GLY A 1 73 ? 12.012 -16.177 23.644 1.00 0.00 274 GLY A O 14
ATOM 12125 N N . ASP A 1 19 ? -16.422 -26.591 -3.896 1.00 0.00 220 ASP A N 15
ATOM 12126 C CA . ASP A 1 19 ? -16.050 -25.189 -3.635 1.00 0.00 220 ASP A CA 15
ATOM 12127 C C . ASP A 1 19 ? -14.623 -25.100 -3.066 1.00 0.00 220 ASP A C 15
ATOM 12128 O O . ASP A 1 19 ? -14.409 -25.254 -1.854 1.00 0.00 220 ASP A O 15
ATOM 12137 N N . ARG A 1 20 ? -13.651 -24.911 -3.973 1.00 0.00 221 ARG A N 15
ATOM 12138 C CA . ARG A 1 20 ? -12.234 -24.707 -3.636 1.00 0.00 221 ARG A CA 15
ATOM 12139 C C . ARG A 1 20 ? -11.671 -23.526 -4.455 1.00 0.00 221 ARG A C 15
ATOM 12140 O O . ARG A 1 20 ? -11.659 -23.566 -5.690 1.00 0.00 221 ARG A O 15
ATOM 12161 N N . ASN A 1 21 ? -11.256 -22.460 -3.749 1.00 0.00 222 ASN A N 15
ATOM 12162 C CA . ASN A 1 21 ? -10.572 -21.300 -4.353 1.00 0.00 222 ASN A CA 15
ATOM 12163 C C . ASN A 1 21 ? -9.077 -21.634 -4.496 1.00 0.00 222 ASN A C 15
ATOM 12164 O O . ASN A 1 21 ? -8.344 -21.563 -3.505 1.00 0.00 222 ASN A O 15
ATOM 12175 N N . HIS A 1 22 ? -8.634 -22.053 -5.709 1.00 0.00 223 HIS A N 15
ATOM 12176 C CA . HIS A 1 22 ? -7.218 -22.429 -5.950 1.00 0.00 223 HIS A CA 15
ATOM 12177 C C . HIS A 1 22 ? -6.303 -21.173 -5.998 1.00 0.00 223 HIS A C 15
ATOM 12178 O O . HIS A 1 22 ? -5.898 -20.698 -7.057 1.00 0.00 223 HIS A O 15
ATOM 12193 N N . VAL A 1 23 ? -6.025 -20.619 -4.804 1.00 0.00 224 VAL A N 15
ATOM 12194 C CA . VAL A 1 23 ? -5.186 -19.418 -4.627 1.00 0.00 224 VAL A CA 15
ATOM 12195 C C . VAL A 1 23 ? -3.803 -19.825 -4.093 1.00 0.00 224 VAL A C 15
ATOM 12196 O O . VAL A 1 23 ? -3.700 -20.713 -3.233 1.00 0.00 224 VAL A O 15
ATOM 12209 N N . GLY A 1 24 ? -2.745 -19.203 -4.628 1.00 0.00 225 GLY A N 15
ATOM 12210 C CA . GLY A 1 24 ? -1.372 -19.505 -4.221 1.00 0.00 225 GLY A CA 15
ATOM 12211 C C . GLY A 1 24 ? -0.951 -18.667 -3.025 1.00 0.00 225 GLY A C 15
ATOM 12212 O O . GLY A 1 24 ? -0.750 -19.189 -1.920 1.00 0.00 225 GLY A O 15
ATOM 12216 N N . LYS A 1 25 ? -0.850 -17.351 -3.251 1.00 0.00 226 LYS A N 15
ATOM 12217 C CA . LYS A 1 25 ? -0.450 -16.380 -2.225 1.00 0.00 226 LYS A CA 15
ATOM 12218 C C . LYS A 1 25 ? -1.692 -15.854 -1.474 1.00 0.00 226 LYS A C 15
ATOM 12219 O O . LYS A 1 25 ? -2.783 -15.753 -2.054 1.00 0.00 226 LYS A O 15
ATOM 12238 N N . TYR A 1 26 ? -1.497 -15.537 -0.184 1.00 0.00 227 TYR A N 15
ATOM 12239 C CA . TYR A 1 26 ? -2.505 -14.862 0.655 1.00 0.00 227 TYR A CA 15
ATOM 12240 C C . TYR A 1 26 ? -2.678 -13.396 0.210 1.00 0.00 227 TYR A C 15
ATOM 12241 O O . TYR A 1 26 ? -1.706 -12.746 -0.203 1.00 0.00 227 TYR A O 15
ATOM 12259 N N . THR A 1 27 ? -3.907 -12.881 0.312 1.00 0.00 228 THR A N 15
ATOM 12260 C CA . THR A 1 27 ? -4.180 -11.446 0.146 1.00 0.00 228 THR A CA 15
ATOM 12261 C C . THR A 1 27 ? -3.833 -10.722 1.466 1.00 0.00 228 THR A C 15
ATOM 12262 O O . THR A 1 27 ? -4.154 -11.250 2.536 1.00 0.00 228 THR A O 15
ATOM 12273 N N . PRO A 1 28 ? -3.160 -9.520 1.431 1.00 0.00 229 PRO A N 15
ATOM 12274 C CA . PRO A 1 28 ? -2.740 -8.784 2.661 1.00 0.00 229 PRO A CA 15
ATOM 12275 C C . PRO A 1 28 ? -3.912 -8.437 3.617 1.00 0.00 229 PRO A C 15
ATOM 12276 O O . PRO A 1 28 ? -3.677 -8.131 4.792 1.00 0.00 229 PRO A O 15
ATOM 12287 N N . GLU A 1 29 ? -5.158 -8.494 3.105 1.00 0.00 230 GLU A N 15
ATOM 12288 C CA . GLU A 1 29 ? -6.381 -8.321 3.912 1.00 0.00 230 GLU A CA 15
ATOM 12289 C C . GLU A 1 29 ? -6.523 -9.458 4.945 1.00 0.00 230 GLU A C 15
ATOM 12290 O O . GLU A 1 29 ? -6.846 -9.201 6.102 1.00 0.00 230 GLU A O 15
ATOM 12302 N N . GLU A 1 30 ? -6.263 -10.706 4.494 1.00 0.00 231 GLU A N 15
ATOM 12303 C CA . GLU A 1 30 ? -6.306 -11.923 5.348 1.00 0.00 231 GLU A CA 15
ATOM 12304 C C . GLU A 1 30 ? -5.261 -11.851 6.478 1.00 0.00 231 GLU A C 15
ATOM 12305 O O . GLU A 1 30 ? -5.463 -12.423 7.551 1.00 0.00 231 GLU A O 15
ATOM 12317 N N . ILE A 1 31 ? -4.146 -11.144 6.215 1.00 0.00 232 ILE A N 15
ATOM 12318 C CA . ILE A 1 31 ? -3.074 -10.943 7.207 1.00 0.00 232 ILE A CA 15
ATOM 12319 C C . ILE A 1 31 ? -3.532 -9.953 8.300 1.00 0.00 232 ILE A C 15
ATOM 12320 O O . ILE A 1 31 ? -3.421 -10.241 9.494 1.00 0.00 232 ILE A O 15
ATOM 12336 N N . GLU A 1 32 ? -4.070 -8.793 7.888 1.00 0.00 233 GLU A N 15
ATOM 12337 C CA . GLU A 1 32 ? -4.600 -7.797 8.837 1.00 0.00 233 GLU A CA 15
ATOM 12338 C C . GLU A 1 32 ? -5.813 -8.379 9.594 1.00 0.00 233 GLU A C 15
ATOM 12339 O O . GLU A 1 32 ? -6.050 -8.053 10.760 1.00 0.00 233 GLU A O 15
ATOM 12351 N N . LYS A 1 33 ? -6.540 -9.280 8.916 1.00 0.00 234 LYS A N 15
ATOM 12352 C CA . LYS A 1 33 ? -7.682 -9.991 9.486 1.00 0.00 234 LYS A CA 15
ATOM 12353 C C . LYS A 1 33 ? -7.209 -10.952 10.596 1.00 0.00 234 LYS A C 15
ATOM 12354 O O . LYS A 1 33 ? -7.794 -10.964 11.663 1.00 0.00 234 LYS A O 15
ATOM 12373 N N . LEU A 1 34 ? -6.111 -11.712 10.339 1.00 0.00 235 LEU A N 15
ATOM 12374 C CA . LEU A 1 34 ? -5.542 -12.682 11.314 1.00 0.00 235 LEU A CA 15
ATOM 12375 C C . LEU A 1 34 ? -5.076 -11.943 12.576 1.00 0.00 235 LEU A C 15
ATOM 12376 O O . LEU A 1 34 ? -5.196 -12.453 13.691 1.00 0.00 235 LEU A O 15
ATOM 12392 N N . LYS A 1 35 ? -4.530 -10.740 12.362 1.00 0.00 236 LYS A N 15
ATOM 12393 C CA . LYS A 1 35 ? -4.029 -9.855 13.427 1.00 0.00 236 LYS A CA 15
ATOM 12394 C C . LYS A 1 35 ? -5.178 -9.295 14.293 1.00 0.00 236 LYS A C 15
ATOM 12395 O O . LYS A 1 35 ? -5.038 -9.180 15.520 1.00 0.00 236 LYS A O 15
ATOM 12414 N N . GLU A 1 36 ? -6.308 -8.968 13.646 1.00 0.00 237 GLU A N 15
ATOM 12415 C CA . GLU A 1 36 ? -7.532 -8.523 14.341 1.00 0.00 237 GLU A CA 15
ATOM 12416 C C . GLU A 1 36 ? -8.201 -9.692 15.096 1.00 0.00 237 GLU A C 15
ATOM 12417 O O . GLU A 1 36 ? -8.754 -9.509 16.192 1.00 0.00 237 GLU A O 15
ATOM 12429 N N . LEU A 1 37 ? -8.117 -10.895 14.508 1.00 0.00 238 LEU A N 15
ATOM 12430 C CA . LEU A 1 37 ? -8.650 -12.130 15.109 1.00 0.00 238 LEU A CA 15
ATOM 12431 C C . LEU A 1 37 ? -7.766 -12.578 16.280 1.00 0.00 238 LEU A C 15
ATOM 12432 O O . LEU A 1 37 ? -8.252 -13.211 17.203 1.00 0.00 238 LEU A O 15
ATOM 12448 N N . ARG A 1 38 ? -6.465 -12.239 16.228 1.00 0.00 239 ARG A N 15
ATOM 12449 C CA . ARG A 1 38 ? -5.496 -12.611 17.276 1.00 0.00 239 ARG A CA 15
ATOM 12450 C C . ARG A 1 38 ? -5.834 -11.915 18.596 1.00 0.00 239 ARG A C 15
ATOM 12451 O O . ARG A 1 38 ? -5.995 -12.569 19.618 1.00 0.00 239 ARG A O 15
ATOM 12472 N N . ILE A 1 39 ? -5.986 -10.585 18.529 1.00 0.00 240 ILE A N 15
ATOM 12473 C CA . ILE A 1 39 ? -6.258 -9.736 19.707 1.00 0.00 240 ILE A CA 15
ATOM 12474 C C . ILE A 1 39 ? -7.588 -10.142 20.396 1.00 0.00 240 ILE A C 15
ATOM 12475 O O . ILE A 1 39 ? -7.690 -10.157 21.629 1.00 0.00 240 ILE A O 15
ATOM 12491 N N . LYS A 1 40 ? -8.584 -10.515 19.572 1.00 0.00 241 LYS A N 15
ATOM 12492 C CA . LYS A 1 40 ? -9.942 -10.845 20.049 1.00 0.00 241 LYS A CA 15
ATOM 12493 C C . LYS A 1 40 ? -10.039 -12.315 20.543 1.00 0.00 241 LYS A C 15
ATOM 12494 O O . LYS A 1 40 ? -10.743 -12.606 21.516 1.00 0.00 241 LYS A O 15
ATOM 12513 N N . HIS A 1 41 ? -9.311 -13.232 19.883 1.00 0.00 242 HIS A N 15
ATOM 12514 C CA . HIS A 1 41 ? -9.318 -14.688 20.216 1.00 0.00 242 HIS A CA 15
ATOM 12515 C C . HIS A 1 41 ? -8.068 -15.079 21.029 1.00 0.00 242 HIS A C 15
ATOM 12516 O O . HIS A 1 41 ? -7.711 -16.264 21.108 1.00 0.00 242 HIS A O 15
ATOM 12531 N N . GLY A 1 42 ? -7.410 -14.071 21.625 1.00 0.00 243 GLY A N 15
ATOM 12532 C CA . GLY A 1 42 ? -6.292 -14.288 22.546 1.00 0.00 243 GLY A CA 15
ATOM 12533 C C . GLY A 1 42 ? -4.989 -14.547 21.805 1.00 0.00 243 GLY A C 15
ATOM 12534 O O . GLY A 1 42 ? -4.212 -13.618 21.569 1.00 0.00 243 GLY A O 15
ATOM 12538 N N . ASN A 1 43 ? -4.770 -15.819 21.424 1.00 0.00 244 ASN A N 15
ATOM 12539 C CA . ASN A 1 43 ? -3.602 -16.241 20.625 1.00 0.00 244 ASN A CA 15
ATOM 12540 C C . ASN A 1 43 ? -3.871 -17.646 20.034 1.00 0.00 244 ASN A C 15
ATOM 12541 O O . ASN A 1 43 ? -2.942 -18.368 19.653 1.00 0.00 244 ASN A O 15
ATOM 12552 N N . ASP A 1 44 ? -5.165 -18.035 19.951 1.00 0.00 245 ASP A N 15
ATOM 12553 C CA . ASP A 1 44 ? -5.563 -19.361 19.435 1.00 0.00 245 ASP A CA 15
ATOM 12554 C C . ASP A 1 44 ? -5.625 -19.315 17.896 1.00 0.00 245 ASP A C 15
ATOM 12555 O O . ASP A 1 44 ? -6.616 -18.854 17.314 1.00 0.00 245 ASP A O 15
ATOM 12564 N N . TRP A 1 45 ? -4.544 -19.791 17.265 1.00 0.00 246 TRP A N 15
ATOM 12565 C CA . TRP A 1 45 ? -4.350 -19.755 15.808 1.00 0.00 246 TRP A CA 15
ATOM 12566 C C . TRP A 1 45 ? -5.300 -20.717 15.072 1.00 0.00 246 TRP A C 15
ATOM 12567 O O . TRP A 1 45 ? -5.533 -20.547 13.877 1.00 0.00 246 TRP A O 15
ATOM 12588 N N . ALA A 1 46 ? -5.820 -21.730 15.795 1.00 0.00 247 ALA A N 15
ATOM 12589 C CA . ALA A 1 46 ? -6.745 -22.736 15.230 1.00 0.00 247 ALA A CA 15
ATOM 12590 C C . ALA A 1 46 ? -8.041 -22.074 14.727 1.00 0.00 247 ALA A C 15
ATOM 12591 O O . ALA A 1 46 ? -8.460 -22.307 13.593 1.00 0.00 247 ALA A O 15
ATOM 12598 N N . THR A 1 47 ? -8.626 -21.216 15.578 1.00 0.00 248 THR A N 15
ATOM 12599 C CA . THR A 1 47 ? -9.886 -20.504 15.275 1.00 0.00 248 THR A CA 15
ATOM 12600 C C . THR A 1 47 ? -9.640 -19.354 14.280 1.00 0.00 248 THR A C 15
ATOM 12601 O O . THR A 1 47 ? -10.506 -19.038 13.456 1.00 0.00 248 THR A O 15
ATOM 12612 N N . ILE A 1 48 ? -8.452 -18.728 14.375 1.00 0.00 249 ILE A N 15
ATOM 12613 C CA . ILE A 1 48 ? -8.022 -17.657 13.453 1.00 0.00 249 ILE A CA 15
ATOM 12614 C C . ILE A 1 48 ? -7.960 -18.198 12.006 1.00 0.00 249 ILE A C 15
ATOM 12615 O O . ILE A 1 48 ? -8.631 -17.676 11.103 1.00 0.00 249 ILE A O 15
ATOM 12631 N N . GLY A 1 49 ? -7.185 -19.282 11.825 1.00 0.00 250 GLY A N 15
ATOM 12632 C CA . GLY A 1 49 ? -7.042 -19.957 10.537 1.00 0.00 250 GLY A CA 15
ATOM 12633 C C . GLY A 1 49 ? -8.354 -20.561 10.043 1.00 0.00 250 GLY A C 15
ATOM 12634 O O . GLY A 1 49 ? -8.613 -20.579 8.845 1.00 0.00 250 GLY A O 15
ATOM 12638 N N . ALA A 1 50 ? -9.189 -21.048 10.984 1.00 0.00 251 ALA A N 15
ATOM 12639 C CA . ALA A 1 50 ? -10.516 -21.630 10.671 1.00 0.00 251 ALA A CA 15
ATOM 12640 C C . ALA A 1 50 ? -11.472 -20.568 10.093 1.00 0.00 251 ALA A C 15
ATOM 12641 O O . ALA A 1 50 ? -12.215 -20.835 9.144 1.00 0.00 251 ALA A O 15
ATOM 12648 N N . ALA A 1 51 ? -11.415 -19.354 10.672 1.00 0.00 252 ALA A N 15
ATOM 12649 C CA . ALA A 1 51 ? -12.260 -18.210 10.264 1.00 0.00 252 ALA A CA 15
ATOM 12650 C C . ALA A 1 51 ? -11.810 -17.645 8.904 1.00 0.00 252 ALA A C 15
ATOM 12651 O O . ALA A 1 51 ? -12.624 -17.144 8.122 1.00 0.00 252 ALA A O 15
ATOM 12658 N N . LEU A 1 52 ? -10.497 -17.717 8.654 1.00 0.00 253 LEU A N 15
ATOM 12659 C CA . LEU A 1 52 ? -9.887 -17.319 7.368 1.00 0.00 253 LEU A CA 15
ATOM 12660 C C . LEU A 1 52 ? -10.084 -18.405 6.289 1.00 0.00 253 LEU A C 15
ATOM 12661 O O . LEU A 1 52 ? -10.075 -18.104 5.091 1.00 0.00 253 LEU A O 15
ATOM 12677 N N . GLY A 1 53 ? -10.240 -19.666 6.739 1.00 0.00 254 GLY A N 15
ATOM 12678 C CA . GLY A 1 53 ? -10.183 -20.831 5.847 1.00 0.00 254 GLY A CA 15
ATOM 12679 C C . GLY A 1 53 ? -8.748 -21.167 5.435 1.00 0.00 254 GLY A C 15
ATOM 12680 O O . GLY A 1 53 ? -8.523 -21.941 4.502 1.00 0.00 254 GLY A O 15
ATOM 12684 N N . ARG A 1 54 ? -7.773 -20.555 6.132 1.00 0.00 255 ARG A N 15
ATOM 12685 C CA . ARG A 1 54 ? -6.334 -20.701 5.858 1.00 0.00 255 ARG A CA 15
ATOM 12686 C C . ARG A 1 54 ? -5.686 -21.625 6.894 1.00 0.00 255 ARG A C 15
ATOM 12687 O O . ARG A 1 54 ? -6.338 -22.057 7.856 1.00 0.00 255 ARG A O 15
ATOM 12708 N N . SER A 1 55 ? -4.400 -21.929 6.684 1.00 0.00 256 SER A N 15
ATOM 12709 C CA . SER A 1 55 ? -3.628 -22.820 7.555 1.00 0.00 256 SER A CA 15
ATOM 12710 C C . SER A 1 55 ? -3.197 -22.070 8.832 1.00 0.00 256 SER A C 15
ATOM 12711 O O . SER A 1 55 ? -2.618 -20.977 8.746 1.00 0.00 256 SER A O 15
ATOM 12719 N N . ALA A 1 56 ? -3.503 -22.663 10.003 1.00 0.00 257 ALA A N 15
ATOM 12720 C CA . ALA A 1 56 ? -3.223 -22.064 11.323 1.00 0.00 257 ALA A CA 15
ATOM 12721 C C . ALA A 1 56 ? -1.714 -21.842 11.536 1.00 0.00 257 ALA A C 15
ATOM 12722 O O . ALA A 1 56 ? -1.304 -20.815 12.084 1.00 0.00 257 ALA A O 15
ATOM 12729 N N . SER A 1 57 ? -0.913 -22.811 11.071 1.00 0.00 258 SER A N 15
ATOM 12730 C CA . SER A 1 57 ? 0.557 -22.754 11.134 1.00 0.00 258 SER A CA 15
ATOM 12731 C C . SER A 1 57 ? 1.105 -21.599 10.275 1.00 0.00 258 SER A C 15
ATOM 12732 O O . SER A 1 57 ? 2.017 -20.889 10.695 1.00 0.00 258 SER A O 15
ATOM 12740 N N . SER A 1 58 ? 0.524 -21.419 9.078 1.00 0.00 259 SER A N 15
ATOM 12741 C CA . SER A 1 58 ? 0.963 -20.397 8.108 1.00 0.00 259 SER A CA 15
ATOM 12742 C C . SER A 1 58 ? 0.715 -18.973 8.636 1.00 0.00 259 SER A C 15
ATOM 12743 O O . SER A 1 58 ? 1.612 -18.124 8.576 1.00 0.00 259 SER A O 15
ATOM 12751 N N . VAL A 1 59 ? -0.502 -18.729 9.165 1.00 0.00 260 VAL A N 15
ATOM 12752 C CA . VAL A 1 59 ? -0.888 -17.408 9.706 1.00 0.00 260 VAL A CA 15
ATOM 12753 C C . VAL A 1 59 ? -0.106 -17.094 10.999 1.00 0.00 260 VAL A C 15
ATOM 12754 O O . VAL A 1 59 ? 0.224 -15.932 11.281 1.00 0.00 260 VAL A O 15
ATOM 12767 N N . LYS A 1 60 ? 0.211 -18.162 11.756 1.00 0.00 261 LYS A N 15
ATOM 12768 C CA . LYS A 1 60 ? 1.018 -18.089 12.983 1.00 0.00 261 LYS A CA 15
ATOM 12769 C C . LYS A 1 60 ? 2.452 -17.623 12.678 1.00 0.00 261 LYS A C 15
ATOM 12770 O O . LYS A 1 60 ? 2.933 -16.653 13.264 1.00 0.00 261 LYS A O 15
ATOM 12789 N N . ASP A 1 61 ? 3.107 -18.320 11.727 1.00 0.00 262 ASP A N 15
ATOM 12790 C CA . ASP A 1 61 ? 4.515 -18.063 11.350 1.00 0.00 262 ASP A CA 15
ATOM 12791 C C . ASP A 1 61 ? 4.674 -16.759 10.555 1.00 0.00 262 ASP A C 15
ATOM 12792 O O . ASP A 1 61 ? 5.745 -16.146 10.588 1.00 0.00 262 ASP A O 15
ATOM 12801 N N . ARG A 1 62 ? 3.608 -16.341 9.845 1.00 0.00 263 ARG A N 15
ATOM 12802 C CA . ARG A 1 62 ? 3.597 -15.057 9.117 1.00 0.00 263 ARG A CA 15
ATOM 12803 C C . ARG A 1 62 ? 3.559 -13.900 10.143 1.00 0.00 263 ARG A C 15
ATOM 12804 O O . ARG A 1 62 ? 4.293 -12.920 10.004 1.00 0.00 263 ARG A O 15
ATOM 12825 N N . CYS A 1 63 ? 2.699 -14.038 11.169 1.00 0.00 264 CYS A N 15
ATOM 12826 C CA . CYS A 1 63 ? 2.586 -13.046 12.264 1.00 0.00 264 CYS A CA 15
ATOM 12827 C C . CYS A 1 63 ? 3.798 -13.119 13.218 1.00 0.00 264 CYS A C 15
ATOM 12828 O O . CYS A 1 63 ? 4.096 -12.160 13.926 1.00 0.00 264 CYS A O 15
ATOM 12836 N N . ARG A 1 64 ? 4.461 -14.285 13.249 1.00 0.00 265 ARG A N 15
ATOM 12837 C CA . ARG A 1 64 ? 5.701 -14.499 14.017 1.00 0.00 265 ARG A CA 15
ATOM 12838 C C . ARG A 1 64 ? 6.871 -13.745 13.354 1.00 0.00 265 ARG A C 15
ATOM 12839 O O . ARG A 1 64 ? 7.691 -13.126 14.038 1.00 0.00 265 ARG A O 15
ATOM 12860 N N . LEU A 1 65 ? 6.899 -13.795 12.010 1.00 0.00 266 LEU A N 15
ATOM 12861 C CA . LEU A 1 65 ? 7.920 -13.134 11.184 1.00 0.00 266 LEU A CA 15
ATOM 12862 C C . LEU A 1 65 ? 7.717 -11.603 11.235 1.00 0.00 266 LEU A C 15
ATOM 12863 O O . LEU A 1 65 ? 8.651 -10.848 11.535 1.00 0.00 266 LEU A O 15
ATOM 12879 N N . MET A 1 66 ? 6.478 -11.171 10.960 1.00 0.00 267 MET A N 15
ATOM 12880 C CA . MET A 1 66 ? 6.084 -9.750 10.943 1.00 0.00 267 MET A CA 15
ATOM 12881 C C . MET A 1 66 ? 4.927 -9.538 11.943 1.00 0.00 267 MET A C 15
ATOM 12882 O O . MET A 1 66 ? 3.746 -9.691 11.599 1.00 0.00 267 MET A O 15
ATOM 12896 N N . LYS A 1 67 ? 5.302 -9.268 13.201 1.00 0.00 268 LYS A N 15
ATOM 12897 C CA . LYS A 1 67 ? 4.360 -8.977 14.303 1.00 0.00 268 LYS A CA 15
ATOM 12898 C C . LYS A 1 67 ? 4.120 -7.455 14.416 1.00 0.00 268 LYS A C 15
ATOM 12899 O O . LYS A 1 67 ? 3.185 -7.010 15.102 1.00 0.00 268 LYS A O 15
ATOM 12918 N N . ASP A 1 68 ? 4.976 -6.678 13.716 1.00 0.00 269 ASP A N 15
ATOM 12919 C CA . ASP A 1 68 ? 5.014 -5.205 13.773 1.00 0.00 269 ASP A CA 15
ATOM 12920 C C . ASP A 1 68 ? 3.637 -4.568 13.471 1.00 0.00 269 ASP A C 15
ATOM 12921 O O . ASP A 1 68 ? 3.100 -4.705 12.361 1.00 0.00 269 ASP A O 15
ATOM 12930 N N . THR A 1 69 ? 3.074 -3.902 14.495 1.00 0.00 270 THR A N 15
ATOM 12931 C CA . THR A 1 69 ? 1.814 -3.151 14.390 1.00 0.00 270 THR A CA 15
ATOM 12932 C C . THR A 1 69 ? 2.072 -1.770 13.761 1.00 0.00 270 THR A C 15
ATOM 12933 O O . THR A 1 69 ? 3.105 -1.140 14.036 1.00 0.00 270 THR A O 15
ATOM 12944 N N . CYS A 1 70 ? 1.140 -1.314 12.909 1.00 0.00 271 CYS A N 15
ATOM 12945 C CA . CYS A 1 70 ? 1.204 0.007 12.271 1.00 0.00 271 CYS A CA 15
ATOM 12946 C C . CYS A 1 70 ? 0.854 1.103 13.299 1.00 0.00 271 CYS A C 15
ATOM 12947 O O . CYS A 1 70 ? -0.327 1.340 13.593 1.00 0.00 271 CYS A O 15
ATOM 12955 N N . ASN A 1 71 ? 1.897 1.711 13.892 1.00 0.00 272 ASN A N 15
ATOM 12956 C CA . ASN A 1 71 ? 1.744 2.803 14.871 1.00 0.00 272 ASN A CA 15
ATOM 12957 C C . ASN A 1 71 ? 1.363 4.105 14.142 1.00 0.00 272 ASN A C 15
ATOM 12958 O O . ASN A 1 71 ? 2.229 4.836 13.645 1.00 0.00 272 ASN A O 15
ATOM 12969 N N . THR A 1 72 ? 0.048 4.345 14.049 1.00 0.00 273 THR A N 15
ATOM 12970 C CA . THR A 1 72 ? -0.532 5.461 13.277 1.00 0.00 273 THR A CA 15
ATOM 12971 C C . THR A 1 72 ? -1.444 6.345 14.164 1.00 0.00 273 THR A C 15
ATOM 12972 O O . THR A 1 72 ? -1.845 7.434 13.745 1.00 0.00 273 THR A O 15
ATOM 12983 N N . GLY A 1 73 ? -1.750 5.861 15.388 1.00 0.00 274 GLY A N 15
ATOM 12984 C CA . GLY A 1 73 ? -2.629 6.561 16.329 1.00 0.00 274 GLY A CA 15
ATOM 12985 C C . GLY A 1 73 ? -1.942 7.776 16.964 1.00 0.00 274 GLY A C 15
ATOM 12986 O O . GLY A 1 73 ? -2.124 8.909 16.466 1.00 0.00 274 GLY A O 15
ATOM 12991 N N . ASP A 1 19 ? -9.975 -14.434 -9.913 1.00 0.00 220 ASP A N 16
ATOM 12992 C CA . ASP A 1 19 ? -10.560 -13.714 -8.745 1.00 0.00 220 ASP A CA 16
ATOM 12993 C C . ASP A 1 19 ? -10.625 -14.617 -7.500 1.00 0.00 220 ASP A C 16
ATOM 12994 O O . ASP A 1 19 ? -10.629 -14.125 -6.362 1.00 0.00 220 ASP A O 16
ATOM 13003 N N . ARG A 1 20 ? -10.695 -15.943 -7.722 1.00 0.00 221 ARG A N 16
ATOM 13004 C CA . ARG A 1 20 ? -10.697 -16.949 -6.639 1.00 0.00 221 ARG A CA 16
ATOM 13005 C C . ARG A 1 20 ? -9.259 -17.141 -6.126 1.00 0.00 221 ARG A C 16
ATOM 13006 O O . ARG A 1 20 ? -8.550 -18.070 -6.543 1.00 0.00 221 ARG A O 16
ATOM 13027 N N . ASN A 1 21 ? -8.822 -16.216 -5.254 1.00 0.00 222 ASN A N 16
ATOM 13028 C CA . ASN A 1 21 ? -7.433 -16.154 -4.763 1.00 0.00 222 ASN A CA 16
ATOM 13029 C C . ASN A 1 21 ? -7.230 -17.098 -3.553 1.00 0.00 222 ASN A C 16
ATOM 13030 O O . ASN A 1 21 ? -7.055 -16.671 -2.405 1.00 0.00 222 ASN A O 16
ATOM 13041 N N . HIS A 1 22 ? -7.333 -18.399 -3.829 1.00 0.00 223 HIS A N 16
ATOM 13042 C CA . HIS A 1 22 ? -6.967 -19.475 -2.888 1.00 0.00 223 HIS A CA 16
ATOM 13043 C C . HIS A 1 22 ? -5.757 -20.215 -3.454 1.00 0.00 223 HIS A C 16
ATOM 13044 O O . HIS A 1 22 ? -4.908 -20.702 -2.708 1.00 0.00 223 HIS A O 16
ATOM 13059 N N . VAL A 1 23 ? -5.705 -20.290 -4.795 1.00 0.00 224 VAL A N 16
ATOM 13060 C CA . VAL A 1 23 ? -4.491 -20.633 -5.549 1.00 0.00 224 VAL A CA 16
ATOM 13061 C C . VAL A 1 23 ? -3.920 -19.326 -6.133 1.00 0.00 224 VAL A C 16
ATOM 13062 O O . VAL A 1 23 ? -4.551 -18.672 -6.971 1.00 0.00 224 VAL A O 16
ATOM 13075 N N . GLY A 1 24 ? -2.752 -18.919 -5.616 1.00 0.00 225 GLY A N 16
ATOM 13076 C CA . GLY A 1 24 ? -2.100 -17.673 -6.008 1.00 0.00 225 GLY A CA 16
ATOM 13077 C C . GLY A 1 24 ? -1.219 -17.154 -4.886 1.00 0.00 225 GLY A C 16
ATOM 13078 O O . GLY A 1 24 ? -0.017 -17.443 -4.854 1.00 0.00 225 GLY A O 16
ATOM 13082 N N . LYS A 1 25 ? -1.837 -16.424 -3.934 1.00 0.00 226 LYS A N 16
ATOM 13083 C CA . LYS A 1 25 ? -1.125 -15.800 -2.797 1.00 0.00 226 LYS A CA 16
ATOM 13084 C C . LYS A 1 25 ? -2.139 -15.301 -1.741 1.00 0.00 226 LYS A C 16
ATOM 13085 O O . LYS A 1 25 ? -3.357 -15.351 -1.957 1.00 0.00 226 LYS A O 16
ATOM 13104 N N . TYR A 1 26 ? -1.628 -14.882 -0.579 1.00 0.00 227 TYR A N 16
ATOM 13105 C CA . TYR A 1 26 ? -2.407 -14.157 0.444 1.00 0.00 227 TYR A CA 16
ATOM 13106 C C . TYR A 1 26 ? -2.501 -12.656 0.075 1.00 0.00 227 TYR A C 16
ATOM 13107 O O . TYR A 1 26 ? -1.569 -12.097 -0.525 1.00 0.00 227 TYR A O 16
ATOM 13125 N N . THR A 1 27 ? -3.630 -12.026 0.418 1.00 0.00 228 THR A N 16
ATOM 13126 C CA . THR A 1 27 ? -3.810 -10.564 0.321 1.00 0.00 228 THR A CA 16
ATOM 13127 C C . THR A 1 27 ? -3.529 -9.925 1.695 1.00 0.00 228 THR A C 16
ATOM 13128 O O . THR A 1 27 ? -3.543 -10.641 2.706 1.00 0.00 228 THR A O 16
ATOM 13139 N N . PRO A 1 28 ? -3.265 -8.571 1.766 1.00 0.00 229 PRO A N 16
ATOM 13140 C CA . PRO A 1 28 ? -3.180 -7.823 3.053 1.00 0.00 229 PRO A CA 16
ATOM 13141 C C . PRO A 1 28 ? -4.407 -8.046 3.973 1.00 0.00 229 PRO A C 16
ATOM 13142 O O . PRO A 1 28 ? -4.308 -7.856 5.180 1.00 0.00 229 PRO A O 16
ATOM 13153 N N . GLU A 1 29 ? -5.549 -8.450 3.371 1.00 0.00 230 GLU A N 16
ATOM 13154 C CA . GLU A 1 29 ? -6.781 -8.785 4.099 1.00 0.00 230 GLU A CA 16
ATOM 13155 C C . GLU A 1 29 ? -6.598 -10.016 5.000 1.00 0.00 230 GLU A C 16
ATOM 13156 O O . GLU A 1 29 ? -7.027 -9.991 6.137 1.00 0.00 230 GLU A O 16
ATOM 13168 N N . GLU A 1 30 ? -5.953 -11.089 4.478 1.00 0.00 231 GLU A N 16
ATOM 13169 C CA . GLU A 1 30 ? -5.664 -12.319 5.267 1.00 0.00 231 GLU A CA 16
ATOM 13170 C C . GLU A 1 30 ? -4.785 -12.001 6.494 1.00 0.00 231 GLU A C 16
ATOM 13171 O O . GLU A 1 30 ? -5.060 -12.478 7.606 1.00 0.00 231 GLU A O 16
ATOM 13183 N N . ILE A 1 31 ? -3.739 -11.183 6.274 1.00 0.00 232 ILE A N 16
ATOM 13184 C CA . ILE A 1 31 ? -2.737 -10.859 7.312 1.00 0.00 232 ILE A CA 16
ATOM 13185 C C . ILE A 1 31 ? -3.338 -9.916 8.381 1.00 0.00 232 ILE A C 16
ATOM 13186 O O . ILE A 1 31 ? -3.232 -10.182 9.589 1.00 0.00 232 ILE A O 16
ATOM 13202 N N . GLU A 1 32 ? -4.014 -8.853 7.925 1.00 0.00 233 GLU A N 16
ATOM 13203 C CA . GLU A 1 32 ? -4.683 -7.889 8.816 1.00 0.00 233 GLU A CA 16
ATOM 13204 C C . GLU A 1 32 ? -5.748 -8.601 9.660 1.00 0.00 233 GLU A C 16
ATOM 13205 O O . GLU A 1 32 ? -5.742 -8.491 10.878 1.00 0.00 233 GLU A O 16
ATOM 13217 N N . LYS A 1 33 ? -6.625 -9.370 8.974 1.00 0.00 234 LYS A N 16
ATOM 13218 C CA . LYS A 1 33 ? -7.777 -10.054 9.600 1.00 0.00 234 LYS A CA 16
ATOM 13219 C C . LYS A 1 33 ? -7.306 -11.088 10.625 1.00 0.00 234 LYS A C 16
ATOM 13220 O O . LYS A 1 33 ? -7.939 -11.238 11.667 1.00 0.00 234 LYS A O 16
ATOM 13239 N N . LEU A 1 34 ? -6.186 -11.791 10.330 1.00 0.00 235 LEU A N 16
ATOM 13240 C CA . LEU A 1 34 ? -5.614 -12.784 11.268 1.00 0.00 235 LEU A CA 16
ATOM 13241 C C . LEU A 1 34 ? -5.158 -12.076 12.546 1.00 0.00 235 LEU A C 16
ATOM 13242 O O . LEU A 1 34 ? -5.322 -12.601 13.643 1.00 0.00 235 LEU A O 16
ATOM 13258 N N . LYS A 1 35 ? -4.583 -10.872 12.363 1.00 0.00 236 LYS A N 16
ATOM 13259 C CA . LYS A 1 35 ? -4.104 -10.018 13.460 1.00 0.00 236 LYS A CA 16
ATOM 13260 C C . LYS A 1 35 ? -5.268 -9.379 14.251 1.00 0.00 236 LYS A C 16
ATOM 13261 O O . LYS A 1 35 ? -5.119 -9.089 15.444 1.00 0.00 236 LYS A O 16
ATOM 13280 N N . GLU A 1 36 ? -6.419 -9.155 13.584 1.00 0.00 237 GLU A N 16
ATOM 13281 C CA . GLU A 1 36 ? -7.650 -8.663 14.248 1.00 0.00 237 GLU A CA 16
ATOM 13282 C C . GLU A 1 36 ? -8.212 -9.760 15.168 1.00 0.00 237 GLU A C 16
ATOM 13283 O O . GLU A 1 36 ? -8.545 -9.519 16.335 1.00 0.00 237 GLU A O 16
ATOM 13295 N N . LEU A 1 37 ? -8.287 -10.975 14.599 1.00 0.00 238 LEU A N 16
ATOM 13296 C CA . LEU A 1 37 ? -8.736 -12.199 15.284 1.00 0.00 238 LEU A CA 16
ATOM 13297 C C . LEU A 1 37 ? -7.720 -12.630 16.358 1.00 0.00 238 LEU A C 16
ATOM 13298 O O . LEU A 1 37 ? -8.068 -13.346 17.288 1.00 0.00 238 LEU A O 16
ATOM 13314 N N . ARG A 1 38 ? -6.451 -12.219 16.182 1.00 0.00 239 ARG A N 16
ATOM 13315 C CA . ARG A 1 38 ? -5.367 -12.481 17.151 1.00 0.00 239 ARG A CA 16
ATOM 13316 C C . ARG A 1 38 ? -5.601 -11.663 18.429 1.00 0.00 239 ARG A C 16
ATOM 13317 O O . ARG A 1 38 ? -5.462 -12.178 19.530 1.00 0.00 239 ARG A O 16
ATOM 13338 N N . ILE A 1 39 ? -5.967 -10.383 18.265 1.00 0.00 240 ILE A N 16
ATOM 13339 C CA . ILE A 1 39 ? -6.278 -9.494 19.407 1.00 0.00 240 ILE A CA 16
ATOM 13340 C C . ILE A 1 39 ? -7.641 -9.872 20.046 1.00 0.00 240 ILE A C 16
ATOM 13341 O O . ILE A 1 39 ? -7.834 -9.728 21.262 1.00 0.00 240 ILE A O 16
ATOM 13357 N N . LYS A 1 40 ? -8.558 -10.394 19.217 1.00 0.00 241 LYS A N 16
ATOM 13358 C CA . LYS A 1 40 ? -9.897 -10.825 19.661 1.00 0.00 241 LYS A CA 16
ATOM 13359 C C . LYS A 1 40 ? -9.808 -12.107 20.522 1.00 0.00 241 LYS A C 16
ATOM 13360 O O . LYS A 1 40 ? -10.274 -12.140 21.663 1.00 0.00 241 LYS A O 16
ATOM 13379 N N . HIS A 1 41 ? -9.161 -13.144 19.967 1.00 0.00 242 HIS A N 16
ATOM 13380 C CA . HIS A 1 41 ? -9.080 -14.493 20.582 1.00 0.00 242 HIS A CA 16
ATOM 13381 C C . HIS A 1 41 ? -7.849 -14.636 21.497 1.00 0.00 242 HIS A C 16
ATOM 13382 O O . HIS A 1 41 ? -7.702 -15.662 22.171 1.00 0.00 242 HIS A O 16
ATOM 13397 N N . GLY A 1 42 ? -6.976 -13.607 21.519 1.00 0.00 243 GLY A N 16
ATOM 13398 C CA . GLY A 1 42 ? -5.730 -13.652 22.292 1.00 0.00 243 GLY A CA 16
ATOM 13399 C C . GLY A 1 42 ? -4.712 -14.596 21.661 1.00 0.00 243 GLY A C 16
ATOM 13400 O O . GLY A 1 42 ? -3.902 -14.186 20.820 1.00 0.00 243 GLY A O 16
ATOM 13404 N N . ASN A 1 43 ? -4.781 -15.875 22.051 1.00 0.00 244 ASN A N 16
ATOM 13405 C CA . ASN A 1 43 ? -3.940 -16.943 21.491 1.00 0.00 244 ASN A CA 16
ATOM 13406 C C . ASN A 1 43 ? -4.825 -18.150 21.140 1.00 0.00 244 ASN A C 16
ATOM 13407 O O . ASN A 1 43 ? -5.223 -18.918 22.027 1.00 0.00 244 ASN A O 16
ATOM 13418 N N . ASP A 1 44 ? -5.175 -18.256 19.847 1.00 0.00 245 ASP A N 16
ATOM 13419 C CA . ASP A 1 44 ? -5.886 -19.413 19.278 1.00 0.00 245 ASP A CA 16
ATOM 13420 C C . ASP A 1 44 ? -5.757 -19.344 17.750 1.00 0.00 245 ASP A C 16
ATOM 13421 O O . ASP A 1 44 ? -6.629 -18.796 17.068 1.00 0.00 245 ASP A O 16
ATOM 13430 N N . TRP A 1 45 ? -4.662 -19.900 17.230 1.00 0.00 246 TRP A N 16
ATOM 13431 C CA . TRP A 1 45 ? -4.327 -19.845 15.793 1.00 0.00 246 TRP A CA 16
ATOM 13432 C C . TRP A 1 45 ? -5.257 -20.740 14.966 1.00 0.00 246 TRP A C 16
ATOM 13433 O O . TRP A 1 45 ? -5.497 -20.469 13.786 1.00 0.00 246 TRP A O 16
ATOM 13454 N N . ALA A 1 46 ? -5.780 -21.801 15.613 1.00 0.00 247 ALA A N 16
ATOM 13455 C CA . ALA A 1 46 ? -6.652 -22.804 14.967 1.00 0.00 247 ALA A CA 16
ATOM 13456 C C . ALA A 1 46 ? -7.981 -22.179 14.507 1.00 0.00 247 ALA A C 16
ATOM 13457 O O . ALA A 1 46 ? -8.424 -22.407 13.379 1.00 0.00 247 ALA A O 16
ATOM 13464 N N . THR A 1 47 ? -8.584 -21.364 15.399 1.00 0.00 248 THR A N 16
ATOM 13465 C CA . THR A 1 47 ? -9.875 -20.696 15.147 1.00 0.00 248 THR A CA 16
ATOM 13466 C C . THR A 1 47 ? -9.708 -19.533 14.145 1.00 0.00 248 THR A C 16
ATOM 13467 O O . THR A 1 47 ? -10.607 -19.267 13.342 1.00 0.00 248 THR A O 16
ATOM 13478 N N . ILE A 1 48 ? -8.542 -18.858 14.198 1.00 0.00 249 ILE A N 16
ATOM 13479 C CA . ILE A 1 48 ? -8.193 -17.778 13.255 1.00 0.00 249 ILE A CA 16
ATOM 13480 C C . ILE A 1 48 ? -8.099 -18.343 11.819 1.00 0.00 249 ILE A C 16
ATOM 13481 O O . ILE A 1 48 ? -8.766 -17.849 10.904 1.00 0.00 249 ILE A O 16
ATOM 13497 N N . GLY A 1 49 ? -7.298 -19.419 11.666 1.00 0.00 250 GLY A N 16
ATOM 13498 C CA . GLY A 1 49 ? -7.131 -20.108 10.383 1.00 0.00 250 GLY A CA 16
ATOM 13499 C C . GLY A 1 49 ? -8.438 -20.701 9.857 1.00 0.00 250 GLY A C 16
ATOM 13500 O O . GLY A 1 49 ? -8.692 -20.678 8.654 1.00 0.00 250 GLY A O 16
ATOM 13504 N N . ALA A 1 50 ? -9.268 -21.210 10.782 1.00 0.00 251 ALA A N 16
ATOM 13505 C CA . ALA A 1 50 ? -10.597 -21.768 10.464 1.00 0.00 251 ALA A CA 16
ATOM 13506 C C . ALA A 1 50 ? -11.559 -20.678 9.944 1.00 0.00 251 ALA A C 16
ATOM 13507 O O . ALA A 1 50 ? -12.333 -20.915 9.009 1.00 0.00 251 ALA A O 16
ATOM 13514 N N . ALA A 1 51 ? -11.487 -19.481 10.554 1.00 0.00 252 ALA A N 16
ATOM 13515 C CA . ALA A 1 51 ? -12.336 -18.328 10.185 1.00 0.00 252 ALA A CA 16
ATOM 13516 C C . ALA A 1 51 ? -11.899 -17.720 8.837 1.00 0.00 252 ALA A C 16
ATOM 13517 O O . ALA A 1 51 ? -12.713 -17.142 8.107 1.00 0.00 252 ALA A O 16
ATOM 13524 N N . LEU A 1 52 ? -10.602 -17.854 8.524 1.00 0.00 253 LEU A N 16
ATOM 13525 C CA . LEU A 1 52 ? -10.003 -17.381 7.254 1.00 0.00 253 LEU A CA 16
ATOM 13526 C C . LEU A 1 52 ? -10.063 -18.446 6.144 1.00 0.00 253 LEU A C 16
ATOM 13527 O O . LEU A 1 52 ? -9.879 -18.117 4.967 1.00 0.00 253 LEU A O 16
ATOM 13543 N N . GLY A 1 53 ? -10.282 -19.717 6.533 1.00 0.00 254 GLY A N 16
ATOM 13544 C CA . GLY A 1 53 ? -10.191 -20.845 5.595 1.00 0.00 254 GLY A CA 16
ATOM 13545 C C . GLY A 1 53 ? -8.750 -21.105 5.133 1.00 0.00 254 GLY A C 16
ATOM 13546 O O . GLY A 1 53 ? -8.517 -21.673 4.060 1.00 0.00 254 GLY A O 16
ATOM 13550 N N . ARG A 1 54 ? -7.791 -20.636 5.946 1.00 0.00 255 ARG A N 16
ATOM 13551 C CA . ARG A 1 54 ? -6.345 -20.780 5.716 1.00 0.00 255 ARG A CA 16
ATOM 13552 C C . ARG A 1 54 ? -5.759 -21.758 6.755 1.00 0.00 255 ARG A C 16
ATOM 13553 O O . ARG A 1 54 ? -6.503 -22.341 7.562 1.00 0.00 255 ARG A O 16
ATOM 13574 N N . SER A 1 55 ? -4.434 -21.956 6.715 1.00 0.00 256 SER A N 16
ATOM 13575 C CA . SER A 1 55 ? -3.724 -22.798 7.689 1.00 0.00 256 SER A CA 16
ATOM 13576 C C . SER A 1 55 ? -3.452 -22.007 8.983 1.00 0.00 256 SER A C 16
ATOM 13577 O O . SER A 1 55 ? -3.146 -20.801 8.937 1.00 0.00 256 SER A O 16
ATOM 13585 N N . ALA A 1 56 ? -3.581 -22.698 10.127 1.00 0.00 257 ALA A N 16
ATOM 13586 C CA . ALA A 1 56 ? -3.313 -22.130 11.460 1.00 0.00 257 ALA A CA 16
ATOM 13587 C C . ALA A 1 56 ? -1.818 -21.810 11.637 1.00 0.00 257 ALA A C 16
ATOM 13588 O O . ALA A 1 56 ? -1.465 -20.871 12.346 1.00 0.00 257 ALA A O 16
ATOM 13595 N N . SER A 1 57 ? -0.959 -22.604 10.972 1.00 0.00 258 SER A N 16
ATOM 13596 C CA . SER A 1 57 ? 0.499 -22.409 10.974 1.00 0.00 258 SER A CA 16
ATOM 13597 C C . SER A 1 57 ? 0.879 -21.146 10.186 1.00 0.00 258 SER A C 16
ATOM 13598 O O . SER A 1 57 ? 1.789 -20.414 10.586 1.00 0.00 258 SER A O 16
ATOM 13606 N N . SER A 1 58 ? 0.153 -20.894 9.074 1.00 0.00 259 SER A N 16
ATOM 13607 C CA . SER A 1 58 ? 0.354 -19.699 8.238 1.00 0.00 259 SER A CA 16
ATOM 13608 C C . SER A 1 58 ? 0.134 -18.421 9.056 1.00 0.00 259 SER A C 16
ATOM 13609 O O . SER A 1 58 ? 0.995 -17.543 9.090 1.00 0.00 259 SER A O 16
ATOM 13617 N N . VAL A 1 59 ? -1.010 -18.362 9.760 1.00 0.00 260 VAL A N 16
ATOM 13618 C CA . VAL A 1 59 ? -1.414 -17.175 10.529 1.00 0.00 260 VAL A CA 16
ATOM 13619 C C . VAL A 1 59 ? -0.541 -17.007 11.792 1.00 0.00 260 VAL A C 16
ATOM 13620 O O . VAL A 1 59 ? -0.164 -15.879 12.150 1.00 0.00 260 VAL A O 16
ATOM 13633 N N . LYS A 1 60 ? -0.188 -18.149 12.412 1.00 0.00 261 LYS A N 16
ATOM 13634 C CA . LYS A 1 60 ? 0.687 -18.210 13.602 1.00 0.00 261 LYS A CA 16
ATOM 13635 C C . LYS A 1 60 ? 2.052 -17.572 13.318 1.00 0.00 261 LYS A C 16
ATOM 13636 O O . LYS A 1 60 ? 2.478 -16.647 14.012 1.00 0.00 261 LYS A O 16
ATOM 13655 N N . ASP A 1 61 ? 2.718 -18.077 12.269 1.00 0.00 262 ASP A N 16
ATOM 13656 C CA . ASP A 1 61 ? 4.082 -17.671 11.916 1.00 0.00 262 ASP A CA 16
ATOM 13657 C C . ASP A 1 61 ? 4.102 -16.321 11.203 1.00 0.00 262 ASP A C 16
ATOM 13658 O O . ASP A 1 61 ? 5.119 -15.627 11.258 1.00 0.00 262 ASP A O 16
ATOM 13667 N N . ARG A 1 62 ? 2.987 -15.937 10.538 1.00 0.00 263 ARG A N 16
ATOM 13668 C CA . ARG A 1 62 ? 2.919 -14.635 9.850 1.00 0.00 263 ARG A CA 16
ATOM 13669 C C . ARG A 1 62 ? 2.865 -13.488 10.873 1.00 0.00 263 ARG A C 16
ATOM 13670 O O . ARG A 1 62 ? 3.562 -12.494 10.703 1.00 0.00 263 ARG A O 16
ATOM 13691 N N . CYS A 1 63 ? 2.035 -13.633 11.931 1.00 0.00 264 CYS A N 16
ATOM 13692 C CA . CYS A 1 63 ? 1.941 -12.617 13.004 1.00 0.00 264 CYS A CA 16
ATOM 13693 C C . CYS A 1 63 ? 3.228 -12.603 13.853 1.00 0.00 264 CYS A C 16
ATOM 13694 O O . CYS A 1 63 ? 3.724 -11.530 14.224 1.00 0.00 264 CYS A O 16
ATOM 13702 N N . ARG A 1 64 ? 3.739 -13.818 14.144 1.00 0.00 265 ARG A N 16
ATOM 13703 C CA . ARG A 1 64 ? 5.017 -14.049 14.858 1.00 0.00 265 ARG A CA 16
ATOM 13704 C C . ARG A 1 64 ? 6.173 -13.249 14.218 1.00 0.00 265 ARG A C 16
ATOM 13705 O O . ARG A 1 64 ? 6.839 -12.451 14.891 1.00 0.00 265 ARG A O 16
ATOM 13726 N N . LEU A 1 65 ? 6.374 -13.459 12.909 1.00 0.00 266 LEU A N 16
ATOM 13727 C CA . LEU A 1 65 ? 7.490 -12.868 12.164 1.00 0.00 266 LEU A CA 16
ATOM 13728 C C . LEU A 1 65 ? 7.136 -11.446 11.689 1.00 0.00 266 LEU A C 16
ATOM 13729 O O . LEU A 1 65 ? 7.724 -10.471 12.173 1.00 0.00 266 LEU A O 16
ATOM 13745 N N . MET A 1 66 ? 6.156 -11.351 10.755 1.00 0.00 267 MET A N 16
ATOM 13746 C CA . MET A 1 66 ? 5.783 -10.084 10.059 1.00 0.00 267 MET A CA 16
ATOM 13747 C C . MET A 1 66 ? 6.997 -9.447 9.340 1.00 0.00 267 MET A C 16
ATOM 13748 O O . MET A 1 66 ? 7.015 -8.236 9.102 1.00 0.00 267 MET A O 16
ATOM 13762 N N . LYS A 1 67 ? 7.988 -10.281 8.965 1.00 0.00 268 LYS A N 16
ATOM 13763 C CA . LYS A 1 67 ? 9.247 -9.819 8.355 1.00 0.00 268 LYS A CA 16
ATOM 13764 C C . LYS A 1 67 ? 9.048 -9.544 6.855 1.00 0.00 268 LYS A C 16
ATOM 13765 O O . LYS A 1 67 ? 9.432 -10.342 5.993 1.00 0.00 268 LYS A O 16
ATOM 13784 N N . ASP A 1 68 ? 8.374 -8.418 6.574 1.00 0.00 269 ASP A N 16
ATOM 13785 C CA . ASP A 1 68 ? 8.146 -7.913 5.211 1.00 0.00 269 ASP A CA 16
ATOM 13786 C C . ASP A 1 68 ? 9.353 -7.082 4.738 1.00 0.00 269 ASP A C 16
ATOM 13787 O O . ASP A 1 68 ? 9.523 -6.858 3.538 1.00 0.00 269 ASP A O 16
ATOM 13796 N N . THR A 1 69 ? 10.148 -6.590 5.707 1.00 0.00 270 THR A N 16
ATOM 13797 C CA . THR A 1 69 ? 11.392 -5.852 5.455 1.00 0.00 270 THR A CA 16
ATOM 13798 C C . THR A 1 69 ? 12.582 -6.731 5.898 1.00 0.00 270 THR A C 16
ATOM 13799 O O . THR A 1 69 ? 13.078 -6.606 7.030 1.00 0.00 270 THR A O 16
ATOM 13810 N N . CYS A 1 70 ? 12.965 -7.678 5.029 1.00 0.00 271 CYS A N 16
ATOM 13811 C CA . CYS A 1 70 ? 14.042 -8.647 5.306 1.00 0.00 271 CYS A CA 16
ATOM 13812 C C . CYS A 1 70 ? 14.526 -9.290 3.997 1.00 0.00 271 CYS A C 16
ATOM 13813 O O . CYS A 1 70 ? 13.719 -9.845 3.240 1.00 0.00 271 CYS A O 16
ATOM 13821 N N . ASN A 1 71 ? 15.835 -9.195 3.730 1.00 0.00 272 ASN A N 16
ATOM 13822 C CA . ASN A 1 71 ? 16.499 -9.895 2.613 1.00 0.00 272 ASN A CA 16
ATOM 13823 C C . ASN A 1 71 ? 17.509 -10.908 3.171 1.00 0.00 272 ASN A C 16
ATOM 13824 O O . ASN A 1 71 ? 18.157 -10.643 4.195 1.00 0.00 272 ASN A O 16
ATOM 13835 N N . THR A 1 72 ? 17.556 -12.104 2.533 1.00 0.00 273 THR A N 16
ATOM 13836 C CA . THR A 1 72 ? 18.554 -13.177 2.797 1.00 0.00 273 THR A CA 16
ATOM 13837 C C . THR A 1 72 ? 18.299 -13.921 4.148 1.00 0.00 273 THR A C 16
ATOM 13838 O O . THR A 1 72 ? 18.924 -14.952 4.425 1.00 0.00 273 THR A O 16
ATOM 13849 N N . GLY A 1 73 ? 17.337 -13.415 4.963 1.00 0.00 274 GLY A N 16
ATOM 13850 C CA . GLY A 1 73 ? 17.042 -13.971 6.289 1.00 0.00 274 GLY A CA 16
ATOM 13851 C C . GLY A 1 73 ? 16.239 -15.278 6.204 1.00 0.00 274 GLY A C 16
ATOM 13852 O O . GLY A 1 73 ? 16.853 -16.367 6.209 1.00 0.00 274 GLY A O 16
ATOM 13857 N N . ASP A 1 19 ? -6.776 -18.665 -13.085 1.00 0.00 220 ASP A N 17
ATOM 13858 C CA . ASP A 1 19 ? -7.635 -19.468 -12.181 1.00 0.00 220 ASP A CA 17
ATOM 13859 C C . ASP A 1 19 ? -7.145 -20.927 -12.095 1.00 0.00 220 ASP A C 17
ATOM 13860 O O . ASP A 1 19 ? -7.923 -21.840 -11.779 1.00 0.00 220 ASP A O 17
ATOM 13869 N N . ARG A 1 20 ? -5.834 -21.130 -12.341 1.00 0.00 221 ARG A N 17
ATOM 13870 C CA . ARG A 1 20 ? -5.156 -22.424 -12.100 1.00 0.00 221 ARG A CA 17
ATOM 13871 C C . ARG A 1 20 ? -4.781 -22.548 -10.610 1.00 0.00 221 ARG A C 17
ATOM 13872 O O . ARG A 1 20 ? -4.708 -23.661 -10.075 1.00 0.00 221 ARG A O 17
ATOM 13893 N N . ASN A 1 21 ? -4.561 -21.390 -9.951 1.00 0.00 222 ASN A N 17
ATOM 13894 C CA . ASN A 1 21 ? -4.210 -21.331 -8.520 1.00 0.00 222 ASN A CA 17
ATOM 13895 C C . ASN A 1 21 ? -4.519 -19.926 -7.960 1.00 0.00 222 ASN A C 17
ATOM 13896 O O . ASN A 1 21 ? -4.292 -18.918 -8.630 1.00 0.00 222 ASN A O 17
ATOM 13907 N N . HIS A 1 22 ? -5.047 -19.885 -6.722 1.00 0.00 223 HIS A N 17
ATOM 13908 C CA . HIS A 1 22 ? -5.362 -18.638 -6.000 1.00 0.00 223 HIS A CA 17
ATOM 13909 C C . HIS A 1 22 ? -5.047 -18.797 -4.508 1.00 0.00 223 HIS A C 17
ATOM 13910 O O . HIS A 1 22 ? -4.479 -17.893 -3.890 1.00 0.00 223 HIS A O 17
ATOM 13925 N N . VAL A 1 23 ? -5.436 -19.962 -3.934 1.00 0.00 224 VAL A N 17
ATOM 13926 C CA . VAL A 1 23 ? -5.288 -20.230 -2.482 1.00 0.00 224 VAL A CA 17
ATOM 13927 C C . VAL A 1 23 ? -3.811 -20.423 -2.078 1.00 0.00 224 VAL A C 17
ATOM 13928 O O . VAL A 1 23 ? -3.486 -20.379 -0.890 1.00 0.00 224 VAL A O 17
ATOM 13941 N N . GLY A 1 24 ? -2.932 -20.636 -3.076 1.00 0.00 225 GLY A N 17
ATOM 13942 C CA . GLY A 1 24 ? -1.485 -20.719 -2.848 1.00 0.00 225 GLY A CA 17
ATOM 13943 C C . GLY A 1 24 ? -0.859 -19.394 -2.425 1.00 0.00 225 GLY A C 17
ATOM 13944 O O . GLY A 1 24 ? 0.280 -19.364 -1.948 1.00 0.00 225 GLY A O 17
ATOM 13948 N N . LYS A 1 25 ? -1.607 -18.295 -2.620 1.00 0.00 226 LYS A N 17
ATOM 13949 C CA . LYS A 1 25 ? -1.224 -16.953 -2.158 1.00 0.00 226 LYS A CA 17
ATOM 13950 C C . LYS A 1 25 ? -2.261 -16.453 -1.135 1.00 0.00 226 LYS A C 17
ATOM 13951 O O . LYS A 1 25 ? -3.431 -16.855 -1.194 1.00 0.00 226 LYS A O 17
ATOM 13970 N N . TYR A 1 26 ? -1.818 -15.589 -0.210 1.00 0.00 227 TYR A N 17
ATOM 13971 C CA . TYR A 1 26 ? -2.698 -14.803 0.685 1.00 0.00 227 TYR A CA 17
ATOM 13972 C C . TYR A 1 26 ? -2.900 -13.385 0.108 1.00 0.00 227 TYR A C 17
ATOM 13973 O O . TYR A 1 26 ? -2.197 -12.975 -0.828 1.00 0.00 227 TYR A O 17
ATOM 13991 N N . THR A 1 27 ? -3.865 -12.647 0.681 1.00 0.00 228 THR A N 17
ATOM 13992 C CA . THR A 1 27 ? -4.048 -11.205 0.437 1.00 0.00 228 THR A CA 17
ATOM 13993 C C . THR A 1 27 ? -3.672 -10.457 1.740 1.00 0.00 228 THR A C 17
ATOM 13994 O O . THR A 1 27 ? -3.930 -10.991 2.824 1.00 0.00 228 THR A O 17
ATOM 14005 N N . PRO A 1 28 ? -3.064 -9.223 1.675 1.00 0.00 229 PRO A N 17
ATOM 14006 C CA . PRO A 1 28 ? -2.650 -8.446 2.891 1.00 0.00 229 PRO A CA 17
ATOM 14007 C C . PRO A 1 28 ? -3.813 -8.181 3.884 1.00 0.00 229 PRO A C 17
ATOM 14008 O O . PRO A 1 28 ? -3.570 -7.944 5.070 1.00 0.00 229 PRO A O 17
ATOM 14019 N N . GLU A 1 29 ? -5.061 -8.237 3.376 1.00 0.00 230 GLU A N 17
ATOM 14020 C CA . GLU A 1 29 ? -6.275 -8.102 4.203 1.00 0.00 230 GLU A CA 17
ATOM 14021 C C . GLU A 1 29 ? -6.451 -9.308 5.151 1.00 0.00 230 GLU A C 17
ATOM 14022 O O . GLU A 1 29 ? -6.843 -9.134 6.304 1.00 0.00 230 GLU A O 17
ATOM 14034 N N . GLU A 1 30 ? -6.148 -10.521 4.645 1.00 0.00 231 GLU A N 17
ATOM 14035 C CA . GLU A 1 30 ? -6.203 -11.774 5.439 1.00 0.00 231 GLU A CA 17
ATOM 14036 C C . GLU A 1 30 ? -5.112 -11.796 6.527 1.00 0.00 231 GLU A C 17
ATOM 14037 O O . GLU A 1 30 ? -5.301 -12.410 7.576 1.00 0.00 231 GLU A O 17
ATOM 14049 N N . ILE A 1 31 ? -3.970 -11.116 6.260 1.00 0.00 232 ILE A N 17
ATOM 14050 C CA . ILE A 1 31 ? -2.898 -10.936 7.260 1.00 0.00 232 ILE A CA 17
ATOM 14051 C C . ILE A 1 31 ? -3.391 -10.005 8.388 1.00 0.00 232 ILE A C 17
ATOM 14052 O O . ILE A 1 31 ? -3.290 -10.351 9.564 1.00 0.00 232 ILE A O 17
ATOM 14068 N N . GLU A 1 32 ? -3.954 -8.839 8.014 1.00 0.00 233 GLU A N 17
ATOM 14069 C CA . GLU A 1 32 ? -4.490 -7.870 8.995 1.00 0.00 233 GLU A CA 17
ATOM 14070 C C . GLU A 1 32 ? -5.685 -8.472 9.769 1.00 0.00 233 GLU A C 17
ATOM 14071 O O . GLU A 1 32 ? -5.904 -8.142 10.935 1.00 0.00 233 GLU A O 17
ATOM 14083 N N . LYS A 1 33 ? -6.421 -9.385 9.106 1.00 0.00 234 LYS A N 17
ATOM 14084 C CA . LYS A 1 33 ? -7.594 -10.054 9.688 1.00 0.00 234 LYS A CA 17
ATOM 14085 C C . LYS A 1 33 ? -7.157 -11.168 10.654 1.00 0.00 234 LYS A C 17
ATOM 14086 O O . LYS A 1 33 ? -7.847 -11.432 11.628 1.00 0.00 234 LYS A O 17
ATOM 14105 N N . LEU A 1 34 ? -6.008 -11.822 10.382 1.00 0.00 235 LEU A N 17
ATOM 14106 C CA . LEU A 1 34 ? -5.462 -12.858 11.297 1.00 0.00 235 LEU A CA 17
ATOM 14107 C C . LEU A 1 34 ? -4.932 -12.174 12.573 1.00 0.00 235 LEU A C 17
ATOM 14108 O O . LEU A 1 34 ? -5.015 -12.726 13.669 1.00 0.00 235 LEU A O 17
ATOM 14124 N N . LYS A 1 35 ? -4.388 -10.957 12.393 1.00 0.00 236 LYS A N 17
ATOM 14125 C CA . LYS A 1 35 ? -3.916 -10.086 13.485 1.00 0.00 236 LYS A CA 17
ATOM 14126 C C . LYS A 1 35 ? -5.103 -9.531 14.300 1.00 0.00 236 LYS A C 17
ATOM 14127 O O . LYS A 1 35 ? -5.014 -9.394 15.519 1.00 0.00 236 LYS A O 17
ATOM 14146 N N . GLU A 1 36 ? -6.217 -9.224 13.606 1.00 0.00 237 GLU A N 17
ATOM 14147 C CA . GLU A 1 36 ? -7.464 -8.743 14.247 1.00 0.00 237 GLU A CA 17
ATOM 14148 C C . GLU A 1 36 ? -8.096 -9.872 15.080 1.00 0.00 237 GLU A C 17
ATOM 14149 O O . GLU A 1 36 ? -8.516 -9.670 16.220 1.00 0.00 237 GLU A O 17
ATOM 14161 N N . LEU A 1 37 ? -8.125 -11.063 14.473 1.00 0.00 238 LEU A N 17
ATOM 14162 C CA . LEU A 1 37 ? -8.604 -12.306 15.100 1.00 0.00 238 LEU A CA 17
ATOM 14163 C C . LEU A 1 37 ? -7.667 -12.748 16.238 1.00 0.00 238 LEU A C 17
ATOM 14164 O O . LEU A 1 37 ? -8.090 -13.457 17.135 1.00 0.00 238 LEU A O 17
ATOM 14180 N N . ARG A 1 38 ? -6.385 -12.366 16.161 1.00 0.00 239 ARG A N 17
ATOM 14181 C CA . ARG A 1 38 ? -5.425 -12.568 17.268 1.00 0.00 239 ARG A CA 17
ATOM 14182 C C . ARG A 1 38 ? -5.839 -11.711 18.476 1.00 0.00 239 ARG A C 17
ATOM 14183 O O . ARG A 1 38 ? -5.881 -12.190 19.602 1.00 0.00 239 ARG A O 17
ATOM 14204 N N . ILE A 1 39 ? -6.187 -10.447 18.208 1.00 0.00 240 ILE A N 17
ATOM 14205 C CA . ILE A 1 39 ? -6.627 -9.493 19.245 1.00 0.00 240 ILE A CA 17
ATOM 14206 C C . ILE A 1 39 ? -7.979 -9.933 19.879 1.00 0.00 240 ILE A C 17
ATOM 14207 O O . ILE A 1 39 ? -8.218 -9.698 21.070 1.00 0.00 240 ILE A O 17
ATOM 14223 N N . LYS A 1 40 ? -8.837 -10.609 19.089 1.00 0.00 241 LYS A N 17
ATOM 14224 C CA . LYS A 1 40 ? -10.159 -11.084 19.572 1.00 0.00 241 LYS A CA 17
ATOM 14225 C C . LYS A 1 40 ? -10.062 -12.457 20.270 1.00 0.00 241 LYS A C 17
ATOM 14226 O O . LYS A 1 40 ? -10.719 -12.690 21.286 1.00 0.00 241 LYS A O 17
ATOM 14245 N N . HIS A 1 41 ? -9.222 -13.357 19.732 1.00 0.00 242 HIS A N 17
ATOM 14246 C CA . HIS A 1 41 ? -9.140 -14.776 20.179 1.00 0.00 242 HIS A CA 17
ATOM 14247 C C . HIS A 1 41 ? -7.840 -15.035 20.972 1.00 0.00 242 HIS A C 17
ATOM 14248 O O . HIS A 1 41 ? -7.442 -16.193 21.148 1.00 0.00 242 HIS A O 17
ATOM 14263 N N . GLY A 1 42 ? -7.202 -13.953 21.475 1.00 0.00 243 GLY A N 17
ATOM 14264 C CA . GLY A 1 42 ? -5.978 -14.048 22.284 1.00 0.00 243 GLY A CA 17
ATOM 14265 C C . GLY A 1 42 ? -4.747 -14.402 21.448 1.00 0.00 243 GLY A C 17
ATOM 14266 O O . GLY A 1 42 ? -3.928 -13.531 21.128 1.00 0.00 243 GLY A O 17
ATOM 14270 N N . ASN A 1 43 ? -4.633 -15.692 21.109 1.00 0.00 244 ASN A N 17
ATOM 14271 C CA . ASN A 1 43 ? -3.597 -16.223 20.203 1.00 0.00 244 ASN A CA 17
ATOM 14272 C C . ASN A 1 43 ? -3.975 -17.647 19.749 1.00 0.00 244 ASN A C 17
ATOM 14273 O O . ASN A 1 43 ? -3.105 -18.415 19.327 1.00 0.00 244 ASN A O 17
ATOM 14284 N N . ASP A 1 44 ? -5.281 -17.994 19.831 1.00 0.00 245 ASP A N 17
ATOM 14285 C CA . ASP A 1 44 ? -5.784 -19.321 19.432 1.00 0.00 245 ASP A CA 17
ATOM 14286 C C . ASP A 1 44 ? -5.818 -19.405 17.896 1.00 0.00 245 ASP A C 17
ATOM 14287 O O . ASP A 1 44 ? -6.837 -19.087 17.259 1.00 0.00 245 ASP A O 17
ATOM 14296 N N . TRP A 1 45 ? -4.668 -19.807 17.320 1.00 0.00 246 TRP A N 17
ATOM 14297 C CA . TRP A 1 45 ? -4.442 -19.852 15.860 1.00 0.00 246 TRP A CA 17
ATOM 14298 C C . TRP A 1 45 ? -5.390 -20.839 15.160 1.00 0.00 246 TRP A C 17
ATOM 14299 O O . TRP A 1 45 ? -5.623 -20.715 13.956 1.00 0.00 246 TRP A O 17
ATOM 14320 N N . ALA A 1 46 ? -5.917 -21.810 15.929 1.00 0.00 247 ALA A N 17
ATOM 14321 C CA . ALA A 1 46 ? -6.857 -22.822 15.423 1.00 0.00 247 ALA A CA 17
ATOM 14322 C C . ALA A 1 46 ? -8.148 -22.176 14.901 1.00 0.00 247 ALA A C 17
ATOM 14323 O O . ALA A 1 46 ? -8.560 -22.433 13.767 1.00 0.00 247 ALA A O 17
ATOM 14330 N N . THR A 1 47 ? -8.737 -21.296 15.725 1.00 0.00 248 THR A N 17
ATOM 14331 C CA . THR A 1 47 ? -9.989 -20.591 15.382 1.00 0.00 248 THR A CA 17
ATOM 14332 C C . THR A 1 47 ? -9.722 -19.447 14.385 1.00 0.00 248 THR A C 17
ATOM 14333 O O . THR A 1 47 ? -10.560 -19.168 13.523 1.00 0.00 248 THR A O 17
ATOM 14344 N N . ILE A 1 48 ? -8.550 -18.791 14.521 1.00 0.00 249 ILE A N 17
ATOM 14345 C CA . ILE A 1 48 ? -8.113 -17.721 13.597 1.00 0.00 249 ILE A CA 17
ATOM 14346 C C . ILE A 1 48 ? -8.059 -18.261 12.141 1.00 0.00 249 ILE A C 17
ATOM 14347 O O . ILE A 1 48 ? -8.757 -17.755 11.251 1.00 0.00 249 ILE A O 17
ATOM 14363 N N . GLY A 1 49 ? -7.252 -19.323 11.951 1.00 0.00 250 GLY A N 17
ATOM 14364 C CA . GLY A 1 49 ? -7.088 -19.986 10.656 1.00 0.00 250 GLY A CA 17
ATOM 14365 C C . GLY A 1 49 ? -8.399 -20.583 10.139 1.00 0.00 250 GLY A C 17
ATOM 14366 O O . GLY A 1 49 ? -8.695 -20.479 8.952 1.00 0.00 250 GLY A O 17
ATOM 14370 N N . ALA A 1 50 ? -9.195 -21.179 11.056 1.00 0.00 251 ALA A N 17
ATOM 14371 C CA . ALA A 1 50 ? -10.498 -21.807 10.718 1.00 0.00 251 ALA A CA 17
ATOM 14372 C C . ALA A 1 50 ? -11.508 -20.780 10.173 1.00 0.00 251 ALA A C 17
ATOM 14373 O O . ALA A 1 50 ? -12.252 -21.075 9.236 1.00 0.00 251 ALA A O 17
ATOM 14380 N N . ALA A 1 51 ? -11.497 -19.574 10.760 1.00 0.00 252 ALA A N 17
ATOM 14381 C CA . ALA A 1 51 ? -12.405 -18.474 10.384 1.00 0.00 252 ALA A CA 17
ATOM 14382 C C . ALA A 1 51 ? -11.988 -17.859 9.037 1.00 0.00 252 ALA A C 17
ATOM 14383 O O . ALA A 1 51 ? -12.835 -17.404 8.266 1.00 0.00 252 ALA A O 17
ATOM 14390 N N . LEU A 1 52 ? -10.669 -17.840 8.778 1.00 0.00 253 LEU A N 17
ATOM 14391 C CA . LEU A 1 52 ? -10.109 -17.392 7.485 1.00 0.00 253 LEU A CA 17
ATOM 14392 C C . LEU A 1 52 ? -10.256 -18.476 6.397 1.00 0.00 253 LEU A C 17
ATOM 14393 O O . LEU A 1 52 ? -10.197 -18.172 5.204 1.00 0.00 253 LEU A O 17
ATOM 14409 N N . GLY A 1 53 ? -10.419 -19.745 6.831 1.00 0.00 254 GLY A N 17
ATOM 14410 C CA . GLY A 1 53 ? -10.379 -20.905 5.921 1.00 0.00 254 GLY A CA 17
ATOM 14411 C C . GLY A 1 53 ? -8.953 -21.253 5.481 1.00 0.00 254 GLY A C 17
ATOM 14412 O O . GLY A 1 53 ? -8.752 -22.011 4.524 1.00 0.00 254 GLY A O 17
ATOM 14416 N N . ARG A 1 54 ? -7.972 -20.673 6.190 1.00 0.00 255 ARG A N 17
ATOM 14417 C CA . ARG A 1 54 ? -6.538 -20.846 5.936 1.00 0.00 255 ARG A CA 17
ATOM 14418 C C . ARG A 1 54 ? -5.935 -21.843 6.935 1.00 0.00 255 ARG A C 17
ATOM 14419 O O . ARG A 1 54 ? -6.599 -22.271 7.891 1.00 0.00 255 ARG A O 17
ATOM 14440 N N . SER A 1 55 ? -4.664 -22.200 6.697 1.00 0.00 256 SER A N 17
ATOM 14441 C CA . SER A 1 55 ? -3.905 -23.089 7.584 1.00 0.00 256 SER A CA 17
ATOM 14442 C C . SER A 1 55 ? -3.537 -22.347 8.878 1.00 0.00 256 SER A C 17
ATOM 14443 O O . SER A 1 55 ? -2.908 -21.278 8.826 1.00 0.00 256 SER A O 17
ATOM 14451 N N . ALA A 1 56 ? -3.949 -22.912 10.025 1.00 0.00 257 ALA A N 17
ATOM 14452 C CA . ALA A 1 56 ? -3.641 -22.369 11.362 1.00 0.00 257 ALA A CA 17
ATOM 14453 C C . ALA A 1 56 ? -2.117 -22.268 11.591 1.00 0.00 257 ALA A C 17
ATOM 14454 O O . ALA A 1 56 ? -1.634 -21.326 12.228 1.00 0.00 257 ALA A O 17
ATOM 14461 N N . SER A 1 57 ? -1.386 -23.250 11.035 1.00 0.00 258 SER A N 17
ATOM 14462 C CA . SER A 1 57 ? 0.086 -23.302 11.061 1.00 0.00 258 SER A CA 17
ATOM 14463 C C . SER A 1 57 ? 0.705 -22.091 10.332 1.00 0.00 258 SER A C 17
ATOM 14464 O O . SER A 1 57 ? 1.650 -21.470 10.827 1.00 0.00 258 SER A O 17
ATOM 14472 N N . SER A 1 58 ? 0.131 -21.763 9.160 1.00 0.00 259 SER A N 17
ATOM 14473 C CA . SER A 1 58 ? 0.642 -20.706 8.272 1.00 0.00 259 SER A CA 17
ATOM 14474 C C . SER A 1 58 ? 0.359 -19.300 8.825 1.00 0.00 259 SER A C 17
ATOM 14475 O O . SER A 1 58 ? 1.191 -18.408 8.680 1.00 0.00 259 SER A O 17
ATOM 14483 N N . VAL A 1 59 ? -0.821 -19.101 9.456 1.00 0.00 260 VAL A N 17
ATOM 14484 C CA . VAL A 1 59 ? -1.180 -17.793 10.052 1.00 0.00 260 VAL A CA 17
ATOM 14485 C C . VAL A 1 59 ? -0.374 -17.549 11.351 1.00 0.00 260 VAL A C 17
ATOM 14486 O O . VAL A 1 59 ? -0.000 -16.404 11.664 1.00 0.00 260 VAL A O 17
ATOM 14499 N N . LYS A 1 60 ? -0.091 -18.650 12.074 1.00 0.00 261 LYS A N 17
ATOM 14500 C CA . LYS A 1 60 ? 0.798 -18.643 13.250 1.00 0.00 261 LYS A CA 17
ATOM 14501 C C . LYS A 1 60 ? 2.213 -18.209 12.847 1.00 0.00 261 LYS A C 17
ATOM 14502 O O . LYS A 1 60 ? 2.801 -17.326 13.469 1.00 0.00 261 LYS A O 17
ATOM 14521 N N . ASP A 1 61 ? 2.720 -18.835 11.779 1.00 0.00 262 ASP A N 17
ATOM 14522 C CA . ASP A 1 61 ? 4.076 -18.592 11.251 1.00 0.00 262 ASP A CA 17
ATOM 14523 C C . ASP A 1 61 ? 4.216 -17.160 10.704 1.00 0.00 262 ASP A C 17
ATOM 14524 O O . ASP A 1 61 ? 5.239 -16.509 10.914 1.00 0.00 262 ASP A O 17
ATOM 14533 N N . ARG A 1 62 ? 3.163 -16.689 10.018 1.00 0.00 263 ARG A N 17
ATOM 14534 C CA . ARG A 1 62 ? 3.140 -15.357 9.384 1.00 0.00 263 ARG A CA 17
ATOM 14535 C C . ARG A 1 62 ? 3.176 -14.243 10.447 1.00 0.00 263 ARG A C 17
ATOM 14536 O O . ARG A 1 62 ? 3.909 -13.271 10.294 1.00 0.00 263 ARG A O 17
ATOM 14557 N N . CYS A 1 63 ? 2.402 -14.416 11.530 1.00 0.00 264 CYS A N 17
ATOM 14558 C CA . CYS A 1 63 ? 2.319 -13.425 12.623 1.00 0.00 264 CYS A CA 17
ATOM 14559 C C . CYS A 1 63 ? 3.560 -13.470 13.536 1.00 0.00 264 CYS A C 17
ATOM 14560 O O . CYS A 1 63 ? 3.989 -12.436 14.067 1.00 0.00 264 CYS A O 17
ATOM 14568 N N . ARG A 1 64 ? 4.119 -14.678 13.719 1.00 0.00 265 ARG A N 17
ATOM 14569 C CA . ARG A 1 64 ? 5.299 -14.897 14.580 1.00 0.00 265 ARG A CA 17
ATOM 14570 C C . ARG A 1 64 ? 6.552 -14.274 13.935 1.00 0.00 265 ARG A C 17
ATOM 14571 O O . ARG A 1 64 ? 7.348 -13.609 14.610 1.00 0.00 265 ARG A O 17
ATOM 14592 N N . LEU A 1 65 ? 6.694 -14.485 12.615 1.00 0.00 266 LEU A N 17
ATOM 14593 C CA . LEU A 1 65 ? 7.805 -13.932 11.823 1.00 0.00 266 LEU A CA 17
ATOM 14594 C C . LEU A 1 65 ? 7.627 -12.405 11.646 1.00 0.00 266 LEU A C 17
ATOM 14595 O O . LEU A 1 65 ? 8.582 -11.631 11.811 1.00 0.00 266 LEU A O 17
ATOM 14611 N N . MET A 1 66 ? 6.388 -11.984 11.335 1.00 0.00 267 MET A N 17
ATOM 14612 C CA . MET A 1 66 ? 6.032 -10.560 11.188 1.00 0.00 267 MET A CA 17
ATOM 14613 C C . MET A 1 66 ? 5.573 -9.999 12.550 1.00 0.00 267 MET A C 17
ATOM 14614 O O . MET A 1 66 ? 4.378 -9.771 12.786 1.00 0.00 267 MET A O 17
ATOM 14628 N N . LYS A 1 67 ? 6.533 -9.874 13.479 1.00 0.00 268 LYS A N 17
ATOM 14629 C CA . LYS A 1 67 ? 6.348 -9.100 14.722 1.00 0.00 268 LYS A CA 17
ATOM 14630 C C . LYS A 1 67 ? 6.305 -7.607 14.350 1.00 0.00 268 LYS A C 17
ATOM 14631 O O . LYS A 1 67 ? 5.388 -6.872 14.732 1.00 0.00 268 LYS A O 17
ATOM 14650 N N . ASP A 1 68 ? 7.318 -7.217 13.571 1.00 0.00 269 ASP A N 17
ATOM 14651 C CA . ASP A 1 68 ? 7.420 -5.915 12.901 1.00 0.00 269 ASP A CA 17
ATOM 14652 C C . ASP A 1 68 ? 8.560 -5.997 11.871 1.00 0.00 269 ASP A C 17
ATOM 14653 O O . ASP A 1 68 ? 9.283 -7.005 11.820 1.00 0.00 269 ASP A O 17
ATOM 14662 N N . THR A 1 69 ? 8.725 -4.941 11.064 1.00 0.00 270 THR A N 17
ATOM 14663 C CA . THR A 1 69 ? 9.730 -4.910 9.978 1.00 0.00 270 THR A CA 17
ATOM 14664 C C . THR A 1 69 ? 11.162 -4.664 10.532 1.00 0.00 270 THR A C 17
ATOM 14665 O O . THR A 1 69 ? 12.149 -5.044 9.894 1.00 0.00 270 THR A O 17
ATOM 14676 N N . CYS A 1 70 ? 11.240 -4.025 11.731 1.00 0.00 271 CYS A N 17
ATOM 14677 C CA . CYS A 1 70 ? 12.510 -3.579 12.369 1.00 0.00 271 CYS A CA 17
ATOM 14678 C C . CYS A 1 70 ? 13.252 -2.549 11.479 1.00 0.00 271 CYS A C 17
ATOM 14679 O O . CYS A 1 70 ? 14.470 -2.355 11.590 1.00 0.00 271 CYS A O 17
ATOM 14687 N N . ASN A 1 71 ? 12.458 -1.860 10.648 1.00 0.00 272 ASN A N 17
ATOM 14688 C CA . ASN A 1 71 ? 12.927 -0.909 9.640 1.00 0.00 272 ASN A CA 17
ATOM 14689 C C . ASN A 1 71 ? 11.746 -0.010 9.247 1.00 0.00 272 ASN A C 17
ATOM 14690 O O . ASN A 1 71 ? 10.674 -0.512 8.900 1.00 0.00 272 ASN A O 17
ATOM 14701 N N . THR A 1 72 ? 11.954 1.311 9.310 1.00 0.00 273 THR A N 17
ATOM 14702 C CA . THR A 1 72 ? 10.895 2.318 9.083 1.00 0.00 273 THR A CA 17
ATOM 14703 C C . THR A 1 72 ? 10.836 2.767 7.594 1.00 0.00 273 THR A C 17
ATOM 14704 O O . THR A 1 72 ? 10.126 3.726 7.253 1.00 0.00 273 THR A O 17
ATOM 14715 N N . GLY A 1 73 ? 11.556 2.040 6.712 1.00 0.00 274 GLY A N 17
ATOM 14716 C CA . GLY A 1 73 ? 11.701 2.396 5.298 1.00 0.00 274 GLY A CA 17
ATOM 14717 C C . GLY A 1 73 ? 13.150 2.786 5.019 1.00 0.00 274 GLY A C 17
ATOM 14718 O O . GLY A 1 73 ? 13.954 1.913 4.635 1.00 0.00 274 GLY A O 17
ATOM 14723 N N . ASP A 1 19 ? -12.108 -18.240 -7.523 1.00 0.00 220 ASP A N 18
ATOM 14724 C CA . ASP A 1 19 ? -12.448 -18.994 -8.756 1.00 0.00 220 ASP A CA 18
ATOM 14725 C C . ASP A 1 19 ? -11.299 -19.940 -9.135 1.00 0.00 220 ASP A C 18
ATOM 14726 O O . ASP A 1 19 ? -11.531 -21.033 -9.654 1.00 0.00 220 ASP A O 18
ATOM 14735 N N . ARG A 1 20 ? -10.050 -19.503 -8.863 1.00 0.00 221 ARG A N 18
ATOM 14736 C CA . ARG A 1 20 ? -8.825 -20.218 -9.275 1.00 0.00 221 ARG A CA 18
ATOM 14737 C C . ARG A 1 20 ? -7.867 -20.377 -8.079 1.00 0.00 221 ARG A C 18
ATOM 14738 O O . ARG A 1 20 ? -7.789 -19.500 -7.208 1.00 0.00 221 ARG A O 18
ATOM 14759 N N . ASN A 1 21 ? -7.123 -21.496 -8.055 1.00 0.00 222 ASN A N 18
ATOM 14760 C CA . ASN A 1 21 ? -6.150 -21.815 -6.984 1.00 0.00 222 ASN A CA 18
ATOM 14761 C C . ASN A 1 21 ? -4.714 -21.512 -7.446 1.00 0.00 222 ASN A C 18
ATOM 14762 O O . ASN A 1 21 ? -3.752 -22.131 -6.977 1.00 0.00 222 ASN A O 18
ATOM 14773 N N . HIS A 1 22 ? -4.576 -20.510 -8.344 1.00 0.00 223 HIS A N 18
ATOM 14774 C CA . HIS A 1 22 ? -3.263 -20.070 -8.874 1.00 0.00 223 HIS A CA 18
ATOM 14775 C C . HIS A 1 22 ? -2.563 -19.100 -7.898 1.00 0.00 223 HIS A C 18
ATOM 14776 O O . HIS A 1 22 ? -1.444 -18.642 -8.160 1.00 0.00 223 HIS A O 18
ATOM 14791 N N . VAL A 1 23 ? -3.236 -18.797 -6.772 1.00 0.00 224 VAL A N 18
ATOM 14792 C CA . VAL A 1 23 ? -2.674 -18.013 -5.666 1.00 0.00 224 VAL A CA 18
ATOM 14793 C C . VAL A 1 23 ? -2.415 -18.940 -4.452 1.00 0.00 224 VAL A C 18
ATOM 14794 O O . VAL A 1 23 ? -3.345 -19.395 -3.774 1.00 0.00 224 VAL A O 18
ATOM 14807 N N . GLY A 1 24 ? -1.130 -19.271 -4.235 1.00 0.00 225 GLY A N 18
ATOM 14808 C CA . GLY A 1 24 ? -0.678 -19.985 -3.028 1.00 0.00 225 GLY A CA 18
ATOM 14809 C C . GLY A 1 24 ? -0.107 -19.028 -1.984 1.00 0.00 225 GLY A C 18
ATOM 14810 O O . GLY A 1 24 ? 0.666 -19.431 -1.106 1.00 0.00 225 GLY A O 18
ATOM 14814 N N . LYS A 1 25 ? -0.497 -17.747 -2.107 1.00 0.00 226 LYS A N 18
ATOM 14815 C CA . LYS A 1 25 ? -0.074 -16.651 -1.222 1.00 0.00 226 LYS A CA 18
ATOM 14816 C C . LYS A 1 25 ? -1.249 -16.208 -0.341 1.00 0.00 226 LYS A C 18
ATOM 14817 O O . LYS A 1 25 ? -2.334 -16.801 -0.379 1.00 0.00 226 LYS A O 18
ATOM 14836 N N . TYR A 1 26 ? -0.999 -15.169 0.462 1.00 0.00 227 TYR A N 18
ATOM 14837 C CA . TYR A 1 26 ? -2.000 -14.513 1.314 1.00 0.00 227 TYR A CA 18
ATOM 14838 C C . TYR A 1 26 ? -2.137 -13.049 0.874 1.00 0.00 227 TYR A C 18
ATOM 14839 O O . TYR A 1 26 ? -1.127 -12.337 0.776 1.00 0.00 227 TYR A O 18
ATOM 14857 N N . THR A 1 27 ? -3.379 -12.618 0.593 1.00 0.00 228 THR A N 18
ATOM 14858 C CA . THR A 1 27 ? -3.704 -11.205 0.326 1.00 0.00 228 THR A CA 18
ATOM 14859 C C . THR A 1 27 ? -3.589 -10.395 1.645 1.00 0.00 228 THR A C 18
ATOM 14860 O O . THR A 1 27 ? -3.905 -10.951 2.706 1.00 0.00 228 THR A O 18
ATOM 14871 N N . PRO A 1 28 ? -3.157 -9.081 1.606 1.00 0.00 229 PRO A N 18
ATOM 14872 C CA . PRO A 1 28 ? -2.883 -8.268 2.833 1.00 0.00 229 PRO A CA 18
ATOM 14873 C C . PRO A 1 28 ? -4.070 -8.218 3.834 1.00 0.00 229 PRO A C 18
ATOM 14874 O O . PRO A 1 28 ? -3.846 -8.070 5.043 1.00 0.00 229 PRO A O 18
ATOM 14885 N N . GLU A 1 29 ? -5.316 -8.357 3.310 1.00 0.00 230 GLU A N 18
ATOM 14886 C CA . GLU A 1 29 ? -6.543 -8.467 4.127 1.00 0.00 230 GLU A CA 18
ATOM 14887 C C . GLU A 1 29 ? -6.427 -9.615 5.143 1.00 0.00 230 GLU A C 18
ATOM 14888 O O . GLU A 1 29 ? -6.637 -9.405 6.328 1.00 0.00 230 GLU A O 18
ATOM 14900 N N . GLU A 1 30 ? -6.038 -10.805 4.647 1.00 0.00 231 GLU A N 18
ATOM 14901 C CA . GLU A 1 30 ? -5.990 -12.056 5.433 1.00 0.00 231 GLU A CA 18
ATOM 14902 C C . GLU A 1 30 ? -4.956 -12.002 6.567 1.00 0.00 231 GLU A C 18
ATOM 14903 O O . GLU A 1 30 ? -5.167 -12.616 7.620 1.00 0.00 231 GLU A O 18
ATOM 14915 N N . ILE A 1 31 ? -3.840 -11.269 6.347 1.00 0.00 232 ILE A N 18
ATOM 14916 C CA . ILE A 1 31 ? -2.828 -11.072 7.391 1.00 0.00 232 ILE A CA 18
ATOM 14917 C C . ILE A 1 31 ? -3.401 -10.152 8.486 1.00 0.00 232 ILE A C 18
ATOM 14918 O O . ILE A 1 31 ? -3.430 -10.523 9.655 1.00 0.00 232 ILE A O 18
ATOM 14934 N N . GLU A 1 32 ? -3.922 -8.974 8.090 1.00 0.00 233 GLU A N 18
ATOM 14935 C CA . GLU A 1 32 ? -4.543 -8.019 9.037 1.00 0.00 233 GLU A CA 18
ATOM 14936 C C . GLU A 1 32 ? -5.778 -8.636 9.739 1.00 0.00 233 GLU A C 18
ATOM 14937 O O . GLU A 1 32 ? -6.132 -8.239 10.852 1.00 0.00 233 GLU A O 18
ATOM 14949 N N . LYS A 1 33 ? -6.398 -9.633 9.080 1.00 0.00 234 LYS A N 18
ATOM 14950 C CA . LYS A 1 33 ? -7.584 -10.330 9.594 1.00 0.00 234 LYS A CA 18
ATOM 14951 C C . LYS A 1 33 ? -7.167 -11.365 10.659 1.00 0.00 234 LYS A C 18
ATOM 14952 O O . LYS A 1 33 ? -7.871 -11.533 11.652 1.00 0.00 234 LYS A O 18
ATOM 14971 N N . LEU A 1 34 ? -6.013 -12.055 10.446 1.00 0.00 235 LEU A N 18
ATOM 14972 C CA . LEU A 1 34 ? -5.467 -13.016 11.442 1.00 0.00 235 LEU A CA 18
ATOM 14973 C C . LEU A 1 34 ? -5.093 -12.253 12.722 1.00 0.00 235 LEU A C 18
ATOM 14974 O O . LEU A 1 34 ? -5.308 -12.731 13.841 1.00 0.00 235 LEU A O 18
ATOM 14990 N N . LYS A 1 35 ? -4.552 -11.042 12.513 1.00 0.00 236 LYS A N 18
ATOM 14991 C CA . LYS A 1 35 ? -4.116 -10.137 13.579 1.00 0.00 236 LYS A CA 18
ATOM 14992 C C . LYS A 1 35 ? -5.312 -9.550 14.343 1.00 0.00 236 LYS A C 18
ATOM 14993 O O . LYS A 1 35 ? -5.265 -9.440 15.562 1.00 0.00 236 LYS A O 18
ATOM 15012 N N . GLU A 1 36 ? -6.386 -9.201 13.605 1.00 0.00 237 GLU A N 18
ATOM 15013 C CA . GLU A 1 36 ? -7.638 -8.661 14.183 1.00 0.00 237 GLU A CA 18
ATOM 15014 C C . GLU A 1 36 ? -8.290 -9.702 15.110 1.00 0.00 237 GLU A C 18
ATOM 15015 O O . GLU A 1 36 ? -8.704 -9.404 16.238 1.00 0.00 237 GLU A O 18
ATOM 15027 N N . LEU A 1 37 ? -8.359 -10.928 14.588 1.00 0.00 238 LEU A N 18
ATOM 15028 C CA . LEU A 1 37 ? -8.867 -12.104 15.305 1.00 0.00 238 LEU A CA 18
ATOM 15029 C C . LEU A 1 37 ? -7.929 -12.504 16.464 1.00 0.00 238 LEU A C 18
ATOM 15030 O O . LEU A 1 37 ? -8.381 -13.108 17.436 1.00 0.00 238 LEU A O 18
ATOM 15046 N N . ARG A 1 38 ? -6.624 -12.179 16.351 1.00 0.00 239 ARG A N 18
ATOM 15047 C CA . ARG A 1 38 ? -5.645 -12.409 17.439 1.00 0.00 239 ARG A CA 18
ATOM 15048 C C . ARG A 1 38 ? -5.867 -11.420 18.600 1.00 0.00 239 ARG A C 18
ATOM 15049 O O . ARG A 1 38 ? -5.651 -11.764 19.765 1.00 0.00 239 ARG A O 18
ATOM 15070 N N . ILE A 1 39 ? -6.291 -10.188 18.271 1.00 0.00 240 ILE A N 18
ATOM 15071 C CA . ILE A 1 39 ? -6.608 -9.156 19.278 1.00 0.00 240 ILE A CA 18
ATOM 15072 C C . ILE A 1 39 ? -7.842 -9.581 20.117 1.00 0.00 240 ILE A C 18
ATOM 15073 O O . ILE A 1 39 ? -7.865 -9.419 21.344 1.00 0.00 240 ILE A O 18
ATOM 15089 N N . LYS A 1 40 ? -8.844 -10.165 19.437 1.00 0.00 241 LYS A N 18
ATOM 15090 C CA . LYS A 1 40 ? -10.140 -10.514 20.057 1.00 0.00 241 LYS A CA 18
ATOM 15091 C C . LYS A 1 40 ? -10.086 -11.873 20.790 1.00 0.00 241 LYS A C 18
ATOM 15092 O O . LYS A 1 40 ? -10.481 -11.973 21.957 1.00 0.00 241 LYS A O 18
ATOM 15111 N N . HIS A 1 41 ? -9.612 -12.911 20.085 1.00 0.00 242 HIS A N 18
ATOM 15112 C CA . HIS A 1 41 ? -9.569 -14.297 20.600 1.00 0.00 242 HIS A CA 18
ATOM 15113 C C . HIS A 1 41 ? -8.298 -14.536 21.417 1.00 0.00 242 HIS A C 18
ATOM 15114 O O . HIS A 1 41 ? -8.349 -15.082 22.519 1.00 0.00 242 HIS A O 18
ATOM 15129 N N . GLY A 1 42 ? -7.162 -14.110 20.864 1.00 0.00 243 GLY A N 18
ATOM 15130 C CA . GLY A 1 42 ? -5.847 -14.391 21.444 1.00 0.00 243 GLY A CA 18
ATOM 15131 C C . GLY A 1 42 ? -4.990 -15.199 20.488 1.00 0.00 243 GLY A C 18
ATOM 15132 O O . GLY A 1 42 ? -5.138 -15.081 19.266 1.00 0.00 243 GLY A O 18
ATOM 15136 N N . ASN A 1 43 ? -4.127 -16.062 21.035 1.00 0.00 244 ASN A N 18
ATOM 15137 C CA . ASN A 1 43 ? -3.179 -16.884 20.252 1.00 0.00 244 ASN A CA 18
ATOM 15138 C C . ASN A 1 43 ? -3.826 -18.214 19.801 1.00 0.00 244 ASN A C 18
ATOM 15139 O O . ASN A 1 43 ? -3.139 -19.225 19.628 1.00 0.00 244 ASN A O 18
ATOM 15150 N N . ASP A 1 44 ? -5.154 -18.192 19.576 1.00 0.00 245 ASP A N 18
ATOM 15151 C CA . ASP A 1 44 ? -5.930 -19.362 19.132 1.00 0.00 245 ASP A CA 18
ATOM 15152 C C . ASP A 1 44 ? -5.821 -19.499 17.608 1.00 0.00 245 ASP A C 18
ATOM 15153 O O . ASP A 1 44 ? -6.771 -19.214 16.882 1.00 0.00 245 ASP A O 18
ATOM 15162 N N . TRP A 1 45 ? -4.636 -19.930 17.140 1.00 0.00 246 TRP A N 18
ATOM 15163 C CA . TRP A 1 45 ? -4.301 -20.012 15.700 1.00 0.00 246 TRP A CA 18
ATOM 15164 C C . TRP A 1 45 ? -5.233 -20.962 14.942 1.00 0.00 246 TRP A C 18
ATOM 15165 O O . TRP A 1 45 ? -5.500 -20.754 13.757 1.00 0.00 246 TRP A O 18
ATOM 15186 N N . ALA A 1 46 ? -5.691 -22.014 15.641 1.00 0.00 247 ALA A N 18
ATOM 15187 C CA . ALA A 1 46 ? -6.659 -22.986 15.105 1.00 0.00 247 ALA A CA 18
ATOM 15188 C C . ALA A 1 46 ? -7.994 -22.298 14.752 1.00 0.00 247 ALA A C 18
ATOM 15189 O O . ALA A 1 46 ? -8.525 -22.483 13.650 1.00 0.00 247 ALA A O 18
ATOM 15196 N N . THR A 1 47 ? -8.483 -21.472 15.696 1.00 0.00 248 THR A N 18
ATOM 15197 C CA . THR A 1 47 ? -9.757 -20.734 15.576 1.00 0.00 248 THR A CA 18
ATOM 15198 C C . THR A 1 47 ? -9.666 -19.647 14.483 1.00 0.00 248 THR A C 18
ATOM 15199 O O . THR A 1 47 ? -10.564 -19.505 13.637 1.00 0.00 248 THR A O 18
ATOM 15210 N N . ILE A 1 48 ? -8.551 -18.891 14.540 1.00 0.00 249 ILE A N 18
ATOM 15211 C CA . ILE A 1 48 ? -8.241 -17.791 13.619 1.00 0.00 249 ILE A CA 18
ATOM 15212 C C . ILE A 1 48 ? -8.160 -18.316 12.170 1.00 0.00 249 ILE A C 18
ATOM 15213 O O . ILE A 1 48 ? -8.885 -17.835 11.292 1.00 0.00 249 ILE A O 18
ATOM 15229 N N . GLY A 1 49 ? -7.287 -19.325 11.966 1.00 0.00 250 GLY A N 18
ATOM 15230 C CA . GLY A 1 49 ? -7.055 -19.943 10.655 1.00 0.00 250 GLY A CA 18
ATOM 15231 C C . GLY A 1 49 ? -8.315 -20.578 10.075 1.00 0.00 250 GLY A C 18
ATOM 15232 O O . GLY A 1 49 ? -8.544 -20.511 8.862 1.00 0.00 250 GLY A O 18
ATOM 15236 N N . ALA A 1 50 ? -9.139 -21.177 10.959 1.00 0.00 251 ALA A N 18
ATOM 15237 C CA . ALA A 1 50 ? -10.439 -21.774 10.580 1.00 0.00 251 ALA A CA 18
ATOM 15238 C C . ALA A 1 50 ? -11.410 -20.703 10.058 1.00 0.00 251 ALA A C 18
ATOM 15239 O O . ALA A 1 50 ? -12.125 -20.933 9.079 1.00 0.00 251 ALA A O 18
ATOM 15246 N N . ALA A 1 51 ? -11.403 -19.526 10.715 1.00 0.00 252 ALA A N 18
ATOM 15247 C CA . ALA A 1 51 ? -12.274 -18.389 10.352 1.00 0.00 252 ALA A CA 18
ATOM 15248 C C . ALA A 1 51 ? -11.822 -17.755 9.024 1.00 0.00 252 ALA A C 18
ATOM 15249 O O . ALA A 1 51 ? -12.646 -17.253 8.262 1.00 0.00 252 ALA A O 18
ATOM 15256 N N . LEU A 1 52 ? -10.502 -17.789 8.773 1.00 0.00 253 LEU A N 18
ATOM 15257 C CA . LEU A 1 52 ? -9.898 -17.299 7.517 1.00 0.00 253 LEU A CA 18
ATOM 15258 C C . LEU A 1 52 ? -10.150 -18.280 6.364 1.00 0.00 253 LEU A C 18
ATOM 15259 O O . LEU A 1 52 ? -10.232 -17.873 5.202 1.00 0.00 253 LEU A O 18
ATOM 15275 N N . GLY A 1 53 ? -10.258 -19.574 6.715 1.00 0.00 254 GLY A N 18
ATOM 15276 C CA . GLY A 1 53 ? -10.296 -20.662 5.737 1.00 0.00 254 GLY A CA 18
ATOM 15277 C C . GLY A 1 53 ? -8.906 -21.004 5.210 1.00 0.00 254 GLY A C 18
ATOM 15278 O O . GLY A 1 53 ? -8.773 -21.562 4.119 1.00 0.00 254 GLY A O 18
ATOM 15282 N N . ARG A 1 54 ? -7.867 -20.637 5.991 1.00 0.00 255 ARG A N 18
ATOM 15283 C CA . ARG A 1 54 ? -6.445 -20.839 5.648 1.00 0.00 255 ARG A CA 18
ATOM 15284 C C . ARG A 1 54 ? -5.773 -21.722 6.711 1.00 0.00 255 ARG A C 18
ATOM 15285 O O . ARG A 1 54 ? -6.399 -22.067 7.718 1.00 0.00 255 ARG A O 18
ATOM 15306 N N . SER A 1 55 ? -4.496 -22.076 6.480 1.00 0.00 256 SER A N 18
ATOM 15307 C CA . SER A 1 55 ? -3.724 -22.943 7.387 1.00 0.00 256 SER A CA 18
ATOM 15308 C C . SER A 1 55 ? -3.300 -22.188 8.667 1.00 0.00 256 SER A C 18
ATOM 15309 O O . SER A 1 55 ? -2.660 -21.132 8.599 1.00 0.00 256 SER A O 18
ATOM 15317 N N . ALA A 1 56 ? -3.680 -22.764 9.827 1.00 0.00 257 ALA A N 18
ATOM 15318 C CA . ALA A 1 56 ? -3.383 -22.225 11.166 1.00 0.00 257 ALA A CA 18
ATOM 15319 C C . ALA A 1 56 ? -1.869 -22.087 11.403 1.00 0.00 257 ALA A C 18
ATOM 15320 O O . ALA A 1 56 ? -1.409 -21.101 11.986 1.00 0.00 257 ALA A O 18
ATOM 15327 N N . SER A 1 57 ? -1.116 -23.090 10.923 1.00 0.00 258 SER A N 18
ATOM 15328 C CA . SER A 1 57 ? 0.349 -23.145 11.039 1.00 0.00 258 SER A CA 18
ATOM 15329 C C . SER A 1 57 ? 1.013 -22.015 10.228 1.00 0.00 258 SER A C 18
ATOM 15330 O O . SER A 1 57 ? 2.014 -21.449 10.657 1.00 0.00 258 SER A O 18
ATOM 15338 N N . SER A 1 58 ? 0.415 -21.687 9.066 1.00 0.00 259 SER A N 18
ATOM 15339 C CA . SER A 1 58 ? 0.956 -20.691 8.127 1.00 0.00 259 SER A CA 18
ATOM 15340 C C . SER A 1 58 ? 0.710 -19.252 8.608 1.00 0.00 259 SER A C 18
ATOM 15341 O O . SER A 1 58 ? 1.577 -18.393 8.442 1.00 0.00 259 SER A O 18
ATOM 15349 N N . VAL A 1 59 ? -0.477 -18.992 9.198 1.00 0.00 260 VAL A N 18
ATOM 15350 C CA . VAL A 1 59 ? -0.817 -17.658 9.749 1.00 0.00 260 VAL A CA 18
ATOM 15351 C C . VAL A 1 59 ? 0.012 -17.388 11.029 1.00 0.00 260 VAL A C 18
ATOM 15352 O O . VAL A 1 59 ? 0.487 -16.257 11.270 1.00 0.00 260 VAL A O 18
ATOM 15365 N N . LYS A 1 60 ? 0.219 -18.474 11.802 1.00 0.00 261 LYS A N 18
ATOM 15366 C CA . LYS A 1 60 ? 1.070 -18.492 12.995 1.00 0.00 261 LYS A CA 18
ATOM 15367 C C . LYS A 1 60 ? 2.520 -18.162 12.628 1.00 0.00 261 LYS A C 18
ATOM 15368 O O . LYS A 1 60 ? 3.135 -17.299 13.248 1.00 0.00 261 LYS A O 18
ATOM 15387 N N . ASP A 1 61 ? 3.027 -18.856 11.594 1.00 0.00 262 ASP A N 18
ATOM 15388 C CA . ASP A 1 61 ? 4.427 -18.758 11.144 1.00 0.00 262 ASP A CA 18
ATOM 15389 C C . ASP A 1 61 ? 4.712 -17.380 10.534 1.00 0.00 262 ASP A C 18
ATOM 15390 O O . ASP A 1 61 ? 5.771 -16.810 10.766 1.00 0.00 262 ASP A O 18
ATOM 15399 N N . ARG A 1 62 ? 3.749 -16.859 9.751 1.00 0.00 263 ARG A N 18
ATOM 15400 C CA . ARG A 1 62 ? 3.874 -15.544 9.099 1.00 0.00 263 ARG A CA 18
ATOM 15401 C C . ARG A 1 62 ? 3.919 -14.417 10.152 1.00 0.00 263 ARG A C 18
ATOM 15402 O O . ARG A 1 62 ? 4.641 -13.439 9.973 1.00 0.00 263 ARG A O 18
ATOM 15423 N N . CYS A 1 63 ? 3.151 -14.572 11.247 1.00 0.00 264 CYS A N 18
ATOM 15424 C CA . CYS A 1 63 ? 3.179 -13.615 12.377 1.00 0.00 264 CYS A CA 18
ATOM 15425 C C . CYS A 1 63 ? 4.429 -13.840 13.273 1.00 0.00 264 CYS A C 18
ATOM 15426 O O . CYS A 1 63 ? 4.933 -12.896 13.905 1.00 0.00 264 CYS A O 18
ATOM 15434 N N . ARG A 1 64 ? 4.920 -15.101 13.314 1.00 0.00 265 ARG A N 18
ATOM 15435 C CA . ARG A 1 64 ? 6.101 -15.502 14.122 1.00 0.00 265 ARG A CA 18
ATOM 15436 C C . ARG A 1 64 ? 7.417 -15.061 13.437 1.00 0.00 265 ARG A C 18
ATOM 15437 O O . ARG A 1 64 ? 8.456 -14.943 14.090 1.00 0.00 265 ARG A O 18
ATOM 15458 N N . LEU A 1 65 ? 7.370 -14.877 12.104 1.00 0.00 266 LEU A N 18
ATOM 15459 C CA . LEU A 1 65 ? 8.494 -14.325 11.315 1.00 0.00 266 LEU A CA 18
ATOM 15460 C C . LEU A 1 65 ? 8.378 -12.794 11.264 1.00 0.00 266 LEU A C 18
ATOM 15461 O O . LEU A 1 65 ? 9.290 -12.074 11.684 1.00 0.00 266 LEU A O 18
ATOM 15477 N N . MET A 1 66 ? 7.238 -12.320 10.745 1.00 0.00 267 MET A N 18
ATOM 15478 C CA . MET A 1 66 ? 6.948 -10.891 10.550 1.00 0.00 267 MET A CA 18
ATOM 15479 C C . MET A 1 66 ? 6.103 -10.366 11.720 1.00 0.00 267 MET A C 18
ATOM 15480 O O . MET A 1 66 ? 4.883 -10.586 11.773 1.00 0.00 267 MET A O 18
ATOM 15494 N N . LYS A 1 67 ? 6.776 -9.722 12.682 1.00 0.00 268 LYS A N 18
ATOM 15495 C CA . LYS A 1 67 ? 6.114 -9.041 13.803 1.00 0.00 268 LYS A CA 18
ATOM 15496 C C . LYS A 1 67 ? 5.647 -7.655 13.335 1.00 0.00 268 LYS A C 18
ATOM 15497 O O . LYS A 1 67 ? 6.380 -6.949 12.622 1.00 0.00 268 LYS A O 18
ATOM 15516 N N . ASP A 1 68 ? 4.427 -7.288 13.717 1.00 0.00 269 ASP A N 18
ATOM 15517 C CA . ASP A 1 68 ? 3.897 -5.931 13.517 1.00 0.00 269 ASP A CA 18
ATOM 15518 C C . ASP A 1 68 ? 4.219 -5.070 14.742 1.00 0.00 269 ASP A C 18
ATOM 15519 O O . ASP A 1 68 ? 4.518 -5.599 15.820 1.00 0.00 269 ASP A O 18
ATOM 15528 N N . THR A 1 69 ? 4.132 -3.752 14.573 1.00 0.00 270 THR A N 18
ATOM 15529 C CA . THR A 1 69 ? 4.426 -2.790 15.640 1.00 0.00 270 THR A CA 18
ATOM 15530 C C . THR A 1 69 ? 3.593 -1.509 15.442 1.00 0.00 270 THR A C 18
ATOM 15531 O O . THR A 1 69 ? 2.852 -1.377 14.459 1.00 0.00 270 THR A O 18
ATOM 15542 N N . CYS A 1 70 ? 3.700 -0.582 16.402 1.00 0.00 271 CYS A N 18
ATOM 15543 C CA . CYS A 1 70 ? 3.023 0.712 16.370 1.00 0.00 271 CYS A CA 18
ATOM 15544 C C . CYS A 1 70 ? 4.099 1.803 16.357 1.00 0.00 271 CYS A C 18
ATOM 15545 O O . CYS A 1 70 ? 4.863 1.929 17.315 1.00 0.00 271 CYS A O 18
ATOM 15553 N N . ASN A 1 71 ? 4.205 2.537 15.236 1.00 0.00 272 ASN A N 18
ATOM 15554 C CA . ASN A 1 71 ? 5.147 3.668 15.093 1.00 0.00 272 ASN A CA 18
ATOM 15555 C C . ASN A 1 71 ? 4.437 4.981 15.466 1.00 0.00 272 ASN A C 18
ATOM 15556 O O . ASN A 1 71 ? 3.199 5.020 15.490 1.00 0.00 272 ASN A O 18
ATOM 15567 N N . THR A 1 72 ? 5.235 6.034 15.742 1.00 0.00 273 THR A N 18
ATOM 15568 C CA . THR A 1 72 ? 4.745 7.368 16.170 1.00 0.00 273 THR A CA 18
ATOM 15569 C C . THR A 1 72 ? 3.990 7.277 17.530 1.00 0.00 273 THR A C 18
ATOM 15570 O O . THR A 1 72 ? 2.757 7.141 17.572 1.00 0.00 273 THR A O 18
ATOM 15581 N N . GLY A 1 73 ? 4.758 7.298 18.636 1.00 0.00 274 GLY A N 18
ATOM 15582 C CA . GLY A 1 73 ? 4.196 7.204 19.992 1.00 0.00 274 GLY A CA 18
ATOM 15583 C C . GLY A 1 73 ? 5.223 6.727 21.021 1.00 0.00 274 GLY A C 18
ATOM 15584 O O . GLY A 1 73 ? 6.433 7.004 20.851 1.00 0.00 274 GLY A O 18
ATOM 15589 N N . ASP A 1 19 ? 12.661 -21.362 -6.876 1.00 0.00 220 ASP A N 19
ATOM 15590 C CA . ASP A 1 19 ? 11.609 -20.849 -5.970 1.00 0.00 220 ASP A CA 19
ATOM 15591 C C . ASP A 1 19 ? 11.330 -19.379 -6.266 1.00 0.00 220 ASP A C 19
ATOM 15592 O O . ASP A 1 19 ? 12.250 -18.617 -6.595 1.00 0.00 220 ASP A O 19
ATOM 15601 N N . ARG A 1 20 ? 10.057 -18.996 -6.145 1.00 0.00 221 ARG A N 19
ATOM 15602 C CA . ARG A 1 20 ? 9.608 -17.623 -6.352 1.00 0.00 221 ARG A CA 19
ATOM 15603 C C . ARG A 1 20 ? 9.519 -16.911 -4.993 1.00 0.00 221 ARG A C 19
ATOM 15604 O O . ARG A 1 20 ? 8.839 -17.396 -4.079 1.00 0.00 221 ARG A O 19
ATOM 15625 N N . ASN A 1 21 ? 10.232 -15.775 -4.868 1.00 0.00 222 ASN A N 19
ATOM 15626 C CA . ASN A 1 21 ? 10.287 -14.973 -3.625 1.00 0.00 222 ASN A CA 19
ATOM 15627 C C . ASN A 1 21 ? 9.007 -14.123 -3.461 1.00 0.00 222 ASN A C 19
ATOM 15628 O O . ASN A 1 21 ? 9.007 -12.898 -3.655 1.00 0.00 222 ASN A O 19
ATOM 15639 N N . HIS A 1 22 ? 7.901 -14.823 -3.146 1.00 0.00 223 HIS A N 19
ATOM 15640 C CA . HIS A 1 22 ? 6.572 -14.242 -2.888 1.00 0.00 223 HIS A CA 19
ATOM 15641 C C . HIS A 1 22 ? 5.869 -15.094 -1.816 1.00 0.00 223 HIS A C 19
ATOM 15642 O O . HIS A 1 22 ? 5.363 -14.556 -0.830 1.00 0.00 223 HIS A O 19
ATOM 15657 N N . VAL A 1 23 ? 5.872 -16.429 -2.050 1.00 0.00 224 VAL A N 19
ATOM 15658 C CA . VAL A 1 23 ? 5.378 -17.475 -1.107 1.00 0.00 224 VAL A CA 19
ATOM 15659 C C . VAL A 1 23 ? 3.846 -17.375 -0.856 1.00 0.00 224 VAL A C 19
ATOM 15660 O O . VAL A 1 23 ? 3.075 -18.200 -1.367 1.00 0.00 224 VAL A O 19
ATOM 15673 N N . GLY A 1 24 ? 3.430 -16.362 -0.072 1.00 0.00 225 GLY A N 19
ATOM 15674 C CA . GLY A 1 24 ? 2.029 -16.174 0.319 1.00 0.00 225 GLY A CA 19
ATOM 15675 C C . GLY A 1 24 ? 1.103 -15.860 -0.861 1.00 0.00 225 GLY A C 19
ATOM 15676 O O . GLY A 1 24 ? 1.362 -14.929 -1.634 1.00 0.00 225 GLY A O 19
ATOM 15680 N N . LYS A 1 25 ? 0.040 -16.665 -0.999 1.00 0.00 226 LYS A N 19
ATOM 15681 C CA . LYS A 1 25 ? -1.022 -16.471 -2.013 1.00 0.00 226 LYS A CA 19
ATOM 15682 C C . LYS A 1 25 ? -2.289 -15.894 -1.339 1.00 0.00 226 LYS A C 19
ATOM 15683 O O . LYS A 1 25 ? -3.406 -16.043 -1.850 1.00 0.00 226 LYS A O 19
ATOM 15702 N N . TYR A 1 26 ? -2.078 -15.206 -0.207 1.00 0.00 227 TYR A N 19
ATOM 15703 C CA . TYR A 1 26 ? -3.137 -14.572 0.594 1.00 0.00 227 TYR A CA 19
ATOM 15704 C C . TYR A 1 26 ? -3.600 -13.260 -0.065 1.00 0.00 227 TYR A C 19
ATOM 15705 O O . TYR A 1 26 ? -2.905 -12.707 -0.932 1.00 0.00 227 TYR A O 19
ATOM 15723 N N . THR A 1 27 ? -4.776 -12.763 0.360 1.00 0.00 228 THR A N 19
ATOM 15724 C CA . THR A 1 27 ? -5.192 -11.372 0.091 1.00 0.00 228 THR A CA 19
ATOM 15725 C C . THR A 1 27 ? -4.447 -10.453 1.096 1.00 0.00 228 THR A C 19
ATOM 15726 O O . THR A 1 27 ? -4.052 -10.931 2.176 1.00 0.00 228 THR A O 19
ATOM 15737 N N . PRO A 1 28 ? -4.241 -9.128 0.787 1.00 0.00 229 PRO A N 19
ATOM 15738 C CA . PRO A 1 28 ? -3.665 -8.171 1.765 1.00 0.00 229 PRO A CA 19
ATOM 15739 C C . PRO A 1 28 ? -4.531 -8.040 3.040 1.00 0.00 229 PRO A C 19
ATOM 15740 O O . PRO A 1 28 ? -4.052 -7.549 4.063 1.00 0.00 229 PRO A O 19
ATOM 15751 N N . GLU A 1 29 ? -5.802 -8.487 2.961 1.00 0.00 230 GLU A N 19
ATOM 15752 C CA . GLU A 1 29 ? -6.724 -8.489 4.101 1.00 0.00 230 GLU A CA 19
ATOM 15753 C C . GLU A 1 29 ? -6.386 -9.618 5.094 1.00 0.00 230 GLU A C 19
ATOM 15754 O O . GLU A 1 29 ? -6.392 -9.370 6.282 1.00 0.00 230 GLU A O 19
ATOM 15766 N N . GLU A 1 30 ? -6.062 -10.834 4.583 1.00 0.00 231 GLU A N 19
ATOM 15767 C CA . GLU A 1 30 ? -5.922 -12.075 5.406 1.00 0.00 231 GLU A CA 19
ATOM 15768 C C . GLU A 1 30 ? -4.951 -11.912 6.588 1.00 0.00 231 GLU A C 19
ATOM 15769 O O . GLU A 1 30 ? -5.208 -12.423 7.688 1.00 0.00 231 GLU A O 19
ATOM 15781 N N . ILE A 1 31 ? -3.833 -11.209 6.351 1.00 0.00 232 ILE A N 19
ATOM 15782 C CA . ILE A 1 31 ? -2.797 -10.998 7.375 1.00 0.00 232 ILE A CA 19
ATOM 15783 C C . ILE A 1 31 ? -3.318 -9.999 8.430 1.00 0.00 232 ILE A C 19
ATOM 15784 O O . ILE A 1 31 ? -3.303 -10.279 9.632 1.00 0.00 232 ILE A O 19
ATOM 15800 N N . GLU A 1 32 ? -3.835 -8.858 7.952 1.00 0.00 233 GLU A N 19
ATOM 15801 C CA . GLU A 1 32 ? -4.434 -7.808 8.815 1.00 0.00 233 GLU A CA 19
ATOM 15802 C C . GLU A 1 32 ? -5.651 -8.359 9.609 1.00 0.00 233 GLU A C 19
ATOM 15803 O O . GLU A 1 32 ? -5.925 -7.931 10.739 1.00 0.00 233 GLU A O 19
ATOM 15815 N N . LYS A 1 33 ? -6.327 -9.351 9.008 1.00 0.00 234 LYS A N 19
ATOM 15816 C CA . LYS A 1 33 ? -7.503 -10.021 9.570 1.00 0.00 234 LYS A CA 19
ATOM 15817 C C . LYS A 1 33 ? -7.076 -10.920 10.736 1.00 0.00 234 LYS A C 19
ATOM 15818 O O . LYS A 1 33 ? -7.663 -10.866 11.811 1.00 0.00 234 LYS A O 19
ATOM 15837 N N . LEU A 1 34 ? -6.017 -11.724 10.509 1.00 0.00 235 LEU A N 19
ATOM 15838 C CA . LEU A 1 34 ? -5.511 -12.680 11.515 1.00 0.00 235 LEU A CA 19
ATOM 15839 C C . LEU A 1 34 ? -4.947 -11.929 12.732 1.00 0.00 235 LEU A C 19
ATOM 15840 O O . LEU A 1 34 ? -5.003 -12.428 13.848 1.00 0.00 235 LEU A O 19
ATOM 15856 N N . LYS A 1 35 ? -4.412 -10.727 12.476 1.00 0.00 236 LYS A N 19
ATOM 15857 C CA . LYS A 1 35 ? -3.853 -9.829 13.505 1.00 0.00 236 LYS A CA 19
ATOM 15858 C C . LYS A 1 35 ? -4.956 -9.157 14.359 1.00 0.00 236 LYS A C 19
ATOM 15859 O O . LYS A 1 35 ? -4.784 -8.990 15.573 1.00 0.00 236 LYS A O 19
ATOM 15878 N N . GLU A 1 36 ? -6.066 -8.758 13.712 1.00 0.00 237 GLU A N 19
ATOM 15879 C CA . GLU A 1 36 ? -7.263 -8.223 14.410 1.00 0.00 237 GLU A CA 19
ATOM 15880 C C . GLU A 1 36 ? -7.885 -9.319 15.305 1.00 0.00 237 GLU A C 19
ATOM 15881 O O . GLU A 1 36 ? -8.113 -9.122 16.511 1.00 0.00 237 GLU A O 19
ATOM 15893 N N . LEU A 1 37 ? -8.113 -10.480 14.683 1.00 0.00 238 LEU A N 19
ATOM 15894 C CA . LEU A 1 37 ? -8.682 -11.675 15.324 1.00 0.00 238 LEU A CA 19
ATOM 15895 C C . LEU A 1 37 ? -7.737 -12.231 16.408 1.00 0.00 238 LEU A C 19
ATOM 15896 O O . LEU A 1 37 ? -8.196 -12.871 17.342 1.00 0.00 238 LEU A O 19
ATOM 15912 N N . ARG A 1 38 ? -6.421 -11.985 16.263 1.00 0.00 239 ARG A N 19
ATOM 15913 C CA . ARG A 1 38 ? -5.405 -12.405 17.251 1.00 0.00 239 ARG A CA 19
ATOM 15914 C C . ARG A 1 38 ? -5.685 -11.786 18.624 1.00 0.00 239 ARG A C 19
ATOM 15915 O O . ARG A 1 38 ? -5.692 -12.475 19.632 1.00 0.00 239 ARG A O 19
ATOM 15936 N N . ILE A 1 39 ? -5.928 -10.473 18.627 1.00 0.00 240 ILE A N 19
ATOM 15937 C CA . ILE A 1 39 ? -6.165 -9.706 19.862 1.00 0.00 240 ILE A CA 19
ATOM 15938 C C . ILE A 1 39 ? -7.522 -10.104 20.497 1.00 0.00 240 ILE A C 19
ATOM 15939 O O . ILE A 1 39 ? -7.654 -10.180 21.723 1.00 0.00 240 ILE A O 19
ATOM 15955 N N . LYS A 1 40 ? -8.504 -10.397 19.630 1.00 0.00 241 LYS A N 19
ATOM 15956 C CA . LYS A 1 40 ? -9.883 -10.734 20.039 1.00 0.00 241 LYS A CA 19
ATOM 15957 C C . LYS A 1 40 ? -9.991 -12.208 20.525 1.00 0.00 241 LYS A C 19
ATOM 15958 O O . LYS A 1 40 ? -10.832 -12.530 21.369 1.00 0.00 241 LYS A O 19
ATOM 15977 N N . HIS A 1 41 ? -9.125 -13.090 19.996 1.00 0.00 242 HIS A N 19
ATOM 15978 C CA . HIS A 1 41 ? -9.090 -14.532 20.371 1.00 0.00 242 HIS A CA 19
ATOM 15979 C C . HIS A 1 41 ? -7.950 -14.830 21.365 1.00 0.00 242 HIS A C 19
ATOM 15980 O O . HIS A 1 41 ? -7.868 -15.945 21.901 1.00 0.00 242 HIS A O 19
ATOM 15995 N N . GLY A 1 42 ? -7.085 -13.830 21.602 1.00 0.00 243 GLY A N 19
ATOM 15996 C CA . GLY A 1 42 ? -5.905 -13.996 22.446 1.00 0.00 243 GLY A CA 19
ATOM 15997 C C . GLY A 1 42 ? -4.877 -14.934 21.810 1.00 0.00 243 GLY A C 19
ATOM 15998 O O . GLY A 1 42 ? -4.187 -14.557 20.857 1.00 0.00 243 GLY A O 19
ATOM 16002 N N . ASN A 1 43 ? -4.813 -16.173 22.322 1.00 0.00 244 ASN A N 19
ATOM 16003 C CA . ASN A 1 43 ? -3.863 -17.213 21.858 1.00 0.00 244 ASN A CA 19
ATOM 16004 C C . ASN A 1 43 ? -4.548 -18.236 20.925 1.00 0.00 244 ASN A C 19
ATOM 16005 O O . ASN A 1 43 ? -3.869 -19.092 20.351 1.00 0.00 244 ASN A O 19
ATOM 16016 N N . ASP A 1 44 ? -5.885 -18.153 20.801 1.00 0.00 245 ASP A N 19
ATOM 16017 C CA . ASP A 1 44 ? -6.685 -19.110 20.002 1.00 0.00 245 ASP A CA 19
ATOM 16018 C C . ASP A 1 44 ? -6.504 -18.848 18.491 1.00 0.00 245 ASP A C 19
ATOM 16019 O O . ASP A 1 44 ? -7.261 -18.094 17.877 1.00 0.00 245 ASP A O 19
ATOM 16028 N N . TRP A 1 45 ? -5.435 -19.439 17.929 1.00 0.00 246 TRP A N 19
ATOM 16029 C CA . TRP A 1 45 ? -5.134 -19.396 16.485 1.00 0.00 246 TRP A CA 19
ATOM 16030 C C . TRP A 1 45 ? -6.052 -20.327 15.680 1.00 0.00 246 TRP A C 19
ATOM 16031 O O . TRP A 1 45 ? -6.209 -20.137 14.468 1.00 0.00 246 TRP A O 19
ATOM 16052 N N . ALA A 1 46 ? -6.637 -21.336 16.361 1.00 0.00 247 ALA A N 19
ATOM 16053 C CA . ALA A 1 46 ? -7.449 -22.393 15.722 1.00 0.00 247 ALA A CA 19
ATOM 16054 C C . ALA A 1 46 ? -8.642 -21.806 14.945 1.00 0.00 247 ALA A C 19
ATOM 16055 O O . ALA A 1 46 ? -8.846 -22.115 13.763 1.00 0.00 247 ALA A O 19
ATOM 16062 N N . THR A 1 47 ? -9.391 -20.916 15.615 1.00 0.00 248 THR A N 19
ATOM 16063 C CA . THR A 1 47 ? -10.609 -20.315 15.050 1.00 0.00 248 THR A CA 19
ATOM 16064 C C . THR A 1 47 ? -10.262 -19.144 14.103 1.00 0.00 248 THR A C 19
ATOM 16065 O O . THR A 1 47 ? -11.031 -18.840 13.180 1.00 0.00 248 THR A O 19
ATOM 16076 N N . ILE A 1 48 ? -9.087 -18.505 14.324 1.00 0.00 249 ILE A N 19
ATOM 16077 C CA . ILE A 1 48 ? -8.556 -17.465 13.409 1.00 0.00 249 ILE A CA 19
ATOM 16078 C C . ILE A 1 48 ? -8.328 -18.085 12.013 1.00 0.00 249 ILE A C 19
ATOM 16079 O O . ILE 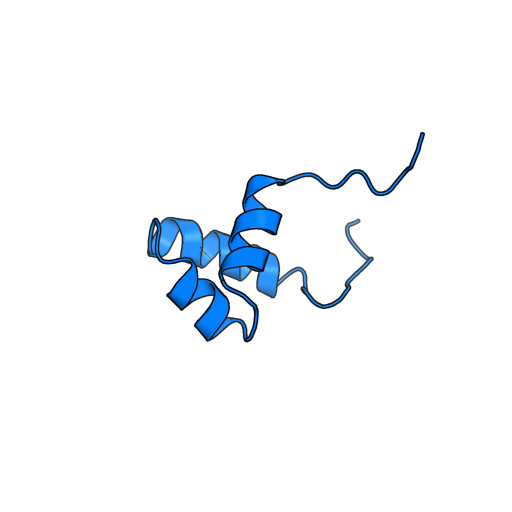A 1 48 ? -8.901 -17.630 11.011 1.00 0.00 249 ILE A O 19
ATOM 16095 N N . GLY A 1 49 ? -7.509 -19.156 11.989 1.00 0.00 250 GLY A N 19
ATOM 16096 C CA . GLY A 1 49 ? -7.216 -19.910 10.771 1.00 0.00 250 GLY A CA 19
ATOM 16097 C C . GLY A 1 49 ? -8.469 -20.516 10.147 1.00 0.00 250 GLY A C 19
ATOM 16098 O O . GLY A 1 49 ? -8.588 -20.573 8.926 1.00 0.00 250 GLY A O 19
ATOM 16102 N N . ALA A 1 50 ? -9.412 -20.960 11.002 1.00 0.00 251 ALA A N 19
ATOM 16103 C CA . ALA A 1 50 ? -10.710 -21.516 10.563 1.00 0.00 251 ALA A CA 19
ATOM 16104 C C . ALA A 1 50 ? -11.552 -20.468 9.806 1.00 0.00 251 ALA A C 19
ATOM 16105 O O . ALA A 1 50 ? -12.222 -20.795 8.822 1.00 0.00 251 ALA A O 19
ATOM 16112 N N . ALA A 1 51 ? -11.492 -19.205 10.276 1.00 0.00 252 ALA A N 19
ATOM 16113 C CA . ALA A 1 51 ? -12.217 -18.072 9.653 1.00 0.00 252 ALA A CA 19
ATOM 16114 C C . ALA A 1 51 ? -11.596 -17.692 8.294 1.00 0.00 252 ALA A C 19
ATOM 16115 O O . ALA A 1 51 ? -12.302 -17.300 7.360 1.00 0.00 252 ALA A O 19
ATOM 16122 N N . LEU A 1 52 ? -10.261 -17.801 8.221 1.00 0.00 253 LEU A N 19
ATOM 16123 C CA . LEU A 1 52 ? -9.485 -17.532 6.992 1.00 0.00 253 LEU A CA 19
ATOM 16124 C C . LEU A 1 52 ? -9.612 -18.690 5.980 1.00 0.00 253 LEU A C 19
ATOM 16125 O O . LEU A 1 52 ? -9.486 -18.482 4.767 1.00 0.00 253 LEU A O 19
ATOM 16141 N N . GLY A 1 53 ? -9.886 -19.906 6.491 1.00 0.00 254 GLY A N 19
ATOM 16142 C CA . GLY A 1 53 ? -9.862 -21.130 5.677 1.00 0.00 254 GLY A CA 19
ATOM 16143 C C . GLY A 1 53 ? -8.439 -21.667 5.484 1.00 0.00 254 GLY A C 19
ATOM 16144 O O . GLY A 1 53 ? -8.182 -22.477 4.588 1.00 0.00 254 GLY A O 19
ATOM 16148 N N . ARG A 1 54 ? -7.526 -21.197 6.348 1.00 0.00 255 ARG A N 19
ATOM 16149 C CA . ARG A 1 54 ? -6.087 -21.515 6.320 1.00 0.00 255 ARG A CA 19
ATOM 16150 C C . ARG A 1 54 ? -5.697 -22.368 7.535 1.00 0.00 255 ARG A C 19
ATOM 16151 O O . ARG A 1 54 ? -6.495 -22.551 8.468 1.00 0.00 255 ARG A O 19
ATOM 16172 N N . SER A 1 55 ? -4.463 -22.893 7.509 1.00 0.00 256 SER A N 19
ATOM 16173 C CA . SER A 1 55 ? -3.885 -23.652 8.619 1.00 0.00 256 SER A CA 19
ATOM 16174 C C . SER A 1 55 ? -3.540 -22.689 9.776 1.00 0.00 256 SER A C 19
ATOM 16175 O O . SER A 1 55 ? -2.934 -21.627 9.545 1.00 0.00 256 SER A O 19
ATOM 16183 N N . ALA A 1 56 ? -3.942 -23.063 11.004 1.00 0.00 257 ALA A N 19
ATOM 16184 C CA . ALA A 1 56 ? -3.731 -22.243 12.216 1.00 0.00 257 ALA A CA 19
ATOM 16185 C C . ALA A 1 56 ? -2.231 -22.082 12.534 1.00 0.00 257 ALA A C 19
ATOM 16186 O O . ALA A 1 56 ? -1.804 -21.034 13.019 1.00 0.00 257 ALA A O 19
ATOM 16193 N N . SER A 1 57 ? -1.449 -23.138 12.242 1.00 0.00 258 SER A N 19
ATOM 16194 C CA . SER A 1 57 ? 0.014 -23.132 12.394 1.00 0.00 258 SER A CA 19
ATOM 16195 C C . SER A 1 57 ? 0.670 -22.158 11.393 1.00 0.00 258 SER A C 19
ATOM 16196 O O . SER A 1 57 ? 1.604 -21.437 11.751 1.00 0.00 258 SER A O 19
ATOM 16204 N N . SER A 1 58 ? 0.149 -22.132 10.144 1.00 0.00 259 SER A N 19
ATOM 16205 C CA . SER A 1 58 ? 0.682 -21.262 9.073 1.00 0.00 259 SER A CA 19
ATOM 16206 C C . SER A 1 58 ? 0.531 -19.774 9.445 1.00 0.00 259 SER A C 19
ATOM 16207 O O . SER A 1 58 ? 1.481 -19.004 9.321 1.00 0.00 259 SER A O 19
ATOM 16215 N N . VAL A 1 59 ? -0.668 -19.396 9.930 1.00 0.00 260 VAL A N 19
ATOM 16216 C CA . VAL A 1 59 ? -0.995 -17.994 10.261 1.00 0.00 260 VAL A CA 19
ATOM 16217 C C . VAL A 1 59 ? -0.335 -17.561 11.594 1.00 0.00 260 VAL A C 19
ATOM 16218 O O . VAL A 1 59 ? 0.055 -16.390 11.750 1.00 0.00 260 VAL A O 19
ATOM 16231 N N . LYS A 1 60 ? -0.187 -18.528 12.527 1.00 0.00 261 LYS A N 19
ATOM 16232 C CA . LYS A 1 60 ? 0.514 -18.316 13.811 1.00 0.00 261 LYS A CA 19
ATOM 16233 C C . LYS A 1 60 ? 1.978 -17.940 13.563 1.00 0.00 261 LYS A C 19
ATOM 16234 O O . LYS A 1 60 ? 2.431 -16.865 13.958 1.00 0.00 261 LYS A O 19
ATOM 16253 N N . ASP A 1 61 ? 2.687 -18.845 12.870 1.00 0.00 262 ASP A N 19
ATOM 16254 C CA . ASP A 1 61 ? 4.124 -18.710 12.577 1.00 0.00 262 ASP A CA 19
ATOM 16255 C C . ASP A 1 61 ? 4.398 -17.604 11.559 1.00 0.00 262 ASP A C 19
ATOM 16256 O O . ASP A 1 61 ? 5.503 -17.079 11.509 1.00 0.00 262 ASP A O 19
ATOM 16265 N N . ARG A 1 62 ? 3.399 -17.274 10.727 1.00 0.00 263 ARG A N 19
ATOM 16266 C CA . ARG A 1 62 ? 3.481 -16.110 9.821 1.00 0.00 263 ARG A CA 19
ATOM 16267 C C . ARG A 1 62 ? 3.568 -14.816 10.651 1.00 0.00 263 ARG A C 19
ATOM 16268 O O . ARG A 1 62 ? 4.442 -13.991 10.418 1.00 0.00 263 ARG A O 19
ATOM 16289 N N . CYS A 1 63 ? 2.675 -14.679 11.648 1.00 0.00 264 CYS A N 19
ATOM 16290 C CA . CYS A 1 63 ? 2.637 -13.488 12.530 1.00 0.00 264 CYS A CA 19
ATOM 16291 C C . CYS A 1 63 ? 3.782 -13.507 13.577 1.00 0.00 264 CYS A C 19
ATOM 16292 O O . CYS A 1 63 ? 4.173 -12.456 14.098 1.00 0.00 264 CYS A O 19
ATOM 16300 N N . ARG A 1 64 ? 4.284 -14.719 13.896 1.00 0.00 265 ARG A N 19
ATOM 16301 C CA . ARG A 1 64 ? 5.381 -14.919 14.866 1.00 0.00 265 ARG A CA 19
ATOM 16302 C C . ARG A 1 64 ? 6.741 -14.548 14.240 1.00 0.00 265 ARG A C 19
ATOM 16303 O O . ARG A 1 64 ? 7.461 -13.699 14.772 1.00 0.00 265 ARG A O 19
ATOM 16324 N N . LEU A 1 65 ? 7.070 -15.194 13.105 1.00 0.00 266 LEU A N 19
ATOM 16325 C CA . LEU A 1 65 ? 8.333 -14.967 12.368 1.00 0.00 266 LEU A CA 19
ATOM 16326 C C . LEU A 1 65 ? 8.332 -13.554 11.753 1.00 0.00 266 LEU A C 19
ATOM 16327 O O . LEU A 1 65 ? 9.278 -12.782 11.958 1.00 0.00 266 LEU A O 19
ATOM 16343 N N . MET A 1 66 ? 7.259 -13.216 11.019 1.00 0.00 267 MET A N 19
ATOM 16344 C CA . MET A 1 66 ? 7.032 -11.840 10.537 1.00 0.00 267 MET A CA 19
ATOM 16345 C C . MET A 1 66 ? 6.243 -11.079 11.621 1.00 0.00 267 MET A C 19
ATOM 16346 O O . MET A 1 66 ? 5.040 -10.811 11.494 1.00 0.00 267 MET A O 19
ATOM 16360 N N . LYS A 1 67 ? 6.932 -10.833 12.745 1.00 0.00 268 LYS A N 19
ATOM 16361 C CA . LYS A 1 67 ? 6.420 -10.003 13.832 1.00 0.00 268 LYS A CA 19
ATOM 16362 C C . LYS A 1 67 ? 6.558 -8.535 13.419 1.00 0.00 268 LYS A C 19
ATOM 16363 O O . LYS A 1 67 ? 7.680 -8.004 13.341 1.00 0.00 268 LYS A O 19
ATOM 16382 N N . ASP A 1 68 ? 5.422 -7.909 13.102 1.00 0.00 269 ASP A N 19
ATOM 16383 C CA . ASP A 1 68 ? 5.379 -6.525 12.629 1.00 0.00 269 ASP A CA 19
ATOM 16384 C C . ASP A 1 68 ? 5.749 -5.552 13.764 1.00 0.00 269 ASP A C 19
ATOM 16385 O O . ASP A 1 68 ? 5.277 -5.683 14.910 1.00 0.00 269 ASP A O 19
ATOM 16394 N N . THR A 1 69 ? 6.633 -4.605 13.440 1.00 0.00 270 THR A N 19
ATOM 16395 C CA . THR A 1 69 ? 7.009 -3.519 14.334 1.00 0.00 270 THR A CA 19
ATOM 16396 C C . THR A 1 69 ? 5.993 -2.369 14.168 1.00 0.00 270 THR A C 19
ATOM 16397 O O . THR A 1 69 ? 6.222 -1.394 13.433 1.00 0.00 270 THR A O 19
ATOM 16408 N N . CYS A 1 70 ? 4.814 -2.566 14.786 1.00 0.00 271 CYS A N 19
ATOM 16409 C CA . CYS A 1 70 ? 3.732 -1.571 14.810 1.00 0.00 271 CYS A CA 19
ATOM 16410 C C . CYS A 1 70 ? 4.105 -0.397 15.727 1.00 0.00 271 CYS A C 19
ATOM 16411 O O . CYS A 1 70 ? 3.840 0.765 15.399 1.00 0.00 271 CYS A O 19
ATOM 16419 N N . ASN A 1 71 ? 4.722 -0.726 16.873 1.00 0.00 272 ASN A N 19
ATOM 16420 C CA . ASN A 1 71 ? 5.245 0.268 17.819 1.00 0.00 272 ASN A CA 19
ATOM 16421 C C . ASN A 1 71 ? 6.599 0.793 17.312 1.00 0.00 272 ASN A C 19
ATOM 16422 O O . ASN A 1 71 ? 7.605 0.078 17.380 1.00 0.00 272 ASN A O 19
ATOM 16433 N N . THR A 1 72 ? 6.585 2.029 16.773 1.00 0.00 273 THR A N 19
ATOM 16434 C CA . THR A 1 72 ? 7.779 2.725 16.238 1.00 0.00 273 THR A CA 19
ATOM 16435 C C . THR A 1 72 ? 8.393 1.943 15.048 1.00 0.00 273 THR A C 19
ATOM 16436 O O . THR A 1 72 ? 9.307 1.134 15.222 1.00 0.00 273 THR A O 19
ATOM 16447 N N . GLY A 1 73 ? 7.831 2.151 13.849 1.00 0.00 274 GLY A N 19
ATOM 16448 C CA . GLY A 1 73 ? 8.335 1.542 12.619 1.00 0.00 274 GLY A CA 19
ATOM 16449 C C . GLY A 1 73 ? 8.296 2.543 11.462 1.00 0.00 274 GLY A C 19
ATOM 16450 O O . GLY A 1 73 ? 7.281 2.590 10.734 1.00 0.00 274 GLY A O 19
ATOM 16455 N N . ASP A 1 19 ? -12.478 -19.087 -6.037 1.00 0.00 220 ASP A N 20
ATOM 16456 C CA . ASP A 1 19 ? -12.665 -20.184 -7.010 1.00 0.00 220 ASP A CA 20
ATOM 16457 C C . ASP A 1 19 ? -11.789 -21.392 -6.647 1.00 0.00 220 ASP A C 20
ATOM 16458 O O . ASP A 1 19 ? -12.190 -22.540 -6.850 1.00 0.00 220 ASP A O 20
ATOM 16467 N N . ARG A 1 20 ? -10.581 -21.124 -6.122 1.00 0.00 221 ARG A N 20
ATOM 16468 C CA . ARG A 1 20 ? -9.655 -22.169 -5.653 1.00 0.00 221 ARG A CA 20
ATOM 16469 C C . ARG A 1 20 ? -9.214 -21.877 -4.211 1.00 0.00 221 ARG A C 20
ATOM 16470 O O . ARG A 1 20 ? -8.659 -20.811 -3.921 1.00 0.00 221 ARG A O 20
ATOM 16491 N N . ASN A 1 21 ? -9.503 -22.822 -3.306 1.00 0.00 222 ASN A N 20
ATOM 16492 C CA . ASN A 1 21 ? -9.023 -22.792 -1.914 1.00 0.00 222 ASN A CA 20
ATOM 16493 C C . ASN A 1 21 ? -7.648 -23.469 -1.887 1.00 0.00 222 ASN A C 20
ATOM 16494 O O . ASN A 1 21 ? -7.564 -24.701 -1.921 1.00 0.00 222 ASN A O 20
ATOM 16505 N N . HIS A 1 22 ? -6.574 -22.658 -1.892 1.00 0.00 223 HIS A N 20
ATOM 16506 C CA . HIS A 1 22 ? -5.189 -23.162 -1.983 1.00 0.00 223 HIS A CA 20
ATOM 16507 C C . HIS A 1 22 ? -4.259 -22.348 -1.069 1.00 0.00 223 HIS A C 20
ATOM 16508 O O . HIS A 1 22 ? -4.196 -21.125 -1.183 1.00 0.00 223 HIS A O 20
ATOM 16523 N N . VAL A 1 23 ? -3.543 -23.042 -0.166 1.00 0.00 224 VAL A N 20
ATOM 16524 C CA . VAL A 1 23 ? -2.597 -22.415 0.783 1.00 0.00 224 VAL A CA 20
ATOM 16525 C C . VAL A 1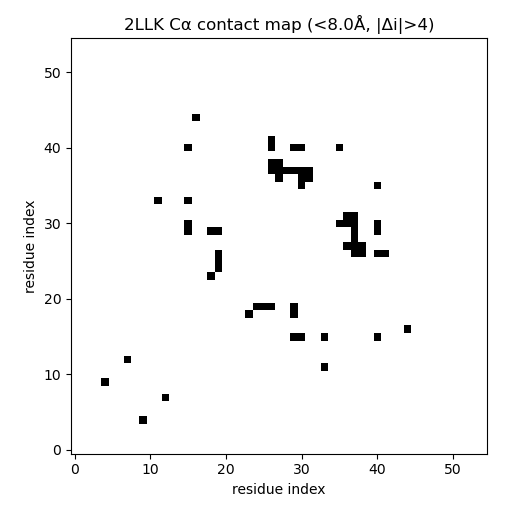 23 ? -1.276 -22.058 0.066 1.00 0.00 224 VAL A C 20
ATOM 16526 O O . VAL A 1 23 ? -0.845 -22.778 -0.844 1.00 0.00 224 VAL A O 20
ATOM 16539 N N . GLY A 1 24 ? -0.662 -20.933 0.479 1.00 0.00 225 GLY A N 20
ATOM 16540 C CA . GLY A 1 24 ? 0.573 -20.425 -0.119 1.00 0.00 225 GLY A CA 20
ATOM 16541 C C . GLY A 1 24 ? 0.457 -18.935 -0.391 1.00 0.00 225 GLY A C 20
ATOM 16542 O O . GLY A 1 24 ? 1.227 -18.129 0.149 1.00 0.00 225 GLY A O 20
ATOM 16546 N N . LYS A 1 25 ? -0.544 -18.571 -1.212 1.00 0.00 226 LYS A N 20
ATOM 16547 C CA . LYS A 1 25 ? -0.847 -17.171 -1.534 1.00 0.00 226 LYS A CA 20
ATOM 16548 C C . LYS A 1 25 ? -1.781 -16.568 -0.468 1.00 0.00 226 LYS A C 20
ATOM 16549 O O . LYS A 1 25 ? -2.884 -17.068 -0.251 1.00 0.00 226 LYS A O 20
ATOM 16568 N N . TYR A 1 26 ? -1.322 -15.498 0.185 1.00 0.00 227 TYR A N 20
ATOM 16569 C CA . TYR A 1 26 ? -2.117 -14.718 1.144 1.00 0.00 227 TYR A CA 20
ATOM 16570 C C . TYR A 1 26 ? -2.366 -13.309 0.592 1.00 0.00 227 TYR A C 20
ATOM 16571 O O . TYR A 1 26 ? -1.421 -12.613 0.205 1.00 0.00 227 TYR A O 20
ATOM 16589 N N . THR A 1 27 ? -3.643 -12.927 0.538 1.00 0.00 228 THR A N 20
ATOM 16590 C CA . THR A 1 27 ? -4.068 -11.550 0.270 1.00 0.00 228 THR A CA 20
ATOM 16591 C C . THR A 1 27 ? -3.822 -10.703 1.544 1.00 0.00 228 THR A C 20
ATOM 16592 O O . THR A 1 27 ? -4.033 -11.218 2.653 1.00 0.00 228 THR A O 20
ATOM 16603 N N . PRO A 1 28 ? -3.368 -9.407 1.419 1.00 0.00 229 PRO A N 20
ATOM 16604 C CA . PRO A 1 28 ? -2.964 -8.561 2.587 1.00 0.00 229 PRO A CA 20
ATOM 16605 C C . PRO A 1 28 ? -4.087 -8.362 3.638 1.00 0.00 229 PRO A C 20
ATOM 16606 O O . PRO A 1 28 ? -3.796 -8.088 4.812 1.00 0.00 229 PRO A O 20
ATOM 16617 N N . GLU A 1 29 ? -5.350 -8.510 3.192 1.00 0.00 230 GLU A N 20
ATOM 16618 C CA . GLU A 1 29 ? -6.537 -8.435 4.063 1.00 0.00 230 GLU A CA 20
ATOM 16619 C C . GLU A 1 29 ? -6.488 -9.520 5.163 1.00 0.00 230 GLU A C 20
ATOM 16620 O O . GLU A 1 29 ? -6.822 -9.241 6.305 1.00 0.00 230 GLU A O 20
ATOM 16632 N N . GLU A 1 30 ? -6.024 -10.738 4.792 1.00 0.00 231 GLU A N 20
ATOM 16633 C CA . GLU A 1 30 ? -5.965 -11.919 5.682 1.00 0.00 231 GLU A CA 20
ATOM 16634 C C . GLU A 1 30 ? -4.924 -11.746 6.789 1.00 0.00 231 GLU A C 20
ATOM 16635 O O . GLU A 1 30 ? -5.076 -12.318 7.862 1.00 0.00 231 GLU A O 20
ATOM 16647 N N . ILE A 1 31 ? -3.857 -10.980 6.499 1.00 0.00 232 ILE A N 20
ATOM 16648 C CA . ILE A 1 31 ? -2.811 -10.672 7.484 1.00 0.00 232 ILE A CA 20
ATOM 16649 C C . ILE A 1 31 ? -3.400 -9.742 8.556 1.00 0.00 232 ILE A C 20
ATOM 16650 O O . ILE A 1 31 ? -3.397 -10.071 9.740 1.00 0.00 232 ILE A O 20
ATOM 16666 N N . GLU A 1 32 ? -3.973 -8.620 8.106 1.00 0.00 233 GLU A N 20
ATOM 16667 C CA . GLU A 1 32 ? -4.646 -7.639 8.984 1.00 0.00 233 GLU A CA 20
ATOM 16668 C C . GLU A 1 32 ? -5.830 -8.283 9.747 1.00 0.00 233 GLU A C 20
ATOM 16669 O O . GLU A 1 32 ? -6.115 -7.920 10.892 1.00 0.00 233 GLU A O 20
ATOM 16681 N N . LYS A 1 33 ? -6.479 -9.263 9.089 1.00 0.00 234 LYS A N 20
ATOM 16682 C CA . LYS A 1 33 ? -7.651 -9.977 9.620 1.00 0.00 234 LYS A CA 20
ATOM 16683 C C . LYS A 1 33 ? -7.236 -10.952 10.729 1.00 0.00 234 LYS A C 20
ATOM 16684 O O . LYS A 1 33 ? -7.892 -11.028 11.760 1.00 0.00 234 LYS A O 20
ATOM 16703 N N . LEU A 1 34 ? -6.128 -11.689 10.493 1.00 0.00 235 LEU A N 20
ATOM 16704 C CA . LEU A 1 34 ? -5.626 -12.707 11.432 1.00 0.00 235 LEU A CA 20
ATOM 16705 C C . LEU A 1 34 ? -5.145 -12.016 12.715 1.00 0.00 235 LEU A C 20
ATOM 16706 O O . LEU A 1 34 ? -5.329 -12.530 13.819 1.00 0.00 235 LEU A O 20
ATOM 16722 N N . LYS A 1 35 ? -4.534 -10.834 12.529 1.00 0.00 236 LYS A N 20
ATOM 16723 C CA . LYS A 1 35 ? -4.023 -9.992 13.614 1.00 0.00 236 LYS A CA 20
ATOM 16724 C C . LYS A 1 35 ? -5.177 -9.377 14.425 1.00 0.00 236 LYS A C 20
ATOM 16725 O O . LYS A 1 35 ? -5.114 -9.322 15.650 1.00 0.00 236 LYS A O 20
ATOM 16744 N N . GLU A 1 36 ? -6.236 -8.943 13.715 1.00 0.00 237 GLU A N 20
ATOM 16745 C CA . GLU A 1 36 ? -7.478 -8.426 14.326 1.00 0.00 237 GLU A CA 20
ATOM 16746 C C . GLU A 1 36 ? -8.113 -9.503 15.232 1.00 0.00 237 GLU A C 20
ATOM 16747 O O . GLU A 1 36 ? -8.406 -9.251 16.405 1.00 0.00 237 GLU A O 20
ATOM 16759 N N . LEU A 1 37 ? -8.260 -10.712 14.666 1.00 0.00 238 LEU A N 20
ATOM 16760 C CA . LEU A 1 37 ? -8.803 -11.889 15.365 1.00 0.00 238 LEU A CA 20
ATOM 16761 C C . LEU A 1 37 ? -7.898 -12.301 16.536 1.00 0.00 238 LEU A C 20
ATOM 16762 O O . LEU A 1 37 ? -8.391 -12.756 17.563 1.00 0.00 238 LEU A O 20
ATOM 16778 N N . ARG A 1 38 ? -6.577 -12.118 16.374 1.00 0.00 239 ARG A N 20
ATOM 16779 C CA . ARG A 1 38 ? -5.587 -12.512 17.392 1.00 0.00 239 ARG A CA 20
ATOM 16780 C C . ARG A 1 38 ? -5.702 -11.618 18.639 1.00 0.00 239 ARG A C 20
ATOM 16781 O O . ARG A 1 38 ? -5.502 -12.074 19.760 1.00 0.00 239 ARG A O 20
ATOM 16802 N N . ILE A 1 39 ? -6.019 -10.335 18.418 1.00 0.00 240 ILE A N 20
ATOM 16803 C CA . ILE A 1 39 ? -6.235 -9.370 19.512 1.00 0.00 240 ILE A CA 20
ATOM 16804 C C . ILE A 1 39 ? -7.594 -9.648 20.207 1.00 0.00 240 ILE A C 20
ATOM 16805 O O . ILE A 1 39 ? -7.728 -9.473 21.422 1.00 0.00 240 ILE A O 20
ATOM 16821 N N . LYS A 1 40 ? -8.588 -10.107 19.422 1.00 0.00 241 LYS A N 20
ATOM 16822 C CA . LYS A 1 40 ? -9.961 -10.361 19.919 1.00 0.00 241 LYS A CA 20
ATOM 16823 C C . LYS A 1 40 ? -10.122 -11.752 20.572 1.00 0.00 241 LYS A C 20
ATOM 16824 O O . LYS A 1 40 ? -11.055 -11.955 21.353 1.00 0.00 241 LYS A O 20
ATOM 16843 N N . HIS A 1 41 ? -9.226 -12.703 20.254 1.00 0.00 242 HIS A N 20
ATOM 16844 C CA . HIS A 1 41 ? -9.309 -14.105 20.758 1.00 0.00 242 HIS A CA 20
ATOM 16845 C C . HIS A 1 41 ? -8.143 -14.417 21.717 1.00 0.00 242 HIS A C 20
ATOM 16846 O O . HIS A 1 41 ? -8.330 -15.084 22.740 1.00 0.00 242 HIS A O 20
ATOM 16861 N N . GLY A 1 42 ? -6.936 -13.930 21.368 1.00 0.00 243 GLY A N 20
ATOM 16862 C CA . GLY A 1 42 ? -5.730 -14.122 22.188 1.00 0.00 243 GLY A CA 20
ATOM 16863 C C . GLY A 1 42 ? -4.646 -14.869 21.420 1.00 0.00 243 GLY A C 20
ATOM 16864 O O . GLY A 1 42 ? -3.826 -14.251 20.736 1.00 0.00 243 GLY A O 20
ATOM 16868 N N . ASN A 1 43 ? -4.652 -16.205 21.533 1.00 0.00 244 ASN A N 20
ATOM 16869 C CA . ASN A 1 43 ? -3.691 -17.100 20.837 1.00 0.00 244 ASN A CA 20
ATOM 16870 C C . ASN A 1 43 ? -4.447 -18.281 20.208 1.00 0.00 244 ASN A C 20
ATOM 16871 O O . ASN A 1 43 ? -3.901 -19.381 20.061 1.00 0.00 244 ASN A O 20
ATOM 16882 N N . ASP A 1 44 ? -5.707 -18.024 19.808 1.00 0.00 245 ASP A N 20
ATOM 16883 C CA . ASP A 1 44 ? -6.572 -19.014 19.139 1.00 0.00 245 ASP A CA 20
ATOM 16884 C C . ASP A 1 44 ? -6.241 -19.095 17.637 1.00 0.00 245 ASP A C 20
ATOM 16885 O O . ASP A 1 44 ? -7.073 -18.753 16.796 1.00 0.00 245 ASP A O 20
ATOM 16894 N N . TRP A 1 45 ? -5.025 -19.571 17.317 1.00 0.00 246 TRP A N 20
ATOM 16895 C CA . TRP A 1 45 ? -4.510 -19.644 15.935 1.00 0.00 246 TRP A CA 20
ATOM 16896 C C . TRP A 1 45 ? -5.337 -20.610 15.080 1.00 0.00 246 TRP A C 20
ATOM 16897 O O . TRP A 1 45 ? -5.512 -20.392 13.876 1.00 0.00 246 TRP A O 20
ATOM 16918 N N . ALA A 1 46 ? -5.827 -21.680 15.728 1.00 0.00 247 ALA A N 20
ATOM 16919 C CA . ALA A 1 46 ? -6.680 -22.688 15.088 1.00 0.00 247 ALA A CA 20
ATOM 16920 C C . ALA A 1 46 ? -8.027 -22.075 14.661 1.00 0.00 247 ALA A C 20
ATOM 16921 O O . ALA A 1 46 ? -8.512 -22.337 13.558 1.00 0.00 247 ALA A O 20
ATOM 16928 N N . THR A 1 47 ? -8.595 -21.246 15.553 1.00 0.00 248 THR A N 20
ATOM 16929 C CA . THR A 1 47 ? -9.864 -20.528 15.319 1.00 0.00 248 THR A CA 20
ATOM 16930 C C . THR A 1 47 ? -9.708 -19.492 14.181 1.00 0.00 248 THR A C 20
ATOM 16931 O O . THR A 1 47 ? -10.592 -19.356 13.328 1.00 0.00 248 THR A O 20
ATOM 16942 N N . ILE A 1 48 ? -8.568 -18.779 14.197 1.00 0.00 249 ILE A N 20
ATOM 16943 C CA . ILE A 1 48 ? -8.234 -17.740 13.203 1.00 0.00 249 ILE A CA 20
ATOM 16944 C C . ILE A 1 48 ? -8.112 -18.353 11.790 1.00 0.00 249 ILE A C 20
ATOM 16945 O O . ILE A 1 48 ? -8.783 -17.904 10.848 1.00 0.00 249 ILE A O 20
ATOM 16961 N N . GLY A 1 49 ? -7.257 -19.389 11.679 1.00 0.00 250 GLY A N 20
ATOM 16962 C CA . GLY A 1 49 ? -7.010 -20.089 10.419 1.00 0.00 250 GLY A CA 20
ATOM 16963 C C . GLY A 1 49 ? -8.275 -20.729 9.852 1.00 0.00 250 GLY A C 20
ATOM 16964 O O . GLY A 1 49 ? -8.506 -20.680 8.643 1.00 0.00 250 GLY A O 20
ATOM 16968 N N . ALA A 1 50 ? -9.103 -21.296 10.751 1.00 0.00 251 ALA A N 20
ATOM 16969 C CA . ALA A 1 50 ? -10.394 -21.918 10.390 1.00 0.00 251 ALA A CA 20
ATOM 16970 C C . ALA A 1 50 ? -11.390 -20.878 9.839 1.00 0.00 251 ALA A C 20
ATOM 16971 O O . ALA A 1 50 ? -12.095 -21.154 8.865 1.00 0.00 251 ALA A O 20
ATOM 16978 N N . ALA A 1 51 ? -11.413 -19.682 10.469 1.00 0.00 252 ALA A N 20
ATOM 16979 C CA . ALA A 1 51 ? -12.311 -18.563 10.081 1.00 0.00 252 ALA A CA 20
ATOM 16980 C C . ALA A 1 51 ? -11.962 -18.045 8.675 1.00 0.00 252 ALA A C 20
ATOM 16981 O O . ALA A 1 51 ? -12.849 -17.730 7.872 1.00 0.00 252 ALA A O 20
ATOM 16988 N N . LEU A 1 52 ? -10.649 -17.953 8.413 1.00 0.00 253 LEU A N 20
ATOM 16989 C CA . LEU A 1 52 ? -10.094 -17.555 7.105 1.00 0.00 253 LEU A CA 20
ATOM 16990 C C . LEU A 1 52 ? -10.226 -18.695 6.072 1.00 0.00 253 LEU A C 20
ATOM 16991 O O . LEU A 1 52 ? -10.236 -18.439 4.864 1.00 0.00 253 LEU A O 20
ATOM 17007 N N . GLY A 1 53 ? -10.324 -19.947 6.570 1.00 0.00 254 GLY A N 20
ATOM 17008 C CA . GLY A 1 53 ? -10.397 -21.146 5.723 1.00 0.00 254 GLY A CA 20
ATOM 17009 C C . GLY A 1 53 ? -9.034 -21.548 5.168 1.00 0.00 254 GLY A C 20
ATOM 17010 O O . GLY A 1 53 ? -8.952 -22.229 4.142 1.00 0.00 254 GLY A O 20
ATOM 17014 N N . ARG A 1 54 ? -7.962 -21.085 5.838 1.00 0.00 255 ARG A N 20
ATOM 17015 C CA . ARG A 1 54 ? -6.556 -21.373 5.476 1.00 0.00 255 ARG A CA 20
ATOM 17016 C C . ARG A 1 54 ? -5.918 -22.218 6.595 1.00 0.00 255 ARG A C 20
ATOM 17017 O O . ARG A 1 54 ? -6.611 -22.647 7.523 1.00 0.00 255 ARG A O 20
ATOM 17038 N N . SER A 1 55 ? -4.601 -22.462 6.494 1.00 0.00 256 SER A N 20
ATOM 17039 C CA . SER A 1 55 ? -3.841 -23.189 7.523 1.00 0.00 256 SER A CA 20
ATOM 17040 C C . SER A 1 55 ? -3.607 -22.292 8.770 1.00 0.00 256 SER A C 20
ATOM 17041 O O . SER A 1 55 ? -3.366 -21.082 8.644 1.00 0.00 256 SER A O 20
ATOM 17049 N N . ALA A 1 56 ? -3.714 -22.897 9.962 1.00 0.00 257 ALA A N 20
ATOM 17050 C CA . ALA A 1 56 ? -3.478 -22.217 11.252 1.00 0.00 257 ALA A CA 20
ATOM 17051 C C . ALA A 1 56 ? -1.974 -21.939 11.475 1.00 0.00 257 ALA A C 20
ATOM 17052 O O . ALA A 1 56 ? -1.596 -20.936 12.098 1.00 0.00 257 ALA A O 20
ATOM 17059 N N . SER A 1 57 ? -1.133 -22.841 10.936 1.00 0.00 258 SER A N 20
ATOM 17060 C CA . SER A 1 57 ? 0.335 -22.745 11.011 1.00 0.00 258 SER A CA 20
ATOM 17061 C C . SER A 1 57 ? 0.847 -21.518 10.241 1.00 0.00 258 SER A C 20
ATOM 17062 O O . SER A 1 57 ? 1.734 -20.801 10.717 1.00 0.00 258 SER A O 20
ATOM 17070 N N . SER A 1 58 ? 0.258 -21.290 9.049 1.00 0.00 259 SER A N 20
ATOM 17071 C CA . SER A 1 58 ? 0.648 -20.195 8.152 1.00 0.00 259 SER A CA 20
ATOM 17072 C C . SER A 1 58 ? 0.270 -18.823 8.747 1.00 0.00 259 SER A C 20
ATOM 17073 O O . SER A 1 58 ? 1.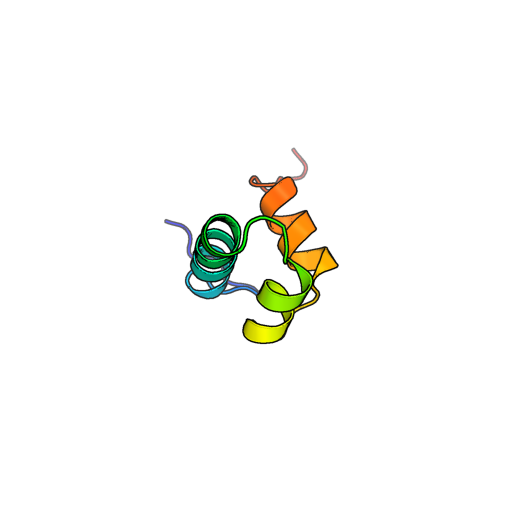058 -17.886 8.638 1.00 0.00 259 SER A O 20
ATOM 17081 N N . VAL A 1 59 ? -0.924 -18.712 9.391 1.00 0.00 260 VAL A N 20
ATOM 17082 C CA . VAL A 1 59 ? -1.365 -17.431 10.010 1.00 0.00 260 VAL A CA 20
ATOM 17083 C C . VAL A 1 59 ? -0.549 -17.119 11.283 1.00 0.00 260 VAL A C 20
ATOM 17084 O O . VAL A 1 59 ? -0.240 -15.949 11.551 1.00 0.00 260 VAL A O 20
ATOM 17097 N N . LYS A 1 60 ? -0.185 -18.172 12.042 1.00 0.00 261 LYS A N 20
ATOM 17098 C CA . LYS A 1 60 ? 0.639 -18.042 13.255 1.00 0.00 261 LYS A CA 20
ATOM 17099 C C . LYS A 1 60 ? 2.040 -17.520 12.914 1.00 0.00 261 LYS A C 20
ATOM 17100 O O . LYS A 1 60 ? 2.532 -16.554 13.521 1.00 0.00 261 LYS A O 20
ATOM 17119 N N . ASP A 1 61 ? 2.653 -18.173 11.921 1.00 0.00 262 ASP A N 20
ATOM 17120 C CA . ASP A 1 61 ? 3.985 -17.825 11.412 1.00 0.00 262 ASP A CA 20
ATOM 17121 C C . ASP A 1 61 ? 3.989 -16.415 10.807 1.00 0.00 262 ASP A C 20
ATOM 17122 O O . ASP A 1 61 ? 4.950 -15.664 10.985 1.00 0.00 262 ASP A O 20
ATOM 17131 N N . ARG A 1 62 ? 2.890 -16.075 10.107 1.00 0.00 263 ARG A N 20
ATOM 17132 C CA . ARG A 1 62 ? 2.733 -14.782 9.416 1.00 0.00 263 ARG A CA 20
ATOM 17133 C C . ARG A 1 62 ? 2.687 -13.616 10.420 1.00 0.00 263 ARG A C 20
ATOM 17134 O O . ARG A 1 62 ? 3.291 -12.571 10.179 1.00 0.00 263 ARG A O 20
ATOM 17155 N N . CYS A 1 63 ? 1.976 -13.822 11.539 1.00 0.00 264 CYS A N 20
ATOM 17156 C CA . CYS A 1 63 ? 1.908 -12.843 12.643 1.00 0.00 264 CYS A CA 20
ATOM 17157 C C . CYS A 1 63 ? 3.288 -12.684 13.294 1.00 0.00 264 CYS A C 20
ATOM 17158 O O . CYS A 1 63 ? 3.728 -11.565 13.547 1.00 0.00 264 CYS A O 20
ATOM 17166 N N . ARG A 1 64 ? 3.961 -13.833 13.530 1.00 0.00 265 ARG A N 20
ATOM 17167 C CA . ARG A 1 64 ? 5.285 -13.897 14.186 1.00 0.00 265 ARG A CA 20
ATOM 17168 C C . ARG A 1 64 ? 6.344 -13.072 13.411 1.00 0.00 265 ARG A C 20
ATOM 17169 O O . ARG A 1 64 ? 7.075 -12.273 14.015 1.00 0.00 265 ARG A O 20
ATOM 17190 N N . LEU A 1 65 ? 6.412 -13.271 12.081 1.00 0.00 266 LEU A N 20
ATOM 17191 C CA . LEU A 1 65 ? 7.406 -12.592 11.227 1.00 0.00 266 LEU A CA 20
ATOM 17192 C C . LEU A 1 65 ? 7.000 -11.127 10.970 1.00 0.00 266 LEU A C 20
ATOM 17193 O O . LEU A 1 65 ? 7.860 -10.241 10.936 1.00 0.00 266 LEU A O 20
ATOM 17209 N N . MET A 1 66 ? 5.680 -10.870 10.819 1.00 0.00 267 MET A N 20
ATOM 17210 C CA . MET A 1 66 ? 5.155 -9.511 10.584 1.00 0.00 267 MET A CA 20
ATOM 17211 C C . MET A 1 66 ? 4.831 -8.866 11.942 1.00 0.00 267 MET A C 20
ATOM 17212 O O . MET A 1 66 ? 3.684 -8.859 12.392 1.00 0.00 267 MET A O 20
ATOM 17226 N N . LYS A 1 67 ? 5.888 -8.423 12.634 1.00 0.00 268 LYS A N 20
ATOM 17227 C CA . LYS A 1 67 ? 5.787 -7.633 13.871 1.00 0.00 268 LYS A CA 20
ATOM 17228 C C . LYS A 1 67 ? 6.547 -6.318 13.661 1.00 0.00 268 LYS A C 20
ATOM 17229 O O . LYS A 1 67 ? 7.746 -6.222 13.946 1.00 0.00 268 LYS A O 20
ATOM 17248 N N . ASP A 1 68 ? 5.835 -5.332 13.098 1.00 0.00 269 ASP A N 20
ATOM 17249 C CA . ASP A 1 68 ? 6.406 -4.022 12.721 1.00 0.00 269 ASP A CA 20
ATOM 17250 C C . ASP A 1 68 ? 6.720 -3.163 13.970 1.00 0.00 269 ASP A C 20
ATOM 17251 O O . ASP A 1 68 ? 6.165 -3.393 15.049 1.00 0.00 269 ASP A O 20
ATOM 17260 N N . THR A 1 69 ? 7.633 -2.187 13.807 1.00 0.00 270 THR A N 20
ATOM 17261 C CA . THR A 1 69 ? 8.060 -1.292 14.887 1.00 0.00 270 THR A CA 20
ATOM 17262 C C . THR A 1 69 ? 6.879 -0.426 15.376 1.00 0.00 270 THR A C 20
ATOM 17263 O O . THR A 1 69 ? 6.230 0.251 14.571 1.00 0.00 270 THR A O 20
ATOM 17274 N N . CYS A 1 70 ? 6.607 -0.509 16.702 1.00 0.00 271 CYS A N 20
ATOM 17275 C CA . CYS A 1 70 ? 5.490 0.185 17.393 1.00 0.00 271 CYS A CA 20
ATOM 17276 C C . CYS A 1 70 ? 4.102 -0.352 16.967 1.00 0.00 271 CYS A C 20
ATOM 17277 O O . CYS A 1 70 ? 3.075 0.258 17.289 1.00 0.00 271 CYS A O 20
ATOM 17285 N N . ASN A 1 71 ? 4.084 -1.515 16.283 1.00 0.00 272 ASN A N 20
ATOM 17286 C CA . ASN A 1 71 ? 2.852 -2.148 15.775 1.00 0.00 272 ASN A CA 20
ATOM 17287 C C . ASN A 1 71 ? 2.929 -3.664 16.006 1.00 0.00 272 ASN A C 20
ATOM 17288 O O . ASN A 1 71 ? 3.586 -4.379 15.239 1.00 0.00 272 ASN A O 20
ATOM 17299 N N . THR A 1 72 ? 2.290 -4.138 17.085 1.00 0.00 273 THR A N 20
ATOM 17300 C CA . THR A 1 72 ? 2.261 -5.561 17.433 1.00 0.00 273 THR A CA 20
ATOM 17301 C C . THR A 1 72 ? 1.336 -6.335 16.466 1.00 0.00 273 THR A C 20
ATOM 17302 O O . THR A 1 72 ? 1.804 -7.083 15.601 1.00 0.00 273 THR A O 20
ATOM 17313 N N . GLY A 1 73 ? 0.024 -6.094 16.581 1.00 0.00 274 GLY A N 20
ATOM 17314 C CA . GLY A 1 73 ? -0.981 -6.935 15.926 1.00 0.00 274 GLY A CA 20
ATOM 17315 C C . GLY A 1 73 ? -1.035 -8.336 16.554 1.00 0.00 274 GLY A C 20
ATOM 17316 O O . GLY A 1 73 ? -0.811 -8.442 17.775 1.00 0.00 274 GLY A O 20
#

GO terms:
  GO:0005654 nucleoplasm (C, IDA)

Sequence (55 aa):
DRNHVGKYTPEEIEKLKELRIKHGNDWATIGAALGRSASSVKDRCRLMKDTCNTGDRNHVGKYTPEEIEKLKELRIKHGNDWATIGAALGRSASSVKDRCRLMKDTCNTGDRNHVGKYTPEEIEKLKELRIKHGNDWATIGAALGRSASSVKDRCRLMKDTCNTGDRNHVGKYTPEEIEKLKELRIKHGNDWATIGAALGRSASSVKDRCRLMKDTCNTGDRNHVGKYTPEEIEKLKELRIKHGNDWATIGAALGRSASSVKDRCRLMKDTCNTGDRNHVGKYTPEEIEKLKELRIKHGNDWATIGAALGRSASSVKDRCRLMKDTCNTGDRNHVGKYTPEEIEKLKELRIKHGNDWATIGAALGRSASSVKDRCRLMKDTCNTGDRNHVGKYTPEEIEKLKELRIKHGNDWATIGAALGRSASSVKDRCRLMKDTCNTGDRNHVGKYTPEEIEKLKELRIKHGNDWATIGAALGRSASSVKDRCRLMKDTCNTGDRNHVGKYTPEEIEKLKELRIKHGNDWATIGAALGRSASSVKDRCRLMKDTCNTGDRNHVGKYTPEEIEKLKELRIKHGNDWATIGAALGRSASSVKDRCRLMKDTCNTGDRNHVGKYTPEEIEKLKELRIKHGNDWATIGAALGRSASSVKDRCRLMKDTCNTGDRNHVGKYTPEEIEKLKELRIKHGNDWATIGAALGRSASSVKDRCRLMKDTCNTGDRNHVGKYTPEEIEKLKELRIKHGNDWATIGAALGRSASSVKDRCRLMKDTCNTGDRNHVGKYTPEEIEKLKELRIKHGNDWATIGAALGRSASSVKDRCRLMKDTCNTGDRNHVGKYTPEEIEKLKELRIKHGNDWATIGAALGRSASSVKDRCRLMKDTCNTGDRNHVGKYTPEEIEKLKELRIKHGNDWATIGAALGRSASSVKDRCRLMKDTCNTGDRNHVGKYTPEEIEKLKELRIKHGNDWATIGAALGRSASSVKDRCRLMKDTCNTGDRNHVGKYTPEEIEKLKELRIKHGNDWATIGAALGRSASSVKDRCRLMKDTCNTGDRNHVGKYTPEEIEKLKELRIKHGNDWATIGAALGRSASSVKDRCRLMKDTCNTG

Organism: Homo sapiens (NCBI:txid9606)

Foldseek 3Di:
DDDDPDDDDVVLLVQLVVVCVVPPLPLVVSCVVVVHDSVCSNVSLVVPCDDVRRD

Radius of gyration: 11.66 Å; Cα contacts (8 Å, |Δi|>4): 31; chains: 1; bounding box: 34×23×26 Å